Protein AF-0000000070551505 (afdb_homodimer)

Radius of gyration: 34.91 Å; Cα contacts (8 Å, |Δi|>4): 1667; chains: 2; bounding box: 74×103×74 Å

pLDDT: mean 91.21, std 10.27, range [39.22, 98.88]

Sequence (1146 aa):
MSKVLYSIYRYTVLGLFLVINIWLFLLSIFSTSKMTTDASEYTYYTGDYVWVHLIVLACIAVLTYILVKKKLFIILNRYLTDNDKAFRKVRNICLIIIGITGAVWVILTQSHAGADQYYVLDAAAGLRSHDYTMFMRDGYIAKYTNQIGLLFIEYIIGFVVGDYNYIFWQLLNVIMIVFTYKMLADLFSIWKLPRLASVLFLVLGILFFPWTLYSVFIYGNIAGLFFAVMAFKYTMLFVGASNTDNSIHISYIAVTGAAMMMSVMVKSNYLIFMIALILYTIAETLRHKNIQIILVTCAIAAGFAIQAVFPKLIIEKISGYNLDNGASSWTWIDMGLHSTTATVYADGWYNSRIASLYERNDYDSKKEAQAAKADIKGYINNYKSDPNAFTSFLSKKIASQWNNPGFQCFWITNVRNSSITQSGFITDILSLKGGIPFMNYLNILQSIILFGSMLYAVYALFFNSAPVSTVLPLTFIGGFIFHIFWEGKCQYTLPYFVLLLPLSIIGFFYMAKVFIDFSKKNIYHCAAGLIVLILVTIIFNHFIIINHDNKSYKEYKDYTIKVESGEITETDNMSKVLYSIYRYTVLGLFLVINIWLFLLSIFSTSKMTTDASEYTYYTGDYVWVHLIVLACIAVLTYILVKKKLFIILNRYLTDNDKAFRKVRNICLIIIGITGAVWVILTQSHAGADQYYVLDAAAGLRSHDYTMFMRDGYIAKYTNQIGLLFIEYIIGFVVGDYNYIFWQLLNVIMIVFTYKMLADLFSIWKLPRLASVLFLVLGILFFPWTLYSVFIYGNIAGLFFAVMAFKYTMLFVGASNTDNSIHISYIAVTGAAMMMSVMVKSNYLIFMIALILYTIAETLRHKNIQIILVTCAIAAGFAIQAVFPKLIIEKISGYNLDNGASSWTWIDMGLHSTTATVYADGWYNSRIASLYERNDYDSKKEAQAAKADIKGYINNYKSDPNAFTSFLSKKIASQWNNPGFQCFWITNVRNSSITQSGFITDILSLKGGIPFMNYLNILQSIILFGSMLYAVYALFFNSAPVSTVLPLTFIGGFIFHIFWEGKCQYTLPYFVLLLPLSIIGFFYMAKVFIDFSKKNIYHCAAGLIVLILVTIIFNHFIIINHDNKSYKEYKDYTIKVESGEITETDN

Organism: Lachnospira eligens (strain ATCC 27750 / DSM 3376 / VPI C15-48 / C15-B4) (NCBI:txid515620)

Foldseek 3Di:
DLQVVLVVVQQVLLVLLLVVLLLLLLLLLFWFWDFDLEPLRAIAIATHHNVVLVVVVVVVLVVLLVCLVVCVVVVVLCVCVVDVPVLVVLLVVLLVLLLCVLLVLCVQQQFFADDPLQLLLVCLLCLVVLNLQQQDLLHVCLQVVQQLLQSLVSNVCCVPQNGRPLSVLLSVLSVLLSLLLVLLLVVCVLLVHGSVLSSVLSVLVSLLCLSSLCSSHNALLSLLLSLLSQLVSLLSVQLVVCLPPVDHDVVSLLSNLQSLLSNCSRGVVCVLLLVLVQVLLVSSCSVRVPCSSCSSVVSNVVSVVCSVPPSQVVSCVSNVHHSPPHADQLQQLLLQLDCDDNRGHWQRADDCVSSVLCVVQVNDRVSSNVVSVVSVVVSVVVCVVPVVVVLVRLLRLLSQASRQLSLCSLSSSSHGDRPDDRDPVNVLCSAPNNVVVVSVSSSSSSSLLSVLLSLLSCCCNPVVPFRRRSSLSSSLSSQSVVSSRGHDGNNSSVSSSSSSSSSSSRSVVVSSVCSSVPDPVSVVVVVVVVVVSVVVSVVCCVSRNRRVCNPVVVVVSVVRVCCVVVVDPPPPD/DLQVVLVVVLLVLLVLLLVVLLQLLLLLLFWFWDFDLAPLRAIAIATHHNVVLVVVVVVVLVVLLVCLVVCVVVVVLVVCVVDVPVLVVLLVVLLVLLLVVLLVLCVQQQFFADDPLQLLLVCLLCLVVLNLQQQDLLHVCLQVVQQLLQSLVSNVCCVPQNGRPLSVLLSVLSVLLSLLLVLLLVVCVLQVHTSVLSSVLSVLVSLLCLSSLCSSHNALLSLLLSLLSQLVSLLSVQLVVCLPPVDHDVVSLLSNLQSLLSNCSRGVVCVLLLVLVQVLLVSSCSNRVPCSSCSSVVSNVVSVVCSVPPSQVVSCVSNVHHSPPHAEQLQQLLLQLDCDDNRGHWQRADDCVSSVLCVVQVNDRVSSNVVSVVSVVVSVVVCVVPVVVVLVRLLRLLSQASRQLSLCSLSSSSHGDRPDDRDPVNVQCSAPNSVVVVSVSSSSSSSLLSVLLSLLSVCVNPVVPRSDSSSLSSSLSSQSVCSSRGHDGNNSSVSSSSSSSSSSSSSVVVSSVCSNVVDPVSVVVVVVVVVVSVVVSVVCCVSRNRRVCVPVVVVVSVVRVCCVVVVDPPPPD

Nearest PDB structures (foldseek):
  6p25-assembly1_B  TM=6.841E-01  e=4.191E-03  Saccharomyces cerevisiae W303
  6p2r-assembly1_A  TM=6.944E-01  e=3.257E-02  Saccharomyces cerevisiae W303
  5ezm-assembly1_A  TM=3.663E-01  e=2.146E-03  Cupriavidus metallidurans CH34
  3odn-assembly1_A  TM=1.175E-01  e=5.601E+00  Drosophila melanogaster
  6p25-assembly1_B  TM=7.160E-01  e=6.351E-03  Saccharomyces cerevisiae W303

Structure (mmCIF, N/CA/C/O backbone):
data_AF-0000000070551505-model_v1
#
loop_
_entity.id
_entity.type
_entity.pdbx_description
1 polymer 'Glycosyltransferase RgtA/B/C/D-like domain-containing protein'
#
loop_
_atom_site.group_PDB
_atom_site.id
_atom_site.type_symbol
_atom_site.label_atom_id
_atom_site.label_alt_id
_atom_site.label_comp_id
_atom_site.label_asym_id
_atom_site.label_entity_id
_atom_site.label_seq_id
_atom_site.pdbx_PDB_ins_code
_atom_site.Cartn_x
_atom_site.Cartn_y
_atom_site.Cartn_z
_atom_site.occupancy
_atom_site.B_iso_or_equiv
_atom_site.auth_seq_id
_atom_site.auth_comp_id
_atom_site.auth_asym_id
_atom_site.auth_atom_id
_atom_site.pdbx_PDB_model_num
ATOM 1 N N . MET A 1 1 ? -22.734 32.906 37.281 1 72.38 1 MET A N 1
ATOM 2 C CA . MET A 1 1 ? -21.312 33.188 37.094 1 72.38 1 MET A CA 1
ATOM 3 C C . MET A 1 1 ? -20.719 32.219 36.062 1 72.38 1 MET A C 1
ATOM 5 O O . MET A 1 1 ? -20.062 32.656 35.094 1 72.38 1 MET A O 1
ATOM 9 N N . SER A 1 2 ? -21.188 30.969 36.156 1 80.75 2 SER A N 1
ATOM 10 C CA . SER A 1 2 ? -20.625 29.984 35.25 1 80.75 2 SER A CA 1
ATOM 11 C C . SER A 1 2 ? -21.109 30.219 33.812 1 80.75 2 SER A C 1
ATOM 13 O O . SER A 1 2 ? -20.344 30.109 32.875 1 80.75 2 SER A O 1
ATOM 15 N N . LYS A 1 3 ? -22.234 30.719 33.625 1 81.94 3 LYS A N 1
ATOM 16 C CA . LYS A 1 3 ? -22.797 30.969 32.281 1 81.94 3 LYS A CA 1
ATOM 17 C C . LYS A 1 3 ? -22.203 32.219 31.656 1 81.94 3 LYS A C 1
ATOM 19 O O . LYS A 1 3 ? -22 32.281 30.453 1 81.94 3 LYS A O 1
ATOM 24 N N . VAL A 1 4 ? -21.938 33.094 32.5 1 86.81 4 VAL A N 1
ATOM 25 C CA . VAL A 1 4 ? -21.344 34.344 32.031 1 86.81 4 VAL A CA 1
ATOM 26 C C . VAL A 1 4 ? -19.906 34.094 31.609 1 86.81 4 VAL A C 1
ATOM 28 O O . VAL A 1 4 ? -19.484 34.594 30.562 1 86.81 4 VAL A O 1
ATOM 31 N N . LEU A 1 5 ? -19.219 33.406 32.375 1 89.25 5 LEU A N 1
ATOM 32 C CA . LEU A 1 5 ? -17.844 33.094 32.062 1 89.25 5 LEU A CA 1
ATOM 33 C C . LEU A 1 5 ? -17.75 32.281 30.75 1 89.25 5 LEU A C 1
ATOM 35 O O . LEU A 1 5 ? -16.844 32.5 29.938 1 89.25 5 LEU A O 1
ATOM 39 N N . TYR A 1 6 ? -18.672 31.438 30.594 1 89.5 6 TYR A N 1
ATOM 40 C CA . TYR A 1 6 ? -18.703 30.656 29.344 1 89.5 6 TYR A CA 1
ATOM 41 C C . TYR A 1 6 ? -19.016 31.562 28.156 1 89.5 6 TYR A C 1
ATOM 43 O O . TYR A 1 6 ? -18.422 31.406 27.094 1 89.5 6 TYR A O 1
ATOM 51 N N . SER A 1 7 ? -19.922 32.438 28.359 1 88.44 7 SER A N 1
ATOM 52 C CA . SER A 1 7 ? -20.25 33.375 27.281 1 88.44 7 SER A CA 1
ATOM 53 C C . SER A 1 7 ? -19.062 34.25 26.906 1 88.44 7 SER A C 1
ATOM 55 O O . SER A 1 7 ? -18.844 34.531 25.719 1 88.44 7 SER A O 1
ATOM 57 N N . ILE A 1 8 ? -18.344 34.625 27.844 1 91.88 8 ILE A N 1
ATOM 58 C CA . ILE A 1 8 ? -17.156 35.438 27.594 1 91.88 8 ILE A CA 1
ATOM 59 C C . ILE A 1 8 ? -16.125 34.594 26.812 1 91.88 8 ILE A C 1
ATOM 61 O O . ILE A 1 8 ? -15.539 35.094 25.859 1 91.88 8 ILE A O 1
ATOM 65 N N . TYR A 1 9 ? -15.992 33.406 27.234 1 92.62 9 TYR A N 1
ATOM 66 C CA . TYR A 1 9 ? -15.102 32.469 26.562 1 92.62 9 TYR A CA 1
ATOM 67 C C . TYR A 1 9 ? -15.516 32.281 25.109 1 92.62 9 TYR A C 1
ATOM 69 O O . TYR A 1 9 ? -14.695 32.438 24.188 1 92.62 9 TYR A O 1
ATOM 77 N N . ARG A 1 10 ? -16.719 32 24.922 1 91.25 10 ARG A N 1
ATOM 78 C CA . ARG A 1 10 ? -17.234 31.703 23.594 1 91.25 10 ARG A CA 1
ATOM 79 C C . ARG A 1 10 ? -17.094 32.906 22.672 1 91.25 10 ARG A C 1
ATOM 81 O O . ARG A 1 10 ? -16.625 32.781 21.547 1 91.25 10 ARG A O 1
ATOM 88 N N . TYR A 1 11 ? -17.391 34.094 23.141 1 91.88 11 TYR A N 1
ATOM 89 C CA . TYR A 1 11 ? -17.328 35.312 22.328 1 91.88 11 TYR A CA 1
ATOM 90 C C . TYR A 1 11 ? -15.891 35.688 22.031 1 91.88 11 TYR A C 1
ATOM 92 O O . TYR A 1 11 ? -15.586 36.188 20.938 1 91.88 11 TYR A O 1
ATOM 100 N N . THR A 1 12 ? -15.047 35.438 22.969 1 94.62 12 THR A N 1
ATOM 101 C CA . THR A 1 12 ? -13.641 35.781 22.781 1 94.62 12 THR A CA 1
ATOM 102 C C . THR A 1 12 ? -13.016 34.875 21.719 1 94.62 12 THR A C 1
ATOM 104 O O . THR A 1 12 ? -12.32 35.344 20.812 1 94.62 12 THR A O 1
ATOM 107 N N . VAL A 1 13 ? -13.328 33.594 21.844 1 95.12 13 VAL A N 1
ATOM 108 C CA . VAL A 1 13 ? -12.75 32.625 20.922 1 95.12 13 VAL A CA 1
ATOM 109 C C . VAL A 1 13 ? -13.273 32.875 19.516 1 95.12 13 VAL A C 1
ATOM 111 O O . VAL A 1 13 ? -12.492 33 18.562 1 95.12 13 VAL A O 1
ATOM 114 N N . LEU A 1 14 ? -14.547 33.031 19.375 1 94.38 14 LEU A N 1
ATOM 115 C CA . LEU A 1 14 ? -15.148 33.188 18.062 1 94.38 14 LEU A CA 1
ATOM 116 C C . LEU A 1 14 ? -14.812 34.562 17.469 1 94.38 14 LEU A C 1
ATOM 118 O O . LEU A 1 14 ? -14.625 34.719 16.266 1 94.38 14 LEU A O 1
ATOM 122 N N . GLY A 1 15 ? -14.719 35.562 18.328 1 93.56 15 GLY A N 1
ATOM 123 C CA . GLY A 1 15 ? -14.336 36.875 17.875 1 93.56 15 GLY A CA 1
ATOM 124 C C . GLY A 1 15 ? -12.914 36.938 17.344 1 93.56 15 GLY A C 1
ATOM 125 O O . GLY A 1 15 ? -12.68 37.469 16.25 1 93.56 15 GLY A O 1
ATOM 126 N N . LEU A 1 16 ? -12 36.406 18.141 1 96 16 LEU A N 1
ATOM 127 C CA . LEU A 1 16 ? -10.609 36.344 17.703 1 96 16 LEU A CA 1
ATOM 128 C C . LEU A 1 16 ? -10.461 35.531 16.438 1 96 16 LEU A C 1
ATOM 130 O O . LEU A 1 16 ? -9.68 35.875 15.547 1 96 16 LEU A O 1
ATOM 134 N N . PHE A 1 17 ? -11.188 34.406 16.438 1 96.5 17 PHE A N 1
ATOM 135 C CA . PHE A 1 17 ? -11.164 33.531 15.266 1 96.5 17 PHE A CA 1
ATOM 136 C C . PHE A 1 17 ? -11.633 34.281 14.023 1 96.5 17 PHE A C 1
ATOM 138 O O . PHE A 1 17 ? -11.023 34.188 12.961 1 96.5 17 PHE A O 1
ATOM 145 N N . LEU A 1 18 ? -12.633 35.031 14.117 1 94 18 LEU A N 1
ATOM 146 C CA . LEU A 1 18 ? -13.172 35.812 13 1 94 18 LEU A CA 1
ATOM 147 C C . LEU A 1 18 ? -12.164 36.844 12.508 1 94 18 LEU A C 1
ATOM 149 O O . LEU A 1 18 ? -11.938 36.969 11.305 1 94 18 LEU A O 1
ATOM 153 N N . VAL A 1 19 ? -11.531 37.531 13.398 1 91.88 19 VAL A N 1
ATOM 154 C CA . VAL A 1 19 ? -10.57 38.562 13.047 1 91.88 19 VAL A CA 1
ATOM 155 C C . VAL A 1 19 ? -9.398 37.969 12.281 1 91.88 19 VAL A C 1
ATOM 157 O O . VAL A 1 19 ? -8.984 38.469 11.242 1 91.88 19 VAL A O 1
ATOM 160 N N . ILE A 1 20 ? -8.906 36.844 12.781 1 94.5 20 ILE A N 1
ATOM 161 C CA . ILE A 1 20 ? -7.777 36.188 12.141 1 94.5 20 ILE A CA 1
ATOM 162 C C . ILE A 1 20 ? -8.188 35.688 10.758 1 94.5 20 ILE A C 1
ATOM 164 O O . ILE A 1 20 ? -7.43 35.844 9.789 1 94.5 20 ILE A O 1
ATOM 168 N N . ASN A 1 21 ? -9.383 35.156 10.664 1 94.69 21 ASN A N 1
ATOM 169 C CA . ASN A 1 21 ? -9.844 34.625 9.391 1 94.69 21 ASN A CA 1
ATOM 170 C C . ASN A 1 21 ? -10.07 35.719 8.359 1 94.69 21 ASN A C 1
ATOM 172 O O . ASN A 1 21 ? -9.82 35.531 7.168 1 94.69 21 ASN A O 1
ATOM 176 N N . ILE A 1 22 ? -10.539 36.812 8.812 1 91.25 22 ILE A N 1
ATOM 177 C CA . ILE A 1 22 ? -10.711 37.969 7.914 1 91.25 22 ILE A CA 1
ATOM 178 C C . ILE A 1 22 ? -9.352 38.375 7.363 1 91.25 22 ILE A C 1
ATOM 180 O O . ILE A 1 22 ? -9.211 38.625 6.16 1 91.25 22 ILE A O 1
ATOM 184 N N . TRP A 1 23 ? -8.43 38.438 8.234 1 89.38 23 TRP A N 1
ATOM 185 C CA . TRP A 1 23 ? -7.086 38.844 7.828 1 89.38 23 TRP A CA 1
ATOM 186 C C . TRP A 1 23 ? -6.523 37.844 6.801 1 89.38 23 TRP A C 1
ATOM 188 O O . TRP A 1 23 ? -6.012 38.25 5.758 1 89.38 23 TRP A O 1
ATOM 198 N N . LEU A 1 24 ? -6.602 36.594 7.07 1 94.12 24 LEU A N 1
ATOM 199 C CA . LEU A 1 24 ? -6.047 35.594 6.18 1 94.12 24 LEU A CA 1
ATOM 200 C C . LEU A 1 24 ? -6.82 35.531 4.863 1 94.12 24 LEU A C 1
ATOM 202 O O . LEU A 1 24 ? -6.242 35.281 3.807 1 94.12 24 LEU A O 1
ATOM 206 N N . PHE A 1 25 ? -8.133 35.719 4.926 1 93.88 25 PHE A N 1
ATOM 207 C CA . PHE A 1 25 ? -8.953 35.75 3.723 1 93.88 25 PHE A CA 1
ATOM 208 C C . PHE A 1 25 ? -8.539 36.906 2.814 1 93.88 25 PHE A C 1
ATOM 210 O O . PHE A 1 25 ? -8.352 36.719 1.611 1 93.88 25 PHE A O 1
ATOM 217 N N . LEU A 1 26 ? -8.359 38.062 3.402 1 89.94 26 LEU A N 1
ATOM 218 C CA . LEU A 1 26 ? -7.941 39.219 2.621 1 89.94 26 LEU A CA 1
ATOM 219 C C . LEU A 1 26 ? -6.547 39 2.041 1 89.94 26 LEU A C 1
ATOM 221 O O . LEU A 1 26 ? -6.293 39.344 0.887 1 89.94 26 LEU A O 1
ATOM 225 N N . LEU A 1 27 ? -5.715 38.5 2.846 1 91.5 27 LEU A N 1
ATOM 226 C CA . LEU A 1 27 ? -4.379 38.188 2.355 1 91.5 27 LEU A CA 1
ATOM 227 C C . LEU A 1 27 ? -4.449 37.219 1.159 1 91.5 27 LEU A C 1
ATOM 229 O O . LEU A 1 27 ? -3.721 37.406 0.18 1 91.5 27 LEU A O 1
ATOM 233 N N . SER A 1 28 ? -5.34 36.25 1.186 1 93.56 28 SER A N 1
ATOM 234 C CA . SER A 1 28 ? -5.43 35.219 0.16 1 93.56 28 SER A CA 1
ATOM 235 C C . SER A 1 28 ? -5.996 35.781 -1.142 1 93.56 28 SER A C 1
ATOM 237 O O . SER A 1 28 ? -5.664 35.312 -2.227 1 93.56 28 SER A O 1
ATOM 239 N N . ILE A 1 29 ? -6.801 36.781 -1.118 1 91.62 29 ILE A N 1
ATOM 240 C CA . ILE A 1 29 ? -7.43 37.25 -2.348 1 91.62 29 ILE A CA 1
ATOM 241 C C . ILE A 1 29 ? -6.594 38.375 -2.961 1 91.62 29 ILE A C 1
ATOM 243 O O . ILE A 1 29 ? -6.684 38.625 -4.16 1 91.62 29 ILE A O 1
ATOM 247 N N . PHE A 1 30 ? -5.711 39 -2.164 1 90.5 30 PHE A N 1
ATOM 248 C CA . PHE A 1 30 ? -4.945 40.125 -2.691 1 90.5 30 PHE A CA 1
ATOM 249 C C . PHE A 1 30 ? -3.527 39.688 -3.047 1 90.5 30 PHE A C 1
ATOM 251 O O . PHE A 1 30 ? -2.85 40.375 -3.826 1 90.5 30 PHE A O 1
ATOM 258 N N . SER A 1 31 ? -3.076 38.656 -2.402 1 92.5 31 SER A N 1
ATOM 259 C CA . SER A 1 31 ? -1.687 38.281 -2.619 1 92.5 31 SER A CA 1
ATOM 260 C C . SER A 1 31 ? -1.519 36.781 -2.551 1 92.5 31 SER A C 1
ATOM 262 O O . SER A 1 31 ? -2.404 36.062 -2.064 1 92.5 31 SER A O 1
ATOM 264 N N . THR A 1 32 ? -0.449 36.281 -3.094 1 95.12 32 THR A N 1
ATOM 265 C CA . THR A 1 32 ? -0.059 34.875 -3.027 1 95.12 32 THR A CA 1
ATOM 266 C C . THR A 1 32 ? 1.445 34.719 -2.809 1 95.12 32 THR A C 1
ATOM 268 O O . THR A 1 32 ? 2.236 35.406 -3.469 1 95.12 32 THR A O 1
ATOM 271 N N . SER A 1 33 ? 1.806 34 -1.829 1 95.31 33 SER A N 1
ATOM 272 C CA . SER A 1 33 ? 3.211 33.656 -1.61 1 95.31 33 SER A CA 1
ATOM 273 C C . SER A 1 33 ? 3.641 32.469 -2.443 1 95.31 33 SER A C 1
ATOM 275 O O . SER A 1 33 ? 3.139 31.359 -2.244 1 95.31 33 SER A O 1
ATOM 277 N N . LYS A 1 34 ? 4.602 32.656 -3.354 1 95.12 34 LYS A N 1
ATOM 278 C CA . LYS A 1 34 ? 5.062 31.609 -4.262 1 95.12 34 LYS A CA 1
ATOM 279 C C . LYS A 1 34 ? 6.508 31.219 -3.963 1 95.12 34 LYS A C 1
ATOM 281 O O . LYS A 1 34 ? 7.395 32.094 -3.936 1 95.12 34 LYS A O 1
ATOM 286 N N . MET A 1 35 ? 6.742 29.984 -3.752 1 93.44 35 MET A N 1
ATOM 287 C CA . MET A 1 35 ? 8.078 29.484 -3.426 1 93.44 35 MET A CA 1
ATOM 288 C C . MET A 1 35 ? 8.742 28.859 -4.648 1 93.44 35 MET A C 1
ATOM 290 O O . MET A 1 35 ? 8.055 28.328 -5.52 1 93.44 35 MET A O 1
ATOM 294 N N . THR A 1 36 ? 10.047 28.938 -4.641 1 92.12 36 THR A N 1
ATOM 295 C CA . THR A 1 36 ? 10.805 28.25 -5.684 1 92.12 36 THR A CA 1
ATOM 296 C C . THR A 1 36 ? 10.609 26.734 -5.594 1 92.12 36 THR A C 1
ATOM 298 O O . THR A 1 36 ? 10.289 26.219 -4.527 1 92.12 36 THR A O 1
ATOM 301 N N . THR A 1 37 ? 10.797 26.094 -6.652 1 90.38 37 THR A N 1
ATOM 302 C CA . THR A 1 37 ? 10.555 24.656 -6.703 1 90.38 37 THR A CA 1
ATOM 303 C C . THR A 1 37 ? 11.805 23.891 -6.285 1 90.38 37 THR A C 1
ATOM 305 O O . THR A 1 37 ? 11.734 22.688 -6.031 1 90.38 37 THR A O 1
ATOM 308 N N . ASP A 1 38 ? 12.906 24.547 -6.141 1 88.31 38 ASP A N 1
ATOM 309 C CA . ASP A 1 38 ? 14.172 23.875 -5.852 1 88.31 38 ASP A CA 1
ATOM 310 C C . ASP A 1 38 ? 14.523 23.969 -4.367 1 88.31 38 ASP A C 1
ATOM 312 O O . ASP A 1 38 ? 13.68 24.359 -3.551 1 88.31 38 ASP A O 1
ATOM 316 N N . ALA A 1 39 ? 15.773 23.656 -4.051 1 87.31 39 ALA A N 1
ATOM 317 C CA . ALA A 1 39 ? 16.203 23.531 -2.66 1 87.31 39 ALA A CA 1
ATOM 318 C C . ALA A 1 39 ? 16.484 24.891 -2.047 1 87.31 39 ALA A C 1
ATOM 320 O O . ALA A 1 39 ? 16.641 25.016 -0.831 1 87.31 39 ALA A O 1
ATOM 321 N N . SER A 1 40 ? 16.406 25.984 -2.85 1 86.06 40 SER A N 1
ATOM 322 C CA . SER A 1 40 ? 16.688 27.312 -2.309 1 86.06 40 SER A CA 1
ATOM 323 C C . SER A 1 40 ? 15.562 27.766 -1.379 1 86.06 40 SER A C 1
ATOM 325 O O . SER A 1 40 ? 15.797 28.531 -0.444 1 86.06 40 SER A O 1
ATOM 327 N N . GLU A 1 41 ? 14.367 27.391 -1.578 1 88.75 41 GLU A N 1
ATOM 328 C CA . GLU A 1 41 ? 13.195 27.656 -0.756 1 88.75 41 GLU A CA 1
ATOM 329 C C . GLU A 1 41 ? 12.938 29.156 -0.656 1 88.75 41 GLU A C 1
ATOM 331 O O . GLU A 1 41 ? 12.547 29.656 0.403 1 88.75 41 GLU A O 1
ATOM 336 N N . TYR A 1 42 ? 13.266 29.859 -1.72 1 91.69 42 TYR A N 1
ATOM 337 C CA . TYR A 1 42 ? 12.984 31.297 -1.738 1 91.69 42 TYR A CA 1
ATOM 338 C C . TYR A 1 42 ? 11.5 31.547 -1.969 1 91.69 42 TYR A C 1
ATOM 340 O O . TYR A 1 42 ? 10.859 30.875 -2.775 1 91.69 42 TYR A O 1
ATOM 348 N N . THR A 1 43 ? 10.969 32.562 -1.251 1 93.62 43 THR A N 1
ATOM 349 C CA . THR A 1 43 ? 9.547 32.875 -1.36 1 93.62 43 THR A CA 1
ATOM 350 C C . THR A 1 43 ? 9.359 34.219 -2.045 1 93.62 43 THR A C 1
ATOM 352 O O . THR A 1 43 ? 9.938 35.25 -1.624 1 93.62 43 THR A O 1
ATOM 355 N N . TYR A 1 44 ? 8.562 34.25 -3.098 1 94.31 44 TYR A N 1
ATOM 356 C CA . TYR A 1 44 ? 8.141 35.469 -3.771 1 94.31 44 TYR A CA 1
ATOM 357 C C . TYR A 1 44 ? 6.758 35.906 -3.309 1 94.31 44 TYR A C 1
ATOM 359 O O . TYR A 1 44 ? 5.82 35.125 -3.305 1 94.31 44 TYR A O 1
ATOM 367 N N . TYR A 1 45 ? 6.695 37.125 -2.959 1 93.5 45 TYR A N 1
ATOM 368 C CA . TYR A 1 45 ? 5.41 37.719 -2.584 1 93.5 45 TYR A CA 1
ATOM 369 C C . TYR A 1 45 ? 4.789 38.469 -3.76 1 93.5 45 TYR A C 1
ATOM 371 O O . TYR A 1 45 ? 5.238 39.562 -4.121 1 93.5 45 TYR A O 1
ATOM 379 N N . THR A 1 46 ? 3.74 37.906 -4.277 1 94.62 46 THR A N 1
ATOM 380 C CA . THR A 1 46 ? 3.16 38.438 -5.5 1 94.62 46 THR A CA 1
ATOM 381 C C . THR A 1 46 ? 1.712 38.875 -5.27 1 94.62 46 THR A C 1
ATOM 383 O O . THR A 1 46 ? 1.052 38.375 -4.355 1 94.62 46 THR A O 1
ATOM 386 N N . GLY A 1 47 ? 1.349 39.781 -6.047 1 91.31 47 GLY A N 1
ATOM 387 C CA . GLY A 1 47 ? -0.054 40.156 -6.039 1 91.31 47 GLY A CA 1
ATOM 388 C C . GLY A 1 47 ? -0.949 39.156 -6.738 1 91.31 47 GLY A C 1
ATOM 389 O O . GLY A 1 47 ? -0.47 38.312 -7.508 1 91.31 47 GLY A O 1
ATOM 390 N N . ASP A 1 48 ? -2.303 39.188 -6.371 1 90.88 48 ASP A N 1
ATOM 391 C CA . ASP A 1 48 ? -3.293 38.281 -6.973 1 90.88 48 ASP A CA 1
ATOM 392 C C . ASP A 1 48 ? -4.434 39.062 -7.605 1 90.88 48 ASP A C 1
ATOM 394 O O . ASP A 1 48 ? -4.52 40.281 -7.434 1 90.88 48 ASP A O 1
ATOM 398 N N . TYR A 1 49 ? -5.199 38.406 -8.398 1 88.94 49 TYR A N 1
ATOM 399 C CA . TYR A 1 49 ? -6.359 39 -9.023 1 88.94 49 TYR A CA 1
ATOM 400 C C . TYR A 1 49 ? -7.594 38.875 -8.141 1 88.94 49 TYR A C 1
ATOM 402 O O . TYR A 1 49 ? -8.344 37.906 -8.258 1 88.94 49 TYR A O 1
ATOM 410 N N . VAL A 1 50 ? -7.84 39.938 -7.453 1 87.88 50 VAL A N 1
ATOM 411 C CA . VAL A 1 50 ? -8.906 39.938 -6.457 1 87.88 50 VAL A CA 1
ATOM 412 C C . VAL A 1 50 ? -10.242 39.656 -7.133 1 87.88 50 VAL A C 1
ATOM 414 O O . VAL A 1 50 ? -11.078 38.906 -6.578 1 87.88 50 VAL A O 1
ATOM 417 N N . TRP A 1 51 ? -10.43 40.094 -8.297 1 89.5 51 TRP A N 1
ATOM 418 C CA . TRP A 1 51 ? -11.703 39.969 -8.992 1 89.5 51 TRP A CA 1
ATOM 419 C C . TRP A 1 51 ? -12.008 38.5 -9.312 1 89.5 51 TRP A C 1
ATOM 421 O O . TRP A 1 51 ? -13.172 38.094 -9.305 1 89.5 51 TRP A O 1
ATOM 431 N N . VAL A 1 52 ? -11.031 37.781 -9.555 1 93.25 52 VAL A N 1
ATOM 432 C CA . VAL A 1 52 ? -11.234 36.375 -9.859 1 93.25 52 VAL A CA 1
ATOM 433 C C . VAL A 1 52 ? -11.781 35.656 -8.633 1 93.25 52 VAL A C 1
ATOM 435 O O . VAL A 1 52 ? -12.727 34.875 -8.734 1 93.25 52 VAL A O 1
ATOM 438 N N . HIS A 1 53 ? -11.234 35.906 -7.48 1 93.88 53 HIS A N 1
ATOM 439 C CA . HIS A 1 53 ? -11.703 35.281 -6.238 1 93.88 53 HIS A CA 1
ATOM 440 C C . HIS A 1 53 ? -13.133 35.719 -5.93 1 93.88 53 HIS A C 1
ATOM 442 O O . HIS A 1 53 ? -13.961 34.875 -5.551 1 93.88 53 HIS A O 1
ATOM 448 N N . LEU A 1 54 ? -13.422 36.969 -6.16 1 89.75 54 LEU A N 1
ATOM 449 C CA . LEU A 1 54 ? -14.75 37.5 -5.855 1 89.75 54 LEU A CA 1
ATOM 450 C C . LEU A 1 54 ? -15.797 36.906 -6.805 1 89.75 54 LEU A C 1
ATOM 452 O O . LEU A 1 54 ? -16.906 36.594 -6.391 1 89.75 54 LEU A O 1
ATOM 456 N N . ILE A 1 55 ? -15.422 36.812 -8.023 1 92.06 55 ILE A N 1
ATOM 457 C CA . ILE A 1 55 ? -16.344 36.219 -9 1 92.06 55 ILE A CA 1
ATOM 458 C C . ILE A 1 55 ? -16.625 34.781 -8.648 1 92.06 55 ILE A C 1
ATOM 460 O O . ILE A 1 55 ? -17.766 34.312 -8.711 1 92.06 55 ILE A O 1
ATOM 464 N N . VAL A 1 56 ? -15.586 34.062 -8.266 1 93.75 56 VAL A N 1
ATOM 465 C CA . VAL A 1 56 ? -15.758 32.656 -7.914 1 93.75 56 VAL A CA 1
ATOM 466 C C . VAL A 1 56 ? -16.656 32.531 -6.688 1 93.75 56 VAL A C 1
ATOM 468 O O . VAL A 1 56 ? -17.562 31.703 -6.648 1 93.75 56 VAL A O 1
ATOM 471 N N . LEU A 1 57 ? -16.469 33.344 -5.715 1 92.44 57 LEU A N 1
ATOM 472 C CA . LEU A 1 57 ? -17.297 33.312 -4.508 1 92.44 57 LEU A CA 1
ATOM 473 C C . LEU A 1 57 ? -18.734 33.688 -4.828 1 92.44 57 LEU A C 1
ATOM 475 O O . LEU A 1 57 ? -19.672 33.094 -4.277 1 92.44 57 LEU A O 1
ATOM 479 N N . ALA A 1 58 ? -18.891 34.656 -5.727 1 89.38 58 ALA A N 1
ATOM 480 C CA . ALA A 1 58 ? -20.234 35.031 -6.164 1 89.38 58 ALA A CA 1
ATOM 481 C C . ALA A 1 58 ? -20.922 33.875 -6.883 1 89.38 58 ALA A C 1
ATOM 483 O O . ALA A 1 58 ? -22.109 33.656 -6.684 1 89.38 58 ALA A O 1
ATOM 484 N N . CYS A 1 59 ? -20.188 33.281 -7.676 1 92.12 59 CYS A N 1
ATOM 485 C CA . CYS A 1 59 ? -20.734 32.125 -8.383 1 92.12 59 CYS A CA 1
ATOM 486 C C . CYS A 1 59 ? -21.156 31.047 -7.41 1 92.12 59 CYS A C 1
ATOM 488 O O . CYS A 1 59 ? -22.203 30.422 -7.586 1 92.12 59 CYS A O 1
ATOM 490 N N . ILE A 1 60 ? -20.375 30.828 -6.402 1 92.38 60 ILE A N 1
ATOM 491 C CA . ILE A 1 60 ? -20.703 29.828 -5.395 1 92.38 60 ILE A CA 1
ATOM 492 C C . ILE A 1 60 ? -21.984 30.25 -4.656 1 92.38 60 ILE A C 1
ATOM 494 O O . ILE A 1 60 ? -22.859 29.422 -4.398 1 92.38 60 ILE A O 1
ATOM 498 N N . ALA A 1 61 ? -22.109 31.438 -4.375 1 87.62 61 ALA A N 1
ATOM 499 C CA . ALA A 1 61 ? -23.297 31.953 -3.699 1 87.62 61 ALA A CA 1
ATOM 500 C C . ALA A 1 61 ? -24.547 31.781 -4.57 1 87.62 61 ALA A C 1
ATOM 502 O O . ALA A 1 61 ? -25.594 31.359 -4.086 1 87.62 61 ALA A O 1
ATOM 503 N N . VAL A 1 62 ? -24.375 32.125 -5.84 1 88.69 62 VAL A N 1
ATOM 504 C CA . VAL A 1 62 ? -25.5 32 -6.773 1 88.69 62 VAL A CA 1
ATOM 505 C C . VAL A 1 62 ? -25.875 30.547 -6.949 1 88.69 62 VAL A C 1
ATOM 507 O O . VAL A 1 62 ? -27.047 30.188 -6.945 1 88.69 62 VAL A O 1
ATOM 510 N N . LEU A 1 63 ? -24.875 29.781 -7.086 1 89.81 63 LEU A N 1
ATOM 511 C CA . LEU A 1 63 ? -25.125 28.359 -7.234 1 89.81 63 LEU A CA 1
ATOM 512 C C . LEU A 1 63 ? -25.812 27.797 -5.996 1 89.81 63 LEU A C 1
ATOM 514 O O . LEU A 1 63 ? -26.734 26.984 -6.113 1 89.81 63 LEU A O 1
ATOM 518 N N . THR A 1 64 ? -25.359 28.172 -4.855 1 89.12 64 THR A N 1
ATOM 519 C CA . THR A 1 64 ? -25.969 27.734 -3.611 1 89.12 64 THR A CA 1
ATOM 520 C C . THR A 1 64 ? -27.422 28.188 -3.541 1 89.12 64 THR A C 1
ATOM 522 O O . THR A 1 64 ? -28.312 27.422 -3.145 1 89.12 64 THR A O 1
ATOM 525 N N . TYR A 1 65 ? -27.656 29.328 -3.959 1 86.12 65 TYR A N 1
ATOM 526 C CA . TYR A 1 65 ? -29.016 29.859 -3.973 1 86.12 65 TYR A CA 1
ATOM 527 C C . TYR A 1 65 ? -29.922 29.047 -4.898 1 86.12 65 TYR A C 1
ATOM 529 O O . TYR A 1 65 ? -31.031 28.688 -4.531 1 86.12 65 TYR A O 1
ATOM 537 N N . ILE A 1 66 ? -29.391 28.781 -6.066 1 88.94 66 ILE A N 1
ATOM 538 C CA . ILE A 1 66 ? -30.156 28.016 -7.055 1 88.94 66 ILE A CA 1
ATOM 539 C C . ILE A 1 66 ? -30.453 26.625 -6.516 1 88.94 66 ILE A C 1
ATOM 541 O O . ILE A 1 66 ? -31.562 26.125 -6.641 1 88.94 66 ILE A O 1
ATOM 545 N N . LEU A 1 67 ? -29.453 26.047 -5.898 1 88.38 67 LEU A N 1
ATOM 546 C CA . LEU A 1 67 ? -29.609 24.688 -5.387 1 88.38 67 LEU A CA 1
ATOM 547 C C . LEU A 1 67 ? -30.594 24.656 -4.227 1 88.38 67 LEU A C 1
ATOM 549 O O . LEU A 1 67 ? -31.328 23.688 -4.066 1 88.38 67 LEU A O 1
ATOM 553 N N . VAL A 1 68 ? -30.641 25.672 -3.453 1 87.31 68 VAL A N 1
ATOM 554 C CA . VAL A 1 68 ? -31.578 25.797 -2.342 1 87.31 68 VAL A CA 1
ATOM 555 C C . VAL A 1 68 ? -33 26 -2.879 1 87.31 68 VAL A C 1
ATOM 557 O O . VAL A 1 68 ? -33.938 25.359 -2.408 1 87.31 68 VAL A O 1
ATOM 560 N N . LYS A 1 69 ? -33.156 26.781 -3.838 1 85.81 69 LYS A N 1
ATOM 561 C CA . LYS A 1 69 ? -34.469 27.062 -4.43 1 85.81 69 LYS A CA 1
ATOM 562 C C . LYS A 1 69 ? -35.031 25.828 -5.105 1 85.81 69 LYS A C 1
ATOM 564 O O . LYS A 1 69 ? -36.25 25.594 -5.062 1 85.81 69 LYS A O 1
ATOM 569 N N . LYS A 1 70 ? -34.188 25.125 -5.68 1 90.19 70 LYS A N 1
ATOM 570 C CA . LYS A 1 70 ? -34.625 23.906 -6.352 1 90.19 70 LYS A CA 1
ATOM 571 C C . LYS A 1 70 ? -34.781 22.75 -5.363 1 90.19 70 LYS A C 1
ATOM 573 O O . LYS A 1 70 ? -35.031 21.609 -5.762 1 90.19 70 LYS A O 1
ATOM 578 N N . LYS A 1 71 ? -34.5 22.891 -4.117 1 87.19 71 LYS A N 1
ATOM 579 C CA . LYS A 1 71 ? -34.656 21.953 -3.012 1 87.19 71 LYS A CA 1
ATOM 580 C C . LYS A 1 71 ? -33.75 20.75 -3.172 1 87.19 71 LYS A C 1
ATOM 582 O O . LYS A 1 71 ? -34.062 19.656 -2.709 1 87.19 71 LYS A O 1
ATOM 587 N N . LEU A 1 72 ? -32.688 21 -3.881 1 87.38 72 LEU A N 1
ATOM 588 C CA . LEU A 1 72 ? -31.781 19.906 -4.145 1 87.38 72 LEU A CA 1
ATOM 589 C C . LEU A 1 72 ? -31.062 19.484 -2.867 1 87.38 72 LEU A C 1
ATOM 591 O O . LEU A 1 72 ? -30.828 18.281 -2.646 1 87.38 72 LEU A O 1
ATOM 595 N N . PHE A 1 73 ? -30.688 20.375 -2.066 1 86.38 73 PHE A N 1
ATOM 596 C CA . PHE A 1 73 ? -30.016 20.062 -0.809 1 86.38 73 PHE A CA 1
ATOM 597 C C . PHE A 1 73 ? -30.922 19.234 0.101 1 86.38 73 PHE A C 1
ATOM 599 O O . PHE A 1 73 ? -30.453 18.312 0.766 1 86.38 73 PHE A O 1
ATOM 606 N N . ILE A 1 74 ? -32.156 19.547 0.053 1 86.94 74 ILE A N 1
ATOM 607 C CA . ILE A 1 74 ? -33.125 18.859 0.896 1 86.94 74 ILE A CA 1
ATOM 608 C C . ILE A 1 74 ? -33.344 17.438 0.376 1 86.94 74 ILE A C 1
ATOM 610 O O . ILE A 1 74 ? -33.344 16.484 1.155 1 86.94 74 ILE A O 1
ATOM 614 N N . ILE A 1 75 ? -33.375 17.359 -0.895 1 89.19 75 ILE A N 1
ATOM 615 C CA . ILE A 1 75 ? -33.625 16.062 -1.529 1 89.19 75 ILE A CA 1
ATOM 616 C C . ILE A 1 75 ? -32.406 15.156 -1.294 1 89.19 75 ILE A C 1
ATOM 618 O O . ILE A 1 75 ? -32.562 14 -0.886 1 89.19 75 ILE A O 1
ATOM 622 N N . LEU A 1 76 ? -31.25 15.648 -1.485 1 89.62 76 LEU A N 1
ATOM 623 C CA . LEU A 1 76 ? -30.047 14.852 -1.331 1 89.62 76 LEU A CA 1
ATOM 624 C C . LEU A 1 76 ? -29.828 14.461 0.128 1 89.62 76 LEU A C 1
ATOM 626 O O . LEU A 1 76 ? -29.438 13.336 0.421 1 89.62 76 LEU A O 1
ATOM 630 N N . ASN A 1 77 ? -30.031 15.367 0.937 1 88.94 77 ASN A N 1
ATOM 631 C CA . ASN A 1 77 ? -29.875 15.07 2.357 1 88.94 77 ASN A CA 1
ATOM 632 C C . ASN A 1 77 ? -30.891 14.039 2.828 1 88.94 77 ASN A C 1
ATOM 634 O O . ASN A 1 77 ? -30.578 13.188 3.656 1 88.94 77 ASN A O 1
ATOM 638 N N . ARG A 1 78 ? -32.156 14.109 2.385 1 90.5 78 ARG A N 1
ATOM 639 C CA . ARG A 1 78 ? -33.188 13.133 2.709 1 90.5 78 ARG A CA 1
ATOM 640 C C . ARG A 1 78 ? -32.812 11.742 2.203 1 90.5 78 ARG A C 1
ATOM 642 O O . ARG A 1 78 ? -32.969 10.75 2.91 1 90.5 78 ARG A O 1
ATOM 649 N N . TYR A 1 79 ? -32.219 11.789 1.065 1 91.06 79 TYR A N 1
ATOM 650 C CA . TYR A 1 79 ? -31.781 10.523 0.495 1 91.06 79 TYR A CA 1
ATOM 651 C C . TYR A 1 79 ? -30.688 9.891 1.346 1 91.06 79 TYR A C 1
ATOM 653 O O . TYR A 1 79 ? -30.734 8.688 1.641 1 91.06 79 TYR A O 1
ATOM 661 N N . LEU A 1 80 ? -29.719 10.617 1.812 1 92.75 80 LEU A N 1
ATOM 662 C CA . LEU A 1 80 ? -28.609 10.125 2.6 1 92.75 80 LEU A CA 1
ATOM 663 C C . LEU A 1 80 ? -29.047 9.766 4.012 1 92.75 80 LEU A C 1
ATOM 665 O O . LEU A 1 80 ? -28.484 8.852 4.629 1 92.75 80 LEU A O 1
ATOM 669 N N . THR A 1 81 ? -30.031 10.453 4.441 1 90.19 81 THR A N 1
ATOM 670 C CA . THR A 1 81 ? -30.531 10.211 5.789 1 90.19 81 THR A CA 1
ATOM 671 C C . THR A 1 81 ? -31.422 8.969 5.824 1 90.19 81 THR A C 1
ATOM 673 O O . THR A 1 81 ? -31.359 8.18 6.77 1 90.19 81 THR A O 1
ATOM 676 N N . ASP A 1 82 ? -32.219 8.766 4.832 1 92 82 ASP A N 1
ATOM 677 C CA . ASP A 1 82 ? -33.156 7.652 4.773 1 92 82 ASP A CA 1
ATOM 678 C C . ASP A 1 82 ? -32.469 6.355 4.375 1 92 82 ASP A C 1
ATOM 680 O O . ASP A 1 82 ? -32.969 5.262 4.672 1 92 82 ASP A O 1
ATOM 684 N N . ASN A 1 83 ? -31.438 6.543 3.717 1 94.31 83 ASN A N 1
ATOM 685 C CA . ASN A 1 83 ? -30.719 5.375 3.236 1 94.31 83 ASN A CA 1
ATOM 686 C C . ASN A 1 83 ? -29.328 5.281 3.867 1 94.31 83 ASN A C 1
ATOM 688 O O . ASN A 1 83 ? -28.344 5.684 3.256 1 94.31 83 ASN A O 1
ATOM 692 N N . ASP A 1 84 ? -29.219 4.617 4.898 1 92.62 84 ASP A N 1
ATOM 693 C CA . ASP A 1 84 ? -27.984 4.504 5.668 1 92.62 84 ASP A CA 1
ATOM 694 C C . ASP A 1 84 ? -26.891 3.82 4.852 1 92.62 84 ASP A C 1
ATOM 696 O O . ASP A 1 84 ? -25.719 4.195 4.934 1 92.62 84 ASP A O 1
ATOM 700 N N . LYS A 1 85 ? -27.281 2.748 4.055 1 89.69 85 LYS A N 1
ATOM 701 C CA . LYS A 1 85 ? -26.328 2.023 3.229 1 89.69 85 LYS A CA 1
ATOM 702 C C . LYS A 1 85 ? -25.703 2.938 2.176 1 89.69 85 LYS A C 1
ATOM 704 O O . LYS A 1 85 ? -24.5 2.869 1.918 1 89.69 85 LYS A O 1
ATOM 709 N N . ALA A 1 86 ? -26.484 3.723 1.637 1 93 86 ALA A N 1
ATOM 710 C CA . ALA A 1 86 ? -26 4.66 0.625 1 93 86 ALA A CA 1
ATOM 711 C C . ALA A 1 86 ? -25.047 5.684 1.232 1 93 86 ALA A C 1
ATOM 713 O O . ALA A 1 86 ? -24.016 6.008 0.638 1 93 86 ALA A O 1
ATOM 714 N N . PHE A 1 87 ? -25.438 6.297 2.396 1 95.81 87 PHE A N 1
ATOM 715 C CA . PHE A 1 87 ? -24.594 7.262 3.088 1 95.81 87 PHE A CA 1
ATOM 716 C C . PHE A 1 87 ? -23.219 6.664 3.377 1 95.81 87 PHE A C 1
ATOM 718 O O . PHE A 1 87 ? -22.188 7.281 3.08 1 95.81 87 PHE A O 1
ATOM 725 N N . ARG A 1 88 ? -23.234 5.43 3.857 1 94 88 ARG A N 1
ATOM 726 C CA . ARG A 1 88 ? -21.984 4.766 4.199 1 94 88 ARG A CA 1
ATOM 727 C C . ARG A 1 88 ? -21.141 4.496 2.955 1 94 88 ARG A C 1
ATOM 729 O O . ARG A 1 88 ? -19.922 4.637 2.98 1 94 88 ARG A O 1
ATOM 736 N N . LYS A 1 89 ? -21.812 4.102 1.936 1 95.56 89 LYS A N 1
ATOM 737 C CA . LYS A 1 89 ? -21.125 3.822 0.676 1 95.56 89 LYS A CA 1
ATOM 738 C C . LYS A 1 89 ? -20.453 5.074 0.128 1 95.56 89 LYS A C 1
ATOM 740 O O . LYS A 1 89 ? -19.281 5.035 -0.257 1 95.56 89 LYS A O 1
ATOM 745 N N . VAL A 1 90 ? -21.188 6.184 0.154 1 96.81 90 VAL A N 1
ATOM 746 C CA . VAL A 1 90 ? -20.656 7.426 -0.385 1 96.81 90 VAL A CA 1
ATOM 747 C C . VAL A 1 90 ? -19.484 7.898 0.473 1 96.81 90 VAL A C 1
ATOM 749 O O . VAL A 1 90 ? -18.453 8.32 -0.053 1 96.81 90 VAL A O 1
ATOM 752 N N . ARG A 1 91 ? -19.672 7.906 1.73 1 97.44 91 ARG A N 1
ATOM 753 C CA . ARG A 1 91 ? -18.609 8.297 2.65 1 97.44 91 ARG A CA 1
ATOM 754 C C . ARG A 1 91 ? -17.359 7.441 2.438 1 97.44 91 ARG A C 1
ATOM 756 O O . ARG A 1 91 ? -16.25 7.965 2.369 1 97.44 91 ARG A O 1
ATOM 763 N N . ASN A 1 92 ? -17.594 6.152 2.305 1 96.94 92 ASN A N 1
ATOM 764 C CA . ASN A 1 92 ? -16.469 5.234 2.121 1 96.94 92 ASN A CA 1
ATOM 765 C C . ASN A 1 92 ? -15.781 5.453 0.777 1 96.94 92 ASN A C 1
ATOM 767 O O . ASN A 1 92 ? -14.562 5.348 0.679 1 96.94 92 ASN A O 1
ATOM 771 N N . ILE A 1 93 ? -16.516 5.68 -0.225 1 97.88 93 ILE A N 1
ATOM 772 C CA . ILE A 1 93 ? -15.945 5.953 -1.539 1 97.88 93 ILE A CA 1
ATOM 773 C C . ILE A 1 93 ? -15.047 7.188 -1.466 1 97.88 93 ILE A C 1
ATOM 775 O O . ILE A 1 93 ? -13.938 7.188 -2.002 1 97.88 93 ILE A O 1
ATOM 779 N N . CYS A 1 94 ? -15.531 8.234 -0.78 1 98.56 94 CYS A N 1
ATOM 780 C CA . CYS A 1 94 ? -14.727 9.438 -0.623 1 98.56 94 CYS A CA 1
ATOM 781 C C . CYS A 1 94 ? -13.438 9.141 0.125 1 98.56 94 CYS A C 1
ATOM 783 O O . CYS A 1 94 ? -12.359 9.594 -0.271 1 98.56 94 CYS A O 1
ATOM 785 N N . LEU A 1 95 ? -13.555 8.414 1.164 1 98.75 95 LEU A N 1
ATOM 786 C CA . LEU A 1 95 ? -12.383 8.062 1.96 1 98.75 95 LEU A CA 1
ATOM 787 C C . LEU A 1 95 ? -11.406 7.219 1.149 1 98.75 95 LEU A C 1
ATOM 789 O O . LEU A 1 95 ? -10.195 7.402 1.248 1 98.75 95 LEU A O 1
ATOM 793 N N . ILE A 1 96 ? -11.945 6.301 0.344 1 97.88 96 ILE A N 1
ATOM 794 C CA . ILE A 1 96 ? -11.125 5.453 -0.51 1 97.88 96 ILE A CA 1
ATOM 795 C C . ILE A 1 96 ? -10.391 6.312 -1.535 1 97.88 96 ILE A C 1
ATOM 797 O O . ILE A 1 96 ? -9.211 6.082 -1.818 1 97.88 96 ILE A O 1
ATOM 801 N N . ILE A 1 97 ? -11.055 7.273 -2.062 1 98.56 97 ILE A N 1
ATOM 802 C CA . ILE A 1 97 ? -10.43 8.164 -3.035 1 98.56 97 ILE A CA 1
ATOM 803 C C . ILE A 1 97 ? -9.266 8.906 -2.379 1 98.56 97 ILE A C 1
ATOM 805 O O . ILE A 1 97 ? -8.188 9.023 -2.965 1 98.56 97 ILE A O 1
ATOM 809 N N . ILE A 1 98 ? -9.469 9.367 -1.166 1 98.75 98 ILE A N 1
ATOM 810 C CA . ILE A 1 98 ? -8.406 10.047 -0.434 1 98.75 98 ILE A CA 1
ATOM 811 C C . ILE A 1 98 ? -7.246 9.086 -0.204 1 98.75 98 ILE A C 1
ATOM 813 O O . ILE A 1 98 ? -6.086 9.43 -0.445 1 98.75 98 ILE A O 1
ATOM 817 N N . GLY A 1 99 ? -7.598 7.918 0.229 1 98.62 99 GLY A N 1
ATOM 818 C CA . GLY A 1 99 ? -6.57 6.914 0.466 1 98.62 99 GLY A CA 1
ATOM 819 C C . GLY A 1 99 ? -5.816 6.523 -0.792 1 98.62 99 GLY A C 1
ATOM 820 O O . GLY A 1 99 ? -4.586 6.441 -0.783 1 98.62 99 GLY A O 1
ATOM 821 N N . ILE A 1 100 ? -6.504 6.316 -1.88 1 98 100 ILE A N 1
ATOM 822 C CA . ILE A 1 100 ? -5.898 5.914 -3.145 1 98 100 ILE A CA 1
ATOM 823 C C . ILE A 1 100 ? -5.008 7.039 -3.672 1 98 100 ILE A C 1
ATOM 825 O O . ILE A 1 100 ? -3.918 6.785 -4.191 1 98 100 ILE A O 1
ATOM 829 N N . THR A 1 101 ? -5.492 8.234 -3.539 1 98.25 101 THR A N 1
ATOM 830 C CA . THR A 1 101 ? -4.691 9.367 -3.98 1 98.25 101 THR A CA 1
ATOM 831 C C . THR A 1 101 ? -3.367 9.422 -3.221 1 98.25 101 THR A C 1
ATOM 833 O O . THR A 1 101 ? -2.309 9.617 -3.82 1 98.25 101 THR A O 1
ATOM 836 N N . GLY A 1 102 ? -3.469 9.266 -1.938 1 98.56 102 GLY A N 1
ATOM 837 C CA . GLY A 1 102 ? -2.254 9.258 -1.14 1 98.56 102 GLY A CA 1
ATOM 838 C C . GLY A 1 102 ? -1.331 8.102 -1.469 1 98.56 102 GLY A C 1
ATOM 839 O O . GLY A 1 102 ? -0.124 8.289 -1.637 1 98.56 102 GLY A O 1
ATOM 840 N N . ALA A 1 103 ? -1.844 6.93 -1.607 1 98.31 103 ALA A N 1
ATOM 841 C CA . ALA A 1 103 ? -1.054 5.734 -1.893 1 98.31 103 ALA A CA 1
ATOM 842 C C . ALA A 1 103 ? -0.395 5.828 -3.266 1 98.31 103 ALA A C 1
ATOM 844 O O . ALA A 1 103 ? 0.777 5.477 -3.424 1 98.31 103 ALA A O 1
ATOM 845 N N . VAL A 1 104 ? -1.154 6.266 -4.211 1 97.75 104 VAL A N 1
ATOM 846 C CA . VAL A 1 104 ? -0.635 6.414 -5.566 1 97.75 104 VAL A CA 1
ATOM 847 C C . VAL A 1 104 ? 0.504 7.43 -5.578 1 97.75 104 VAL A C 1
ATOM 849 O O . VAL A 1 104 ? 1.524 7.223 -6.238 1 97.75 104 VAL A O 1
ATOM 852 N N . TRP A 1 105 ? 0.305 8.5 -4.816 1 98 105 TRP A N 1
ATOM 853 C CA . TRP A 1 105 ? 1.362 9.5 -4.734 1 98 105 TRP A CA 1
ATOM 854 C C . TRP A 1 105 ? 2.637 8.898 -4.148 1 98 105 TRP A C 1
ATOM 856 O O . TRP A 1 105 ? 3.732 9.133 -4.668 1 98 105 TRP A O 1
ATOM 866 N N . VAL A 1 106 ? 2.506 8.109 -3.107 1 98.38 106 VAL A N 1
ATOM 867 C CA . VAL A 1 106 ? 3.641 7.477 -2.441 1 98.38 106 VAL A CA 1
ATOM 868 C C . VAL A 1 106 ? 4.332 6.512 -3.402 1 98.38 106 VAL A C 1
ATOM 870 O O . VAL A 1 106 ? 5.555 6.531 -3.539 1 98.38 106 VAL A O 1
ATOM 873 N N . ILE A 1 107 ? 3.555 5.723 -4.121 1 97.56 107 ILE A N 1
ATOM 874 C CA . ILE A 1 107 ? 4.078 4.645 -4.949 1 97.56 107 ILE A CA 1
ATOM 875 C C . ILE A 1 107 ? 4.715 5.227 -6.211 1 97.56 107 ILE A C 1
ATOM 877 O O . ILE A 1 107 ? 5.73 4.723 -6.695 1 97.56 107 ILE A O 1
ATOM 881 N N . LEU A 1 108 ? 4.234 6.344 -6.707 1 97.38 108 LEU A N 1
ATOM 882 C CA . LEU A 1 108 ? 4.723 6.898 -7.961 1 97.38 108 LEU A CA 1
ATOM 883 C C . LEU A 1 108 ? 5.91 7.824 -7.723 1 97.38 108 LEU A C 1
ATOM 885 O O . LEU A 1 108 ? 6.66 8.133 -8.648 1 97.38 108 LEU A O 1
ATOM 889 N N . THR A 1 109 ? 6.062 8.297 -6.488 1 97.44 109 THR A N 1
ATOM 890 C CA . THR A 1 109 ? 7.168 9.219 -6.238 1 97.44 109 THR A CA 1
ATOM 891 C C . THR A 1 109 ? 8.32 8.508 -5.531 1 97.44 109 THR A C 1
ATOM 893 O O . THR A 1 109 ? 9.484 8.75 -5.84 1 97.44 109 THR A O 1
ATOM 896 N N . GLN A 1 110 ? 7.961 7.668 -4.496 1 96.62 110 GLN A N 1
ATOM 897 C CA . GLN A 1 110 ? 8.922 6.938 -3.678 1 96.62 110 GLN A CA 1
ATOM 898 C C . GLN A 1 110 ? 10.039 7.855 -3.188 1 96.62 110 GLN A C 1
ATOM 900 O O . GLN A 1 110 ? 11.219 7.551 -3.357 1 96.62 110 GLN A O 1
ATOM 905 N N . SER A 1 111 ? 9.57 8.93 -2.598 1 96.25 111 SER A N 1
ATOM 906 C CA . SER A 1 111 ? 10.469 9.969 -2.109 1 96.25 111 SER A CA 1
ATOM 907 C C . SER A 1 111 ? 11.227 9.516 -0.864 1 96.25 111 SER A C 1
ATOM 909 O O . SER A 1 111 ? 10.648 8.867 0.014 1 96.25 111 SER A O 1
ATOM 911 N N . HIS A 1 112 ? 12.508 9.922 -0.778 1 96.69 112 HIS A N 1
ATOM 912 C CA . HIS A 1 112 ? 13.328 9.625 0.395 1 96.69 112 HIS A CA 1
ATOM 913 C C . HIS A 1 112 ? 13.109 10.656 1.493 1 96.69 112 HIS A C 1
ATOM 915 O O . HIS A 1 112 ? 12.695 11.789 1.215 1 96.69 112 HIS A O 1
ATOM 921 N N . ALA A 1 113 ? 13.344 10.211 2.678 1 96.31 113 ALA A N 1
ATOM 922 C CA . ALA A 1 113 ? 13.352 11.164 3.781 1 96.31 113 ALA A CA 1
ATOM 923 C C . ALA A 1 113 ? 14.57 12.078 3.699 1 96.31 113 ALA A C 1
ATOM 925 O O . ALA A 1 113 ? 15.656 11.648 3.316 1 96.31 113 ALA A O 1
ATOM 926 N N . GLY A 1 114 ? 14.328 13.359 4.016 1 95.25 114 GLY A N 1
ATOM 927 C CA . GLY A 1 114 ? 15.422 14.32 4.039 1 95.25 114 GLY A CA 1
ATOM 928 C C . GLY A 1 114 ? 15.422 15.195 5.273 1 95.25 114 GLY A C 1
ATOM 929 O O . GLY A 1 114 ? 14.398 15.312 5.957 1 95.25 114 GLY A O 1
ATOM 930 N N . ALA A 1 115 ? 16.578 15.695 5.566 1 93.19 115 ALA A N 1
ATOM 931 C CA . ALA A 1 115 ? 16.734 16.656 6.668 1 93.19 115 ALA A CA 1
ATOM 932 C C . ALA A 1 115 ? 16.297 16.031 7.992 1 93.19 115 ALA A C 1
ATOM 934 O O . ALA A 1 115 ? 16.734 14.93 8.344 1 93.19 115 ALA A O 1
ATOM 935 N N . ASP A 1 116 ? 15.367 16.672 8.711 1 94.12 116 ASP A N 1
ATOM 936 C CA . ASP A 1 116 ? 15 16.219 10.047 1 94.12 116 ASP A CA 1
ATOM 937 C C . ASP A 1 116 ? 14.367 14.828 10.008 1 94.12 116 ASP A C 1
ATOM 939 O O . ASP A 1 116 ? 14.617 14.008 10.883 1 94.12 116 ASP A O 1
ATOM 943 N N . GLN A 1 117 ? 13.562 14.57 9.047 1 95.69 117 GLN A N 1
ATOM 944 C CA . GLN A 1 117 ? 12.961 13.242 8.938 1 95.69 117 GLN A CA 1
ATOM 945 C C . GLN A 1 117 ? 14.023 12.156 8.859 1 95.69 117 GLN A C 1
ATOM 947 O O . GLN A 1 117 ? 13.906 11.117 9.508 1 95.69 117 GLN A O 1
ATOM 952 N N . TYR A 1 118 ? 15.062 12.43 8.031 1 96.94 118 TYR A N 1
ATOM 953 C CA . TYR A 1 118 ? 16.141 11.461 7.848 1 96.94 118 TYR A CA 1
ATOM 954 C C . TYR A 1 118 ? 16.938 11.281 9.125 1 96.94 118 TYR A C 1
ATOM 956 O O . TYR A 1 118 ? 17.25 10.156 9.523 1 96.94 118 TYR A O 1
ATOM 964 N N . TYR A 1 119 ? 17.234 12.359 9.789 1 97.5 119 TYR A N 1
ATOM 965 C CA . TYR A 1 119 ? 18.109 12.297 10.961 1 97.5 119 TYR A CA 1
ATOM 966 C C . TYR A 1 119 ? 17.453 11.531 12.094 1 97.5 119 TYR A C 1
ATOM 968 O O . TYR A 1 119 ? 18.125 10.805 12.836 1 97.5 119 TYR A O 1
ATOM 976 N N . VAL A 1 120 ? 16.172 11.727 12.188 1 98.12 120 VAL A N 1
ATOM 977 C CA . VAL A 1 120 ? 15.461 11.008 13.242 1 98.12 120 VAL A CA 1
ATOM 978 C C . VAL A 1 12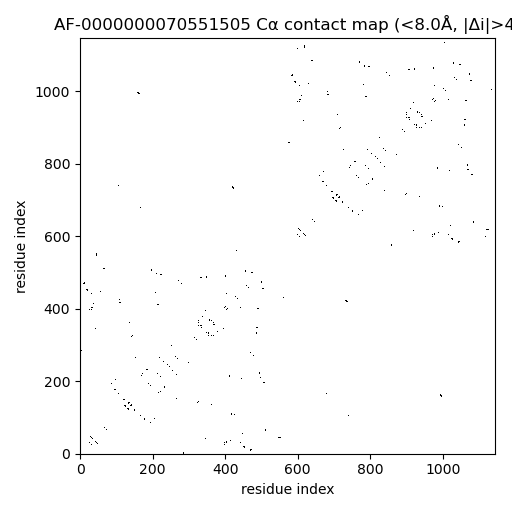0 ? 15.453 9.516 12.938 1 98.12 120 VAL A C 1
ATOM 980 O O . VAL A 1 120 ? 15.719 8.695 13.812 1 98.12 120 VAL A O 1
ATOM 983 N N . LEU A 1 121 ? 15.195 9.164 11.711 1 97.69 121 LEU A N 1
ATOM 984 C CA . LEU A 1 121 ? 15.219 7.766 11.297 1 97.69 121 LEU A CA 1
ATOM 985 C C . LEU A 1 121 ? 16.609 7.176 11.453 1 97.69 121 LEU A C 1
ATOM 987 O O . LEU A 1 121 ? 16.75 6.02 11.867 1 97.69 121 LEU A O 1
ATOM 991 N N . ASP A 1 122 ? 17.562 7.969 11.109 1 97.94 122 ASP A N 1
ATOM 992 C CA . ASP A 1 122 ? 18.953 7.539 11.195 1 97.94 122 ASP A CA 1
ATOM 993 C C . ASP A 1 122 ? 19.359 7.297 12.648 1 97.94 122 ASP A C 1
ATOM 995 O O . ASP A 1 122 ? 20.078 6.34 12.945 1 97.94 122 ASP A O 1
ATOM 999 N N . ALA A 1 123 ? 18.922 8.148 13.484 1 98.31 123 ALA A N 1
ATOM 1000 C CA . ALA A 1 123 ? 19.188 7.98 14.914 1 98.31 123 ALA A CA 1
ATOM 1001 C C . ALA A 1 123 ? 18.531 6.711 15.445 1 98.31 123 ALA A C 1
ATOM 1003 O O . ALA A 1 123 ? 19.109 6 16.266 1 98.31 123 ALA A O 1
ATOM 1004 N N . ALA A 1 124 ? 17.312 6.461 15.039 1 98.06 124 ALA A N 1
ATOM 1005 C CA . ALA A 1 124 ? 16.609 5.246 15.445 1 98.06 124 ALA A CA 1
ATOM 1006 C C . ALA A 1 124 ? 17.359 4 14.977 1 98.06 124 ALA A C 1
ATOM 1008 O O . ALA A 1 124 ? 17.516 3.037 15.727 1 98.06 124 ALA A O 1
ATOM 1009 N N . ALA A 1 125 ? 17.781 4.043 13.734 1 97.56 125 ALA A N 1
ATOM 1010 C CA . ALA A 1 125 ? 18.562 2.943 13.188 1 97.56 125 ALA A CA 1
ATOM 1011 C C . ALA A 1 125 ? 19.875 2.768 13.969 1 97.56 125 ALA A C 1
ATOM 1013 O O . ALA A 1 125 ? 20.312 1.641 14.211 1 97.56 125 ALA A O 1
ATOM 1014 N N . GLY A 1 126 ? 20.5 3.902 14.32 1 97.75 126 GLY A N 1
ATOM 1015 C CA . GLY A 1 126 ? 21.734 3.875 15.094 1 97.75 126 GLY A CA 1
ATOM 1016 C C . GLY A 1 126 ? 21.562 3.215 16.453 1 97.75 126 GLY A C 1
ATOM 1017 O O . GLY A 1 126 ? 22.422 2.453 16.891 1 97.75 126 GL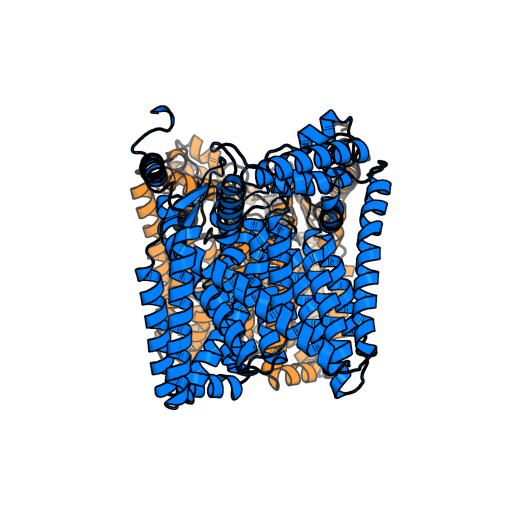Y A O 1
ATOM 1018 N N . LEU A 1 127 ? 20.484 3.488 17.125 1 97.19 127 LEU A N 1
ATOM 1019 C CA . LEU A 1 127 ? 20.219 2.859 18.406 1 97.19 127 LEU A CA 1
ATOM 1020 C C . LEU A 1 127 ? 20.188 1.34 18.281 1 97.19 127 LEU A C 1
ATOM 1022 O O . LEU A 1 127 ? 20.688 0.627 19.156 1 97.19 127 LEU A O 1
ATOM 1026 N N . ARG A 1 128 ? 19.625 0.794 17.234 1 94.5 128 ARG A N 1
ATOM 1027 C CA . ARG A 1 128 ? 19.484 -0.645 17.031 1 94.5 128 ARG A CA 1
ATOM 1028 C C . ARG A 1 128 ? 20.812 -1.262 16.594 1 94.5 128 ARG A C 1
ATOM 1030 O O . ARG A 1 128 ? 21.062 -2.439 16.844 1 94.5 128 ARG A O 1
ATOM 1037 N N . SER A 1 129 ? 21.688 -0.405 15.977 1 94.81 129 SER A N 1
ATOM 1038 C CA . SER A 1 129 ? 22.984 -0.901 15.5 1 94.81 129 SER A CA 1
ATOM 1039 C C . SER A 1 129 ? 24.109 -0.482 16.438 1 94.81 129 SER A C 1
ATOM 1041 O O . SER A 1 129 ? 25.281 -0.569 16.062 1 94.81 129 SER A O 1
ATOM 1043 N N . HIS A 1 130 ? 23.812 0.171 17.562 1 95.25 130 HIS A N 1
ATOM 1044 C CA . HIS A 1 130 ? 24.766 0.571 18.594 1 95.25 130 HIS A CA 1
ATOM 1045 C C . HIS A 1 130 ? 25.688 1.688 18.094 1 95.25 130 HIS A C 1
ATOM 1047 O O . HIS A 1 130 ? 26.875 1.699 18.406 1 95.25 130 HIS A O 1
ATOM 1053 N N . ASP A 1 131 ? 25.188 2.436 17.188 1 96.94 131 ASP A N 1
ATOM 1054 C CA . ASP A 1 131 ? 25.812 3.693 16.797 1 96.94 131 ASP A CA 1
ATOM 1055 C C . ASP A 1 131 ? 25.172 4.875 17.516 1 96.94 131 ASP A C 1
ATOM 1057 O O . ASP A 1 131 ? 24.078 5.309 17.172 1 96.94 131 ASP A O 1
ATOM 1061 N N . TYR A 1 132 ? 25.906 5.52 18.406 1 96.81 132 TYR A N 1
ATOM 1062 C CA . TYR A 1 132 ? 25.312 6.52 19.297 1 96.81 132 TYR A CA 1
ATOM 1063 C C . TYR A 1 132 ? 25.844 7.914 18.969 1 96.81 132 TYR A C 1
ATOM 1065 O O . TYR A 1 132 ? 25.734 8.828 19.797 1 96.81 132 TYR A O 1
ATOM 1073 N N . THR A 1 133 ? 26.375 8.094 17.781 1 96.25 133 THR A N 1
ATOM 1074 C CA . THR A 1 133 ? 26.984 9.352 17.375 1 96.25 133 THR A CA 1
ATOM 1075 C C . THR A 1 133 ? 25.984 10.5 17.469 1 96.25 133 THR A C 1
ATOM 1077 O O . THR A 1 133 ? 26.344 11.617 17.844 1 96.25 133 THR A O 1
ATOM 1080 N N . MET A 1 134 ? 24.766 10.273 17.25 1 96.25 134 MET A N 1
ATOM 1081 C CA . MET A 1 134 ? 23.734 11.305 17.234 1 96.25 134 MET A CA 1
ATOM 1082 C C . MET A 1 134 ? 23.359 11.734 18.641 1 96.25 134 MET A C 1
ATOM 1084 O O . MET A 1 134 ? 22.719 12.773 18.828 1 96.25 134 MET A O 1
ATOM 1088 N N . PHE A 1 135 ? 23.797 11.016 19.641 1 96.19 135 PHE A N 1
ATOM 1089 C CA . PHE A 1 135 ? 23.406 11.258 21.031 1 96.19 135 PHE A CA 1
ATOM 1090 C C . PHE A 1 135 ? 24.547 11.891 21.812 1 96.19 135 PHE A C 1
ATOM 1092 O O . PHE A 1 135 ? 24.359 12.312 22.953 1 96.19 135 PHE A O 1
ATOM 1099 N N . MET A 1 136 ? 25.656 12 21.125 1 93.62 136 MET A N 1
ATOM 1100 C CA . MET A 1 136 ? 26.797 12.672 21.75 1 93.62 136 MET A CA 1
ATOM 1101 C C . MET A 1 136 ? 26.547 14.172 21.844 1 93.62 136 MET A C 1
ATOM 1103 O O . MET A 1 136 ? 25.578 14.688 21.297 1 93.62 136 MET A O 1
ATOM 1107 N N . ARG A 1 137 ? 27.375 14.836 22.5 1 88.12 137 ARG A N 1
ATOM 1108 C CA . ARG A 1 137 ? 27.219 16.234 22.859 1 88.12 137 ARG A CA 1
ATOM 1109 C C . ARG A 1 137 ? 26.984 17.094 21.609 1 88.12 137 ARG A C 1
ATOM 1111 O O . ARG A 1 137 ? 26.172 18.031 21.641 1 88.12 137 ARG A O 1
ATOM 1118 N N . ASP A 1 138 ? 27.609 16.797 20.578 1 88.94 138 ASP A N 1
ATOM 1119 C CA . ASP A 1 138 ? 27.484 17.578 19.359 1 88.94 138 ASP A CA 1
ATOM 1120 C C . ASP A 1 138 ? 26.578 16.875 18.344 1 88.94 138 ASP A C 1
ATOM 1122 O O . ASP A 1 138 ? 26.516 17.281 17.172 1 88.94 138 ASP A O 1
ATOM 1126 N N . GLY A 1 139 ? 25.906 15.875 18.812 1 93.69 139 GLY A N 1
ATOM 1127 C CA . GLY A 1 139 ? 25.047 15.109 17.922 1 93.69 139 GLY A CA 1
ATOM 1128 C C . GLY A 1 139 ? 23.703 15.758 17.688 1 93.69 139 GLY A C 1
ATOM 1129 O O . GLY A 1 139 ? 23.297 16.656 18.422 1 93.69 139 GLY A O 1
ATOM 1130 N N . TYR A 1 140 ? 23 15.297 16.688 1 95.5 140 TYR A N 1
ATOM 1131 C CA . TYR A 1 140 ? 21.734 15.867 16.266 1 95.5 140 TYR A CA 1
ATOM 1132 C C . TYR A 1 140 ? 20.688 15.742 17.359 1 95.5 140 TYR A C 1
ATOM 1134 O O . TYR A 1 140 ? 19.984 16.703 17.672 1 95.5 140 TYR A O 1
ATOM 1142 N N . ILE A 1 141 ? 20.578 14.633 17.953 1 96.69 141 ILE A N 1
ATOM 1143 C CA . ILE A 1 141 ? 19.516 14.391 18.922 1 96.69 141 ILE A CA 1
ATOM 1144 C C . ILE A 1 141 ? 19.812 15.141 20.203 1 96.69 141 ILE A C 1
ATOM 1146 O O . ILE A 1 141 ? 18.891 15.633 20.875 1 96.69 141 ILE A O 1
ATOM 1150 N N . ALA A 1 142 ? 21.062 15.258 20.516 1 94.06 142 ALA A N 1
ATOM 1151 C CA . ALA A 1 142 ? 21.453 16 21.703 1 94.06 142 ALA A CA 1
ATOM 1152 C C . ALA A 1 142 ? 21.078 17.469 21.578 1 94.06 142 ALA A C 1
ATOM 1154 O O . ALA A 1 142 ? 20.734 18.125 22.578 1 94.06 142 ALA A O 1
ATOM 1155 N N . LYS A 1 143 ? 21.094 17.953 20.391 1 93.81 143 LYS A N 1
ATOM 1156 C CA . LYS A 1 143 ? 20.734 19.344 20.125 1 93.81 143 LYS A CA 1
ATOM 1157 C C . LYS A 1 143 ? 19.219 19.5 20.016 1 93.81 143 LYS A C 1
ATOM 1159 O O . LYS A 1 143 ? 18.656 20.469 20.547 1 93.81 143 LYS A O 1
ATOM 1164 N N . TYR A 1 144 ? 18.578 18.594 19.328 1 94.44 144 TYR A N 1
ATOM 1165 C CA . TYR A 1 144 ? 17.141 18.656 19.047 1 94.44 144 TYR A CA 1
ATOM 1166 C C . TYR A 1 144 ? 16.391 17.594 19.859 1 94.44 144 TYR A C 1
ATOM 1168 O O . TYR A 1 144 ? 15.781 16.688 19.297 1 94.44 144 TYR A O 1
ATOM 1176 N N . THR A 1 145 ? 16.297 17.844 21.109 1 93.75 145 THR A N 1
ATOM 1177 C CA . THR A 1 145 ? 15.727 16.875 22.031 1 93.75 145 THR A CA 1
ATOM 1178 C C . THR A 1 145 ? 14.211 16.797 21.859 1 93.75 145 THR A C 1
ATOM 1180 O O . THR A 1 145 ? 13.578 15.844 22.312 1 93.75 145 THR A O 1
ATOM 1183 N N . ASN A 1 146 ? 13.617 17.766 21.156 1 92.81 146 ASN A N 1
ATOM 1184 C CA . ASN A 1 146 ? 12.195 17.719 20.859 1 92.81 146 ASN A CA 1
ATOM 1185 C C . ASN A 1 146 ? 11.844 16.562 19.938 1 92.81 146 ASN A C 1
ATOM 1187 O O . ASN A 1 146 ? 10.68 16.203 19.797 1 92.81 146 ASN A O 1
ATOM 1191 N N . GLN A 1 147 ? 12.891 15.93 19.328 1 96.44 147 GLN A N 1
ATOM 1192 C CA . GLN A 1 147 ? 12.68 14.836 18.391 1 96.44 147 GLN A CA 1
ATOM 1193 C C . GLN A 1 147 ? 12.641 13.484 19.109 1 96.44 147 GLN A C 1
ATOM 1195 O O . GLN A 1 147 ? 12.312 12.469 18.5 1 96.44 147 GLN A O 1
ATOM 1200 N N . ILE A 1 148 ? 12.883 13.422 20.375 1 97 148 ILE A N 1
ATOM 1201 C CA . ILE A 1 148 ? 13.102 12.18 21.109 1 97 148 ILE A CA 1
ATOM 1202 C C . ILE A 1 148 ? 11.836 11.328 21.078 1 97 148 ILE A C 1
ATOM 1204 O O . ILE A 1 148 ? 11.906 10.102 20.953 1 97 148 ILE A O 1
ATOM 1208 N N . GLY A 1 149 ? 10.68 11.961 21.203 1 97.44 149 GLY A N 1
ATOM 1209 C CA . GLY A 1 149 ? 9.438 11.211 21.156 1 97.44 149 GLY A CA 1
ATOM 1210 C C . GLY A 1 149 ? 9.25 10.453 19.859 1 97.44 149 GLY A C 1
ATOM 1211 O O . GLY A 1 149 ? 8.961 9.25 19.859 1 97.44 149 GLY A O 1
ATOM 1212 N N . LEU A 1 150 ? 9.406 11.117 18.75 1 98 150 LEU A N 1
ATOM 1213 C CA . LEU A 1 150 ? 9.289 10.492 17.438 1 98 150 LEU A CA 1
ATOM 1214 C C . LEU A 1 150 ? 10.359 9.422 17.25 1 98 150 LEU A C 1
ATOM 1216 O O . LEU A 1 150 ? 10.078 8.344 16.719 1 98 150 LEU A O 1
ATOM 1220 N N . LEU A 1 151 ? 11.562 9.734 17.672 1 98.25 151 LEU A N 1
ATOM 1221 C CA . LEU A 1 151 ? 12.672 8.797 17.594 1 98.25 151 LEU A CA 1
ATOM 1222 C C . LEU A 1 151 ? 12.336 7.5 18.328 1 98.25 151 LEU A C 1
ATOM 1224 O O . LEU A 1 151 ? 12.602 6.41 17.812 1 98.25 151 LEU A O 1
ATOM 1228 N N . PHE A 1 152 ? 11.758 7.648 19.469 1 98.06 152 PHE A N 1
ATOM 1229 C CA . PHE A 1 152 ? 11.414 6.488 20.281 1 98.06 152 PHE A CA 1
ATOM 1230 C C . PHE A 1 152 ? 10.414 5.598 19.547 1 98.06 152 PHE A C 1
ATOM 1232 O O . PHE A 1 152 ? 10.578 4.375 19.516 1 98.06 152 PHE A O 1
ATOM 1239 N N . ILE A 1 153 ? 9.438 6.148 18.969 1 97.88 153 ILE A N 1
ATOM 1240 C CA . ILE A 1 153 ? 8.422 5.398 18.25 1 97.88 153 ILE A CA 1
ATOM 1241 C C . ILE A 1 153 ? 9.055 4.688 17.047 1 97.88 153 ILE A C 1
ATOM 1243 O O . ILE A 1 153 ? 8.789 3.51 16.812 1 97.88 153 ILE A O 1
ATOM 1247 N N . GLU A 1 154 ? 9.891 5.379 16.312 1 97.94 154 GLU A N 1
ATOM 1248 C CA . GLU A 1 154 ? 10.555 4.789 15.156 1 97.94 154 GLU A CA 1
ATOM 1249 C C . GLU A 1 154 ? 11.523 3.688 15.57 1 97.94 154 GLU A C 1
ATOM 1251 O O . GLU A 1 154 ? 11.703 2.711 14.844 1 97.94 154 GLU A O 1
ATOM 1256 N N . TYR A 1 155 ? 12.125 3.918 16.766 1 97.81 155 TYR A N 1
ATOM 1257 C CA . TYR A 1 155 ? 13.008 2.891 17.312 1 97.81 155 TYR A CA 1
ATOM 1258 C C . TYR A 1 155 ? 12.25 1.594 17.562 1 97.81 155 TYR A C 1
ATOM 1260 O O . TYR A 1 155 ? 12.68 0.521 17.125 1 97.81 155 TYR A O 1
ATOM 1268 N N . ILE A 1 156 ? 11.086 1.696 18.125 1 97.12 156 ILE A N 1
ATOM 1269 C CA . ILE A 1 156 ? 10.297 0.523 18.5 1 97.12 156 ILE A CA 1
ATOM 1270 C C . ILE A 1 156 ? 9.734 -0.142 17.25 1 97.12 156 ILE A C 1
ATOM 1272 O O . ILE A 1 156 ? 9.867 -1.354 17.062 1 97.12 156 ILE A O 1
ATOM 1276 N N . ILE A 1 157 ? 9.203 0.607 16.375 1 96.94 157 ILE A N 1
ATOM 1277 C CA . ILE A 1 157 ? 8.562 0.061 15.18 1 96.94 157 ILE A CA 1
ATOM 1278 C C . ILE A 1 157 ? 9.617 -0.517 14.242 1 96.94 157 ILE A C 1
ATOM 1280 O O . ILE A 1 157 ? 9.359 -1.488 13.523 1 96.94 157 ILE A O 1
ATOM 1284 N N . GLY A 1 158 ? 10.82 0.018 14.32 1 96.44 158 GLY A N 1
ATOM 1285 C CA . GLY A 1 158 ? 11.914 -0.425 13.477 1 96.44 158 GLY A CA 1
ATOM 1286 C C . GLY A 1 158 ? 12.281 -1.884 13.68 1 96.44 158 GLY A C 1
ATOM 1287 O O . GLY A 1 158 ? 12.836 -2.523 12.789 1 96.44 158 GLY A O 1
ATOM 1288 N N . PHE A 1 159 ? 11.891 -2.447 14.828 1 95.81 159 PHE A N 1
ATOM 1289 C CA . PHE A 1 159 ? 12.18 -3.854 15.086 1 95.81 159 PHE A CA 1
ATOM 1290 C C . PHE A 1 159 ? 11.352 -4.754 14.172 1 95.81 159 PHE A C 1
ATOM 1292 O O . PHE A 1 159 ? 11.742 -5.891 13.891 1 95.81 159 PHE A O 1
ATOM 1299 N N . VAL A 1 160 ? 10.336 -4.156 13.68 1 94.56 160 VAL A N 1
ATOM 1300 C CA . VAL A 1 160 ? 9.43 -4.953 12.859 1 94.56 160 VAL A CA 1
ATOM 1301 C C . VAL A 1 160 ? 9.594 -4.566 11.391 1 94.56 160 VAL A C 1
ATOM 1303 O O . VAL A 1 160 ? 9.68 -5.438 10.516 1 94.56 160 VAL A O 1
ATOM 1306 N N . VAL A 1 161 ? 9.75 -3.299 11.094 1 96.94 161 VAL A N 1
ATOM 1307 C CA . VAL A 1 161 ? 9.633 -2.846 9.711 1 96.94 161 VAL A CA 1
ATOM 1308 C C . VAL A 1 161 ? 11.023 -2.641 9.117 1 96.94 161 VAL A C 1
ATOM 1310 O O . VAL A 1 161 ? 11.172 -2.5 7.902 1 96.94 161 VAL A O 1
ATOM 1313 N N . GLY A 1 162 ? 12.062 -2.656 9.938 1 96.69 162 GLY A N 1
ATOM 1314 C CA . GLY A 1 162 ? 13.414 -2.414 9.461 1 96.69 162 GLY A CA 1
ATOM 1315 C C . GLY A 1 162 ? 13.781 -0.943 9.414 1 96.69 162 GLY A C 1
ATOM 1316 O O . GLY A 1 162 ? 13.016 -0.095 9.875 1 96.69 162 GLY A O 1
ATOM 1317 N N . ASP A 1 163 ? 14.961 -0.657 8.922 1 96.94 163 ASP A N 1
ATOM 1318 C CA . ASP A 1 163 ? 15.477 0.71 8.914 1 96.94 163 ASP A CA 1
ATOM 1319 C C . ASP A 1 163 ? 15.367 1.333 7.527 1 96.94 163 ASP A C 1
ATOM 1321 O O . ASP A 1 163 ? 15.508 0.638 6.516 1 96.94 163 ASP A O 1
ATOM 1325 N N . TYR A 1 164 ? 15.078 2.615 7.488 1 96.44 164 TYR A N 1
ATOM 1326 C CA . TYR A 1 164 ? 14.992 3.424 6.277 1 96.44 164 TYR A CA 1
ATOM 1327 C C . TYR A 1 164 ? 13.891 2.916 5.363 1 96.44 164 TYR A C 1
ATOM 1329 O O . TYR A 1 164 ? 14.031 2.932 4.137 1 96.44 164 TYR A O 1
ATOM 1337 N N . ASN A 1 165 ? 12.852 2.277 5.984 1 97.75 165 ASN A N 1
ATOM 1338 C CA . ASN A 1 165 ? 11.672 1.833 5.242 1 97.75 165 ASN A CA 1
ATOM 1339 C C . ASN A 1 165 ? 10.711 2.988 4.977 1 97.75 165 ASN A C 1
ATOM 1341 O O . ASN A 1 165 ? 9.633 3.049 5.566 1 97.75 165 ASN A O 1
ATOM 1345 N N . TYR A 1 166 ? 11.062 3.816 4.047 1 98 166 TYR A N 1
ATOM 1346 C CA . TYR A 1 166 ? 10.305 5.027 3.756 1 98 166 TYR A CA 1
ATOM 1347 C C . TYR A 1 166 ? 8.875 4.684 3.33 1 98 166 TYR A C 1
ATOM 1349 O O . TYR A 1 166 ? 7.926 5.355 3.732 1 98 166 TYR A O 1
ATOM 1357 N N . ILE A 1 167 ? 8.719 3.609 2.568 1 98 167 ILE A N 1
ATOM 1358 C CA . ILE A 1 167 ? 7.422 3.236 2.008 1 98 167 ILE A CA 1
ATOM 1359 C C . ILE A 1 167 ? 6.457 2.875 3.135 1 98 167 ILE A C 1
ATOM 1361 O O . ILE A 1 167 ? 5.285 3.262 3.104 1 98 167 ILE A O 1
ATOM 1365 N N . PHE A 1 168 ? 6.879 2.176 4.113 1 98 168 PHE A N 1
ATOM 1366 C CA . PHE A 1 168 ? 6.027 1.819 5.242 1 98 168 PHE A CA 1
ATOM 1367 C C . PHE A 1 168 ? 5.5 3.068 5.938 1 98 168 PHE A C 1
ATOM 1369 O O . PHE A 1 168 ? 4.293 3.203 6.152 1 98 168 PHE A O 1
ATOM 1376 N N . TRP A 1 169 ? 6.406 3.912 6.281 1 98.5 169 TRP A N 1
ATOM 1377 C CA . TRP A 1 169 ? 6.023 5.109 7.027 1 98.5 169 TRP A CA 1
ATOM 1378 C C . TRP A 1 169 ? 5.078 5.98 6.207 1 98.5 169 TRP A C 1
ATOM 1380 O O . TRP A 1 169 ? 4.141 6.566 6.75 1 98.5 169 TRP A O 1
ATOM 1390 N N . GLN A 1 170 ? 5.367 6.109 4.945 1 98.56 170 GLN A N 1
ATOM 1391 C CA . GLN A 1 170 ? 4.547 6.949 4.078 1 98.56 170 GLN A CA 1
ATOM 1392 C C . GLN A 1 170 ? 3.156 6.348 3.885 1 98.56 170 GLN A C 1
ATOM 1394 O O . GLN A 1 170 ? 2.156 7.066 3.885 1 98.56 170 GLN A O 1
ATOM 1399 N N . LEU A 1 171 ? 3.076 5.055 3.754 1 98.44 171 LEU A N 1
ATOM 1400 C CA . LEU A 1 171 ? 1.769 4.414 3.65 1 98.44 171 LEU A CA 1
ATOM 1401 C C . LEU A 1 171 ? 1.027 4.477 4.98 1 98.44 171 LEU A C 1
ATOM 1403 O O . LEU A 1 171 ? -0.201 4.586 5.008 1 98.44 171 LEU A O 1
ATOM 1407 N N . LEU A 1 172 ? 1.742 4.359 6.074 1 98.38 172 LEU A N 1
ATOM 1408 C CA . LEU A 1 172 ? 1.121 4.57 7.379 1 98.38 172 LEU A CA 1
ATOM 1409 C C . LEU A 1 172 ? 0.518 5.969 7.473 1 98.38 172 LEU A C 1
ATOM 1411 O O . LEU A 1 172 ? -0.576 6.145 8.016 1 98.38 172 LEU A O 1
ATOM 1415 N N . ASN A 1 173 ? 1.232 6.965 6.926 1 98.75 173 ASN A N 1
ATOM 1416 C CA . ASN A 1 173 ? 0.694 8.32 6.844 1 98.75 173 ASN A CA 1
ATOM 1417 C C . ASN A 1 173 ? -0.629 8.352 6.086 1 98.75 173 ASN A C 1
ATOM 1419 O O . ASN A 1 173 ? -1.568 9.031 6.496 1 98.75 173 ASN A O 1
ATOM 1423 N N . VAL A 1 174 ? -0.647 7.633 5 1 98.81 174 VAL A N 1
ATOM 1424 C CA . VAL A 1 174 ? -1.86 7.602 4.191 1 98.81 174 VAL A CA 1
ATOM 1425 C C . VAL A 1 174 ? -3.025 7.078 5.023 1 98.81 174 VAL A C 1
ATOM 1427 O O . VAL A 1 174 ? -4.117 7.648 5.008 1 98.81 174 VAL A O 1
ATOM 1430 N N . ILE A 1 175 ? -2.793 6.02 5.738 1 98.5 175 ILE A N 1
ATOM 1431 C CA . ILE A 1 175 ? -3.826 5.43 6.582 1 98.5 175 ILE A CA 1
ATOM 1432 C C . ILE A 1 175 ? -4.277 6.445 7.629 1 98.5 175 ILE A C 1
ATOM 1434 O O . ILE A 1 175 ? -5.48 6.633 7.844 1 98.5 175 ILE A O 1
ATOM 1438 N N . MET A 1 176 ? -3.342 7.117 8.195 1 98.81 176 MET A N 1
ATOM 1439 C CA . MET A 1 176 ? -3.668 8.086 9.234 1 98.81 176 MET A CA 1
ATOM 1440 C C . MET A 1 176 ? -4.402 9.289 8.648 1 98.81 176 MET A C 1
ATOM 1442 O O . MET A 1 176 ? -5.285 9.859 9.297 1 98.81 176 MET A O 1
ATOM 1446 N N . ILE A 1 177 ? -4.07 9.672 7.473 1 98.88 177 ILE A N 1
ATOM 1447 C CA . ILE A 1 177 ? -4.77 10.766 6.809 1 98.88 177 ILE A CA 1
ATOM 1448 C C . ILE A 1 177 ? -6.227 10.383 6.57 1 98.88 177 ILE A C 1
ATOM 1450 O O . ILE A 1 177 ? -7.137 11.156 6.879 1 98.88 177 ILE A O 1
ATOM 1454 N N . VAL A 1 178 ? -6.438 9.172 6.09 1 98.88 178 VAL A N 1
ATOM 1455 C CA . VAL A 1 178 ? -7.789 8.695 5.812 1 98.88 178 VAL A CA 1
ATOM 1456 C C . VAL A 1 178 ? -8.609 8.703 7.098 1 98.88 178 VAL A C 1
ATOM 1458 O O . VAL A 1 178 ? -9.742 9.203 7.117 1 98.88 178 VAL A O 1
ATOM 1461 N N . PHE A 1 179 ? -8.008 8.258 8.141 1 98.69 179 PHE A N 1
ATOM 1462 C CA . PHE A 1 179 ? -8.75 8.164 9.383 1 98.69 179 PHE A CA 1
ATOM 1463 C C . PHE A 1 179 ? -8.914 9.539 10.023 1 98.69 179 PHE A C 1
ATOM 1465 O O . PHE A 1 179 ? -9.891 9.781 10.742 1 98.69 179 PHE A O 1
ATOM 1472 N N . THR A 1 180 ? -7.996 10.414 9.758 1 98.81 180 THR A N 1
ATOM 1473 C CA . THR A 1 180 ? -8.195 11.797 10.195 1 98.81 180 THR A CA 1
ATOM 1474 C C . THR A 1 180 ? -9.438 12.398 9.547 1 98.81 180 THR A C 1
ATOM 1476 O O . THR A 1 180 ? -10.289 12.961 10.242 1 98.81 180 THR A O 1
ATOM 1479 N N . TYR A 1 181 ? -9.547 12.195 8.281 1 98.81 181 TYR A N 1
ATOM 1480 C CA . TYR A 1 181 ? -10.719 12.711 7.578 1 98.81 181 TYR A CA 1
ATOM 1481 C C . TYR A 1 181 ? -11.984 12 8.047 1 98.81 181 TYR A C 1
ATOM 1483 O O . TYR A 1 181 ? -13.039 12.625 8.164 1 98.81 181 TYR A O 1
ATOM 1491 N N . LYS A 1 182 ? -11.875 10.742 8.305 1 98.75 182 LYS A N 1
ATOM 1492 C CA . LYS A 1 182 ? -13.031 10.008 8.805 1 98.75 182 LYS A CA 1
ATOM 1493 C C . LYS A 1 182 ? -13.492 10.562 10.148 1 98.75 182 LYS A C 1
ATOM 1495 O O . LYS A 1 182 ? -14.688 10.781 10.359 1 98.75 182 LYS A O 1
ATOM 1500 N N . MET A 1 183 ? -12.578 10.805 11.008 1 98.56 183 MET A N 1
ATOM 1501 C CA . MET A 1 183 ? -12.93 11.273 12.344 1 98.56 183 MET A CA 1
ATOM 1502 C C . MET A 1 183 ? -13.461 12.703 12.305 1 98.56 183 MET A C 1
ATOM 1504 O O . MET A 1 183 ? -14.375 13.055 13.047 1 98.56 183 MET A O 1
ATOM 1508 N N . LEU A 1 184 ? -12.922 13.469 11.453 1 98.44 184 LEU A N 1
ATOM 1509 C CA . LEU A 1 184 ? -13.469 14.812 11.289 1 98.44 184 LEU A CA 1
ATOM 1510 C C . LEU A 1 184 ? -14.883 14.766 10.719 1 98.44 184 LEU A C 1
ATOM 1512 O O . LEU A 1 184 ? -15.734 15.562 11.109 1 98.44 184 LEU A O 1
ATOM 1516 N N . ALA A 1 185 ? -15.078 13.828 9.812 1 98.06 185 ALA A N 1
ATOM 1517 C CA . ALA A 1 185 ? -16.422 13.648 9.273 1 98.06 185 ALA A CA 1
ATOM 1518 C C . ALA A 1 185 ? -17.391 13.188 10.359 1 98.06 185 ALA A C 1
ATOM 1520 O O . ALA A 1 185 ? -18.562 13.562 10.352 1 98.06 185 ALA A O 1
ATOM 1521 N N . ASP A 1 186 ? -16.922 12.414 11.258 1 97.19 186 ASP A N 1
ATOM 1522 C CA . ASP A 1 186 ? -17.75 11.93 12.359 1 97.19 186 ASP A CA 1
ATOM 1523 C C . ASP A 1 186 ? -18.188 13.078 13.258 1 97.19 186 ASP A C 1
ATOM 1525 O O . ASP A 1 186 ? -19.25 13 13.898 1 97.19 186 ASP A O 1
ATOM 1529 N N . LEU A 1 187 ? -17.469 14.109 13.336 1 96.62 187 LEU A N 1
ATOM 1530 C CA . LEU A 1 187 ? -17.812 15.242 14.18 1 96.62 187 LEU A CA 1
ATOM 1531 C C . LEU A 1 187 ? -19.125 15.875 13.727 1 96.62 187 LEU A C 1
ATOM 1533 O O . LEU A 1 187 ? -19.891 16.391 14.547 1 96.62 187 LEU A O 1
ATOM 1537 N N . PHE A 1 188 ? -19.406 15.805 12.453 1 95.81 188 PHE A N 1
ATOM 1538 C CA . PHE A 1 188 ? -20.656 16.359 11.953 1 95.81 188 PHE A 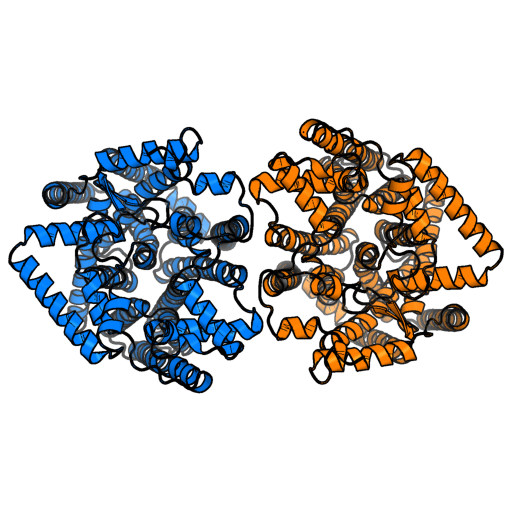CA 1
ATOM 1539 C C . PHE A 1 188 ? -21.859 15.68 12.594 1 95.81 188 PHE A C 1
ATOM 1541 O O . PHE A 1 188 ? -22.859 16.328 12.922 1 95.81 188 PHE A O 1
ATOM 1548 N N . SER A 1 189 ? -21.688 14.398 12.758 1 94.12 189 SER A N 1
ATOM 1549 C CA . SER A 1 189 ? -22.75 13.656 13.43 1 94.12 189 SER A CA 1
ATOM 1550 C C . SER A 1 189 ? -22.828 14.023 14.906 1 94.12 189 SER A C 1
ATOM 1552 O O . SER A 1 189 ? -23.922 14.102 15.477 1 94.12 189 SER A O 1
ATOM 1554 N N . ILE A 1 190 ? -21.703 14.211 15.477 1 93.94 190 ILE A N 1
ATOM 1555 C CA . ILE A 1 190 ? -21.656 14.586 16.891 1 93.94 190 ILE A CA 1
ATOM 1556 C C . ILE A 1 190 ? -22.312 15.961 17.078 1 93.94 190 ILE A C 1
ATOM 1558 O O . ILE A 1 190 ? -23.016 16.188 18.062 1 93.94 190 ILE A O 1
ATOM 1562 N N . TRP A 1 191 ? -22.156 16.844 16.125 1 93.31 191 TRP A N 1
ATOM 1563 C CA . TRP A 1 191 ? -22.703 18.188 16.172 1 93.31 191 TRP A CA 1
ATOM 1564 C C . TRP A 1 191 ? -24.141 18.203 15.641 1 93.31 191 TRP A C 1
ATOM 1566 O O . TRP A 1 191 ? -24.734 19.281 15.484 1 93.31 191 TRP A O 1
ATOM 1576 N N . LYS A 1 192 ? -24.656 17.047 15.258 1 91.12 192 LYS A N 1
ATOM 1577 C CA . LYS A 1 192 ? -26.031 16.875 14.797 1 91.12 192 LYS A CA 1
ATOM 1578 C C . LYS A 1 192 ? -26.297 17.672 13.523 1 91.12 192 LYS A C 1
ATOM 1580 O O . LYS A 1 192 ? -27.344 18.312 13.391 1 91.12 192 LYS A O 1
ATOM 1585 N N . LEU A 1 193 ? -25.312 17.688 12.703 1 93 193 LEU A N 1
ATOM 1586 C CA . LEU A 1 193 ? -25.438 18.328 11.398 1 93 193 LEU A CA 1
ATOM 1587 C C . LEU A 1 193 ? -25.906 17.328 10.344 1 93 193 LEU A C 1
ATOM 1589 O O . LEU A 1 193 ? -25.797 16.109 10.555 1 93 193 LEU A O 1
ATOM 1593 N N . PRO A 1 194 ? -26.438 17.844 9.273 1 92.31 194 PRO A N 1
ATOM 1594 C CA . PRO A 1 194 ? -26.938 16.922 8.25 1 92.31 194 PRO A CA 1
ATOM 1595 C C . PRO A 1 194 ? -25.828 16.047 7.645 1 92.31 194 PRO A C 1
ATOM 1597 O O . PRO A 1 194 ? -24.688 16.5 7.508 1 92.31 194 PRO A O 1
ATOM 1600 N N . ARG A 1 195 ? -26.188 14.914 7.203 1 95.31 195 ARG A N 1
ATOM 1601 C CA . ARG A 1 195 ? -25.281 13.945 6.605 1 95.31 195 ARG A CA 1
ATOM 1602 C C . ARG A 1 195 ? -24.641 14.508 5.34 1 95.31 195 ARG A C 1
ATOM 1604 O O . ARG A 1 195 ? -23.484 14.203 5.039 1 95.31 195 ARG A O 1
ATOM 1611 N N . LEU A 1 196 ? -25.375 15.289 4.652 1 94.94 196 LEU A N 1
ATOM 1612 C CA . LEU A 1 196 ? -24.875 15.906 3.434 1 94.94 196 LEU A CA 1
ATOM 1613 C C . LEU A 1 196 ? -23.656 16.766 3.734 1 94.94 196 LEU A C 1
ATOM 1615 O O . LEU A 1 196 ? -22.688 16.797 2.953 1 94.94 196 LEU A O 1
ATOM 1619 N N . ALA A 1 197 ? -23.703 17.531 4.82 1 94.81 197 ALA A N 1
ATOM 1620 C CA . ALA A 1 197 ? -22.562 18.375 5.207 1 94.81 197 ALA A CA 1
ATOM 1621 C C . ALA A 1 197 ? -21.312 17.531 5.438 1 94.81 197 ALA A C 1
ATOM 1623 O O . ALA A 1 197 ? -20.203 17.953 5.074 1 94.81 197 ALA A O 1
ATOM 1624 N N . SER A 1 198 ? -21.484 16.391 6.027 1 96.62 198 SER A N 1
ATOM 1625 C CA . SER A 1 198 ? -20.359 15.477 6.266 1 96.62 198 SER A CA 1
ATOM 1626 C C . SER A 1 198 ? -19.766 15 4.953 1 96.62 198 SER A C 1
ATOM 1628 O O . SER A 1 198 ? -18.531 14.938 4.812 1 96.62 198 SER A O 1
ATOM 1630 N N . VAL A 1 199 ? -20.562 14.648 3.998 1 97.19 199 VAL A N 1
ATOM 1631 C CA . VAL A 1 199 ? -20.109 14.18 2.689 1 97.19 199 VAL A CA 1
ATOM 1632 C C . VAL A 1 199 ? -19.406 15.312 1.952 1 97.19 199 VAL A C 1
ATOM 1634 O O . VAL A 1 199 ? -18.359 15.102 1.337 1 97.19 199 VAL A O 1
ATOM 1637 N N . LEU A 1 200 ? -19.984 16.5 2.041 1 96.81 200 LEU A N 1
ATOM 1638 C CA . LEU A 1 200 ? -19.375 17.641 1.373 1 96.81 200 LEU A CA 1
ATOM 1639 C C . LEU A 1 200 ? -18 17.969 1.964 1 96.81 200 LEU A C 1
ATOM 1641 O O . LEU A 1 200 ? -17.109 18.406 1.248 1 96.81 200 LEU A O 1
ATOM 1645 N N . PHE A 1 201 ? -17.891 17.75 3.232 1 98 201 PHE A N 1
ATOM 1646 C CA . PHE A 1 201 ? -16.578 17.906 3.867 1 98 201 PHE A CA 1
ATOM 1647 C C . PHE A 1 201 ? -15.57 16.953 3.262 1 98 201 PHE A C 1
ATOM 1649 O O . PHE A 1 201 ? -14.445 17.344 2.945 1 98 201 PHE A O 1
ATOM 1656 N N . LEU A 1 202 ? -15.922 15.703 3.115 1 98.75 202 LEU A N 1
ATOM 1657 C CA . LEU A 1 202 ? -15.016 14.719 2.539 1 98.75 202 LEU A CA 1
ATOM 1658 C C . LEU A 1 202 ? -14.672 15.07 1.094 1 98.75 202 LEU A C 1
ATOM 1660 O O . LEU A 1 202 ? -13.539 14.875 0.652 1 98.75 202 LEU A O 1
ATOM 1664 N N . VAL A 1 203 ? -15.641 15.531 0.36 1 98.31 203 VAL A N 1
ATOM 1665 C CA . VAL A 1 203 ? -15.391 15.984 -1.004 1 98.31 203 VAL A CA 1
ATOM 1666 C C . VAL A 1 203 ? -14.383 17.125 -0.991 1 98.31 203 VAL A C 1
ATOM 1668 O O . VAL A 1 203 ? -13.469 17.156 -1.821 1 98.31 203 VAL A O 1
ATOM 1671 N N . LEU A 1 204 ? -14.578 18.078 -0.056 1 98.56 204 LEU A N 1
ATOM 1672 C CA . LEU A 1 204 ? -13.602 19.156 0.087 1 98.56 204 LEU A CA 1
ATOM 1673 C C . LEU A 1 204 ? -12.219 18.609 0.413 1 98.56 204 LEU A C 1
ATOM 1675 O O . LEU A 1 204 ? -11.211 19.141 -0.039 1 98.56 204 LEU A O 1
ATOM 1679 N N . GLY A 1 205 ? -12.242 17.531 1.24 1 98.5 205 GLY A N 1
ATOM 1680 C CA . GLY A 1 205 ? -10.984 16.875 1.548 1 98.5 205 GLY A CA 1
ATOM 1681 C C . GLY A 1 205 ? -10.297 16.297 0.323 1 98.5 205 GLY A C 1
ATOM 1682 O O . GLY A 1 205 ? -9.062 16.297 0.238 1 98.5 205 GLY A O 1
ATOM 1683 N N . ILE A 1 206 ? -11.062 15.758 -0.625 1 98.56 206 ILE A N 1
ATOM 1684 C CA . ILE A 1 206 ? -10.523 15.258 -1.885 1 98.56 206 ILE A CA 1
ATOM 1685 C C . ILE A 1 206 ? -9.977 16.422 -2.711 1 98.56 206 ILE A C 1
ATOM 1687 O O . ILE A 1 206 ? -8.891 16.328 -3.291 1 98.56 206 ILE A O 1
ATOM 1691 N N . LEU A 1 207 ? -10.695 17.547 -2.699 1 98.5 207 LEU A N 1
ATOM 1692 C CA . LEU A 1 207 ? -10.32 18.703 -3.508 1 98.5 207 LEU A CA 1
ATOM 1693 C C . LEU A 1 207 ? -9.086 19.375 -2.93 1 98.5 207 LEU A C 1
ATOM 1695 O O . LEU A 1 207 ? -8.242 19.891 -3.678 1 98.5 207 LEU A O 1
ATOM 1699 N N . PHE A 1 208 ? -9.008 19.438 -1.631 1 98.56 208 PHE A N 1
ATOM 1700 C CA . PHE A 1 208 ? -7.832 19.969 -0.957 1 98.56 208 PHE A CA 1
ATOM 1701 C C . PHE A 1 208 ? -6.785 18.891 -0.733 1 98.56 208 PHE A C 1
ATOM 1703 O O . PHE A 1 208 ? -6.645 18.375 0.378 1 98.56 208 PHE A O 1
ATOM 1710 N N . PHE A 1 209 ? -5.945 18.656 -1.725 1 98.25 209 PHE A N 1
ATOM 1711 C CA . PHE A 1 209 ? -5.109 17.469 -1.725 1 98.25 209 PHE A CA 1
ATOM 1712 C C . PHE A 1 209 ? -3.75 17.75 -1.098 1 98.25 209 PHE A C 1
ATOM 1714 O O . PHE A 1 209 ? -2.936 16.844 -0.923 1 98.25 209 PHE A O 1
ATOM 1721 N N . PRO A 1 210 ? -3.412 19 -0.652 1 98.25 210 PRO A N 1
ATOM 1722 C CA . PRO A 1 210 ? -2.104 19.219 -0.035 1 98.25 210 PRO A CA 1
ATOM 1723 C C . PRO A 1 210 ? -1.853 18.312 1.169 1 98.25 210 PRO A C 1
ATOM 1725 O O . PRO A 1 210 ? -0.76 17.766 1.313 1 98.25 210 PRO A O 1
ATOM 1728 N N . TRP A 1 211 ? -2.83 18.141 1.983 1 98.38 211 TRP A N 1
ATOM 1729 C CA . TRP A 1 211 ? -2.666 17.297 3.16 1 98.38 211 TRP A CA 1
ATOM 1730 C C . TRP A 1 211 ? -2.387 15.859 2.758 1 98.38 211 TRP A C 1
ATOM 1732 O O . TRP A 1 211 ? -1.545 15.188 3.363 1 98.38 211 TRP A O 1
ATOM 1742 N N . THR A 1 212 ? -2.998 15.391 1.717 1 98.62 212 THR A N 1
ATOM 1743 C CA . THR A 1 212 ? -2.832 14.031 1.229 1 98.62 212 THR A CA 1
ATOM 1744 C C . THR A 1 212 ? -1.452 13.844 0.605 1 98.62 212 THR A C 1
ATOM 1746 O O . THR A 1 212 ? -0.812 12.805 0.802 1 98.62 212 THR A O 1
ATOM 1749 N N . LEU A 1 213 ? -0.978 14.867 -0.083 1 98.12 213 LEU A N 1
ATOM 1750 C CA . LEU A 1 213 ? 0.315 14.766 -0.749 1 98.12 213 LEU A CA 1
ATOM 1751 C C . LEU A 1 213 ? 1.452 14.766 0.268 1 98.12 213 LEU A C 1
ATOM 1753 O O . LEU A 1 213 ? 2.553 14.297 -0.023 1 98.12 213 LEU A O 1
ATOM 1757 N N . TYR A 1 214 ? 1.131 15.242 1.472 1 98.12 214 TYR A N 1
ATOM 1758 C CA . TYR A 1 214 ? 2.133 15.234 2.531 1 98.12 214 TYR A CA 1
ATOM 1759 C C . TYR A 1 214 ? 2.332 13.828 3.084 1 98.12 214 TYR A C 1
ATOM 1761 O O . TYR A 1 214 ? 3.129 13.625 4.004 1 98.12 214 TYR A O 1
ATOM 1769 N N . SER A 1 215 ? 1.701 12.844 2.508 1 98.19 215 SER A N 1
ATOM 1770 C CA . SER A 1 215 ? 1.877 11.461 2.936 1 98.19 215 SER A CA 1
ATOM 1771 C C . SER A 1 215 ? 3.334 11.023 2.814 1 98.19 215 SER A C 1
ATOM 1773 O O . SER A 1 215 ? 3.785 10.141 3.545 1 98.19 215 SER A O 1
ATOM 1775 N N . VAL A 1 216 ? 4.117 11.688 1.98 1 97.88 216 VAL A N 1
ATOM 1776 C CA . VAL A 1 216 ? 5.504 11.297 1.736 1 97.88 216 VAL A CA 1
ATOM 1777 C C . VAL A 1 216 ? 6.402 11.898 2.814 1 97.88 216 VAL A C 1
ATOM 1779 O O . VAL A 1 216 ? 7.578 11.539 2.916 1 97.88 216 VAL A O 1
ATOM 1782 N N . PHE A 1 217 ? 5.859 12.789 3.615 1 97.31 217 PHE A N 1
ATOM 1783 C CA . PHE A 1 217 ? 6.629 13.484 4.645 1 97.31 217 PHE A CA 1
ATOM 1784 C C . PHE A 1 217 ? 6.641 12.68 5.941 1 97.31 217 PHE A C 1
ATOM 1786 O O . PHE A 1 217 ? 5.684 12.727 6.715 1 97.31 217 PHE A O 1
ATOM 1793 N N . ILE A 1 218 ? 7.746 12 6.148 1 97.06 218 ILE A N 1
ATOM 1794 C CA . ILE A 1 218 ? 7.879 11.133 7.316 1 97.06 218 ILE A CA 1
ATOM 1795 C C . ILE A 1 218 ? 8.32 11.961 8.523 1 97.06 218 ILE A C 1
ATOM 1797 O O . ILE A 1 218 ? 9.492 11.953 8.891 1 97.06 218 ILE A O 1
ATOM 1801 N N . TYR A 1 219 ? 7.391 12.578 9.055 1 95.56 219 TYR A N 1
ATOM 1802 C CA . TYR A 1 219 ? 7.582 13.406 10.234 1 95.56 219 TYR A CA 1
ATOM 1803 C C . TYR A 1 219 ? 6.352 13.367 11.133 1 95.56 219 TYR A C 1
ATOM 1805 O O . TYR A 1 219 ? 5.449 12.555 10.93 1 95.56 219 TYR A O 1
ATOM 1813 N N . GLY A 1 220 ? 6.32 14.016 12.195 1 96.19 220 GLY A N 1
ATOM 1814 C CA . GLY A 1 220 ? 5.273 13.875 13.203 1 96.19 220 GLY A CA 1
ATOM 1815 C C . GLY A 1 220 ? 4.027 14.68 12.875 1 96.19 220 GLY A C 1
ATOM 1816 O O . GLY A 1 220 ? 3.025 14.594 13.586 1 96.19 220 GLY A O 1
ATOM 1817 N N . ASN A 1 221 ? 3.994 15.359 11.695 1 96.94 221 ASN A N 1
ATOM 1818 C CA . ASN A 1 221 ? 2.883 16.25 11.383 1 96.94 221 ASN A CA 1
ATOM 1819 C C . ASN A 1 221 ? 1.588 15.477 11.164 1 96.94 221 ASN A C 1
ATOM 1821 O O . ASN A 1 221 ? 0.546 15.82 11.719 1 96.94 221 ASN A O 1
ATOM 1825 N N . ILE A 1 222 ? 1.684 14.461 10.383 1 98.25 222 ILE A N 1
ATOM 1826 C CA . ILE A 1 222 ? 0.487 13.711 10.031 1 98.25 222 ILE A CA 1
ATOM 1827 C C . ILE A 1 222 ? 0.017 12.891 11.234 1 98.25 222 ILE A C 1
ATOM 1829 O O . ILE A 1 222 ? -1.156 12.945 11.609 1 98.25 222 ILE A O 1
ATOM 1833 N N . ALA A 1 223 ? 0.926 12.195 11.852 1 98.5 223 ALA A N 1
ATOM 1834 C CA . ALA A 1 223 ? 0.57 11.398 13.023 1 98.5 223 ALA A CA 1
ATOM 1835 C C . ALA A 1 223 ? 0.045 12.273 14.148 1 98.5 223 ALA A C 1
ATOM 1837 O O . ALA A 1 223 ? -0.901 11.898 14.852 1 98.5 223 ALA A O 1
ATOM 1838 N N . GLY A 1 224 ? 0.666 13.383 14.312 1 98.62 224 GLY A N 1
ATOM 1839 C CA . GLY A 1 224 ? 0.221 14.305 15.344 1 98.62 224 GLY A CA 1
ATOM 1840 C C . GLY A 1 224 ? -1.225 14.734 15.18 1 98.62 224 GLY A C 1
ATOM 1841 O O . GLY A 1 224 ? -2.006 14.688 16.125 1 98.62 224 GLY A O 1
ATOM 1842 N N . LEU A 1 225 ? -1.553 15.102 13.992 1 98.81 225 LEU A N 1
ATOM 1843 C CA . LEU A 1 225 ? -2.924 15.547 13.766 1 98.81 225 LEU A CA 1
ATOM 1844 C C . LEU A 1 225 ? -3.902 14.383 13.906 1 98.81 225 LEU A C 1
ATOM 1846 O O . LEU A 1 225 ? -5.012 14.555 14.414 1 98.81 225 LEU A O 1
ATOM 1850 N N . PHE A 1 226 ? -3.512 13.234 13.406 1 98.75 226 PHE A N 1
ATOM 1851 C CA . PHE A 1 226 ? -4.336 12.039 13.516 1 98.75 226 PHE A CA 1
ATOM 1852 C C . PHE A 1 226 ? -4.723 11.773 14.969 1 98.75 226 PHE A C 1
ATOM 1854 O O . PHE A 1 226 ? -5.906 11.641 15.289 1 98.75 226 PHE A O 1
ATOM 1861 N N . PHE A 1 227 ? -3.783 11.781 15.82 1 98.88 227 PHE A N 1
ATOM 1862 C CA . PHE A 1 227 ? -4.039 11.484 17.234 1 98.88 227 PHE A CA 1
ATOM 1863 C C . PHE A 1 227 ? -4.754 12.641 17.906 1 98.88 227 PHE A C 1
ATOM 1865 O O . PHE A 1 227 ? -5.574 12.438 18.812 1 98.88 227 PHE A O 1
ATOM 1872 N N . ALA A 1 228 ? -4.438 13.852 17.516 1 98.81 228 ALA A N 1
ATOM 1873 C CA . ALA A 1 228 ? -5.113 15.008 18.078 1 98.81 228 ALA A CA 1
ATOM 1874 C C . ALA A 1 228 ? -6.605 14.984 17.766 1 98.81 228 ALA A C 1
ATOM 1876 O O . ALA A 1 228 ? -7.438 15.211 18.656 1 98.81 228 ALA A O 1
ATOM 1877 N N . VAL A 1 229 ? -6.922 14.711 16.531 1 98.69 229 VAL A N 1
ATOM 1878 C CA . VAL A 1 229 ? -8.32 14.664 16.125 1 98.69 229 VAL A CA 1
ATOM 1879 C C . VAL A 1 229 ? -9.031 13.508 16.812 1 98.69 229 VAL A C 1
ATOM 1881 O O . VAL A 1 229 ? -10.203 13.617 17.172 1 98.69 229 VAL A O 1
ATOM 1884 N N . MET A 1 230 ? -8.32 12.445 16.969 1 98.62 230 MET A N 1
ATOM 1885 C CA . MET A 1 230 ? -8.867 11.336 17.75 1 98.62 230 MET A CA 1
ATOM 1886 C C . MET A 1 230 ? -9.219 11.789 19.172 1 98.62 230 MET A C 1
ATOM 1888 O O . MET A 1 230 ? -10.297 11.492 19.672 1 98.62 230 MET A O 1
ATOM 1892 N N . ALA A 1 231 ? -8.328 12.492 19.766 1 98.62 231 ALA A N 1
ATOM 1893 C CA . ALA A 1 231 ? -8.578 13.008 21.109 1 98.62 231 ALA A CA 1
ATOM 1894 C C . ALA A 1 231 ? -9.766 13.961 21.125 1 98.62 231 ALA A C 1
ATOM 1896 O O . ALA A 1 231 ? -10.594 13.922 22.031 1 98.62 231 ALA A O 1
ATOM 1897 N N . PHE A 1 232 ? -9.883 14.828 20.172 1 98.12 232 PHE A N 1
ATOM 1898 C CA . PHE A 1 232 ? -11.016 15.75 20.062 1 98.12 232 PHE A CA 1
ATOM 1899 C C . PHE A 1 232 ? -12.328 14.977 20 1 98.12 232 PHE A C 1
ATOM 1901 O O . PHE A 1 232 ? -13.266 15.266 20.75 1 98.12 232 PHE A O 1
ATOM 1908 N N . LYS A 1 233 ? -12.336 14.008 19.094 1 97.88 233 LYS A N 1
ATOM 1909 C CA . LYS A 1 233 ? -13.562 13.242 18.875 1 97.88 233 LYS A CA 1
ATOM 1910 C C . LYS A 1 233 ? -14.016 12.547 20.156 1 97.88 233 LYS A C 1
ATOM 1912 O O . LYS A 1 233 ? -15.172 12.688 20.562 1 97.88 233 LYS A O 1
ATOM 1917 N N . TYR A 1 234 ? -13.109 11.93 20.828 1 97.81 234 TYR A N 1
ATOM 1918 C CA . TYR A 1 234 ? -13.5 11.125 21.984 1 97.81 234 TYR A CA 1
ATOM 1919 C C . TYR A 1 234 ? -13.758 12.008 23.203 1 97.81 234 TYR A C 1
ATOM 1921 O O . TYR A 1 234 ? -14.539 11.641 24.078 1 97.81 234 TYR A O 1
ATOM 1929 N N . THR A 1 235 ? -13.148 13.164 23.281 1 96.81 235 THR A N 1
ATOM 1930 C CA . THR A 1 235 ? -13.523 14.133 24.297 1 96.81 235 THR A CA 1
ATOM 1931 C C . THR A 1 235 ? -14.961 14.594 24.109 1 96.81 235 THR A C 1
ATOM 1933 O O . THR A 1 235 ? -15.742 14.641 25.062 1 96.81 235 THR A O 1
ATOM 1936 N N . MET A 1 236 ? -15.312 14.891 22.953 1 95.44 236 MET A N 1
ATOM 1937 C CA . MET A 1 236 ? -16.672 15.367 22.672 1 95.44 236 MET A CA 1
ATOM 1938 C C . MET A 1 236 ? -17.688 14.266 22.938 1 95.44 236 MET A C 1
ATOM 1940 O O . MET A 1 236 ? -18.797 14.539 23.422 1 95.44 236 MET A O 1
ATOM 1944 N N . LEU A 1 237 ? -17.297 13.078 22.547 1 95.38 237 LEU A N 1
ATOM 1945 C CA . LEU A 1 237 ? -18.188 11.961 22.859 1 95.38 237 LEU A CA 1
ATOM 1946 C C . LEU A 1 237 ? -18.375 11.805 24.359 1 95.38 237 LEU A C 1
ATOM 1948 O O . LEU A 1 237 ? -19.484 11.562 24.828 1 95.38 237 LEU A O 1
ATOM 1952 N N . PHE A 1 238 ? -17.328 11.969 25.062 1 95.69 238 PHE A N 1
ATOM 1953 C CA . PHE A 1 238 ? -17.406 11.859 26.516 1 95.69 238 PHE A CA 1
ATOM 1954 C C . PHE A 1 238 ? -18.281 12.953 27.094 1 95.69 238 PHE A C 1
ATOM 1956 O O . PHE A 1 238 ? -19.125 12.695 27.953 1 95.69 238 PHE A O 1
ATOM 1963 N N . VAL A 1 239 ? -18.078 14.203 26.703 1 92.81 239 VAL A N 1
ATOM 1964 C CA . VAL A 1 239 ? -18.859 15.336 27.188 1 92.81 239 VAL A CA 1
ATOM 1965 C C . VAL A 1 239 ? -20.344 15.109 26.891 1 92.81 239 VAL A C 1
ATOM 1967 O O . VAL A 1 239 ? -21.188 15.344 27.75 1 92.81 239 VAL A O 1
ATOM 1970 N N . GLY A 1 240 ? -20.625 14.609 25.719 1 90.5 240 GLY A N 1
ATOM 1971 C CA . GLY A 1 240 ? -22 14.305 25.375 1 90.5 240 GLY A CA 1
ATOM 1972 C C . GLY A 1 240 ? -22.609 13.219 26.234 1 90.5 240 GLY A C 1
ATOM 1973 O O . GLY A 1 240 ? -23.734 13.367 26.734 1 90.5 240 GLY A O 1
ATOM 1974 N N . ALA A 1 241 ? -21.875 12.219 26.406 1 90.38 241 ALA A N 1
ATOM 1975 C CA . ALA A 1 241 ? -22.359 11.086 27.188 1 90.38 241 ALA A CA 1
ATOM 1976 C C . ALA A 1 241 ? -22.531 11.469 28.656 1 90.38 241 ALA A C 1
ATOM 1978 O O . ALA A 1 241 ? -23.5 11.07 29.297 1 90.38 241 ALA A O 1
ATOM 1979 N N . SER A 1 242 ? -21.578 12.148 29.156 1 88.62 242 SER A N 1
ATOM 1980 C CA . SER A 1 242 ? -21.609 12.555 30.562 1 88.62 242 SER A CA 1
ATOM 1981 C C . SER A 1 242 ? -22.797 13.469 30.859 1 88.62 242 SER A C 1
ATOM 1983 O O . SER A 1 242 ? -23.391 13.391 31.922 1 88.62 242 SER A O 1
ATOM 1985 N N . ASN A 1 243 ? -23.125 14.289 29.984 1 86.19 243 ASN A N 1
ATOM 1986 C CA . ASN A 1 243 ? -24.203 15.242 30.172 1 86.19 243 ASN A CA 1
ATOM 1987 C C . ASN A 1 243 ? -25.562 14.578 29.984 1 86.19 243 ASN A C 1
ATOM 1989 O O . ASN A 1 243 ? -26.562 15 30.578 1 86.19 243 ASN A O 1
ATOM 1993 N N . THR A 1 244 ? -25.609 13.609 29.219 1 83.81 244 THR A N 1
ATOM 1994 C CA . THR A 1 244 ? -26.891 12.969 28.938 1 83.81 244 THR A CA 1
ATOM 1995 C C . THR A 1 244 ? -27.219 11.914 29.984 1 83.81 244 THR A C 1
ATOM 1997 O O . THR A 1 244 ? -28.344 11.859 30.484 1 83.81 244 THR A O 1
ATOM 2000 N N . ASP A 1 245 ? -26.312 11.016 30.266 1 82.88 245 ASP A N 1
ATOM 2001 C CA . ASP A 1 245 ? -26.641 9.875 31.109 1 82.88 245 ASP A CA 1
ATOM 2002 C C . ASP A 1 245 ? -25.844 9.906 32.406 1 82.88 245 ASP A C 1
ATOM 2004 O O . ASP A 1 245 ? -25.938 8.984 33.219 1 82.88 245 ASP A O 1
ATOM 2008 N N . ASN A 1 246 ? -25.125 10.852 32.656 1 82.12 246 ASN A N 1
ATOM 2009 C CA . ASN A 1 246 ? -24.25 10.945 33.844 1 82.12 246 ASN A CA 1
ATOM 2010 C C . ASN A 1 246 ? -23.359 9.711 33.969 1 82.12 246 ASN A C 1
ATOM 2012 O O . ASN A 1 246 ? -23.125 9.234 35.062 1 82.12 246 ASN A O 1
ATOM 2016 N N . SER A 1 247 ? -23.016 9.188 32.812 1 85.5 247 SER A N 1
ATOM 2017 C CA . SER A 1 247 ? -22.203 7.98 32.781 1 85.5 247 SER A CA 1
ATOM 2018 C C . SER A 1 247 ? -20.734 8.32 32.531 1 85.5 247 SER A C 1
ATOM 2020 O O . SER A 1 247 ? -20.406 9.273 31.828 1 85.5 247 SER A O 1
ATOM 2022 N N . ILE A 1 248 ? -19.859 7.609 33.25 1 88.25 248 ILE A N 1
ATOM 2023 C CA . ILE A 1 248 ? -18.422 7.754 33.062 1 88.25 248 ILE A CA 1
ATOM 2024 C C . ILE A 1 248 ? -17.891 6.648 32.156 1 88.25 248 ILE A C 1
ATOM 2026 O O . ILE A 1 248 ? -17.688 5.516 32.594 1 88.25 248 ILE A O 1
ATOM 2030 N N . HIS A 1 249 ? -17.797 7 30.922 1 91.62 249 HIS A N 1
ATOM 2031 C CA . HIS A 1 249 ? -17.234 6.066 29.953 1 91.62 249 HIS A CA 1
ATOM 2032 C C . HIS A 1 249 ? -15.711 6.074 30 1 91.62 249 HIS A C 1
ATOM 2034 O O . HIS A 1 249 ? -15.062 6.82 29.25 1 91.62 249 HIS A O 1
ATOM 2040 N N . ILE A 1 250 ? -15.094 5.211 30.656 1 93.44 250 ILE A N 1
ATOM 2041 C CA . ILE A 1 250 ? -13.664 5.145 30.938 1 93.44 250 ILE A CA 1
ATOM 2042 C C . ILE A 1 250 ? -12.906 4.965 29.625 1 93.44 250 ILE A C 1
ATOM 2044 O O . ILE A 1 250 ? -11.797 5.484 29.469 1 93.44 250 ILE A O 1
ATOM 2048 N N . SER A 1 251 ? -13.539 4.305 28.703 1 95.69 251 SER A N 1
ATOM 2049 C CA . SER A 1 251 ? -12.891 4.074 27.422 1 95.69 251 SER A CA 1
ATOM 2050 C C . SER A 1 251 ? -12.641 5.383 26.688 1 95.69 251 SER A C 1
ATOM 2052 O O . SER A 1 251 ? -11.586 5.57 26.078 1 95.69 251 SER A O 1
ATOM 2054 N N . TYR A 1 252 ? -13.578 6.289 26.719 1 96.94 252 TYR A N 1
ATOM 2055 C CA . TYR A 1 252 ? -13.406 7.574 26.047 1 96.94 252 TYR A CA 1
ATOM 2056 C C . TYR A 1 252 ? -12.289 8.383 26.703 1 96.94 252 TYR A C 1
ATOM 2058 O O . TYR A 1 252 ? -11.5 9.031 26 1 96.94 252 TYR A O 1
ATOM 2066 N N . ILE A 1 253 ? -12.234 8.32 28 1 96.88 253 ILE A N 1
ATOM 2067 C CA . ILE A 1 253 ? -11.211 9.031 28.75 1 96.88 253 ILE A CA 1
ATOM 2068 C C . ILE A 1 253 ? -9.836 8.453 28.438 1 96.88 253 ILE A C 1
ATOM 2070 O O . ILE A 1 253 ? -8.891 9.195 28.156 1 96.88 253 ILE A O 1
ATOM 2074 N N . ALA A 1 254 ? -9.758 7.137 28.453 1 96.94 254 ALA A N 1
ATOM 2075 C CA . ALA A 1 254 ? -8.5 6.449 28.203 1 96.94 254 ALA A CA 1
ATOM 2076 C C . ALA A 1 254 ? -7.996 6.723 26.781 1 96.94 254 ALA A C 1
ATOM 2078 O O . ALA A 1 254 ? -6.805 6.973 26.578 1 96.94 254 ALA A O 1
ATOM 2079 N N . VAL A 1 255 ? -8.891 6.734 25.828 1 97.88 255 VAL A N 1
ATOM 2080 C CA . VAL A 1 255 ? -8.508 6.969 24.438 1 97.88 255 VAL A CA 1
ATOM 2081 C C . VAL A 1 255 ? -8.047 8.414 24.266 1 97.88 255 VAL A C 1
ATOM 2083 O O . VAL A 1 255 ? -7.066 8.68 23.562 1 97.88 255 VAL A O 1
ATOM 2086 N N . THR A 1 256 ? -8.75 9.305 24.875 1 98.19 256 THR A N 1
ATOM 2087 C CA . THR A 1 256 ? -8.367 10.711 24.781 1 98.19 256 THR A CA 1
ATOM 2088 C C . THR A 1 256 ? -6.965 10.922 25.359 1 98.19 256 THR A C 1
ATOM 2090 O O . THR A 1 256 ? -6.129 11.578 24.734 1 98.19 256 THR A O 1
ATOM 2093 N N . GLY A 1 257 ? -6.746 10.359 26.531 1 97.94 257 GLY A N 1
ATOM 2094 C CA . GLY A 1 257 ? -5.438 10.492 27.156 1 97.94 257 GLY A CA 1
ATOM 2095 C C . GLY A 1 257 ? -4.32 9.883 26.328 1 97.94 257 GLY A C 1
ATOM 2096 O O . GLY A 1 257 ? -3.281 10.508 26.125 1 97.94 257 GLY A O 1
ATOM 2097 N N . ALA A 1 258 ? -4.547 8.711 25.828 1 98.38 258 ALA A N 1
ATOM 2098 C CA . ALA A 1 258 ? -3.539 8 25.031 1 98.38 258 ALA A CA 1
ATOM 2099 C C . ALA A 1 258 ? -3.283 8.719 23.719 1 98.38 258 ALA A C 1
ATOM 2101 O O . ALA A 1 258 ? -2.135 8.836 23.281 1 98.38 258 ALA A O 1
ATOM 2102 N N . ALA A 1 259 ? -4.348 9.18 23.125 1 98.69 259 ALA A N 1
ATOM 2103 C CA . ALA A 1 259 ? -4.23 9.852 21.828 1 98.69 259 ALA A CA 1
ATOM 2104 C C . ALA A 1 259 ? -3.475 11.172 21.969 1 98.69 259 ALA A C 1
ATOM 2106 O O . ALA A 1 259 ? -2.592 11.477 21.172 1 98.69 259 ALA A O 1
ATOM 2107 N N . MET A 1 260 ? -3.82 11.898 22.953 1 98.5 260 MET A N 1
ATOM 2108 C CA . MET A 1 260 ? -3.139 13.172 23.141 1 98.5 260 MET A CA 1
ATOM 2109 C C . MET A 1 260 ? -1.677 12.953 23.531 1 98.5 260 MET A C 1
ATOM 2111 O O . MET A 1 260 ? -0.806 13.727 23.125 1 98.5 260 MET A O 1
ATOM 2115 N N . MET A 1 261 ? -1.459 11.922 24.312 1 98.44 261 MET A N 1
ATOM 2116 C CA . MET A 1 261 ? -0.088 11.547 24.656 1 98.44 261 MET A CA 1
ATOM 2117 C C . MET A 1 261 ? 0.721 11.266 23.391 1 98.44 261 MET A C 1
ATOM 2119 O O . MET A 1 261 ? 1.811 11.812 23.219 1 98.44 261 MET A O 1
ATOM 2123 N N . MET A 1 262 ? 0.169 10.523 22.484 1 98.62 262 MET A N 1
ATOM 2124 C CA . MET A 1 262 ? 0.853 10.156 21.234 1 98.62 262 MET A CA 1
ATOM 2125 C C . MET A 1 262 ? 1.021 11.367 20.328 1 98.62 262 MET A C 1
ATOM 2127 O O . MET A 1 262 ? 2.047 11.508 19.656 1 98.62 262 MET A O 1
ATOM 2131 N N . SER A 1 263 ? 0.044 12.195 20.328 1 98.69 263 SER A N 1
ATOM 2132 C CA . SER A 1 263 ? 0.088 13.391 19.5 1 98.69 263 SER A CA 1
ATOM 2133 C C . SER A 1 263 ? 1.27 14.281 19.859 1 98.69 263 SER A C 1
ATOM 2135 O O . SER A 1 263 ? 2.047 14.68 18.984 1 98.69 263 SER A O 1
ATOM 2137 N N . VAL A 1 264 ? 1.432 14.492 21.109 1 98.25 264 VAL A N 1
ATOM 2138 C CA . VAL A 1 264 ? 2.498 15.367 21.578 1 98.25 264 VAL A CA 1
ATOM 2139 C C . VAL A 1 264 ? 3.84 14.641 21.5 1 98.25 264 VAL A C 1
ATOM 2141 O O . VAL A 1 264 ? 4.871 15.258 21.219 1 98.25 264 VAL A O 1
ATOM 2144 N N . MET A 1 265 ? 3.805 13.375 21.672 1 97.94 265 MET A N 1
ATOM 2145 C CA . MET A 1 265 ? 5.027 12.578 21.641 1 97.94 265 MET A CA 1
ATOM 2146 C C . MET A 1 265 ? 5.652 12.594 20.25 1 97.94 265 MET A C 1
ATOM 2148 O O . MET A 1 265 ? 6.867 12.742 20.109 1 97.94 265 MET A O 1
ATOM 2152 N N . VAL A 1 266 ? 4.844 12.5 19.234 1 97.81 266 VAL A N 1
ATOM 2153 C CA . VAL A 1 266 ? 5.367 12.414 17.875 1 97.81 266 VAL A CA 1
ATOM 2154 C C . VAL A 1 266 ? 5.863 13.789 17.422 1 97.81 266 VAL A C 1
ATOM 2156 O O . VAL A 1 266 ? 6.754 13.891 16.578 1 97.81 266 VAL A O 1
ATOM 2159 N N . LYS A 1 267 ? 5.145 14.797 17.922 1 97.12 267 LYS A N 1
ATOM 2160 C CA . LYS A 1 267 ? 5.547 16.172 17.609 1 97.12 267 LYS A CA 1
ATOM 2161 C C . LYS A 1 267 ? 5.141 17.125 18.734 1 97.12 267 LYS A C 1
ATOM 2163 O O . LYS A 1 267 ? 3.951 17.312 19 1 97.12 267 LYS A O 1
ATOM 2168 N N . SER A 1 268 ? 6.02 17.812 19.234 1 94.75 268 SER A N 1
ATOM 2169 C CA . SER A 1 268 ? 5.809 18.641 20.422 1 94.75 268 SER A CA 1
ATOM 2170 C C . SER A 1 268 ? 4.914 19.844 20.109 1 94.75 268 SER A C 1
ATOM 2172 O O . SER A 1 268 ? 4.207 20.344 20.984 1 94.75 268 SER A O 1
ATOM 2174 N N . ASN A 1 269 ? 4.824 20.219 18.891 1 95.5 269 ASN A N 1
ATOM 2175 C CA . ASN A 1 269 ? 3.98 21.359 18.516 1 95.5 269 ASN A CA 1
ATOM 2176 C C . ASN A 1 269 ? 2.504 21.062 18.766 1 95.5 269 ASN A C 1
ATOM 2178 O O . ASN A 1 269 ? 1.69 21.984 18.859 1 95.5 269 ASN A O 1
ATOM 2182 N N . TYR A 1 270 ? 2.209 19.859 18.953 1 98.19 270 TYR A N 1
ATOM 2183 C CA . TYR A 1 270 ? 0.813 19.516 19.188 1 98.19 270 TYR A CA 1
ATOM 2184 C C . TYR A 1 270 ? 0.422 19.75 20.641 1 98.19 270 TYR A C 1
ATOM 2186 O O . TYR A 1 270 ? -0.724 19.5 21.031 1 98.19 270 TYR A O 1
ATOM 2194 N N . LEU A 1 271 ? 1.36 20.328 21.375 1 97.5 271 LEU A N 1
ATOM 2195 C CA . LEU A 1 271 ? 1.009 20.875 22.688 1 97.5 271 LEU A CA 1
ATOM 2196 C C . LEU A 1 271 ? -0.063 21.953 22.547 1 97.5 271 LEU A C 1
ATOM 2198 O O . LEU A 1 271 ? -0.904 22.109 23.438 1 97.5 271 LEU A O 1
ATOM 2202 N N . ILE A 1 272 ? -0.042 22.625 21.453 1 97.94 272 ILE A N 1
ATOM 2203 C CA . ILE A 1 272 ? -1.044 23.641 21.172 1 97.94 272 ILE A CA 1
ATOM 2204 C C . ILE A 1 272 ? -2.432 23 21.109 1 97.94 272 ILE A C 1
ATOM 2206 O O . ILE A 1 272 ? -3.387 23.531 21.688 1 97.94 272 ILE A O 1
ATOM 2210 N N . PHE A 1 273 ? -2.533 21.859 20.469 1 98.5 273 PHE A N 1
ATOM 2211 C CA . PHE A 1 273 ? -3.783 21.109 20.391 1 98.5 273 PHE A CA 1
ATOM 2212 C C . PHE A 1 273 ? -4.215 20.641 21.766 1 98.5 273 PHE A C 1
ATOM 2214 O O . PHE A 1 273 ? -5.402 20.688 22.094 1 98.5 273 PHE A O 1
ATOM 2221 N N . MET A 1 274 ? -3.25 20.266 22.516 1 98.25 274 MET A N 1
ATOM 2222 C CA . MET A 1 274 ? -3.535 19.797 23.875 1 98.25 274 MET A CA 1
ATOM 2223 C C . MET A 1 274 ? -4.074 20.922 24.734 1 98.25 274 MET A C 1
ATOM 2225 O O . MET A 1 274 ? -5.07 20.75 25.438 1 98.25 274 MET A O 1
ATOM 2229 N N . ILE A 1 275 ? -3.457 22.078 24.719 1 97.56 275 ILE A N 1
ATOM 2230 C CA . ILE A 1 275 ? -3.885 23.219 25.5 1 97.56 275 ILE A CA 1
ATOM 2231 C C . ILE A 1 275 ? -5.289 23.641 25.078 1 97.56 275 ILE A C 1
ATOM 2233 O O . ILE A 1 275 ? -6.133 23.938 25.938 1 97.56 275 ILE A O 1
ATOM 2237 N N . ALA A 1 276 ? -5.496 23.641 23.812 1 97.44 276 ALA A N 1
ATOM 2238 C CA . ALA A 1 276 ? -6.836 23.969 23.328 1 97.44 276 ALA A CA 1
ATOM 2239 C C . ALA A 1 276 ? -7.871 23 23.875 1 97.44 276 ALA A C 1
ATOM 2241 O O . ALA A 1 276 ? -8.961 23.406 24.281 1 97.44 276 ALA A O 1
ATOM 2242 N N . LEU A 1 277 ? -7.512 21.75 23.875 1 97.12 277 LEU A N 1
ATOM 2243 C CA . LEU A 1 277 ? -8.43 20.734 24.359 1 97.12 277 LEU A CA 1
ATOM 2244 C C . LEU A 1 277 ? -8.695 20.906 25.844 1 97.12 277 LEU A C 1
ATOM 2246 O O . LEU A 1 277 ? -9.828 20.734 26.297 1 97.12 277 LEU A O 1
ATOM 2250 N N . ILE A 1 278 ? -7.699 21.266 26.594 1 96.38 278 ILE A N 1
ATOM 2251 C CA . ILE A 1 278 ? -7.84 21.484 28.031 1 96.38 278 ILE A CA 1
ATOM 2252 C C . ILE A 1 278 ? -8.758 22.688 28.266 1 96.38 278 ILE A C 1
ATOM 2254 O O . ILE A 1 278 ? -9.672 22.625 29.094 1 96.38 278 ILE A O 1
ATOM 2258 N N . LEU A 1 279 ? -8.531 23.766 27.562 1 95.25 279 LEU A N 1
ATOM 2259 C CA . LEU A 1 279 ? -9.375 24.938 27.688 1 95.25 279 LEU A CA 1
ATOM 2260 C C . LEU A 1 279 ? -10.812 24.625 27.312 1 95.25 279 LEU A C 1
ATOM 2262 O O . LEU A 1 279 ? -11.75 25.094 27.953 1 95.25 279 LEU A O 1
ATOM 2266 N N . TYR A 1 280 ? -10.969 23.844 26.328 1 94.5 280 TYR A N 1
ATOM 2267 C CA . TYR A 1 280 ? -12.297 23.406 25.891 1 94.5 280 TYR A CA 1
ATOM 2268 C C . TYR A 1 280 ? -12.992 22.609 27 1 94.5 280 TYR A C 1
ATOM 2270 O O . TYR A 1 280 ? -14.164 22.844 27.281 1 94.5 280 TYR A O 1
ATOM 2278 N N . THR A 1 281 ? -12.281 21.703 27.594 1 94.38 281 THR A N 1
ATOM 2279 C CA . THR A 1 281 ? -12.891 20.875 28.625 1 94.38 281 THR A CA 1
ATOM 2280 C C . THR A 1 281 ? -13.25 21.719 29.844 1 94.38 281 THR A C 1
ATOM 2282 O O . THR A 1 281 ? -14.273 21.484 30.5 1 94.38 281 THR A O 1
ATOM 2285 N N . ILE A 1 282 ? -12.445 22.688 30.172 1 92.94 282 ILE A N 1
ATOM 2286 C CA . ILE A 1 282 ? -12.75 23.594 31.281 1 92.94 282 ILE A CA 1
ATOM 2287 C C . ILE A 1 282 ? -14 24.406 30.953 1 92.94 282 ILE A C 1
ATOM 2289 O O . ILE A 1 282 ? -14.891 24.562 31.797 1 92.94 282 ILE A O 1
ATOM 2293 N N . ALA A 1 283 ? -14.07 24.891 29.766 1 92.75 283 ALA A N 1
ATOM 2294 C CA . ALA A 1 283 ? -15.234 25.656 29.344 1 92.75 283 ALA A CA 1
ATOM 2295 C C . ALA A 1 283 ? -16.5 24.812 29.391 1 92.75 283 ALA A C 1
ATOM 2297 O O . ALA A 1 283 ? -17.562 25.297 29.828 1 92.75 283 ALA A O 1
ATOM 2298 N N . GLU A 1 284 ? -16.406 23.594 28.969 1 92.19 284 GLU A N 1
ATOM 2299 C CA . GLU A 1 284 ? -17.578 22.719 28.953 1 92.19 284 GLU A CA 1
ATOM 2300 C C . GLU A 1 284 ? -17.984 22.344 30.375 1 92.19 284 GLU A C 1
ATOM 2302 O O . GLU A 1 284 ? -19.188 22.172 30.656 1 92.19 284 GLU A O 1
ATOM 2307 N N . THR A 1 285 ? -16.969 22.203 31.234 1 91.75 285 THR A N 1
ATOM 2308 C CA . THR A 1 285 ? -17.281 21.969 32.656 1 91.75 285 THR A CA 1
ATOM 2309 C C . THR A 1 285 ? -18.094 23.125 33.219 1 91.75 285 THR A C 1
ATOM 2311 O O . THR A 1 285 ? -19.062 22.906 33.938 1 91.75 285 THR A O 1
ATOM 2314 N N . LEU A 1 286 ? -17.734 24.328 32.875 1 90.25 286 LEU A N 1
ATOM 2315 C CA . LEU A 1 286 ? -18.438 25.531 33.312 1 90.25 286 LEU A CA 1
ATOM 2316 C C . LEU A 1 286 ? -19.828 25.609 32.688 1 90.25 286 LEU A C 1
ATOM 2318 O O . LEU A 1 286 ? -20.797 25.938 33.375 1 90.25 286 LEU A O 1
ATOM 2322 N N . ARG A 1 287 ? -19.875 25.297 31.469 1 89.69 287 ARG A N 1
ATOM 2323 C CA . ARG A 1 287 ? -21.125 25.406 30.734 1 89.69 287 ARG A CA 1
ATOM 2324 C C . ARG A 1 287 ? -22.188 24.453 31.297 1 89.69 287 ARG A C 1
ATOM 2326 O O . ARG A 1 287 ? -23.344 24.859 31.5 1 89.69 287 ARG A O 1
ATOM 2333 N N . HIS A 1 288 ? -21.766 23.266 31.625 1 89.88 288 HIS A N 1
ATOM 2334 C CA . HIS A 1 288 ? -22.719 22.25 32 1 89.88 288 HIS A CA 1
ATOM 2335 C C . HIS A 1 288 ? -22.734 22.031 33.531 1 89.88 288 HIS A C 1
ATOM 2337 O O . HIS A 1 288 ? -23.547 21.266 34.031 1 89.88 288 HIS A O 1
ATOM 2343 N N . LYS A 1 289 ? -21.75 22.688 34.219 1 90.88 289 LYS A N 1
ATOM 2344 C CA . LYS A 1 289 ? -21.594 22.5 35.688 1 90.88 289 LYS A CA 1
ATOM 2345 C C . LYS A 1 289 ? -21.391 21.031 36.031 1 90.88 289 LYS A C 1
ATOM 2347 O O . LYS A 1 289 ? -22.031 20.516 36.938 1 90.88 289 LYS A O 1
ATOM 2352 N N . ASN A 1 290 ? -20.703 20.406 35.156 1 91.5 290 ASN A N 1
ATOM 2353 C CA . ASN A 1 290 ? -20.422 18.984 35.312 1 91.5 290 ASN A CA 1
ATOM 2354 C C . ASN A 1 290 ? -18.938 18.719 35.594 1 91.5 290 ASN A C 1
ATOM 2356 O O . ASN A 1 290 ? -18.141 18.719 34.656 1 91.5 290 ASN A O 1
ATOM 2360 N N . ILE A 1 291 ? -18.547 18.359 36.75 1 90 291 ILE A N 1
ATOM 2361 C CA . ILE A 1 291 ? -17.156 18.25 37.219 1 90 291 ILE A CA 1
ATOM 2362 C C . ILE A 1 291 ? -16.547 16.969 36.656 1 90 291 ILE A C 1
ATOM 2364 O O . ILE A 1 291 ? -15.32 16.828 36.625 1 90 291 ILE A O 1
ATOM 2368 N N . GLN A 1 292 ? -17.312 15.992 36.156 1 91.38 292 GLN A N 1
ATOM 2369 C CA . GLN A 1 292 ? -16.797 14.742 35.594 1 91.38 292 GLN A CA 1
ATOM 2370 C C . GLN A 1 292 ? -15.945 15 34.375 1 91.38 292 GLN A C 1
ATOM 2372 O O . GLN A 1 292 ? -15.031 14.227 34.062 1 91.38 292 GLN A O 1
ATOM 2377 N N . ILE A 1 293 ? -16.219 16.094 33.719 1 92.88 293 ILE A N 1
ATOM 2378 C CA . ILE A 1 293 ? -15.523 16.406 32.469 1 92.88 293 ILE A CA 1
ATOM 2379 C C . ILE A 1 293 ? -14.047 16.672 32.781 1 92.88 293 ILE A C 1
ATOM 2381 O O . ILE A 1 293 ? -13.188 16.438 31.922 1 92.88 293 ILE A O 1
ATOM 2385 N N . ILE A 1 294 ? -13.734 17 33.969 1 90.88 294 ILE A N 1
ATOM 2386 C CA . ILE A 1 294 ? -12.375 17.312 34.375 1 90.88 294 ILE A CA 1
ATOM 2387 C C . ILE A 1 294 ? -11.516 16.047 34.344 1 90.88 294 ILE A C 1
ATOM 2389 O O . ILE A 1 294 ? -10.289 16.125 34.281 1 90.88 294 ILE A O 1
ATOM 2393 N N . LEU A 1 295 ? -12.109 14.867 34.375 1 93.62 295 LEU A N 1
ATOM 2394 C CA . LEU A 1 295 ? -11.391 13.602 34.281 1 93.62 295 LEU A CA 1
ATOM 2395 C C . LEU A 1 295 ? -10.609 13.492 33 1 93.62 295 LEU A C 1
ATOM 2397 O O . LEU A 1 295 ? -9.523 12.914 32.969 1 93.62 295 LEU A O 1
ATOM 2401 N N . VAL A 1 296 ? -11.195 14.055 31.969 1 94.94 296 VAL A N 1
ATOM 2402 C CA . VAL A 1 296 ? -10.516 14.062 30.688 1 94.94 296 VAL A CA 1
ATOM 2403 C C . VAL A 1 296 ? -9.25 14.906 30.766 1 94.94 296 VAL A C 1
ATOM 2405 O O . VAL A 1 296 ? -8.195 14.516 30.25 1 94.94 296 VAL A O 1
ATOM 2408 N N . THR A 1 297 ? -9.344 15.992 31.438 1 94.44 297 THR A N 1
ATOM 2409 C CA . THR A 1 297 ? -8.188 16.875 31.625 1 94.44 297 THR A CA 1
ATOM 2410 C C . THR A 1 297 ? -7.094 16.156 32.406 1 94.44 297 THR A C 1
ATOM 2412 O O . THR A 1 297 ? -5.91 16.297 32.125 1 94.44 297 THR A O 1
ATOM 2415 N N . CYS A 1 298 ? -7.473 15.43 33.375 1 95.06 298 CYS A N 1
ATOM 2416 C CA . CYS A 1 298 ? -6.516 14.672 34.156 1 95.06 298 CYS A CA 1
ATOM 2417 C C . CYS A 1 298 ? -5.824 13.609 33.312 1 95.06 298 CYS A C 1
ATOM 2419 O O . CYS A 1 298 ? -4.617 13.398 33.438 1 95.06 298 CYS A O 1
ATOM 2421 N N . ALA A 1 299 ? -6.598 12.969 32.5 1 96.75 299 ALA A N 1
ATOM 2422 C CA . ALA A 1 299 ? -6.031 11.953 31.609 1 96.75 299 ALA A CA 1
ATOM 2423 C C . ALA A 1 299 ? -5.027 12.562 30.641 1 96.75 299 ALA A C 1
ATOM 2425 O O . ALA A 1 299 ? -3.98 11.969 30.359 1 96.75 299 ALA A O 1
ATOM 2426 N N . ILE A 1 300 ? -5.383 13.703 30.109 1 97.44 300 ILE A N 1
ATOM 2427 C CA . ILE A 1 300 ? -4.5 14.414 29.188 1 97.44 300 ILE A CA 1
ATOM 2428 C C . ILE A 1 300 ? -3.207 14.789 29.906 1 97.44 300 ILE A C 1
ATOM 2430 O O . ILE A 1 300 ? -2.113 14.586 29.375 1 97.44 300 ILE A O 1
ATOM 2434 N N . ALA A 1 301 ? -3.305 15.305 31.109 1 95.5 301 ALA A N 1
ATOM 2435 C CA . ALA A 1 301 ? -2.148 15.703 31.906 1 95.5 301 ALA A CA 1
ATOM 2436 C C . ALA A 1 301 ? -1.269 14.5 32.25 1 95.5 301 ALA A C 1
ATOM 2438 O O . ALA A 1 301 ? -0.039 14.586 32.188 1 95.5 301 ALA A O 1
ATOM 2439 N N . ALA A 1 302 ? -1.901 13.438 32.594 1 96.06 302 ALA A N 1
ATOM 2440 C CA . ALA A 1 302 ? -1.159 12.211 32.875 1 96.06 302 ALA A CA 1
ATOM 2441 C C . ALA A 1 302 ? -0.404 11.734 31.625 1 96.06 302 ALA A C 1
ATOM 2443 O O . ALA A 1 302 ? 0.759 11.336 31.719 1 96.06 302 ALA A O 1
ATOM 2444 N N . GLY A 1 303 ? -1.118 11.75 30.484 1 96.12 303 GLY A N 1
ATOM 2445 C CA . GLY A 1 303 ? -0.459 11.375 29.25 1 96.12 303 GLY A CA 1
ATOM 2446 C C . GLY A 1 303 ? 0.731 12.258 28.906 1 96.12 303 GLY A C 1
ATOM 2447 O O . GLY A 1 303 ? 1.769 11.766 28.469 1 96.12 303 GLY A O 1
ATOM 2448 N N . PHE A 1 304 ? 0.547 13.5 29.141 1 95.88 304 PHE A N 1
ATOM 2449 C CA . PHE A 1 304 ? 1.621 14.453 28.891 1 95.88 304 PHE A CA 1
ATOM 2450 C C . PHE A 1 304 ? 2.826 14.156 29.781 1 95.88 304 PHE A C 1
ATOM 2452 O O . PHE A 1 304 ? 3.967 14.172 29.312 1 95.88 304 PHE A O 1
ATOM 2459 N N . ALA A 1 305 ? 2.619 13.898 31.062 1 95.12 305 ALA A N 1
ATOM 2460 C CA . ALA A 1 305 ? 3.695 13.602 32 1 95.12 305 ALA A CA 1
ATOM 2461 C C . ALA A 1 305 ? 4.453 12.344 31.594 1 95.12 305 ALA A C 1
ATOM 2463 O O . ALA A 1 305 ? 5.684 12.305 31.656 1 95.12 305 ALA A O 1
ATOM 2464 N N . ILE A 1 306 ? 3.764 11.383 31.156 1 95.31 306 ILE A N 1
ATOM 2465 C CA . ILE A 1 306 ? 4.367 10.109 30.766 1 95.31 306 ILE A CA 1
ATOM 2466 C C . ILE A 1 306 ? 5.27 10.32 29.547 1 95.31 306 ILE A C 1
ATOM 2468 O O . ILE A 1 306 ? 6.434 9.914 29.562 1 95.31 306 ILE A O 1
ATOM 2472 N N . GLN A 1 307 ? 4.781 10.984 28.484 1 94.88 307 GLN A N 1
ATOM 2473 C CA . GLN A 1 307 ? 5.551 11.102 27.25 1 94.88 307 GLN A CA 1
ATOM 2474 C C . GLN A 1 307 ? 6.715 12.07 27.422 1 94.88 307 GLN A C 1
ATOM 2476 O O . GLN A 1 307 ? 7.707 11.992 26.703 1 94.88 307 GLN A O 1
ATOM 2481 N N . ALA A 1 308 ? 6.609 12.961 28.438 1 92.31 308 ALA A N 1
ATOM 2482 C CA . ALA A 1 308 ? 7.668 13.938 28.688 1 92.31 308 ALA A CA 1
ATOM 2483 C C . ALA A 1 308 ? 8.898 13.266 29.297 1 92.31 308 ALA A C 1
ATOM 2485 O O . ALA A 1 308 ? 10.016 13.773 29.156 1 92.31 308 ALA A O 1
ATOM 2486 N N . VAL A 1 309 ? 8.734 12.055 29.922 1 93.56 309 VAL A N 1
ATOM 2487 C CA . VAL A 1 309 ? 9.828 11.484 30.703 1 93.56 309 VAL A CA 1
ATOM 2488 C C . VAL A 1 309 ? 10.234 10.133 30.109 1 93.56 309 VAL A C 1
ATOM 2490 O O . VAL A 1 309 ? 11.422 9.867 29.922 1 93.56 309 VAL A O 1
ATOM 2493 N N . PHE A 1 310 ? 9.328 9.398 29.688 1 95.31 310 PHE A N 1
ATOM 2494 C CA . PHE A 1 310 ? 9.531 7.977 29.438 1 95.31 310 PHE A CA 1
ATOM 2495 C C . PHE A 1 310 ? 10.422 7.762 28.219 1 95.31 310 PHE A C 1
ATOM 2497 O O . PHE A 1 310 ? 11.414 7.027 28.297 1 95.31 310 PHE A O 1
ATOM 2504 N N . PRO A 1 311 ? 10.141 8.352 27.031 1 96.56 311 PRO A N 1
ATOM 2505 C CA . PRO A 1 311 ? 11.016 8.141 25.875 1 96.56 311 PRO A CA 1
ATOM 2506 C C . PRO A 1 311 ? 12.461 8.555 26.156 1 96.56 311 PRO A C 1
ATOM 2508 O O . PRO A 1 311 ? 13.398 7.836 25.781 1 96.56 311 PRO A O 1
ATOM 2511 N N . LYS A 1 312 ? 12.641 9.648 26.812 1 95.69 312 LYS A N 1
ATOM 2512 C CA . LYS A 1 312 ? 13.969 10.156 27.125 1 95.69 312 LYS A CA 1
ATOM 2513 C C . LYS A 1 312 ? 14.727 9.203 28.031 1 95.69 312 LYS A C 1
ATOM 2515 O O . LYS A 1 312 ? 15.906 8.914 27.812 1 95.69 312 LYS A O 1
ATOM 2520 N N . LEU A 1 313 ? 14.055 8.75 29.031 1 95.75 313 LEU A N 1
ATOM 2521 C CA . LEU A 1 313 ? 14.664 7.824 29.984 1 95.75 313 LEU A CA 1
ATOM 2522 C C . LEU A 1 313 ? 15.156 6.566 29.281 1 95.75 313 LEU A C 1
ATOM 2524 O O . LEU A 1 313 ? 16.266 6.105 29.547 1 95.75 313 LEU A O 1
ATOM 2528 N N . ILE A 1 314 ? 14.352 6.055 28.453 1 96.44 314 ILE A N 1
ATOM 2529 C CA . ILE A 1 314 ? 14.68 4.809 27.766 1 96.44 314 ILE A CA 1
ATOM 2530 C C . ILE A 1 314 ? 15.852 5.039 26.812 1 96.44 314 ILE A C 1
ATOM 2532 O O . ILE A 1 314 ? 16.781 4.234 26.75 1 96.44 314 ILE A O 1
ATOM 2536 N N . ILE A 1 315 ? 15.82 6.105 26.078 1 96.88 315 ILE A N 1
ATOM 2537 C CA . ILE A 1 315 ? 16.859 6.391 25.094 1 96.88 315 ILE A CA 1
ATOM 2538 C C . ILE A 1 315 ? 18.188 6.645 25.812 1 96.88 315 ILE A C 1
ATOM 2540 O O . ILE A 1 315 ? 19.234 6.215 25.344 1 96.88 315 ILE A O 1
ATOM 2544 N N . GLU A 1 316 ? 18.125 7.336 26.938 1 96.5 316 GLU A N 1
ATOM 2545 C CA . GLU A 1 316 ? 19.328 7.566 27.719 1 96.5 316 GLU A CA 1
ATOM 2546 C C . GLU A 1 316 ? 19.906 6.254 28.25 1 96.5 316 GLU A C 1
ATOM 2548 O O . GLU A 1 316 ? 21.125 6.078 28.281 1 96.5 316 GLU A O 1
ATOM 2553 N N . LYS A 1 317 ? 19.062 5.398 28.625 1 96.25 317 LYS A N 1
ATOM 2554 C CA . LYS A 1 317 ? 19.5 4.102 29.125 1 96.25 317 LYS A CA 1
ATOM 2555 C C . LYS A 1 317 ? 20.156 3.277 28.016 1 96.25 317 LYS A C 1
ATOM 2557 O O . LYS A 1 317 ? 21.172 2.621 28.234 1 96.25 317 LYS A O 1
ATOM 2562 N N . ILE A 1 318 ? 19.594 3.332 26.844 1 96.31 318 ILE A N 1
ATOM 2563 C CA . ILE A 1 318 ? 20.078 2.543 25.719 1 96.31 318 ILE A CA 1
ATOM 2564 C C . ILE A 1 318 ? 21.391 3.146 25.188 1 96.31 318 ILE A C 1
ATOM 2566 O O . ILE A 1 318 ? 22.359 2.428 24.953 1 96.31 318 ILE A O 1
ATOM 2570 N N . SER A 1 319 ? 21.391 4.453 25.016 1 95.75 319 SER A N 1
ATOM 2571 C CA . SER A 1 319 ? 22.531 5.125 24.406 1 95.75 319 SER A CA 1
ATOM 2572 C C . SER A 1 319 ? 23.656 5.328 25.406 1 95.75 319 SER A C 1
ATOM 2574 O O . SER A 1 319 ? 24.812 5.477 25.016 1 95.75 319 SER A O 1
ATOM 2576 N N . GLY A 1 320 ? 23.297 5.441 26.688 1 94.62 320 GLY A N 1
ATOM 2577 C CA . GLY A 1 320 ? 24.281 5.715 27.719 1 94.62 320 GLY A CA 1
ATOM 2578 C C . GLY A 1 320 ? 24.625 7.188 27.859 1 94.62 320 GLY A C 1
ATOM 2579 O O . GLY A 1 320 ? 25.453 7.57 28.688 1 94.62 320 GLY A O 1
ATOM 2580 N N . TYR A 1 321 ? 23.969 8 27.078 1 94.19 321 TYR A N 1
ATOM 2581 C CA . TYR A 1 321 ? 24.25 9.438 27.109 1 94.19 321 TYR A CA 1
ATOM 2582 C C . TYR A 1 321 ? 23.109 10.195 27.797 1 94.19 321 TYR A C 1
ATOM 2584 O O . TYR A 1 321 ? 21.938 9.836 27.641 1 94.19 321 TYR A O 1
ATOM 2592 N N . ASN A 1 322 ? 23.5 11.172 28.484 1 90.69 322 ASN A N 1
ATOM 2593 C CA . ASN A 1 322 ? 22.531 12.07 29.094 1 90.69 322 ASN A CA 1
ATOM 2594 C C . ASN A 1 322 ? 22.094 13.164 28.109 1 90.69 322 ASN A C 1
ATOM 2596 O O . ASN A 1 322 ? 22.922 13.945 27.656 1 90.69 322 ASN A O 1
ATOM 2600 N N . LEU A 1 323 ? 20.828 13.148 27.859 1 88.94 323 LEU A N 1
ATOM 2601 C CA . LEU A 1 323 ? 20.281 14.117 26.906 1 88.94 323 LEU A CA 1
ATOM 2602 C C . LEU A 1 323 ? 19.703 15.328 27.641 1 88.94 323 LEU A C 1
ATOM 2604 O O . LEU A 1 323 ? 18.578 15.289 28.125 1 88.94 323 LEU A O 1
ATOM 2608 N N . ASP A 1 324 ? 20.516 16.172 28.156 1 83.19 324 ASP A N 1
ATOM 2609 C CA . ASP A 1 324 ? 20.062 17.391 28.828 1 83.19 324 ASP A CA 1
ATOM 2610 C C . ASP A 1 324 ? 18.906 18.031 28.078 1 83.19 324 ASP A C 1
ATOM 2612 O O . ASP A 1 324 ? 18.141 17.344 27.391 1 83.19 324 ASP A O 1
ATOM 2616 N N . ASN A 1 325 ? 18.672 19.328 28.172 1 84.19 325 ASN A N 1
ATOM 2617 C CA . ASN A 1 325 ? 17.516 20 27.578 1 84.19 325 ASN A CA 1
ATOM 2618 C C . ASN A 1 325 ? 17.75 20.359 26.125 1 84.19 325 ASN A C 1
ATOM 2620 O O . ASN A 1 325 ? 16.828 20.797 25.422 1 84.19 325 ASN A O 1
ATOM 2624 N N . GLY A 1 326 ? 18.953 20.016 25.625 1 89.94 326 GLY A N 1
ATOM 2625 C CA . GLY A 1 326 ? 19.234 20.406 24.25 1 89.94 326 GLY A CA 1
ATOM 2626 C C . GLY A 1 326 ? 19.172 21.906 24.031 1 89.94 326 GLY A C 1
ATOM 2627 O O . GLY A 1 326 ? 19.375 22.688 24.984 1 89.94 326 GLY A O 1
ATOM 2628 N N . ALA A 1 327 ? 18.953 22.281 22.797 1 91.75 327 ALA A N 1
ATOM 2629 C CA . ALA A 1 327 ? 18.844 23.703 22.484 1 91.75 327 ALA A CA 1
ATOM 2630 C C . ALA A 1 327 ? 17.594 24.297 23.109 1 91.75 327 ALA A C 1
ATOM 2632 O O . ALA A 1 327 ? 16.547 23.656 23.141 1 91.75 327 ALA A O 1
ATOM 2633 N N . SER A 1 328 ? 17.688 25.516 23.516 1 93.56 328 SER A N 1
ATOM 2634 C CA . SER A 1 328 ? 16.609 26.188 24.219 1 93.56 328 SER A CA 1
ATOM 2635 C C . SER A 1 328 ? 15.508 26.625 23.266 1 93.56 328 SER A C 1
ATOM 2637 O O . SER A 1 328 ? 15.789 27.047 22.141 1 93.56 328 SER A O 1
ATOM 2639 N N . SER A 1 329 ? 14.305 26.594 23.766 1 92.56 329 SER A N 1
ATOM 2640 C CA . SER A 1 329 ? 13.156 27.078 23.016 1 92.56 329 SER A CA 1
ATOM 2641 C C . SER A 1 329 ? 13.32 28.547 22.641 1 92.56 329 SER A C 1
ATOM 2643 O O . SER A 1 329 ? 12.773 29 21.641 1 92.56 329 SER A O 1
ATOM 2645 N N . TRP A 1 330 ? 14.109 29.219 23.359 1 94.69 330 TRP A N 1
ATOM 2646 C CA . TRP A 1 330 ? 14.352 30.641 23.078 1 94.69 330 TRP A CA 1
ATOM 2647 C C . TRP A 1 330 ? 15.031 30.828 21.734 1 94.69 330 TRP A C 1
ATOM 2649 O O . TRP A 1 330 ? 14.844 31.859 21.078 1 94.69 330 TRP A O 1
ATOM 2659 N N . THR A 1 331 ? 15.789 29.844 21.344 1 94.31 331 THR A N 1
ATOM 2660 C CA . THR A 1 331 ? 16.469 29.938 20.047 1 94.31 331 THR A CA 1
ATOM 2661 C C . THR A 1 331 ? 15.477 29.844 18.906 1 94.31 331 THR A C 1
ATOM 2663 O O . THR A 1 331 ? 15.656 30.484 17.859 1 94.31 331 THR A O 1
ATOM 2666 N N . TRP A 1 332 ? 14.43 29.109 19.078 1 94.44 332 TRP A N 1
ATOM 2667 C CA . TRP A 1 332 ? 13.375 29.047 18.078 1 94.44 332 TRP A CA 1
ATOM 2668 C C . TRP A 1 332 ? 12.633 30.375 18 1 94.44 332 TRP A C 1
ATOM 2670 O O . TRP A 1 332 ? 12.234 30.812 16.906 1 94.44 332 TRP A O 1
ATOM 2680 N N . ILE A 1 333 ? 12.398 31 19.094 1 94.94 333 ILE A N 1
ATOM 2681 C CA . ILE A 1 333 ? 11.766 32.312 19.109 1 94.94 333 ILE A CA 1
ATOM 2682 C C . ILE A 1 333 ? 12.688 33.344 18.484 1 94.94 333 ILE A C 1
ATOM 2684 O O . ILE A 1 333 ? 12.234 34.219 17.734 1 94.94 333 ILE A O 1
ATOM 2688 N N . ASP A 1 334 ? 13.938 33.219 18.797 1 94.5 334 ASP A N 1
ATOM 2689 C CA . ASP A 1 334 ? 14.938 34.094 18.188 1 94.5 334 ASP A CA 1
ATOM 2690 C C . ASP A 1 334 ? 14.883 34 16.672 1 94.5 334 ASP A C 1
ATOM 2692 O O . ASP A 1 334 ? 14.781 35.031 15.992 1 94.5 334 ASP A O 1
ATOM 2696 N N . MET A 1 335 ? 14.875 32.812 16.141 1 92.94 335 MET A N 1
ATOM 2697 C CA . MET A 1 335 ? 14.773 32.625 14.703 1 92.94 335 MET A CA 1
ATOM 2698 C C . MET A 1 335 ? 13.445 33.156 14.18 1 92.94 335 MET A C 1
ATOM 2700 O O . MET A 1 335 ? 13.391 33.75 13.094 1 92.94 335 MET A O 1
ATOM 2704 N N .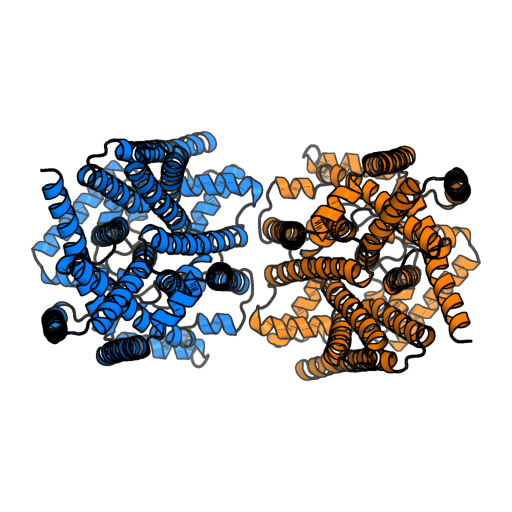 GLY A 1 336 ? 12.375 32.969 14.977 1 94.5 336 GLY A N 1
ATOM 2705 C CA . GLY A 1 336 ? 11.039 33.344 14.57 1 94.5 336 GLY A CA 1
ATOM 2706 C C . GLY A 1 336 ? 10.867 34.844 14.461 1 94.5 336 GLY A C 1
ATOM 2707 O O . GLY A 1 336 ? 10.008 35.344 13.719 1 94.5 336 GLY A O 1
ATOM 2708 N N . LEU A 1 337 ? 11.758 35.625 15.07 1 93.62 337 LEU A N 1
ATOM 2709 C CA . LEU A 1 337 ? 11.625 37.062 15.086 1 93.62 337 LEU A CA 1
ATOM 2710 C C . LEU A 1 337 ? 12.719 37.719 14.242 1 93.62 337 LEU A C 1
ATOM 2712 O O . LEU A 1 337 ? 12.75 38.938 14.109 1 93.62 337 LEU A O 1
ATOM 2716 N N . HIS A 1 338 ? 13.516 36.812 13.664 1 90.75 338 HIS A N 1
ATOM 2717 C CA . HIS A 1 338 ? 14.633 37.344 12.867 1 90.75 338 HIS A CA 1
ATOM 2718 C C . HIS A 1 338 ? 14.195 37.656 11.445 1 90.75 338 HIS A C 1
ATOM 2720 O O . HIS A 1 338 ? 13.586 36.812 10.781 1 90.75 338 HIS A O 1
ATOM 2726 N N . SER A 1 339 ? 14.508 38.812 11 1 86.75 339 SER A N 1
ATOM 2727 C CA . SER A 1 339 ? 14.281 39.188 9.609 1 86.75 339 SER A CA 1
ATOM 2728 C C . SER A 1 339 ? 15.469 38.812 8.727 1 86.75 339 SER A C 1
ATOM 2730 O O . SER A 1 339 ? 16.625 39.062 9.102 1 86.75 339 SER A O 1
ATOM 2732 N N . THR A 1 340 ? 15.234 38.031 7.781 1 76.25 340 THR A N 1
ATOM 2733 C CA . THR A 1 340 ? 16.312 37.594 6.906 1 76.25 340 THR A CA 1
ATOM 2734 C C . THR A 1 340 ? 16.531 38.594 5.77 1 76.25 340 THR A C 1
ATOM 2736 O O . THR A 1 340 ? 15.594 39.312 5.387 1 76.25 340 THR A O 1
ATOM 2739 N N . THR A 1 341 ? 17.766 38.719 5.527 1 61.03 341 THR A N 1
ATOM 2740 C CA . THR A 1 341 ? 18.047 39.469 4.301 1 61.03 341 THR A CA 1
ATOM 2741 C C . THR A 1 341 ? 17.703 38.625 3.074 1 61.03 341 THR A C 1
ATOM 2743 O O . THR A 1 341 ? 17.688 37.406 3.141 1 61.03 341 THR A O 1
ATOM 2746 N N . ALA A 1 342 ? 17.031 39.125 2.02 1 55.56 342 ALA A N 1
ATOM 2747 C CA . ALA A 1 342 ? 16.266 38.719 0.847 1 55.56 342 ALA A CA 1
ATOM 2748 C C . ALA A 1 342 ? 16.812 37.406 0.267 1 55.56 342 ALA A C 1
ATOM 2750 O O . ALA A 1 342 ? 16.172 36.781 -0.586 1 55.56 342 ALA A O 1
ATOM 2751 N N . THR A 1 343 ? 17.938 36.812 0.652 1 54.94 343 THR A N 1
ATOM 2752 C CA . THR A 1 343 ? 18.5 35.938 -0.365 1 54.94 343 THR A CA 1
ATOM 2753 C C . THR A 1 343 ? 18.266 34.469 -0.003 1 54.94 343 THR A C 1
ATOM 2755 O O . THR A 1 343 ? 18.5 33.594 -0.818 1 54.94 343 THR A O 1
ATOM 2758 N N . VAL A 1 344 ? 17.625 34.094 1.128 1 70.81 344 VAL A N 1
ATOM 2759 C CA . VAL A 1 344 ? 17.625 32.625 1.161 1 70.81 344 VAL A CA 1
ATOM 2760 C C . VAL A 1 344 ? 16.281 32.125 1.701 1 70.81 344 VAL A C 1
ATOM 2762 O O . VAL A 1 344 ? 15.555 31.438 1.004 1 70.81 344 VAL A O 1
ATOM 2765 N N . TYR A 1 345 ? 15.953 32.375 2.998 1 86.44 345 TYR A N 1
ATOM 2766 C CA . TYR A 1 345 ? 14.727 31.891 3.623 1 86.44 345 TYR A CA 1
ATOM 2767 C C . TYR A 1 345 ? 13.797 33.031 3.953 1 86.44 345 TYR A C 1
ATOM 2769 O O . TYR A 1 345 ? 14.234 34.188 4.031 1 86.44 345 TYR A O 1
ATOM 2777 N N . ALA A 1 346 ? 12.516 32.812 3.998 1 90.56 346 ALA A N 1
ATOM 2778 C CA . ALA A 1 346 ? 11.547 33.844 4.352 1 90.56 346 ALA A CA 1
ATOM 2779 C C . ALA A 1 346 ? 11.734 34.281 5.797 1 90.56 346 ALA A C 1
ATOM 2781 O O . ALA A 1 346 ? 12.398 33.625 6.586 1 90.56 346 ALA A O 1
ATOM 2782 N N . ASP A 1 347 ? 11.18 35.406 6.098 1 91.38 347 ASP A N 1
ATOM 2783 C CA . ASP A 1 347 ? 11.25 36 7.434 1 91.38 347 ASP A CA 1
ATOM 2784 C C . ASP A 1 347 ? 10.672 35.031 8.477 1 91.38 347 ASP A C 1
ATOM 2786 O O . ASP A 1 347 ? 9.555 34.531 8.312 1 91.38 347 ASP A O 1
ATOM 2790 N N . GLY A 1 348 ? 11.5 34.812 9.562 1 93.12 348 GLY A N 1
ATOM 2791 C CA . GLY A 1 348 ? 11.039 34 10.672 1 93.12 348 GLY A CA 1
ATOM 2792 C C . GLY A 1 348 ? 11.18 32.5 10.422 1 93.12 348 GLY A C 1
ATOM 2793 O O . GLY A 1 348 ? 10.727 31.688 11.227 1 93.12 348 GLY A O 1
ATOM 2794 N N . TRP A 1 349 ? 11.773 32.125 9.242 1 93.19 349 TRP A N 1
ATOM 2795 C CA . TRP A 1 349 ? 12.023 30.719 8.922 1 93.19 349 TRP A CA 1
ATOM 2796 C C . TRP A 1 349 ? 13.359 30.25 9.508 1 93.19 349 TRP A C 1
ATOM 2798 O O . TRP A 1 349 ? 14.078 31.047 10.125 1 93.19 349 TRP A O 1
ATOM 2808 N N . TYR A 1 350 ? 13.617 28.969 9.312 1 88.81 350 TYR A N 1
ATOM 2809 C CA . TYR A 1 350 ? 14.898 28.391 9.711 1 88.81 350 TYR A CA 1
ATOM 2810 C C . TYR A 1 350 ? 16.062 29.125 9.047 1 88.81 350 TYR A C 1
ATOM 2812 O O . TYR A 1 350 ? 15.977 29.5 7.871 1 88.81 350 TYR A O 1
ATOM 2820 N N . ASN A 1 351 ? 17.141 29.406 9.789 1 85.19 351 ASN A N 1
ATOM 2821 C CA . ASN A 1 351 ? 18.312 30.078 9.219 1 85.19 351 ASN A CA 1
ATOM 2822 C C . ASN A 1 351 ? 19.609 29.5 9.773 1 85.19 351 ASN A C 1
ATOM 2824 O O . ASN A 1 351 ? 20.609 30.203 9.891 1 85.19 351 ASN A O 1
ATOM 2828 N N . SER A 1 352 ? 19.578 28.266 10.289 1 79.69 352 SER A N 1
ATOM 2829 C CA . SER A 1 352 ? 20.734 27.5 10.75 1 79.69 352 SER A CA 1
ATOM 2830 C C . SER A 1 352 ? 21.312 28.078 12.031 1 79.69 352 SER A C 1
ATOM 2832 O O . SER A 1 352 ? 22.328 27.609 12.539 1 79.69 352 SER A O 1
ATOM 2834 N N . ARG A 1 353 ? 20.703 29.062 12.562 1 80.31 353 ARG A N 1
ATOM 2835 C CA . ARG A 1 353 ? 21.234 29.75 13.734 1 80.31 353 ARG A CA 1
ATOM 2836 C C . ARG A 1 353 ? 21.219 28.844 14.961 1 80.31 353 ARG A C 1
ATOM 2838 O O . ARG A 1 353 ? 22.047 29 15.859 1 80.31 353 ARG A O 1
ATOM 2845 N N . ILE A 1 354 ? 20.328 27.953 14.984 1 80.12 354 ILE A N 1
ATOM 2846 C CA . ILE A 1 354 ? 20.219 27.078 16.156 1 80.12 354 ILE A CA 1
ATOM 2847 C C . ILE A 1 354 ? 21.531 26.328 16.344 1 80.12 354 ILE A C 1
ATOM 2849 O O . ILE A 1 354 ? 22.109 26.344 17.438 1 80.12 354 ILE A O 1
ATOM 2853 N N . ALA A 1 355 ? 21.953 25.719 15.281 1 80.06 355 ALA A N 1
ATOM 2854 C CA . ALA A 1 355 ? 23.172 24.938 15.367 1 80.06 355 ALA A CA 1
ATOM 2855 C C . ALA A 1 355 ? 24.375 25.812 15.695 1 80.06 355 ALA A C 1
ATOM 2857 O O . ALA A 1 355 ? 25.203 25.469 16.547 1 80.06 355 ALA A O 1
ATOM 2858 N N . SER A 1 356 ? 24.406 26.938 15.164 1 86.19 356 SER A N 1
ATOM 2859 C CA . SER A 1 356 ? 25.547 27.812 15.344 1 86.19 356 SER A CA 1
ATOM 2860 C C . SER A 1 356 ? 25.578 28.422 16.75 1 86.19 356 SER A C 1
ATOM 2862 O O . SER A 1 356 ? 26.625 28.469 17.391 1 86.19 356 SER A O 1
ATOM 2864 N N . LEU A 1 357 ? 24.422 28.828 17.203 1 90.06 357 LEU A N 1
ATOM 2865 C CA . LEU A 1 357 ? 24.344 29.438 18.516 1 90.06 357 LEU A CA 1
ATOM 2866 C C . LEU A 1 357 ? 24.609 28.422 19.625 1 90.06 357 LEU A C 1
ATOM 2868 O O . LEU A 1 357 ? 25.25 28.75 20.625 1 90.06 357 LEU A O 1
ATOM 2872 N N . TYR A 1 358 ? 24.125 27.281 19.453 1 90.12 358 TYR A N 1
ATOM 2873 C CA . TYR A 1 358 ? 24.344 26.219 20.422 1 90.12 358 TYR A CA 1
ATOM 2874 C C . TYR A 1 358 ? 25.812 25.828 20.5 1 90.12 358 TYR A C 1
ATOM 2876 O O . TYR A 1 358 ? 26.359 25.656 21.578 1 90.12 358 TYR A O 1
ATOM 2884 N N . GLU A 1 359 ? 26.422 25.75 19.375 1 89.69 359 GLU A N 1
ATOM 2885 C CA . GLU A 1 359 ? 27.844 25.406 19.312 1 89.69 359 GLU A CA 1
ATOM 2886 C C . GLU A 1 359 ? 28.703 26.516 19.906 1 89.69 359 GLU A C 1
ATOM 2888 O O . GLU A 1 359 ? 29.641 26.25 20.656 1 89.69 359 GLU A O 1
ATOM 2893 N N . ARG A 1 360 ? 28.406 27.656 19.625 1 91.81 360 ARG A N 1
ATOM 2894 C CA . ARG A 1 360 ? 29.188 28.797 20.078 1 91.81 360 ARG A CA 1
ATOM 2895 C C . ARG A 1 360 ? 29.109 28.953 21.594 1 91.81 360 ARG A C 1
ATOM 2897 O O . ARG A 1 360 ? 29.953 29.594 22.203 1 91.81 360 ARG A O 1
ATOM 2904 N N . ASN A 1 361 ? 28.125 28.453 22.109 1 94.38 361 ASN A N 1
ATOM 2905 C CA . ASN A 1 361 ? 27.969 28.547 23.547 1 94.38 361 ASN A CA 1
ATOM 2906 C C . ASN A 1 361 ? 28.281 27.203 24.234 1 94.38 361 ASN A C 1
ATOM 2908 O O . ASN A 1 361 ? 27.641 26.828 25.203 1 94.38 361 ASN A O 1
ATOM 2912 N N . ASP A 1 362 ? 29.141 26.391 23.656 1 91.19 362 ASP A N 1
ATOM 2913 C CA . ASP A 1 362 ? 29.75 25.188 24.203 1 91.19 362 ASP A CA 1
ATOM 2914 C C . ASP A 1 362 ? 28.688 24.125 24.516 1 91.19 362 ASP A C 1
ATOM 2916 O O . ASP A 1 362 ? 28.781 23.422 25.531 1 91.19 362 ASP A O 1
ATOM 2920 N N . TYR A 1 363 ? 27.594 24.203 23.766 1 91 363 TYR A N 1
ATOM 2921 C CA . TYR A 1 363 ? 26.547 23.203 23.875 1 91 363 TYR A CA 1
ATOM 2922 C C . TYR A 1 363 ? 25.891 23.25 25.25 1 91 363 TYR A C 1
ATOM 2924 O O . TYR A 1 363 ? 25.516 22.219 25.812 1 91 363 TYR A O 1
ATOM 2932 N N . ASP A 1 364 ? 25.891 24.484 25.812 1 91.44 364 ASP A N 1
ATOM 2933 C CA . ASP A 1 364 ? 25.219 24.766 27.078 1 91.44 364 ASP A CA 1
ATOM 2934 C C . ASP A 1 364 ? 23.891 25.469 26.859 1 91.44 364 ASP A C 1
ATOM 2936 O O . ASP A 1 364 ? 23.844 26.625 26.453 1 91.44 364 ASP A O 1
ATOM 2940 N N . SER A 1 365 ? 22.844 24.812 27.219 1 92.56 365 SER A N 1
ATOM 2941 C CA . SER A 1 365 ? 21.484 25.281 26.953 1 92.56 365 SER A CA 1
ATOM 2942 C C . SER A 1 365 ? 21.203 26.609 27.641 1 92.56 365 SER A C 1
ATOM 2944 O O . SER A 1 365 ? 20.516 27.469 27.094 1 92.56 365 SER A O 1
ATOM 2946 N N . LYS A 1 366 ? 21.688 26.812 28.828 1 94.12 366 LYS A N 1
ATOM 2947 C CA . LYS A 1 366 ? 21.422 28.031 29.594 1 94.12 366 LYS A CA 1
ATOM 2948 C C . LYS A 1 366 ? 22.141 29.219 28.984 1 94.12 366 LYS A C 1
ATOM 2950 O O . LYS A 1 366 ? 21.562 30.312 28.859 1 94.12 366 LYS A O 1
ATOM 2955 N N . LYS A 1 367 ? 23.375 29 28.656 1 94.88 367 LYS A N 1
ATOM 2956 C CA . LYS A 1 367 ? 24.141 30.062 28.016 1 94.88 367 LYS A CA 1
ATOM 2957 C C . LYS A 1 367 ? 23.562 30.422 26.656 1 94.88 367 LYS A C 1
ATOM 2959 O O . LYS A 1 367 ? 23.484 31.594 26.281 1 94.88 367 LYS A O 1
ATOM 2964 N N . GLU A 1 368 ? 23.281 29.406 26 1 94.5 368 GLU A N 1
ATOM 2965 C CA . GLU A 1 368 ? 22.656 29.594 24.688 1 94.5 368 GLU A CA 1
ATOM 2966 C C . GLU A 1 368 ? 21.344 30.375 24.812 1 94.5 368 GLU A C 1
ATOM 2968 O O . GLU A 1 368 ? 21.062 31.266 24.016 1 94.5 368 GLU A O 1
ATOM 2973 N N . ALA A 1 369 ? 20.531 30.094 25.797 1 95.5 369 ALA A N 1
ATOM 2974 C CA . ALA A 1 369 ? 19.266 30.766 26.031 1 95.5 369 ALA A CA 1
ATOM 2975 C C . ALA A 1 369 ? 19.484 32.25 26.312 1 95.5 369 ALA A C 1
ATOM 2977 O O . ALA A 1 369 ? 18.703 33.094 25.859 1 95.5 369 ALA A O 1
ATOM 2978 N N . GLN A 1 370 ? 20.469 32.531 27.062 1 96.06 370 GLN A N 1
ATOM 2979 C CA . GLN A 1 370 ? 20.781 33.906 27.375 1 96.06 370 GLN A CA 1
ATOM 2980 C C . GLN A 1 370 ? 21.172 34.688 26.125 1 96.06 370 GLN A C 1
ATOM 2982 O O . GLN A 1 370 ? 20.75 35.844 25.953 1 96.06 370 GLN A O 1
ATOM 2987 N N . ALA A 1 371 ? 21.938 34.031 25.344 1 95.31 371 ALA A N 1
ATOM 2988 C CA . ALA A 1 371 ? 22.328 34.656 24.094 1 95.31 371 ALA A CA 1
ATOM 2989 C C . ALA A 1 371 ? 21.109 34.906 23.188 1 95.31 371 ALA A C 1
ATOM 2991 O O . ALA A 1 371 ? 20.984 35.969 22.578 1 95.31 371 ALA A O 1
ATOM 2992 N N . ALA A 1 372 ? 20.25 33.969 23.078 1 95.69 372 ALA A N 1
ATOM 2993 C CA . ALA A 1 372 ? 19.047 34.094 22.281 1 95.69 372 ALA A CA 1
ATOM 2994 C C . ALA A 1 372 ? 18.156 35.219 22.797 1 95.69 372 ALA A C 1
ATOM 2996 O O . ALA A 1 372 ? 17.594 35.969 22.016 1 95.69 372 ALA A O 1
ATOM 2997 N N . LYS A 1 373 ? 18 35.312 24.109 1 96.69 373 LYS A N 1
ATOM 2998 C CA . LYS A 1 373 ? 17.203 36.375 24.719 1 96.69 373 LYS A CA 1
ATOM 2999 C C . LYS A 1 373 ? 17.781 37.75 24.406 1 96.69 373 LYS A C 1
ATOM 3001 O O . LYS A 1 373 ? 17.031 38.719 24.203 1 96.69 373 LYS A O 1
ATOM 3006 N N . ALA A 1 374 ? 19.031 37.781 24.406 1 95.81 374 ALA A N 1
ATOM 3007 C CA . ALA A 1 374 ? 19.688 39.062 24.062 1 95.81 374 ALA A CA 1
ATOM 3008 C C . ALA A 1 374 ? 19.391 39.469 22.625 1 95.81 374 ALA A C 1
ATOM 3010 O O . ALA A 1 374 ? 19.125 40.625 22.344 1 95.81 374 ALA A O 1
ATOM 3011 N N . ASP A 1 375 ? 19.484 38.5 21.75 1 94.38 375 ASP A N 1
ATOM 3012 C CA . ASP A 1 375 ? 19.141 38.75 20.359 1 94.38 375 ASP A CA 1
ATOM 3013 C C . ASP A 1 375 ? 17.688 39.219 20.219 1 94.38 375 ASP A C 1
ATOM 3015 O O . ASP A 1 375 ? 17.391 40.156 19.5 1 94.38 375 ASP A O 1
ATOM 3019 N N . ILE A 1 376 ? 16.812 38.562 20.891 1 95.5 376 ILE A N 1
ATOM 3020 C CA . ILE A 1 376 ? 15.383 38.875 20.859 1 95.5 376 ILE A CA 1
ATOM 3021 C C . ILE A 1 376 ? 15.164 40.312 21.328 1 95.5 376 ILE A C 1
ATOM 3023 O O . ILE A 1 376 ? 14.391 41.062 20.719 1 95.5 376 ILE A O 1
ATOM 3027 N N . LYS A 1 377 ? 15.812 40.625 22.391 1 96.12 377 LYS A N 1
ATOM 3028 C CA . LYS A 1 377 ? 15.734 42 22.891 1 96.12 377 LYS A CA 1
ATOM 3029 C C . LYS A 1 377 ? 16.203 43 21.844 1 96.12 377 LYS A C 1
ATOM 3031 O O . LYS A 1 377 ? 15.625 44.094 21.703 1 96.12 377 LYS A O 1
ATOM 3036 N N . GLY A 1 378 ? 17.25 42.625 21.188 1 94.44 378 GLY A N 1
ATOM 3037 C CA . GLY A 1 378 ? 17.734 43.438 20.109 1 94.44 378 GLY A CA 1
ATOM 3038 C C . GLY A 1 378 ? 16.703 43.656 19 1 94.44 378 GLY A C 1
ATOM 3039 O O . GLY A 1 378 ? 16.516 44.75 18.516 1 94.44 378 GLY A O 1
ATOM 3040 N N . TYR A 1 379 ? 16.078 42.562 18.578 1 93.62 379 TYR A N 1
ATOM 3041 C CA . TYR A 1 379 ? 15.031 42.656 17.562 1 93.62 379 TYR A CA 1
ATOM 3042 C C . TYR A 1 379 ? 13.883 43.562 18.031 1 93.62 379 TYR A C 1
ATOM 3044 O O . TYR A 1 379 ? 13.406 44.406 17.281 1 93.62 379 TYR A O 1
ATOM 3052 N N . ILE A 1 380 ? 13.477 43.344 19.266 1 93.69 380 ILE A N 1
ATOM 3053 C CA . ILE A 1 380 ? 12.352 44.062 19.828 1 93.69 380 ILE A CA 1
ATOM 3054 C C . ILE A 1 380 ? 12.68 45.562 19.859 1 93.69 380 ILE A C 1
ATOM 3056 O O . ILE A 1 380 ? 11.844 46.406 19.5 1 93.69 380 ILE A O 1
ATOM 3060 N N . ASN A 1 381 ? 13.82 45.844 20.234 1 94.81 381 ASN A N 1
ATOM 3061 C CA . ASN A 1 381 ? 14.25 47.25 20.266 1 94.81 381 ASN A CA 1
ATOM 3062 C C . ASN A 1 381 ? 14.281 47.844 18.875 1 94.81 381 ASN A C 1
ATOM 3064 O O . ASN A 1 381 ? 13.891 49 18.688 1 94.81 381 ASN A O 1
ATOM 3068 N N . ASN A 1 382 ? 14.781 47.094 18.016 1 93.31 382 ASN A N 1
ATOM 3069 C CA . ASN A 1 382 ? 14.797 47.562 16.625 1 93.31 382 ASN A CA 1
ATOM 3070 C C . ASN A 1 382 ? 13.383 47.781 16.094 1 93.31 382 ASN A C 1
ATOM 3072 O O . ASN A 1 382 ? 13.117 48.781 15.414 1 93.31 382 ASN A O 1
ATOM 3076 N N . TYR A 1 383 ? 12.5 46.906 16.406 1 92.94 383 TYR A N 1
ATOM 3077 C CA . TYR A 1 383 ? 11.125 47.031 15.93 1 92.94 383 TYR A CA 1
ATOM 3078 C C . TYR A 1 383 ? 10.391 48.156 16.625 1 92.94 383 TYR A C 1
ATOM 3080 O O . TYR A 1 383 ? 9.531 48.812 16.016 1 92.94 383 TYR A O 1
ATOM 3088 N N . LYS A 1 384 ? 10.75 48.375 17.828 1 93.94 384 LYS A N 1
ATOM 3089 C CA . LYS A 1 384 ? 10.172 49.531 18.547 1 93.94 384 LYS A CA 1
ATOM 3090 C C . LYS A 1 384 ? 10.617 50.844 17.938 1 93.94 384 LYS A C 1
ATOM 3092 O O . LYS A 1 384 ? 9.836 51.812 17.859 1 93.94 384 LYS A O 1
ATOM 3097 N N . SER A 1 385 ? 11.82 50.875 17.562 1 94.88 385 SER A N 1
ATOM 3098 C CA . SER A 1 385 ? 12.398 52.062 16.984 1 94.88 385 SER A CA 1
ATOM 3099 C C . SER A 1 385 ? 11.93 52.281 15.555 1 94.88 385 SER A C 1
ATOM 3101 O O . SER A 1 385 ? 11.906 53.406 15.055 1 94.88 385 SER A O 1
ATOM 3103 N N . ASP A 1 386 ? 11.594 51.188 14.898 1 93.44 386 ASP A N 1
ATOM 3104 C CA . ASP A 1 386 ? 11.125 51.25 13.516 1 93.44 386 ASP A CA 1
ATOM 3105 C C . ASP A 1 386 ? 9.867 50.375 13.328 1 93.44 386 ASP A C 1
ATOM 3107 O O . ASP A 1 386 ? 9.938 49.281 12.805 1 93.44 386 ASP A O 1
ATOM 3111 N N . PRO A 1 387 ? 8.789 50.906 13.609 1 89.44 387 PRO A N 1
ATOM 3112 C CA . PRO A 1 387 ? 7.531 50.156 13.531 1 89.44 387 PRO A CA 1
ATOM 3113 C C . PRO A 1 387 ? 7.211 49.688 12.109 1 89.44 387 PRO A C 1
ATOM 3115 O O . PRO A 1 387 ? 6.562 48.656 11.93 1 89.44 387 PRO A O 1
ATOM 3118 N N . ASN A 1 388 ? 7.633 50.406 11.148 1 86.38 388 ASN A N 1
ATOM 3119 C CA . ASN A 1 388 ? 7.41 49.969 9.766 1 86.38 388 ASN A CA 1
ATOM 3120 C C . ASN A 1 388 ? 8.172 48.688 9.445 1 86.38 388 ASN A C 1
ATOM 3122 O O . ASN A 1 388 ? 7.68 47.844 8.695 1 86.38 388 ASN A O 1
ATOM 3126 N N . ALA A 1 389 ? 9.328 48.625 9.992 1 87.12 389 ALA A N 1
ATOM 3127 C CA . ALA A 1 389 ? 10.109 47.406 9.812 1 87.12 389 ALA A CA 1
ATOM 3128 C C . ALA A 1 389 ? 9.406 46.219 10.445 1 87.12 389 ALA A C 1
ATOM 3130 O O . ALA A 1 389 ? 9.453 45.094 9.906 1 87.12 389 ALA A O 1
ATOM 3131 N N . PHE A 1 390 ? 8.82 46.469 11.547 1 89.25 390 PHE A N 1
ATOM 3132 C CA . PHE A 1 390 ? 8.094 45.406 12.227 1 89.25 390 PHE A CA 1
ATOM 3133 C C . PHE A 1 390 ? 6.879 44.969 11.414 1 89.25 390 PHE A C 1
ATOM 3135 O O . PHE A 1 390 ? 6.629 43.781 11.242 1 89.25 390 PHE A O 1
ATOM 3142 N N . THR A 1 391 ? 6.141 45.906 10.938 1 86.19 391 THR A N 1
ATOM 3143 C CA . THR A 1 391 ? 4.953 45.594 10.141 1 86.19 391 THR A CA 1
ATOM 3144 C C . THR A 1 391 ? 5.328 44.844 8.875 1 86.19 391 THR A C 1
ATOM 3146 O O . THR A 1 391 ? 4.625 43.906 8.469 1 86.19 391 THR A O 1
ATOM 3149 N N . SER A 1 392 ? 6.359 45.25 8.273 1 86.94 392 SER A N 1
ATOM 3150 C CA . SER A 1 392 ? 6.844 44.562 7.082 1 86.94 392 SER A CA 1
ATOM 3151 C C . SER A 1 392 ? 7.258 43.125 7.414 1 86.94 392 SER A C 1
ATOM 3153 O O . SER A 1 392 ? 6.902 42.188 6.695 1 86.94 392 SER A O 1
ATOM 3155 N N . PHE A 1 393 ? 7.953 43 8.508 1 89.69 393 PHE A N 1
ATOM 3156 C CA . PHE A 1 393 ? 8.391 41.688 8.961 1 89.69 393 PHE A CA 1
ATOM 3157 C C . PHE A 1 393 ? 7.195 40.781 9.234 1 89.69 393 PHE A C 1
ATOM 3159 O O . PHE A 1 393 ? 7.133 39.656 8.727 1 89.69 393 PHE A O 1
ATOM 3166 N N . LEU A 1 394 ? 6.305 41.281 10 1 90.69 394 LEU A N 1
ATOM 3167 C CA . LEU A 1 394 ? 5.148 40.5 10.422 1 90.69 394 LEU A CA 1
ATOM 3168 C C . LEU A 1 394 ? 4.289 40.125 9.219 1 90.69 394 LEU A C 1
ATOM 3170 O O . LEU A 1 394 ? 3.814 39 9.125 1 90.69 394 LEU A O 1
ATOM 3174 N N . SER A 1 395 ? 4.102 41 8.297 1 88.31 395 SER A N 1
ATOM 3175 C CA . SER A 1 395 ? 3.285 40.75 7.113 1 88.31 395 SER A CA 1
ATOM 3176 C C . SER A 1 395 ? 3.912 39.656 6.23 1 88.31 395 SER A C 1
ATOM 3178 O O . SER A 1 395 ? 3.217 38.781 5.746 1 88.31 395 SER A O 1
ATOM 3180 N N . LYS A 1 396 ? 5.16 39.75 6.031 1 90.44 396 LYS A N 1
ATOM 3181 C CA . LYS A 1 396 ? 5.867 38.781 5.195 1 90.44 396 LYS A CA 1
ATOM 3182 C C . LYS A 1 396 ? 5.883 37.406 5.852 1 90.44 396 LYS A C 1
ATOM 3184 O O . LYS A 1 396 ? 5.703 36.406 5.176 1 90.44 396 LYS A O 1
ATOM 3189 N N . LYS A 1 397 ? 6.121 37.406 7.129 1 93.06 397 LYS A N 1
ATOM 3190 C CA . LYS A 1 397 ? 6.16 36.125 7.84 1 93.06 397 LYS A CA 1
ATOM 3191 C C . LYS A 1 397 ? 4.805 35.438 7.789 1 93.06 397 LYS A C 1
ATOM 3193 O O . LYS A 1 397 ? 4.723 34.25 7.484 1 93.06 397 LYS A O 1
ATOM 3198 N N . ILE A 1 398 ? 3.752 36.188 8.062 1 93.38 398 ILE A N 1
ATOM 3199 C CA . ILE A 1 398 ? 2.412 35.625 8.055 1 93.38 398 ILE A CA 1
ATOM 3200 C C . ILE A 1 398 ? 2.062 35.125 6.648 1 93.38 398 ILE A C 1
ATOM 3202 O O . ILE A 1 398 ? 1.524 34.031 6.473 1 93.38 398 ILE A O 1
ATOM 3206 N N . ALA A 1 399 ? 2.41 35.906 5.684 1 93.44 399 ALA A N 1
ATOM 3207 C CA . ALA A 1 399 ? 2.117 35.562 4.297 1 93.44 399 ALA A CA 1
ATOM 3208 C C . ALA A 1 399 ? 2.855 34.281 3.893 1 93.44 399 ALA A C 1
ATOM 3210 O O . ALA A 1 399 ? 2.281 33.406 3.25 1 93.44 399 ALA A O 1
ATOM 3211 N N . SER A 1 400 ? 4.09 34.219 4.277 1 94.19 400 SER A N 1
ATOM 3212 C CA . SER A 1 400 ? 4.895 33.062 3.893 1 94.19 400 SER A CA 1
ATOM 3213 C C . SER A 1 400 ? 4.395 31.781 4.574 1 94.19 400 SER A C 1
ATOM 3215 O O . SER A 1 400 ? 4.516 30.688 4.023 1 94.19 400 SER A O 1
ATOM 3217 N N . GLN A 1 401 ? 3.762 31.906 5.711 1 96.56 401 GLN A N 1
ATOM 3218 C CA . GLN A 1 401 ? 3.338 30.75 6.492 1 96.56 401 GLN A CA 1
ATOM 3219 C C . GLN A 1 401 ? 1.925 30.312 6.109 1 96.56 401 GLN A C 1
ATOM 3221 O O . GLN A 1 401 ? 1.622 29.125 6.082 1 96.56 401 GLN A O 1
ATOM 3226 N N . TRP A 1 402 ? 1.064 31.281 5.789 1 97 402 TRP A N 1
ATOM 3227 C CA . TRP A 1 402 ? -0.358 30.969 5.719 1 97 402 TRP A CA 1
ATOM 3228 C C . TRP A 1 402 ? -0.902 31.219 4.316 1 97 402 TRP A C 1
ATOM 3230 O O . TRP A 1 402 ? -2.033 30.844 4.004 1 97 402 TRP A O 1
ATOM 3240 N N . ASN A 1 403 ? -0.041 31.844 3.461 1 95.94 403 ASN A N 1
ATOM 3241 C CA . ASN A 1 403 ? -0.585 32.281 2.176 1 95.94 403 ASN A CA 1
ATOM 3242 C C . ASN A 1 403 ? 0.161 31.641 1.01 1 95.94 403 ASN A C 1
ATOM 3244 O O . ASN A 1 403 ? 0.333 32.25 -0.04 1 95.94 403 ASN A O 1
ATOM 3248 N N . ASN A 1 404 ? 0.802 30.578 1.213 1 96.44 404 ASN A N 1
ATOM 3249 C CA . ASN A 1 404 ? 1.199 29.625 0.174 1 96.44 404 ASN A CA 1
ATOM 3250 C C . ASN A 1 404 ? 0.112 28.594 -0.084 1 96.44 404 ASN A C 1
ATOM 3252 O O . ASN A 1 404 ? -0.13 27.719 0.751 1 96.44 404 ASN A O 1
ATOM 3256 N N . PRO A 1 405 ? -0.467 28.609 -1.21 1 96.56 405 PRO A N 1
ATOM 3257 C CA . PRO A 1 405 ? -1.672 27.797 -1.42 1 96.56 405 PRO A CA 1
ATOM 3258 C C . PRO A 1 405 ? -1.403 26.297 -1.321 1 96.56 405 PRO A C 1
ATOM 3260 O O . PRO A 1 405 ? -2.27 25.547 -0.879 1 96.56 405 PRO A O 1
ATOM 3263 N N . GLY A 1 406 ? -0.298 25.875 -1.679 1 96.75 406 GLY A N 1
ATOM 3264 C CA . GLY A 1 406 ? 0.014 24.453 -1.647 1 96.75 406 GLY A CA 1
ATOM 3265 C C . GLY A 1 406 ? 0.655 24.016 -0.346 1 96.75 406 GLY A C 1
ATOM 3266 O O . GLY A 1 406 ? 0.804 22.812 -0.095 1 96.75 406 GLY A O 1
ATOM 3267 N N . PHE A 1 407 ? 1.025 24.938 0.456 1 97.75 407 PHE A N 1
ATOM 3268 C CA . PHE A 1 407 ? 1.696 24.656 1.721 1 97.75 407 PHE A CA 1
ATOM 3269 C C . PHE A 1 407 ? 2.914 23.766 1.503 1 97.75 407 PHE A C 1
ATOM 3271 O O . PHE A 1 407 ? 3.18 22.875 2.301 1 97.75 407 PHE A O 1
ATOM 3278 N N . GLN A 1 408 ? 3.58 23.891 0.375 1 96 408 GLN A N 1
ATOM 3279 C CA . GLN A 1 408 ? 4.82 23.203 0.031 1 96 408 GLN A CA 1
ATOM 3280 C C . GLN A 1 408 ? 4.578 21.719 -0.227 1 96 408 GLN A C 1
ATOM 3282 O O . GLN A 1 408 ? 5.469 20.891 -0.021 1 96 408 GLN A O 1
ATOM 3287 N N . CYS A 1 409 ? 3.379 21.344 -0.627 1 96.06 409 CYS A N 1
ATOM 3288 C CA . CYS A 1 409 ? 3.062 19.922 -0.777 1 96.06 409 CYS A CA 1
ATOM 3289 C C . CYS A 1 409 ? 3.814 19.328 -1.956 1 96.06 409 CYS A C 1
ATOM 3291 O O . CYS A 1 409 ? 4.23 18.156 -1.905 1 96.06 409 CYS A O 1
ATOM 3293 N N . PHE A 1 410 ? 4.094 20.109 -2.994 1 96.19 410 PHE A N 1
ATOM 3294 C CA . PHE A 1 410 ? 4.867 19.609 -4.129 1 96.19 410 PHE A CA 1
ATOM 3295 C C . PHE A 1 410 ? 6.363 19.703 -3.84 1 96.19 410 PHE A C 1
ATOM 3297 O O . PHE A 1 410 ? 7.121 18.797 -4.199 1 96.19 410 PHE A O 1
ATOM 3304 N N . TRP A 1 411 ? 6.715 20.766 -3.162 1 95.25 411 TRP A N 1
ATOM 3305 C CA . TRP A 1 411 ? 8.117 21.031 -2.883 1 95.25 411 TRP A CA 1
ATOM 3306 C C . TRP A 1 411 ? 8.734 19.922 -2.039 1 95.25 411 TRP A C 1
ATOM 3308 O O . TRP A 1 411 ? 9.875 19.5 -2.285 1 95.25 411 TRP A O 1
ATOM 3318 N N . ILE A 1 412 ? 8.016 19.438 -1.062 1 95.12 412 ILE A N 1
ATOM 3319 C CA . ILE A 1 412 ? 8.539 18.453 -0.126 1 95.12 412 ILE A CA 1
ATOM 3320 C C . ILE A 1 412 ? 8.922 17.172 -0.879 1 95.12 412 ILE A C 1
ATOM 3322 O O . ILE A 1 412 ? 9.836 16.453 -0.473 1 95.12 412 ILE A O 1
ATOM 3326 N N . THR A 1 413 ? 8.266 16.891 -1.963 1 94.94 413 THR A N 1
ATOM 3327 C CA . THR A 1 413 ? 8.57 15.742 -2.805 1 94.94 413 THR A CA 1
ATOM 3328 C C . THR A 1 413 ? 9.688 16.078 -3.795 1 94.94 413 THR A C 1
ATOM 3330 O O . THR A 1 413 ? 10.602 15.273 -3.996 1 94.94 413 THR A O 1
ATOM 3333 N N . ASN A 1 414 ? 9.656 17.25 -4.312 1 93.5 414 ASN A N 1
ATOM 3334 C CA . ASN A 1 414 ? 10.516 17.641 -5.422 1 93.5 414 ASN A CA 1
ATOM 3335 C C . ASN A 1 414 ? 11.977 17.75 -4.992 1 93.5 414 ASN A C 1
ATOM 3337 O O . ASN A 1 414 ? 12.883 17.5 -5.793 1 93.5 414 ASN A O 1
ATOM 3341 N N . VAL A 1 415 ? 12.219 18.047 -3.801 1 93.81 415 VAL A N 1
ATOM 3342 C CA . VAL A 1 415 ? 13.586 18.328 -3.373 1 93.81 415 VAL A CA 1
ATOM 3343 C C . VAL A 1 415 ? 14.219 17.062 -2.789 1 93.81 415 VAL A C 1
ATOM 3345 O O . VAL A 1 415 ? 15.32 17.125 -2.24 1 93.81 415 VAL A O 1
ATOM 3348 N N . ARG A 1 416 ? 13.586 15.961 -2.891 1 94.38 416 ARG A N 1
ATOM 3349 C CA . ARG A 1 416 ? 14.086 14.711 -2.33 1 94.38 416 ARG A CA 1
ATOM 3350 C C . ARG A 1 416 ? 14.5 13.742 -3.434 1 94.38 416 ARG A C 1
ATOM 3352 O O . ARG A 1 416 ? 13.945 13.773 -4.535 1 94.38 416 ARG A O 1
ATOM 3359 N N . ASN A 1 417 ? 15.414 12.938 -3.023 1 94 417 ASN A N 1
ATOM 3360 C CA . ASN A 1 417 ? 15.742 11.828 -3.918 1 94 417 ASN A CA 1
ATOM 3361 C C . ASN A 1 417 ? 14.625 10.797 -3.963 1 94 417 ASN A C 1
ATOM 3363 O O . ASN A 1 417 ? 13.734 10.797 -3.107 1 94 417 ASN A O 1
ATOM 3367 N N . SER A 1 418 ? 14.648 10 -5.008 1 94.81 418 SER A N 1
ATOM 3368 C CA . SER A 1 418 ? 13.648 8.961 -5.207 1 94.81 418 SER A CA 1
ATOM 3369 C C . SER A 1 418 ? 14.305 7.598 -5.414 1 94.81 418 SER A C 1
ATOM 3371 O O . SER A 1 418 ? 15.43 7.516 -5.902 1 94.81 418 SER A O 1
ATOM 3373 N N . SER A 1 419 ? 13.602 6.562 -5.027 1 93.62 419 SER A N 1
ATOM 3374 C CA . SER A 1 419 ? 14.102 5.203 -5.211 1 93.62 419 SER A CA 1
ATOM 3375 C C . SER A 1 419 ? 13.891 4.727 -6.645 1 93.62 419 SER A C 1
ATOM 3377 O O . SER A 1 419 ? 14.422 3.686 -7.043 1 93.62 419 SER A O 1
ATOM 3379 N N . ILE A 1 420 ? 13.203 5.5 -7.441 1 94.94 420 ILE A N 1
ATOM 3380 C CA . ILE A 1 420 ? 12.867 5.082 -8.797 1 94.94 420 ILE A CA 1
ATOM 3381 C C . ILE A 1 420 ? 13.148 6.227 -9.773 1 94.94 420 ILE A C 1
ATOM 3383 O O . ILE A 1 420 ? 13.391 7.359 -9.352 1 94.94 420 ILE A O 1
ATOM 3387 N N . THR A 1 421 ? 13.227 5.918 -11.039 1 94.88 421 THR A N 1
ATOM 3388 C CA . THR A 1 421 ? 13.141 6.953 -12.07 1 94.88 421 THR A CA 1
ATOM 3389 C C . THR A 1 421 ? 11.688 7.355 -12.312 1 94.88 421 THR A C 1
ATOM 3391 O O . THR A 1 421 ? 10.93 6.613 -12.938 1 94.88 421 THR A O 1
ATOM 3394 N N . GLN A 1 422 ? 11.352 8.469 -11.867 1 94.69 422 GLN A N 1
ATOM 3395 C CA . GLN A 1 422 ? 9.953 8.898 -11.922 1 94.69 422 GLN A CA 1
ATOM 3396 C C . GLN A 1 422 ? 9.492 9.086 -13.359 1 94.69 422 GLN A C 1
ATOM 3398 O O . GLN A 1 422 ? 10.297 9.414 -14.242 1 94.69 422 GLN A O 1
ATOM 3403 N N . SER A 1 423 ? 8.258 8.945 -13.594 1 94.75 423 SER A N 1
ATOM 3404 C CA . SER A 1 423 ? 7.676 9.102 -14.922 1 94.75 423 SER A CA 1
ATOM 3405 C C . SER A 1 423 ? 7.656 10.562 -15.352 1 94.75 423 SER A C 1
ATOM 3407 O O . SER A 1 423 ? 7.754 11.461 -14.516 1 94.75 423 SER A O 1
ATOM 3409 N N . GLY A 1 424 ? 7.539 10.742 -16.656 1 92.44 424 GLY A N 1
ATOM 3410 C CA . GLY A 1 424 ? 7.398 12.094 -17.172 1 92.44 424 GLY A CA 1
ATOM 3411 C C . GLY A 1 424 ? 6.195 12.828 -16.609 1 92.44 424 GLY A C 1
ATOM 3412 O O . GLY A 1 424 ? 6.25 14.039 -16.391 1 92.44 424 GLY A O 1
ATOM 3413 N N . PHE A 1 425 ? 5.262 12.078 -16.359 1 92 425 PHE A N 1
ATOM 3414 C CA . PHE A 1 425 ? 4.035 12.633 -15.805 1 92 425 PHE A CA 1
ATOM 3415 C C . PHE A 1 425 ? 4.289 13.227 -14.422 1 92 425 PHE A C 1
ATOM 3417 O O . PHE A 1 425 ? 3.887 14.359 -14.148 1 92 425 PHE A O 1
ATOM 3424 N N . ILE A 1 426 ? 4.969 12.531 -13.57 1 94.69 426 ILE A N 1
ATOM 3425 C CA . ILE A 1 426 ? 5.258 12.984 -12.219 1 94.69 426 ILE A CA 1
ATOM 3426 C C . ILE A 1 426 ? 6.254 14.141 -12.258 1 94.69 426 ILE A C 1
ATOM 3428 O O . ILE A 1 426 ? 6.09 15.133 -11.547 1 94.69 426 ILE A O 1
ATOM 3432 N N . THR A 1 427 ? 7.207 14.062 -13.102 1 94.12 427 THR A N 1
ATOM 3433 C CA . THR A 1 427 ? 8.203 15.125 -13.211 1 94.12 427 THR A CA 1
ATOM 3434 C C . THR A 1 427 ? 7.562 16.406 -13.727 1 94.12 427 THR A C 1
ATOM 3436 O O . THR A 1 427 ? 7.965 17.5 -13.344 1 94.12 427 THR A O 1
ATOM 3439 N N . ASP A 1 428 ? 6.578 16.234 -14.547 1 93.75 428 ASP A N 1
ATOM 3440 C CA . ASP A 1 428 ? 5.859 17.391 -15.062 1 93.75 428 ASP A CA 1
ATOM 3441 C C . ASP A 1 428 ? 5.059 18.078 -13.953 1 93.75 428 ASP A C 1
ATOM 3443 O O . ASP A 1 428 ? 5.105 19.297 -13.812 1 93.75 428 ASP A O 1
ATOM 3447 N N . ILE A 1 429 ? 4.43 17.359 -13.188 1 93.94 429 ILE A N 1
ATOM 3448 C CA . ILE A 1 429 ? 3.625 17.891 -12.102 1 93.94 429 ILE A CA 1
ATOM 3449 C C . ILE A 1 429 ? 4.527 18.609 -11.094 1 93.94 429 ILE A C 1
ATOM 3451 O O . ILE A 1 429 ? 4.141 19.625 -10.523 1 93.94 429 ILE A O 1
ATOM 3455 N N . LEU A 1 430 ? 5.723 18.078 -10.922 1 94.5 430 LEU A N 1
ATOM 3456 C CA . LEU A 1 430 ? 6.641 18.609 -9.93 1 94.5 430 LEU A CA 1
ATOM 3457 C C . LEU A 1 430 ? 7.434 19.781 -10.492 1 94.5 430 LEU A C 1
ATOM 3459 O O . LEU A 1 430 ? 8.047 20.547 -9.742 1 94.5 430 LEU A O 1
ATOM 3463 N N . SER A 1 431 ? 7.367 19.984 -11.812 1 94.31 431 SER A N 1
ATOM 3464 C CA . SER A 1 431 ? 8.023 21.125 -12.438 1 94.31 431 SER A CA 1
ATOM 3465 C C . SER A 1 431 ? 7.246 22.406 -12.188 1 94.31 431 SER A C 1
ATOM 3467 O O . SER A 1 431 ? 6.098 22.375 -11.742 1 94.31 431 SER A O 1
ATOM 3469 N N . LEU A 1 432 ? 7.922 23.516 -12.398 1 95.31 432 LEU A N 1
ATOM 3470 C CA . LEU A 1 432 ? 7.258 24.797 -12.219 1 95.31 432 LEU A CA 1
ATOM 3471 C C . LEU A 1 432 ? 6.09 24.938 -13.195 1 95.31 432 LEU A C 1
ATOM 3473 O O . LEU A 1 432 ? 4.973 25.266 -12.781 1 95.31 432 LEU A O 1
ATOM 3477 N N . LYS A 1 433 ? 6.367 24.688 -14.453 1 94.44 433 LYS A N 1
ATOM 3478 C CA . LYS A 1 433 ? 5.355 24.844 -15.492 1 94.44 433 LYS A CA 1
ATOM 3479 C C . LYS A 1 433 ? 4.152 23.938 -15.227 1 94.44 433 LYS A C 1
ATOM 3481 O O . LYS A 1 433 ? 3.008 24.391 -15.258 1 94.44 433 LYS A O 1
ATOM 3486 N N . GLY A 1 434 ? 4.406 22.719 -14.961 1 94.31 434 GLY A N 1
ATOM 3487 C CA . GLY A 1 434 ? 3.334 21.75 -14.734 1 94.31 434 GLY A CA 1
ATOM 3488 C C . GLY A 1 434 ? 2.6 21.984 -13.43 1 94.31 434 GLY A C 1
ATOM 3489 O O . GLY A 1 434 ? 1.428 21.609 -13.297 1 94.31 434 GLY A O 1
ATOM 3490 N N . GLY A 1 435 ? 3.248 22.562 -12.453 1 94.94 435 GLY A N 1
ATOM 3491 C CA . GLY A 1 435 ? 2.668 22.797 -11.141 1 94.94 435 GLY A CA 1
ATOM 3492 C C . GLY A 1 435 ? 1.782 24.031 -11.078 1 94.94 435 GLY A C 1
ATOM 3493 O O . GLY A 1 435 ? 0.917 24.141 -10.211 1 94.94 435 GLY A O 1
ATOM 3494 N N . ILE A 1 436 ? 1.896 24.922 -11.977 1 95.62 436 ILE A N 1
ATOM 3495 C CA . ILE A 1 436 ? 1.251 26.234 -11.945 1 95.62 436 ILE A CA 1
ATOM 3496 C C . ILE A 1 436 ? -0.266 26.062 -11.961 1 95.62 436 ILE A C 1
ATOM 3498 O O . ILE A 1 436 ? -0.976 26.656 -11.156 1 95.62 436 ILE A O 1
ATOM 3502 N N . PRO A 1 437 ? -0.786 25.188 -12.836 1 96.88 437 PRO A N 1
ATOM 3503 C CA . PRO A 1 437 ? -2.242 25.031 -12.805 1 96.88 437 PRO A CA 1
ATOM 3504 C C . PRO A 1 437 ? -2.758 24.516 -11.461 1 96.88 437 PRO A C 1
ATOM 3506 O O . PRO A 1 437 ? -3.818 24.953 -11 1 96.88 437 PRO A O 1
ATOM 3509 N N . PHE A 1 438 ? -2.055 23.672 -10.859 1 97.31 438 PHE A N 1
ATOM 3510 C CA . PHE A 1 438 ? -2.463 23.141 -9.562 1 97.31 438 PHE A CA 1
ATOM 3511 C C . PHE A 1 438 ? -2.389 24.219 -8.492 1 97.31 438 PHE A C 1
ATOM 3513 O O . PHE A 1 438 ? -3.275 24.312 -7.637 1 97.31 438 PHE A O 1
ATOM 3520 N N . MET A 1 439 ? -1.392 25.031 -8.555 1 97.12 439 MET A N 1
ATOM 3521 C CA . MET A 1 439 ? -1.228 26.109 -7.582 1 97.12 439 MET A CA 1
ATOM 3522 C C . MET A 1 439 ? -2.326 27.156 -7.734 1 97.12 439 MET A C 1
ATOM 3524 O O . MET A 1 439 ? -2.82 27.688 -6.742 1 97.12 439 MET A O 1
ATOM 3528 N N . ASN A 1 440 ? -2.648 27.422 -8.961 1 97 440 ASN A N 1
ATOM 3529 C CA . ASN A 1 440 ? -3.736 28.359 -9.203 1 97 440 ASN A CA 1
ATOM 3530 C C . ASN A 1 440 ? -5.066 27.828 -8.672 1 97 440 ASN A C 1
ATOM 3532 O O . ASN A 1 440 ? -5.844 28.578 -8.078 1 97 440 ASN A O 1
ATOM 3536 N N . TYR A 1 441 ? -5.262 26.625 -8.93 1 98 441 TYR A N 1
ATOM 3537 C CA . TYR A 1 441 ? -6.461 25.969 -8.414 1 98 441 TYR A CA 1
ATOM 3538 C C . TYR A 1 441 ? -6.508 26.031 -6.891 1 98 441 TYR A C 1
ATOM 3540 O O . TYR A 1 441 ? -7.535 26.406 -6.312 1 98 441 TYR A O 1
ATOM 3548 N N . LEU A 1 442 ? -5.418 25.75 -6.227 1 98.44 442 LEU A N 1
ATOM 3549 C CA . LEU A 1 442 ? -5.359 25.734 -4.77 1 98.44 442 LEU A CA 1
ATOM 3550 C C . LEU A 1 442 ? -5.48 27.156 -4.211 1 98.44 442 LEU A C 1
ATOM 3552 O O . LEU A 1 442 ? -6.02 27.359 -3.123 1 98.44 442 LEU A O 1
ATOM 3556 N N . ASN A 1 443 ? -4.98 28.094 -4.957 1 98 443 ASN A N 1
ATOM 3557 C CA . ASN A 1 443 ? -5.109 29.484 -4.566 1 98 443 ASN A CA 1
ATOM 3558 C C . ASN A 1 443 ? -6.574 29.906 -4.438 1 98 443 ASN A C 1
ATOM 3560 O O . ASN A 1 443 ? -6.965 30.516 -3.449 1 98 443 ASN A O 1
ATOM 3564 N N . ILE A 1 444 ? -7.316 29.531 -5.398 1 97.75 444 ILE A N 1
ATOM 3565 C CA . ILE A 1 444 ? -8.742 29.828 -5.375 1 97.75 444 ILE A CA 1
ATOM 3566 C C . ILE A 1 444 ? -9.414 29.031 -4.258 1 97.75 444 ILE A C 1
ATOM 3568 O O . ILE A 1 444 ? -10.227 29.578 -3.502 1 97.75 444 ILE A O 1
ATOM 3572 N N . LEU A 1 445 ? -9.055 27.828 -4.125 1 98.5 445 LEU A N 1
ATOM 3573 C CA . LEU A 1 445 ? -9.664 26.953 -3.117 1 98.5 445 LEU A CA 1
ATOM 3574 C C . LEU A 1 445 ? -9.359 27.469 -1.712 1 98.5 445 LEU A C 1
ATOM 3576 O O . LEU A 1 445 ? -10.203 27.375 -0.819 1 98.5 445 LEU A O 1
ATOM 3580 N N . GLN A 1 446 ? -8.172 27.938 -1.535 1 98.25 446 GLN A N 1
ATOM 3581 C CA . GLN A 1 446 ? -7.785 28.484 -0.236 1 98.25 446 GLN A CA 1
ATOM 3582 C C . GLN A 1 446 ? -8.703 29.641 0.169 1 98.25 446 GLN A C 1
ATOM 3584 O O . GLN A 1 446 ? -9.148 29.719 1.316 1 98.25 446 GLN A O 1
ATOM 3589 N N . SER A 1 447 ? -9.016 30.531 -0.761 1 96.62 447 SER A N 1
ATOM 3590 C CA . SER A 1 447 ? -9.898 31.656 -0.474 1 96.62 447 SER A CA 1
ATOM 3591 C C . SER A 1 447 ? -11.32 31.172 -0.177 1 96.62 447 SER A C 1
ATOM 3593 O O . SER A 1 447 ? -12 31.734 0.676 1 96.62 447 SER A O 1
ATOM 3595 N N . ILE A 1 448 ? -11.719 30.125 -0.863 1 97.44 448 ILE A N 1
ATOM 3596 C CA . ILE A 1 448 ? -13.047 29.578 -0.633 1 97.44 448 ILE A CA 1
ATOM 3597 C C . ILE A 1 448 ? -13.133 29 0.783 1 97.44 448 ILE A C 1
ATOM 3599 O O . ILE A 1 448 ? -14.109 29.234 1.495 1 97.44 448 ILE A O 1
ATOM 3603 N N . ILE A 1 449 ? -12.094 28.281 1.201 1 98.5 449 ILE A N 1
ATOM 3604 C CA . ILE A 1 449 ? -12.07 27.656 2.52 1 98.5 449 ILE A CA 1
ATOM 3605 C C . ILE A 1 449 ? -12.055 28.734 3.6 1 98.5 449 ILE A C 1
ATOM 3607 O O . ILE A 1 449 ? -12.805 28.656 4.578 1 98.5 449 ILE A O 1
ATOM 3611 N N . LEU A 1 450 ? -11.281 29.734 3.389 1 97.5 450 LEU A N 1
ATOM 3612 C CA . LEU A 1 450 ? -11.195 30.828 4.355 1 97.5 450 LEU A CA 1
ATOM 3613 C C . LEU A 1 450 ? -12.508 31.609 4.426 1 97.5 450 LEU A C 1
ATOM 3615 O O . LEU A 1 450 ? -12.945 32 5.508 1 97.5 450 LEU A O 1
ATOM 3619 N N . PHE A 1 451 ? -13.109 31.797 3.324 1 95.25 451 PHE A N 1
ATOM 3620 C CA . PHE A 1 451 ? -14.398 32.469 3.299 1 95.25 451 PHE A CA 1
ATOM 3621 C C . PHE A 1 451 ? -15.453 31.672 4.055 1 95.25 451 PHE A C 1
ATOM 3623 O O . PHE A 1 451 ? -16.203 32.219 4.867 1 95.25 451 PHE A O 1
ATOM 3630 N N . GLY A 1 452 ? -15.484 30.406 3.762 1 95.69 452 GLY A N 1
ATOM 3631 C CA . GLY A 1 452 ? -16.422 29.547 4.477 1 95.69 452 GLY A CA 1
ATOM 3632 C C . GLY A 1 452 ? -16.203 29.547 5.977 1 95.69 452 GLY A C 1
ATOM 3633 O O . GLY A 1 452 ? -17.156 29.562 6.75 1 95.69 452 GLY A O 1
ATOM 3634 N N . SER A 1 453 ? -14.977 29.484 6.371 1 96.31 453 SER A N 1
ATOM 3635 C CA . SER A 1 453 ? -14.656 29.516 7.793 1 96.31 453 SER A CA 1
ATOM 3636 C C . SER A 1 453 ? -15.047 30.844 8.43 1 96.31 453 SER A C 1
ATOM 3638 O O . SER A 1 453 ? -15.461 30.891 9.594 1 96.31 453 SER A O 1
ATOM 3640 N N . MET A 1 454 ? -14.922 31.891 7.684 1 92.94 454 MET A N 1
ATOM 3641 C CA . MET A 1 454 ? -15.375 33.219 8.141 1 92.94 454 MET A CA 1
ATOM 3642 C C . MET A 1 454 ? -16.891 33.219 8.344 1 92.94 454 MET A C 1
ATOM 3644 O O . MET A 1 454 ? -17.375 33.719 9.352 1 92.94 454 MET A O 1
ATOM 3648 N N . LEU A 1 455 ? -17.594 32.656 7.414 1 91.44 455 LEU A N 1
ATOM 3649 C CA . LEU A 1 455 ? -19.047 32.562 7.531 1 91.44 455 LEU A CA 1
ATOM 3650 C C . LEU A 1 455 ? -19.438 31.812 8.789 1 91.44 455 LEU A C 1
ATOM 3652 O O . LEU A 1 455 ? -20.391 32.188 9.484 1 91.44 455 LEU A O 1
ATOM 3656 N N . TYR A 1 456 ? -18.719 30.781 9.023 1 93.81 456 TYR A N 1
ATOM 3657 C CA . TYR A 1 456 ? -18.969 30.016 10.234 1 93.81 456 TYR A CA 1
ATOM 3658 C C . TYR A 1 456 ? -18.875 30.906 11.469 1 93.81 456 TYR A C 1
ATOM 3660 O O . TYR A 1 456 ? -19.766 30.891 12.328 1 93.81 456 TYR A O 1
ATOM 3668 N N . ALA A 1 457 ? -17.844 31.688 11.555 1 92.5 457 ALA A N 1
ATOM 3669 C CA . ALA A 1 457 ? -17.641 32.562 12.711 1 92.5 457 ALA A CA 1
ATOM 3670 C C . ALA A 1 457 ? -18.734 33.625 12.805 1 92.5 457 ALA A C 1
ATOM 3672 O O . ALA A 1 457 ? -19.219 33.906 13.898 1 92.5 457 ALA A O 1
ATOM 3673 N N . VAL A 1 458 ? -19.156 34.125 11.719 1 88 458 VAL A N 1
ATOM 3674 C CA . VAL A 1 458 ? -20.188 35.156 11.695 1 88 458 VAL A CA 1
ATOM 3675 C C . VAL A 1 458 ? -21.5 34.562 12.188 1 88 458 VAL A C 1
ATOM 3677 O O . VAL A 1 458 ? -22.172 35.156 13.055 1 88 458 VAL A O 1
ATOM 3680 N N . TYR A 1 459 ? -21.812 33.438 11.68 1 88.12 459 TYR A N 1
ATOM 3681 C CA . TYR A 1 459 ? -23.078 32.812 12.055 1 88.12 459 TYR A CA 1
ATOM 3682 C C . TYR A 1 459 ? -23.062 32.344 13.5 1 88.12 459 TYR A C 1
ATOM 3684 O O . TYR A 1 459 ? -24.078 32.375 14.195 1 88.12 459 TYR A O 1
ATOM 3692 N N . ALA A 1 460 ? -21.938 31.906 13.891 1 88.44 460 ALA A N 1
ATOM 3693 C CA . ALA A 1 460 ? -21.812 31.438 15.266 1 88.44 460 ALA A CA 1
ATOM 3694 C C . ALA A 1 460 ? -21.891 32.594 16.25 1 88.44 460 ALA A C 1
ATOM 3696 O O . ALA A 1 460 ? -22.453 32.469 17.344 1 88.44 460 ALA A O 1
ATOM 3697 N N . LEU A 1 461 ? -21.344 33.719 15.914 1 86.44 461 LEU A N 1
ATOM 3698 C CA . LEU A 1 461 ? -21.266 34.875 16.797 1 86.44 461 LEU A CA 1
ATOM 3699 C C . LEU A 1 461 ? -22.578 35.656 16.812 1 86.44 461 LEU A C 1
ATOM 3701 O O . LEU A 1 461 ? -23.047 36.062 17.875 1 86.44 461 LEU A O 1
ATOM 3705 N N . PHE A 1 462 ? -23.203 35.719 15.742 1 80.69 462 PHE A N 1
ATOM 3706 C CA . PHE A 1 462 ? -24.266 36.719 15.641 1 80.69 462 PHE A CA 1
ATOM 3707 C C . PHE A 1 462 ? -25.625 36.031 15.492 1 80.69 462 PHE A C 1
ATOM 3709 O O . PHE A 1 462 ? -26.656 36.656 15.727 1 80.69 462 PHE A O 1
ATOM 3716 N N . PHE A 1 463 ? -25.594 34.75 15.117 1 75.56 463 PHE A N 1
ATOM 3717 C CA . PHE A 1 463 ? -26.891 34.156 14.883 1 75.56 463 PHE A CA 1
ATOM 3718 C C . PHE A 1 463 ? -27.094 32.938 15.781 1 75.56 463 PHE A C 1
ATOM 3720 O O . PHE A 1 463 ? -28.172 32.344 15.789 1 75.56 463 PHE A O 1
ATOM 3727 N N . ASN A 1 464 ? -26.156 32.656 16.547 1 68.12 464 ASN A N 1
ATOM 3728 C CA . ASN A 1 464 ? -26.188 31.547 17.484 1 68.12 464 ASN A CA 1
ATOM 3729 C C . ASN A 1 464 ? -26.688 30.266 16.828 1 68.12 464 ASN A C 1
ATOM 3731 O O . ASN A 1 464 ? -27.422 29.484 17.453 1 68.12 464 ASN A O 1
ATOM 3735 N N . SER A 1 465 ? -26.359 30.031 15.633 1 64.38 465 SER A N 1
ATOM 3736 C CA . SER A 1 465 ? -26.938 28.922 14.883 1 64.38 465 SER A CA 1
ATOM 3737 C C . SER A 1 465 ? -25.906 27.812 14.672 1 64.38 465 SER A C 1
ATOM 3739 O O . SER A 1 465 ? -26.281 26.656 14.461 1 64.38 465 SER A O 1
ATOM 3741 N N . ALA A 1 466 ? -24.719 28.047 14.766 1 65.19 466 ALA A N 1
ATOM 3742 C CA . ALA A 1 466 ? -23.719 27.031 14.406 1 65.19 466 ALA A CA 1
ATOM 3743 C C . ALA A 1 466 ? -23.266 26.266 15.641 1 65.19 466 ALA A C 1
ATOM 3745 O O . ALA A 1 466 ? -23.234 26.797 16.75 1 65.19 466 ALA A O 1
ATOM 3746 N N . PRO A 1 467 ? -23.109 24.875 15.305 1 65.5 467 PRO A N 1
ATOM 3747 C CA . PRO A 1 467 ? -22.688 24.047 16.438 1 65.5 467 PRO A CA 1
ATOM 3748 C C . PRO A 1 467 ? -21.453 24.609 17.141 1 65.5 467 PRO A C 1
ATOM 3750 O O . PRO A 1 467 ? -20.562 25.172 16.5 1 65.5 467 PRO A O 1
ATOM 3753 N N . VAL A 1 468 ? -21.5 24.5 18.469 1 62.25 468 VAL A N 1
ATOM 3754 C CA . VAL A 1 468 ? -20.719 25.344 19.375 1 62.25 468 VAL A CA 1
ATOM 3755 C C . VAL A 1 468 ? -19.422 24.625 19.734 1 62.25 468 VAL A C 1
ATOM 3757 O O . VAL A 1 468 ? -18.656 25.109 20.578 1 62.25 468 VAL A O 1
ATOM 3760 N N . SER A 1 469 ? -19 23.688 19.016 1 75.19 469 SER A N 1
ATOM 3761 C CA . SER A 1 469 ? -17.734 23.25 19.594 1 75.19 469 SER A CA 1
ATOM 3762 C C . SER A 1 469 ? -16.594 24.188 19.172 1 75.19 469 SER A C 1
ATOM 3764 O O . SER A 1 469 ? -16.328 24.375 17.984 1 75.19 469 SER A O 1
ATOM 3766 N N . THR A 1 470 ? -15.977 24.781 20.203 1 90.06 470 THR A N 1
ATOM 3767 C CA . THR A 1 470 ? -14.977 25.828 19.969 1 90.06 470 THR A CA 1
ATOM 3768 C C . THR A 1 470 ? -13.578 25.219 19.906 1 90.06 470 THR A C 1
ATOM 3770 O O . THR A 1 470 ? -12.594 25.953 19.734 1 90.06 470 THR A O 1
ATOM 3773 N N . VAL A 1 471 ? -13.484 23.922 19.953 1 94.12 471 VAL A N 1
ATOM 3774 C CA . VAL A 1 471 ? -12.156 23.328 20.062 1 94.12 471 VAL A CA 1
ATOM 3775 C C . VAL A 1 471 ? -11.375 23.578 18.781 1 94.12 471 VAL A C 1
ATOM 3777 O O . VAL A 1 471 ? -10.18 23.875 18.828 1 94.12 471 VAL A O 1
ATOM 3780 N N . LEU A 1 472 ? -12.023 23.484 17.578 1 97 472 LEU A N 1
ATOM 3781 C CA . LEU A 1 472 ? -11.32 23.656 16.312 1 97 472 LEU A CA 1
ATOM 3782 C C . LEU A 1 472 ? -10.891 25.109 16.125 1 97 472 LEU A C 1
ATOM 3784 O O . LEU A 1 472 ? -9.711 25.391 15.906 1 97 472 LEU A O 1
ATOM 3788 N N . PRO A 1 473 ? -11.773 26.094 16.328 1 96.94 473 PRO A N 1
ATOM 3789 C CA . PRO A 1 473 ? -11.344 27.484 16.219 1 96.94 473 PRO A CA 1
ATOM 3790 C C . PRO A 1 473 ? -10.289 27.844 17.266 1 96.94 473 PRO A C 1
ATOM 3792 O O . PRO A 1 473 ? -9.359 28.609 16.969 1 96.94 473 PRO A O 1
ATOM 3795 N N . LEU A 1 474 ? -10.453 27.328 18.422 1 97.31 474 LEU A N 1
ATOM 3796 C CA . LEU A 1 474 ? -9.5 27.625 19.5 1 97.31 474 LEU A CA 1
ATOM 3797 C C . LEU A 1 474 ? -8.109 27.109 19.141 1 97.31 474 LEU A C 1
ATOM 3799 O O . LEU A 1 474 ? -7.109 27.797 19.375 1 97.31 474 LEU A O 1
ATOM 3803 N N . THR A 1 475 ? -8.062 25.891 18.641 1 98.44 475 THR A N 1
ATOM 3804 C CA . THR A 1 475 ? -6.793 25.312 18.219 1 98.44 475 THR A CA 1
ATOM 3805 C C . THR A 1 475 ? -6.16 26.125 17.094 1 98.44 475 THR A C 1
ATOM 3807 O O . THR A 1 475 ? -4.949 26.359 17.094 1 98.44 475 THR A O 1
ATOM 3810 N N . PHE A 1 476 ? -6.961 26.531 16.188 1 98.31 476 PHE A N 1
ATOM 3811 C CA . PHE A 1 476 ? -6.484 27.359 15.078 1 98.31 476 PHE A CA 1
ATOM 3812 C C . PHE A 1 476 ? -5.902 28.672 15.586 1 98.31 476 PHE A C 1
ATOM 3814 O O . PHE A 1 476 ? -4.832 29.094 15.148 1 98.31 476 PHE A O 1
ATOM 3821 N N . ILE A 1 477 ? -6.57 29.328 16.547 1 98 477 ILE A N 1
ATOM 3822 C CA . ILE A 1 477 ? -6.098 30.578 17.141 1 98 477 ILE A CA 1
ATOM 3823 C C . ILE A 1 477 ? -4.746 30.344 17.812 1 98 477 ILE A C 1
ATOM 3825 O O . ILE A 1 477 ? -3.812 31.125 17.641 1 98 477 ILE A O 1
ATOM 3829 N N . GLY A 1 478 ? -4.672 29.25 18.578 1 98.19 478 GLY A N 1
ATOM 3830 C CA . GLY A 1 478 ? -3.416 28.906 19.234 1 98.19 478 GLY A CA 1
ATOM 3831 C C . GLY A 1 478 ? -2.266 28.734 18.266 1 98.19 478 GLY A C 1
ATOM 3832 O O . GLY A 1 478 ? -1.162 29.234 18.5 1 98.19 478 GLY A O 1
ATOM 3833 N N . GLY A 1 479 ? -2.539 28.031 17.172 1 98.06 479 GLY A N 1
ATOM 3834 C CA . GLY A 1 479 ? -1.519 27.844 16.156 1 98.06 479 GLY A CA 1
ATOM 3835 C C . GLY A 1 479 ? -1.087 29.141 15.508 1 98.06 479 GLY A C 1
ATOM 3836 O O . GLY A 1 479 ? 0.106 29.375 15.297 1 98.06 479 GLY A O 1
ATOM 3837 N N . PHE A 1 480 ? -2.061 30 15.195 1 97.88 480 PHE A N 1
ATOM 3838 C CA . PHE A 1 480 ? -1.771 31.266 14.555 1 97.88 480 PHE A CA 1
ATOM 3839 C C . PHE A 1 480 ? -0.903 32.156 15.453 1 97.88 480 PHE A C 1
ATOM 3841 O O . PHE A 1 480 ? 0.124 32.656 15.016 1 97.88 480 PHE A O 1
ATOM 3848 N N . ILE A 1 481 ? -1.232 32.281 16.703 1 96.81 481 ILE A N 1
ATOM 3849 C CA . ILE A 1 481 ? -0.507 33.125 17.656 1 96.81 481 ILE A CA 1
ATOM 3850 C C . ILE A 1 481 ? 0.881 32.531 17.906 1 96.81 481 ILE A C 1
ATOM 3852 O O . ILE A 1 481 ? 1.872 33.281 17.938 1 96.81 481 ILE A O 1
ATOM 3856 N N . PHE A 1 482 ? 0.943 31.266 18.031 1 97.12 482 PHE A N 1
ATOM 3857 C CA . PHE A 1 482 ? 2.211 30.594 18.281 1 97.12 482 PHE A CA 1
ATOM 3858 C C . PHE A 1 482 ? 3.203 30.859 17.156 1 97.12 482 PHE A C 1
ATOM 3860 O O . PHE A 1 482 ? 4.363 31.188 17.422 1 97.12 482 PHE A O 1
ATOM 3867 N N . HIS A 1 483 ? 2.799 30.828 15.93 1 96.44 483 HIS A N 1
ATOM 3868 C CA . HIS A 1 483 ? 3.705 30.906 14.797 1 96.44 483 HIS A CA 1
ATOM 3869 C C . HIS A 1 483 ? 4.078 32.344 14.477 1 96.44 483 HIS A C 1
ATOM 3871 O O . HIS A 1 483 ? 4.965 32.594 13.656 1 96.44 483 HIS A O 1
ATOM 3877 N N . ILE A 1 484 ? 3.416 33.281 15.156 1 93.69 484 ILE A N 1
ATOM 3878 C CA . ILE A 1 484 ? 3.875 34.656 15.062 1 93.69 484 ILE A CA 1
ATOM 3879 C C . ILE A 1 484 ? 5.266 34.781 15.68 1 93.69 484 ILE A C 1
ATOM 3881 O O . ILE A 1 484 ? 6.125 35.469 15.148 1 93.69 484 ILE A O 1
ATOM 3885 N N . PHE A 1 485 ? 5.477 34 16.719 1 94.19 485 PHE A N 1
ATOM 3886 C CA . PHE A 1 485 ? 6.715 34.156 17.469 1 94.19 485 PHE A CA 1
ATOM 3887 C C . PHE A 1 485 ? 7.676 33.031 17.203 1 94.19 485 PHE A C 1
ATOM 3889 O O . PHE A 1 485 ? 8.898 33.188 17.25 1 94.19 485 PHE A O 1
ATOM 3896 N N . TRP A 1 486 ? 7.18 31.906 16.875 1 95.06 486 TRP A N 1
ATOM 3897 C CA . TRP A 1 486 ? 7.977 30.688 16.719 1 95.06 486 TRP A CA 1
ATOM 3898 C C . TRP A 1 486 ? 8.477 30.562 15.273 1 95.06 486 TRP A C 1
ATOM 3900 O O . TRP A 1 486 ? 7.777 30.922 14.328 1 95.06 486 TRP A O 1
ATOM 3910 N N . GLU A 1 487 ? 9.594 30 15.07 1 94 487 GLU A N 1
ATOM 3911 C CA . GLU A 1 487 ? 10.094 29.672 13.734 1 94 487 GLU A CA 1
ATOM 3912 C C . GLU A 1 487 ? 9.148 28.703 13.023 1 94 487 GLU A C 1
ATOM 3914 O O . GLU A 1 487 ? 8.664 27.734 13.625 1 94 487 GLU A O 1
ATOM 3919 N N . GLY A 1 488 ? 8.867 29.031 11.758 1 92.12 488 GLY A N 1
ATOM 3920 C CA . GLY A 1 488 ? 8.008 28.094 11.055 1 92.12 488 GLY A CA 1
ATOM 3921 C C . GLY A 1 488 ? 7.836 28.422 9.586 1 92.12 488 GLY A C 1
ATOM 3922 O O . GLY A 1 488 ? 7.789 29.594 9.211 1 92.12 488 GLY A O 1
ATOM 3923 N N . LYS A 1 489 ? 7.691 27.391 8.82 1 92.62 489 LYS A N 1
ATOM 3924 C CA . LYS A 1 489 ? 7.336 27.531 7.41 1 92.62 489 LYS A CA 1
ATOM 3925 C C . LYS A 1 489 ? 5.906 27.062 7.152 1 92.62 489 LYS A C 1
ATOM 3927 O O . LYS A 1 489 ? 5.168 26.75 8.086 1 92.62 489 LYS A O 1
ATOM 3932 N N . CYS A 1 490 ? 5.48 27.109 5.992 1 93.19 490 CYS A N 1
ATOM 3933 C CA . CYS A 1 490 ? 4.082 26.875 5.652 1 93.19 490 CYS A CA 1
ATOM 3934 C C . CYS A 1 490 ? 3.678 25.438 5.98 1 93.19 490 CYS A C 1
ATOM 3936 O O . CYS A 1 490 ? 2.523 25.188 6.328 1 93.19 490 CYS A O 1
ATOM 3938 N N . GLN A 1 491 ? 4.609 24.516 5.961 1 94 491 GLN A N 1
ATOM 3939 C CA . GLN A 1 491 ? 4.316 23.125 6.266 1 94 491 GLN A CA 1
ATOM 3940 C C . GLN A 1 491 ? 3.799 22.969 7.691 1 94 491 GLN A C 1
ATOM 3942 O O . GLN A 1 491 ? 2.992 22.078 7.969 1 94 491 GLN A O 1
ATOM 3947 N N . TYR A 1 492 ? 4.117 23.797 8.586 1 94.25 492 TYR A N 1
ATOM 3948 C CA . TYR A 1 492 ? 3.783 23.672 10 1 94.25 492 TYR A CA 1
ATOM 3949 C C . TYR A 1 492 ? 2.424 24.297 10.297 1 94.25 492 TYR A C 1
ATOM 3951 O O . TYR A 1 492 ? 1.835 24.047 11.352 1 94.25 492 TYR A O 1
ATOM 3959 N N . THR A 1 493 ? 1.93 25.078 9.414 1 97.25 493 THR A N 1
ATOM 3960 C CA . THR A 1 493 ? 0.622 25.688 9.625 1 97.25 493 THR A CA 1
ATOM 3961 C C . THR A 1 493 ? -0.474 24.859 8.953 1 97.25 493 THR A C 1
ATOM 3963 O O . THR A 1 493 ? -1.659 25.047 9.242 1 97.25 493 THR A O 1
ATOM 3966 N N . LEU A 1 494 ? -0.058 23.891 8.188 1 97.94 494 LEU A N 1
ATOM 3967 C CA . LEU A 1 494 ? -1.003 23.109 7.398 1 97.94 494 LEU A CA 1
ATOM 3968 C C . LEU A 1 494 ? -1.944 22.328 8.305 1 97.94 494 LEU A C 1
ATOM 3970 O O . LEU A 1 494 ? -3.146 22.25 8.047 1 97.94 494 LEU A O 1
ATOM 3974 N N . PRO A 1 495 ? -1.473 21.703 9.398 1 98.12 495 PRO A N 1
ATOM 3975 C CA . PRO A 1 495 ? -2.402 20.969 10.266 1 98.12 495 PRO A CA 1
ATOM 3976 C C . PRO A 1 495 ? -3.531 21.844 10.797 1 98.12 495 PRO A C 1
ATOM 3978 O O . PRO A 1 495 ? -4.668 21.391 10.93 1 98.12 495 PRO A O 1
ATOM 3981 N N . TYR A 1 496 ? -3.244 23.062 11.086 1 98.44 496 TYR A N 1
ATOM 3982 C CA . TYR A 1 496 ? -4.254 23.984 11.578 1 98.44 496 TYR A CA 1
ATOM 3983 C C . TYR A 1 496 ? -5.219 24.391 10.469 1 98.44 496 TYR A C 1
ATOM 3985 O O . TYR A 1 496 ? -6.418 24.547 10.711 1 98.44 496 TYR A O 1
ATOM 3993 N N . PHE A 1 497 ? -4.652 24.516 9.289 1 98.5 497 PHE A N 1
ATOM 3994 C CA . PHE A 1 497 ? -5.504 24.859 8.156 1 98.5 497 PHE A CA 1
ATOM 3995 C C . PHE A 1 497 ? -6.496 23.75 7.859 1 98.5 497 PHE A C 1
ATOM 3997 O O . PHE A 1 497 ? -7.633 24 7.465 1 98.5 497 PHE A O 1
ATOM 4004 N N . VAL A 1 498 ? -6.078 22.516 8.031 1 98.56 498 VAL A N 1
ATOM 4005 C CA . VAL A 1 498 ? -6.949 21.359 7.816 1 98.56 498 VAL A CA 1
ATOM 4006 C C . VAL A 1 498 ? -8.164 21.453 8.734 1 98.56 498 VAL A C 1
ATOM 4008 O O . VAL A 1 498 ? -9.266 21.047 8.359 1 98.56 498 VAL A O 1
ATOM 4011 N N . LEU A 1 499 ? -8.039 22.016 9.883 1 98.19 499 LEU A N 1
ATOM 4012 C CA . LEU A 1 499 ? -9.133 22.156 10.836 1 98.19 499 LEU A CA 1
ATOM 4013 C C . LEU A 1 499 ? -10.164 23.156 10.344 1 98.19 499 LEU A C 1
ATOM 4015 O O . LEU A 1 499 ? -11.281 23.219 10.852 1 98.19 499 LEU A O 1
ATOM 4019 N N . LEU A 1 500 ? -9.789 23.969 9.344 1 98.25 500 LEU A N 1
ATOM 4020 C CA . LEU A 1 500 ? -10.719 24.953 8.805 1 98.25 500 LEU A CA 1
ATOM 4021 C C . LEU A 1 500 ? -11.695 24.297 7.832 1 98.25 500 LEU A C 1
ATOM 4023 O O . LEU A 1 500 ? -12.758 24.859 7.539 1 98.25 500 LEU A O 1
ATOM 4027 N N . LEU A 1 501 ? -11.344 23.125 7.348 1 98.5 501 LEU A N 1
ATOM 4028 C CA . LEU A 1 501 ? -12.148 22.5 6.297 1 98.5 501 LEU A CA 1
ATOM 4029 C C . LEU A 1 501 ? -13.555 22.203 6.793 1 98.5 501 LEU A C 1
ATOM 4031 O O . LEU A 1 501 ? -14.539 22.609 6.176 1 98.5 501 LEU A O 1
ATOM 4035 N N . PRO A 1 502 ? -13.695 21.547 7.918 1 97.75 502 PRO A N 1
ATOM 4036 C CA . PRO A 1 502 ? -15.062 21.312 8.391 1 97.75 502 PRO A CA 1
ATOM 4037 C C . PRO A 1 502 ? -15.797 22.609 8.719 1 97.75 502 PRO A C 1
ATOM 4039 O O . PRO A 1 502 ? -17 22.734 8.445 1 97.75 502 PRO A O 1
ATOM 4042 N N . LEU A 1 503 ? -15.109 23.594 9.273 1 97.19 503 LEU A N 1
ATOM 4043 C CA . LEU A 1 503 ? -15.727 24.859 9.633 1 97.19 503 LEU A CA 1
ATOM 4044 C C . LEU A 1 503 ? -16.203 25.609 8.383 1 97.19 503 LEU A C 1
ATOM 4046 O O . LEU A 1 503 ? -17.234 26.266 8.406 1 97.19 503 LEU A O 1
ATOM 4050 N N . SER A 1 504 ? -15.398 25.438 7.371 1 97.31 504 SER A N 1
ATOM 4051 C CA . SER A 1 504 ? -15.773 26.047 6.098 1 97.31 504 SER A CA 1
ATOM 4052 C C . SER A 1 504 ? -17.094 25.469 5.582 1 97.31 504 SER A C 1
ATOM 4054 O O . SER A 1 504 ? -17.984 26.219 5.172 1 97.31 504 SER A O 1
ATOM 4056 N N . ILE A 1 505 ? -17.25 24.188 5.609 1 96.81 505 ILE A N 1
ATOM 4057 C CA . ILE A 1 505 ? -18.469 23.531 5.133 1 96.81 505 ILE A CA 1
ATOM 4058 C C . ILE A 1 505 ? -19.656 23.953 5.992 1 96.81 505 ILE A C 1
ATOM 4060 O O . ILE A 1 505 ? -20.75 24.203 5.477 1 96.81 505 ILE A O 1
ATOM 4064 N N . ILE A 1 506 ? -19.469 24.078 7.289 1 95.38 506 ILE A N 1
ATOM 4065 C CA . ILE A 1 506 ? -20.531 24.516 8.188 1 95.38 506 ILE A CA 1
ATOM 4066 C C . ILE A 1 506 ? -20.953 25.938 7.844 1 95.38 506 ILE A C 1
ATOM 4068 O O . ILE A 1 506 ? -22.141 26.266 7.84 1 95.38 506 ILE A O 1
ATOM 4072 N N . GLY A 1 507 ? -19.953 26.766 7.57 1 93.88 507 GLY A N 1
ATOM 4073 C CA . GLY A 1 507 ? -20.25 28.141 7.156 1 93.88 507 GLY A CA 1
ATOM 4074 C C . GLY A 1 507 ? -21.125 28.203 5.926 1 93.88 507 GLY A C 1
ATOM 4075 O O . GLY A 1 507 ? -22.141 28.922 5.918 1 93.88 507 GLY A O 1
ATOM 4076 N N . PHE A 1 508 ? -20.828 27.438 4.961 1 92.62 508 PHE A N 1
ATOM 4077 C CA . PHE A 1 508 ? -21.594 27.438 3.729 1 92.62 508 PHE A CA 1
ATOM 4078 C C . PHE A 1 508 ? -22.969 26.812 3.951 1 92.62 508 PHE A C 1
ATOM 4080 O O . PHE A 1 508 ? -23.953 27.219 3.332 1 92.62 508 PHE A O 1
ATOM 4087 N N . PHE A 1 509 ? -23.016 25.859 4.773 1 89.75 509 PHE A N 1
ATOM 4088 C CA . PHE A 1 509 ? -24.281 25.234 5.105 1 89.75 509 PHE A CA 1
ATOM 4089 C C . PHE A 1 509 ? -25.25 26.25 5.703 1 89.75 509 PHE A C 1
ATOM 4091 O O . PHE A 1 509 ? -26.422 26.297 5.332 1 89.75 509 PHE A O 1
ATOM 4098 N N . TYR A 1 510 ? -24.828 27.062 6.555 1 88.19 510 TYR A N 1
ATOM 4099 C CA . TYR A 1 510 ? -25.688 28.047 7.195 1 88.19 510 TYR A CA 1
ATOM 4100 C C . TYR A 1 510 ? -26.031 29.188 6.238 1 88.19 510 TYR A C 1
ATOM 4102 O O . TYR A 1 510 ? -27.109 29.781 6.32 1 88.19 510 TYR A O 1
ATOM 4110 N N . MET A 1 511 ? -25.094 29.469 5.367 1 86.81 511 MET A N 1
ATOM 4111 C CA . MET A 1 511 ? -25.438 30.406 4.301 1 86.81 511 MET A CA 1
ATOM 4112 C C . MET A 1 511 ? -26.625 29.891 3.488 1 86.81 511 MET A C 1
ATOM 4114 O O . MET A 1 511 ? -27.547 30.656 3.172 1 86.81 511 MET A O 1
ATOM 4118 N N . ALA A 1 512 ? -26.578 28.656 3.186 1 87.69 512 ALA A N 1
ATOM 4119 C CA . ALA A 1 512 ? -27.688 28.031 2.455 1 87.69 512 ALA A CA 1
ATOM 4120 C C . ALA A 1 512 ? -28.984 28.109 3.246 1 87.69 512 ALA A C 1
ATOM 4122 O O . ALA A 1 512 ? -30.047 28.344 2.674 1 87.69 512 ALA A O 1
ATOM 4123 N N . LYS A 1 513 ? -28.859 27.922 4.5 1 84.12 513 LYS A N 1
ATOM 4124 C CA . LYS A 1 513 ? -30.031 28 5.363 1 84.12 513 LYS A CA 1
ATOM 4125 C C . LYS A 1 513 ? -30.641 29.391 5.352 1 84.12 513 LYS A C 1
ATOM 4127 O O . LYS A 1 513 ? -31.859 29.562 5.387 1 84.12 513 LYS A O 1
ATOM 4132 N N . VAL A 1 514 ? -29.812 30.312 5.336 1 81.62 514 VAL A N 1
ATOM 4133 C CA . VAL A 1 514 ? -30.266 31.703 5.301 1 81.62 514 VAL A CA 1
ATOM 4134 C C . VAL A 1 514 ? -30.984 31.984 3.984 1 81.62 514 VAL A C 1
ATOM 4136 O O . VAL A 1 514 ? -31.969 32.719 3.951 1 81.62 514 VAL A O 1
ATOM 4139 N N . PHE A 1 515 ? -30.453 31.391 2.91 1 81.19 515 PHE A N 1
ATOM 4140 C CA . PHE A 1 515 ? -31.094 31.562 1.605 1 81.19 515 PHE A CA 1
ATOM 4141 C C . PHE A 1 51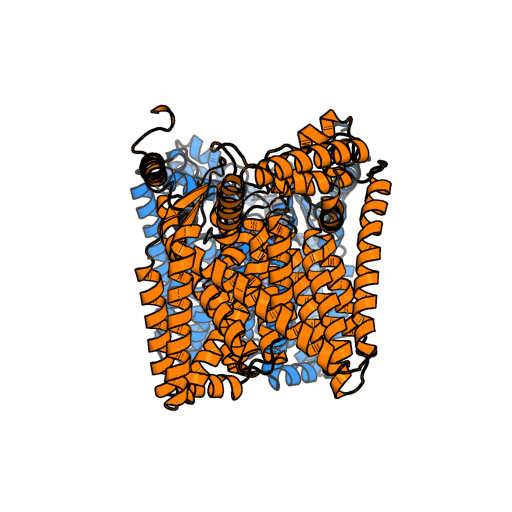5 ? -32.469 30.938 1.594 1 81.19 515 PHE A C 1
ATOM 4143 O O . PHE A 1 515 ? -33.375 31.406 0.872 1 81.19 515 PHE A O 1
ATOM 4150 N N . ILE A 1 516 ? -32.688 29.969 2.328 1 76.12 516 ILE A N 1
ATOM 4151 C CA . ILE A 1 516 ? -33.969 29.312 2.418 1 76.12 516 ILE A CA 1
ATOM 4152 C C . ILE A 1 516 ? -34.969 30.234 3.141 1 76.12 516 ILE A C 1
ATOM 4154 O O . ILE A 1 516 ? -36.094 30.391 2.719 1 76.12 516 ILE A O 1
ATOM 4158 N N . ASP A 1 517 ? -34.438 30.828 4.191 1 72.88 517 ASP A N 1
ATOM 4159 C CA . ASP A 1 517 ? -35.281 31.672 5.004 1 72.88 517 ASP A CA 1
ATOM 4160 C C . ASP A 1 517 ? -35.25 33.125 4.535 1 72.88 517 ASP A C 1
ATOM 4162 O O . ASP A 1 517 ? -35.5 34.031 5.316 1 72.88 517 ASP A O 1
ATOM 4166 N N . PHE A 1 518 ? -34.875 33.219 3.328 1 64.31 518 PHE A N 1
ATOM 4167 C CA . PHE A 1 518 ? -34.562 34.562 2.809 1 64.31 518 PHE A CA 1
ATOM 4168 C C . PHE A 1 518 ? -35.75 35.5 2.973 1 64.31 518 PHE A C 1
ATOM 4170 O O . PHE A 1 518 ? -36.812 35.25 2.42 1 64.31 518 PHE A O 1
ATOM 4177 N N . SER A 1 519 ? -35.906 36.25 4.129 1 63.47 519 SER A N 1
ATOM 4178 C CA . SER A 1 519 ? -36.781 37.375 4.332 1 63.47 519 SER A CA 1
ATOM 4179 C C . SER A 1 519 ? -36.062 38.688 4.055 1 63.47 519 SER A C 1
ATOM 4181 O O . SER A 1 519 ? -34.844 38.75 4.016 1 63.47 519 SER A O 1
ATOM 4183 N N . LYS A 1 520 ? -36.75 39.688 3.656 1 56.06 520 LYS A N 1
ATOM 4184 C CA . LYS A 1 520 ? -36.25 41.031 3.412 1 56.06 520 LYS A CA 1
ATOM 4185 C C . LYS A 1 520 ? -35.219 41.438 4.469 1 56.06 520 LYS A C 1
ATOM 4187 O O . LYS A 1 520 ? -34.25 42.125 4.164 1 56.06 520 LYS A O 1
ATOM 4192 N N . LYS A 1 521 ? -35.281 41.094 5.633 1 57.09 521 LYS A N 1
ATOM 4193 C CA . LYS A 1 521 ? -34.406 41.406 6.762 1 57.09 521 LYS A CA 1
ATOM 4194 C C . LYS A 1 521 ? -33.031 40.75 6.586 1 57.09 521 LYS A C 1
ATOM 4196 O O . LYS A 1 521 ? -32.031 41.375 6.941 1 57.09 521 LYS A O 1
ATOM 4201 N N . ASN A 1 522 ? -32.969 39.562 5.914 1 60.66 522 ASN A N 1
ATOM 4202 C CA . ASN A 1 522 ? -31.703 38.844 5.734 1 60.66 522 ASN A CA 1
ATOM 4203 C C . ASN A 1 522 ? -30.844 39.5 4.656 1 60.66 522 ASN A C 1
ATOM 4205 O O . ASN A 1 522 ? -29.609 39.469 4.746 1 60.66 522 ASN A O 1
ATOM 4209 N N . ILE A 1 523 ? -31.516 40.156 3.787 1 59.06 523 ILE A N 1
ATOM 4210 C CA . ILE A 1 523 ? -30.812 40.844 2.725 1 59.06 523 ILE A CA 1
ATOM 4211 C C . ILE A 1 523 ? -30.016 42 3.314 1 59.06 523 ILE A C 1
ATOM 4213 O O . ILE A 1 523 ? -28.875 42.25 2.922 1 59.06 523 ILE A O 1
ATOM 4217 N N . TYR A 1 524 ? -30.625 42.688 4.211 1 56.53 524 TYR A N 1
ATOM 4218 C CA . TYR A 1 524 ? -29.969 43.812 4.832 1 56.53 524 TYR A CA 1
ATOM 4219 C C . TYR A 1 524 ? -28.734 43.375 5.621 1 56.53 524 TYR A C 1
ATOM 4221 O O . TYR A 1 524 ? -27.703 44.031 5.578 1 56.53 524 TYR A O 1
ATOM 4229 N N . HIS A 1 525 ? -28.875 42.25 6.223 1 59.72 525 HIS A N 1
ATOM 4230 C CA . HIS A 1 525 ? -27.734 41.719 6.98 1 59.72 525 HIS A CA 1
ATOM 4231 C C . HIS A 1 525 ? -26.609 41.281 6.055 1 59.72 525 HIS A C 1
ATOM 4233 O O . HIS A 1 525 ? -25.438 41.5 6.355 1 59.72 525 HIS A O 1
ATOM 4239 N N . CYS A 1 526 ? -26.953 40.781 4.996 1 61.66 526 CYS A N 1
ATOM 4240 C CA . CYS A 1 526 ? -25.969 40.375 4.008 1 61.66 526 CYS A CA 1
ATOM 4241 C C . CYS A 1 526 ? -25.266 41.562 3.404 1 61.66 526 CYS A C 1
ATOM 4243 O O . CYS A 1 526 ? -24.047 41.562 3.217 1 61.66 526 CYS A O 1
ATOM 4245 N N . ALA A 1 527 ? -26.047 42.562 3.154 1 57.62 527 ALA A N 1
ATOM 4246 C CA . ALA A 1 527 ? -25.5 43.781 2.594 1 57.62 527 ALA A CA 1
ATOM 4247 C C . ALA A 1 527 ? -24.562 44.469 3.586 1 57.62 527 ALA A C 1
ATOM 4249 O O . ALA A 1 527 ? -23.484 44.938 3.207 1 57.62 527 ALA A O 1
ATOM 4250 N N . ALA A 1 528 ? -24.953 44.469 4.773 1 56.44 528 ALA A N 1
ATOM 4251 C CA . ALA A 1 528 ? -24.109 45.031 5.809 1 56.44 528 ALA A CA 1
ATOM 4252 C C . ALA A 1 528 ? -22.797 44.281 5.945 1 56.44 528 ALA A C 1
ATOM 4254 O O . ALA A 1 528 ? -21.734 44.875 6.082 1 56.44 528 ALA A O 1
ATOM 4255 N N . GLY A 1 529 ? -22.875 43 5.902 1 63.34 529 GLY A N 1
ATOM 4256 C CA . GLY A 1 529 ? -21.688 42.188 5.949 1 63.34 529 GLY A CA 1
ATOM 4257 C C . GLY A 1 529 ? -20.75 42.438 4.781 1 63.34 529 GLY A C 1
ATOM 4258 O O . GLY A 1 529 ? -19.531 42.469 4.961 1 63.34 529 GLY A O 1
ATOM 4259 N N . LEU A 1 530 ? -21.344 42.625 3.701 1 62.69 530 LEU A N 1
ATOM 4260 C CA . LEU A 1 530 ? -20.547 42.906 2.508 1 62.69 530 LEU A CA 1
ATOM 4261 C C . LEU A 1 530 ? -19.859 44.281 2.639 1 62.69 530 LEU A C 1
ATOM 4263 O O . LEU A 1 530 ? -18.703 44.406 2.236 1 62.69 530 LEU A O 1
ATOM 4267 N N . ILE A 1 531 ? -20.547 45.188 3.166 1 56.38 531 ILE A N 1
ATOM 4268 C CA . ILE A 1 531 ? -19.984 46.531 3.354 1 56.38 531 ILE A CA 1
ATOM 4269 C C . ILE A 1 531 ? -18.812 46.438 4.34 1 56.38 531 ILE A C 1
ATOM 4271 O O . ILE A 1 531 ? -17.766 47.031 4.105 1 56.38 531 ILE A O 1
ATOM 4275 N N . VAL A 1 532 ? -19 45.688 5.375 1 59.28 532 VAL A N 1
ATOM 4276 C CA . VAL A 1 532 ? -17.938 45.531 6.355 1 59.28 532 VAL A CA 1
ATOM 4277 C C . VAL A 1 532 ? -16.734 44.875 5.707 1 59.28 532 VAL A C 1
ATOM 4279 O O . VAL A 1 532 ? -15.594 45.281 5.922 1 59.28 532 VAL A O 1
ATOM 4282 N N . LEU A 1 533 ? -17.047 43.969 4.871 1 65.12 533 LEU A N 1
ATOM 4283 C CA . LEU A 1 533 ? -15.961 43.281 4.191 1 65.12 533 LEU A CA 1
ATOM 4284 C C . LEU A 1 533 ? -15.227 44.219 3.24 1 65.12 533 LEU A C 1
ATOM 4286 O O . LEU A 1 533 ? -14 44.156 3.148 1 65.12 533 LEU A O 1
ATOM 4290 N N . ILE A 1 534 ? -15.93 44.969 2.551 1 58.91 534 ILE A N 1
ATOM 4291 C CA . ILE A 1 534 ? -15.336 45.938 1.645 1 58.91 534 ILE A CA 1
ATOM 4292 C C . ILE A 1 534 ? -14.492 46.938 2.439 1 58.91 534 ILE A C 1
ATOM 4294 O O . ILE A 1 534 ? -13.367 47.25 2.051 1 58.91 534 ILE A O 1
ATOM 4298 N N . LEU A 1 535 ? -15.008 47.375 3.518 1 54.75 535 LEU A N 1
ATOM 4299 C CA . LEU A 1 535 ? -14.273 48.344 4.328 1 54.75 535 LEU A CA 1
ATOM 4300 C C . LEU A 1 535 ? -13 47.719 4.891 1 54.75 535 LEU A C 1
ATOM 4302 O O . LEU A 1 535 ? -11.938 48.375 4.871 1 54.75 535 LEU A O 1
ATOM 4306 N N . VAL A 1 536 ? -13.102 46.562 5.297 1 62.47 536 VAL A N 1
ATOM 4307 C CA . VAL A 1 536 ? -11.93 45.875 5.824 1 62.47 536 VAL A CA 1
ATOM 4308 C C . VAL A 1 536 ? -10.906 45.656 4.715 1 62.47 536 VAL A C 1
ATOM 4310 O O . VAL A 1 536 ? -9.703 45.812 4.945 1 62.47 536 VAL A O 1
ATOM 4313 N N . THR A 1 537 ? -11.438 45.469 3.576 1 61.03 537 THR A N 1
ATOM 4314 C CA . THR A 1 537 ? -10.562 45.25 2.428 1 61.03 537 THR A CA 1
ATOM 4315 C C . THR A 1 537 ? -9.797 46.531 2.104 1 61.03 537 THR A C 1
ATOM 4317 O O . THR A 1 537 ? -8.602 46.5 1.803 1 61.03 537 THR A O 1
ATOM 4320 N N . ILE A 1 538 ? -10.477 47.594 2.117 1 54.5 538 ILE A N 1
ATOM 4321 C CA . ILE A 1 538 ? -9.859 48.906 1.837 1 54.5 538 ILE A CA 1
ATOM 4322 C C . ILE A 1 538 ? -8.781 49.188 2.877 1 54.5 538 ILE A C 1
ATOM 4324 O O . ILE A 1 538 ? -7.672 49.594 2.529 1 54.5 538 ILE A O 1
ATOM 4328 N N . ILE A 1 539 ? -9.055 48.969 4.066 1 53.34 539 ILE A N 1
ATOM 4329 C CA . ILE A 1 539 ? -8.102 49.188 5.141 1 53.34 539 ILE A CA 1
ATOM 4330 C C . ILE A 1 539 ? -6.934 48.219 5.016 1 53.34 539 ILE A C 1
ATOM 4332 O O . ILE A 1 539 ? -5.773 48.625 5.156 1 53.34 539 ILE A O 1
ATOM 4336 N N . PHE A 1 540 ? -7.273 47.062 4.711 1 58.97 540 PHE A N 1
ATOM 4337 C CA . PHE A 1 540 ? -6.266 46.031 4.59 1 58.97 540 PHE A CA 1
ATOM 4338 C C . PHE A 1 540 ? -5.34 46.281 3.408 1 58.97 540 PHE A C 1
ATOM 4340 O O . PHE A 1 540 ? -4.129 46.094 3.502 1 58.97 540 PHE A O 1
ATOM 4347 N N . ASN A 1 541 ? -5.941 46.625 2.273 1 55.5 541 ASN A N 1
ATOM 4348 C CA . ASN A 1 541 ? -5.117 46.938 1.107 1 55.5 541 ASN A CA 1
ATOM 4349 C C . ASN A 1 541 ? -4.062 48 1.43 1 55.5 541 ASN A C 1
ATOM 4351 O O . ASN A 1 541 ? -2.938 47.906 0.929 1 55.5 541 ASN A O 1
ATOM 4355 N N . HIS A 1 542 ? -4.383 48.875 2.219 1 52.03 542 HIS A N 1
ATOM 4356 C CA . HIS A 1 542 ? -3.43 49.906 2.604 1 52.03 542 HIS A CA 1
ATOM 4357 C C . HIS A 1 542 ? -2.324 49.344 3.486 1 52.03 542 HIS A C 1
ATOM 4359 O O . HIS A 1 542 ? -1.176 49.781 3.416 1 52.03 542 HIS A O 1
ATOM 4365 N N . PHE A 1 543 ? -2.686 48.375 4.25 1 53.88 543 PHE A N 1
ATOM 4366 C CA . PHE A 1 543 ? -1.722 47.906 5.227 1 53.88 543 PHE A CA 1
ATOM 4367 C C . PHE A 1 543 ? -1.063 46.625 4.734 1 53.88 543 PHE A C 1
ATOM 4369 O O . PHE A 1 543 ? 0.021 46.25 5.191 1 53.88 543 PHE A O 1
ATOM 4376 N N . ILE A 1 544 ? -1.73 46 3.742 1 60.19 544 ILE A N 1
ATOM 4377 C CA . ILE A 1 544 ? -1.227 44.625 3.576 1 60.19 544 ILE A CA 1
ATOM 4378 C C . ILE A 1 544 ? -0.893 44.375 2.107 1 60.19 544 ILE A C 1
ATOM 4380 O O . ILE A 1 544 ? -0.605 43.25 1.714 1 60.19 544 ILE A O 1
ATOM 4384 N N . ILE A 1 545 ? -0.723 45.344 1.341 1 63.62 545 ILE A N 1
ATOM 4385 C CA . ILE A 1 545 ? -0.451 44.938 -0.039 1 63.62 545 ILE A CA 1
ATOM 4386 C C . ILE A 1 545 ? 0.976 44.406 -0.153 1 63.62 545 ILE A C 1
ATOM 4388 O O . ILE A 1 545 ? 1.939 45.156 0.081 1 63.62 545 ILE A O 1
ATOM 4392 N N . ILE A 1 546 ? 1.062 43.062 -0.161 1 80.62 546 ILE A N 1
ATOM 4393 C CA . ILE A 1 546 ? 2.344 42.375 -0.324 1 80.62 546 ILE A CA 1
ATOM 4394 C C . ILE A 1 546 ? 2.496 41.906 -1.767 1 80.62 546 ILE A C 1
ATOM 4396 O O . ILE A 1 546 ? 2.059 40.812 -2.111 1 80.62 546 ILE A O 1
ATOM 4400 N N . ASN A 1 547 ? 2.971 42.75 -2.748 1 82.56 547 ASN A N 1
ATOM 4401 C CA . ASN A 1 547 ? 3.154 42.375 -4.148 1 82.56 547 ASN A CA 1
ATOM 4402 C C . ASN A 1 547 ? 4.492 42.875 -4.688 1 82.56 547 ASN A C 1
ATOM 4404 O O . ASN A 1 547 ? 4.629 43.156 -5.883 1 82.56 547 ASN A O 1
ATOM 4408 N N . HIS A 1 548 ? 5.438 43.031 -3.916 1 85.81 548 HIS A N 1
ATOM 4409 C CA . HIS A 1 548 ? 6.68 43.688 -4.281 1 85.81 548 HIS A CA 1
ATOM 4410 C C . HIS A 1 548 ? 7.547 42.812 -5.168 1 85.81 548 HIS A C 1
ATOM 4412 O O . HIS A 1 548 ? 8.477 43.281 -5.816 1 85.81 548 HIS A O 1
ATOM 4418 N N . ASP A 1 549 ? 7.203 41.5 -5.25 1 91.88 549 ASP A N 1
ATOM 4419 C CA . ASP A 1 549 ? 8.078 40.625 -6 1 91.88 549 ASP A CA 1
ATOM 4420 C C . ASP A 1 549 ? 7.453 40.25 -7.344 1 91.88 549 ASP A C 1
ATOM 4422 O O . ASP A 1 549 ? 7.844 39.25 -7.957 1 91.88 549 ASP A O 1
ATOM 4426 N N . ASN A 1 550 ? 6.484 40.969 -7.836 1 93.25 550 ASN A N 1
ATOM 4427 C CA . ASN A 1 550 ? 5.824 40.625 -9.094 1 93.25 550 ASN A CA 1
ATOM 4428 C C . ASN A 1 550 ? 6.824 40.5 -10.234 1 93.25 550 ASN A C 1
ATOM 4430 O O . ASN A 1 550 ? 6.812 39.5 -10.969 1 93.25 550 ASN A O 1
ATOM 4434 N N . LYS A 1 551 ? 7.676 41.469 -10.391 1 94.19 551 LYS A N 1
ATOM 4435 C CA . LYS A 1 551 ? 8.641 41.469 -11.484 1 94.19 551 LYS A CA 1
ATOM 4436 C C . LYS A 1 551 ? 9.68 40.375 -11.312 1 94.19 551 LYS A C 1
ATOM 4438 O O . LYS A 1 551 ? 9.984 39.625 -12.258 1 94.19 551 LYS A O 1
ATOM 4443 N N . SER A 1 552 ? 10.188 40.281 -10.117 1 93.5 552 SER A N 1
ATOM 4444 C CA . SER A 1 552 ? 11.227 39.281 -9.852 1 93.5 552 SER A CA 1
ATOM 4445 C C . SER A 1 552 ? 10.695 37.875 -10.039 1 93.5 552 SER A C 1
ATOM 4447 O O . SER A 1 552 ? 11.406 37 -10.531 1 93.5 552 SER A O 1
ATOM 4449 N N . TYR A 1 553 ? 9.539 37.656 -9.672 1 94.88 553 TYR A N 1
ATOM 4450 C CA . TYR A 1 553 ? 8.961 36.344 -9.852 1 94.88 553 TYR A CA 1
ATOM 4451 C C . TYR A 1 553 ? 8.766 36 -11.328 1 94.88 553 TYR A C 1
ATOM 4453 O O . TYR A 1 553 ? 8.969 34.875 -11.75 1 94.88 553 TYR A O 1
ATOM 4461 N N . LYS A 1 554 ? 8.289 36.969 -12.086 1 95.56 554 LYS A N 1
ATOM 4462 C CA . LYS A 1 554 ? 8.133 36.75 -13.523 1 95.56 554 LYS A CA 1
ATOM 4463 C C . LYS A 1 554 ? 9.461 36.344 -14.164 1 95.56 554 LYS A C 1
ATOM 4465 O O . LYS A 1 554 ? 9.5 35.469 -15.016 1 95.56 554 LYS A O 1
ATOM 4470 N N . GLU A 1 555 ? 10.492 37 -13.727 1 94.5 555 GLU A N 1
ATOM 4471 C CA . GLU A 1 555 ? 11.82 36.688 -14.234 1 94.5 555 GLU A CA 1
ATOM 4472 C C . GLU A 1 555 ? 12.227 35.25 -13.844 1 94.5 555 GLU A C 1
ATOM 4474 O O . GLU A 1 555 ? 12.742 34.5 -14.68 1 94.5 555 GLU A O 1
ATOM 4479 N N . TYR A 1 556 ? 12.008 34.938 -12.625 1 93.88 556 TYR A N 1
ATOM 4480 C CA . TYR A 1 556 ? 12.281 33.594 -12.148 1 93.88 556 TYR A CA 1
ATOM 4481 C C . TYR A 1 556 ? 11.477 32.562 -12.938 1 93.88 556 TYR A C 1
ATOM 4483 O O . TYR A 1 556 ? 12.023 31.547 -13.375 1 93.88 556 TYR A O 1
ATOM 4491 N N . LYS A 1 557 ? 10.234 32.75 -13.148 1 95.19 557 LYS A N 1
ATOM 4492 C CA . LYS A 1 557 ? 9.32 31.844 -13.844 1 95.19 557 LYS A CA 1
ATOM 4493 C C . LYS A 1 557 ? 9.773 31.609 -15.281 1 95.19 557 LYS A C 1
ATOM 4495 O O . LYS A 1 557 ? 9.875 30.469 -15.727 1 95.19 557 LYS A O 1
ATOM 4500 N N . ASP A 1 558 ? 10.023 32.688 -15.93 1 94.19 558 ASP A N 1
ATOM 4501 C CA . ASP A 1 558 ? 10.422 32.594 -17.328 1 94.19 558 ASP A CA 1
ATOM 4502 C C . ASP A 1 558 ? 11.742 31.844 -17.469 1 94.19 558 ASP A C 1
ATOM 4504 O O . ASP A 1 558 ? 11.891 30.984 -18.344 1 94.19 558 ASP A O 1
ATOM 4508 N N . TYR A 1 559 ? 12.609 32.125 -16.594 1 92.69 559 TYR A N 1
ATOM 4509 C CA . TYR A 1 559 ? 13.914 31.484 -16.609 1 92.69 559 TYR A CA 1
ATOM 4510 C C . TYR A 1 559 ? 13.789 30 -16.312 1 92.69 559 TYR A C 1
ATOM 4512 O O . TYR A 1 559 ? 14.328 29.172 -17.031 1 92.69 559 TYR A O 1
ATOM 4520 N N . THR A 1 560 ? 13.141 29.656 -15.281 1 93.31 560 THR A N 1
ATOM 4521 C CA . THR A 1 560 ? 13.031 28.281 -14.82 1 93.31 560 THR A CA 1
ATOM 4522 C C . THR A 1 560 ? 12.289 27.422 -15.844 1 93.31 560 THR A C 1
ATOM 4524 O O . THR A 1 560 ? 12.664 26.281 -16.094 1 93.31 560 THR A O 1
ATOM 4527 N N . ILE A 1 561 ? 11.266 27.922 -16.453 1 93.56 561 ILE A N 1
ATOM 4528 C CA . ILE A 1 561 ? 10.5 27.172 -17.453 1 93.56 561 ILE A CA 1
ATOM 4529 C C . ILE A 1 561 ? 11.375 26.891 -18.672 1 93.56 561 ILE A C 1
ATOM 4531 O O . ILE A 1 561 ? 11.328 25.797 -19.25 1 93.56 561 ILE A O 1
ATOM 4535 N N . LYS A 1 562 ? 12.242 27.844 -19.031 1 89.31 562 LYS A N 1
ATOM 4536 C CA . LYS A 1 562 ? 13.148 27.641 -20.156 1 89.31 562 LYS A CA 1
ATOM 4537 C C . LYS A 1 562 ? 14.188 26.578 -19.844 1 89.31 562 LYS A C 1
ATOM 4539 O O . LYS A 1 562 ? 14.547 25.781 -20.719 1 89.31 562 LYS A O 1
ATOM 4544 N N . VAL A 1 563 ? 14.586 26.531 -18.641 1 90.12 563 VAL A N 1
ATOM 4545 C CA . VAL A 1 563 ? 15.57 25.547 -18.203 1 90.12 563 VAL A CA 1
ATOM 4546 C C . VAL A 1 563 ? 14.938 24.156 -18.203 1 90.12 563 VAL A C 1
ATOM 4548 O O . VAL A 1 563 ? 15.523 23.188 -18.703 1 90.12 563 VAL A O 1
ATOM 4551 N N . GLU A 1 564 ? 13.758 24.062 -17.703 1 89.44 564 GLU A N 1
ATOM 4552 C CA . GLU A 1 564 ? 13.062 22.797 -17.578 1 89.44 564 GLU A CA 1
ATOM 4553 C C . GLU A 1 564 ? 12.688 22.234 -18.953 1 89.44 564 GLU A C 1
ATOM 4555 O O . GLU A 1 564 ? 12.625 21.031 -19.141 1 89.44 564 GLU A O 1
ATOM 4560 N N . SER A 1 565 ? 12.445 23.141 -19.891 1 88.25 565 SER A N 1
ATOM 4561 C CA . SER A 1 565 ? 12.086 22.719 -21.234 1 88.25 565 SER A CA 1
ATOM 4562 C C . SER A 1 565 ? 13.32 22.375 -22.062 1 88.25 565 SER A C 1
ATOM 4564 O O . SER A 1 565 ? 13.211 21.875 -23.172 1 88.25 565 SER A O 1
ATOM 4566 N N . GLY A 1 566 ? 14.484 22.641 -21.531 1 84.81 566 GLY A N 1
ATOM 4567 C CA . GLY A 1 566 ? 15.727 22.328 -22.219 1 84.81 566 GLY A CA 1
ATOM 4568 C C . GLY A 1 566 ? 16.141 23.406 -23.203 1 84.81 566 GLY A C 1
ATOM 4569 O O . GLY A 1 566 ? 17.078 23.219 -23.984 1 84.81 566 GLY A O 1
ATOM 4570 N N . GLU A 1 567 ? 15.508 24.562 -23.219 1 84.19 567 GLU A N 1
ATOM 4571 C CA . GLU A 1 567 ? 15.828 25.656 -24.125 1 84.19 567 GLU A CA 1
ATOM 4572 C C . GLU A 1 567 ? 17.156 26.328 -23.75 1 84.19 567 GLU A C 1
ATOM 4574 O O . GLU A 1 567 ? 17.891 26.781 -24.625 1 84.19 567 GLU A O 1
ATOM 4579 N N . ILE A 1 568 ? 17.438 26.422 -22.312 1 82.38 568 ILE A N 1
ATOM 4580 C CA . ILE A 1 568 ? 18.703 26.984 -21.828 1 82.38 568 ILE A CA 1
ATOM 4581 C C . ILE A 1 568 ? 19.297 26.047 -20.781 1 82.38 568 ILE A C 1
ATOM 4583 O O . ILE A 1 568 ? 18.594 25.203 -20.219 1 82.38 568 ILE A O 1
ATOM 4587 N N . THR A 1 569 ? 20.672 25.984 -20.734 1 74.88 569 THR A N 1
ATOM 4588 C CA . THR A 1 569 ? 21.359 25.203 -19.703 1 74.88 569 THR A CA 1
ATOM 4589 C C . THR A 1 569 ? 21.625 26.047 -18.469 1 74.88 569 THR A C 1
ATOM 4591 O O . THR A 1 569 ? 21.672 27.281 -18.547 1 74.88 569 THR A O 1
ATOM 4594 N N . GLU A 1 570 ? 21.547 25.5 -17.203 1 69.25 570 GLU A N 1
ATOM 4595 C CA . GLU A 1 570 ? 21.766 26.203 -15.945 1 69.25 570 GLU A CA 1
ATOM 4596 C C . GLU A 1 570 ? 23.031 27.047 -15.984 1 69.25 570 GLU A C 1
ATOM 4598 O O . GLU A 1 570 ? 23.125 28.062 -15.312 1 69.25 570 GLU A O 1
ATOM 4603 N N . THR A 1 571 ? 24.203 26.797 -16.688 1 57.09 571 THR A N 1
ATOM 4604 C CA . THR A 1 571 ? 25.453 27.547 -16.75 1 57.09 571 THR A CA 1
ATOM 4605 C C . THR A 1 571 ? 25.297 28.797 -17.609 1 57.09 571 THR A C 1
ATOM 4607 O O . THR A 1 571 ? 26.219 29.625 -17.672 1 57.09 571 THR A O 1
ATOM 4610 N N . ASP A 1 572 ? 24.375 28.812 -18.328 1 44.31 572 ASP A N 1
ATOM 4611 C CA . ASP A 1 572 ? 24.328 29.984 -19.203 1 44.31 572 ASP A CA 1
ATOM 4612 C C . ASP A 1 572 ? 24.078 31.25 -18.406 1 44.31 572 ASP A C 1
ATOM 4614 O O . ASP A 1 572 ? 23.953 32.344 -18.984 1 44.31 572 ASP A O 1
ATOM 4618 N N . ASN A 1 573 ? 23.703 31.328 -17.219 1 39.22 573 ASN A N 1
ATOM 4619 C CA . ASN A 1 573 ? 23.75 32.625 -16.578 1 39.22 573 ASN A CA 1
ATOM 4620 C C . ASN A 1 573 ? 25.047 32.812 -15.781 1 39.22 573 ASN A C 1
ATOM 4622 O O . ASN A 1 573 ? 25.422 31.938 -15 1 39.22 573 ASN A O 1
ATOM 4626 N N . MET B 1 1 ? -22.891 -40.656 -30.203 1 71 1 MET B N 1
ATOM 4627 C CA . MET B 1 1 ? -21.484 -40.469 -30.5 1 71 1 MET B CA 1
ATOM 4628 C C . MET B 1 1 ? -20.891 -39.312 -29.703 1 71 1 MET B C 1
ATOM 4630 O O . MET B 1 1 ? -19.859 -39.469 -29.047 1 71 1 MET B O 1
ATOM 4634 N N . SER B 1 2 ? -21.734 -38.25 -29.594 1 79.38 2 SER B N 1
ATOM 4635 C CA . SER B 1 2 ? -21.219 -37.094 -28.875 1 79.38 2 SER B CA 1
ATOM 4636 C C . SER B 1 2 ? -21.125 -37.375 -27.375 1 79.38 2 SER B C 1
ATOM 4638 O O . SER B 1 2 ? -20.141 -37 -26.719 1 79.38 2 SER B O 1
ATOM 4640 N N . LYS B 1 3 ? -21.953 -38.156 -26.828 1 81.44 3 LYS B N 1
ATOM 4641 C CA . LYS B 1 3 ? -21.953 -38.469 -25.406 1 81.44 3 LYS B CA 1
ATOM 4642 C C . LYS B 1 3 ? -20.859 -39.5 -25.062 1 81.44 3 LYS B C 1
ATOM 4644 O O . LYS B 1 3 ? -20.266 -39.438 -23.984 1 81.44 3 LYS B O 1
ATOM 4649 N N . VAL B 1 4 ? -20.609 -40.281 -25.953 1 85.25 4 VAL B N 1
ATOM 4650 C CA . VAL B 1 4 ? -19.562 -41.281 -25.766 1 85.25 4 VAL B CA 1
ATOM 4651 C C . VAL B 1 4 ? -18.188 -40.594 -25.812 1 85.25 4 VAL B C 1
ATOM 4653 O O . VAL B 1 4 ? -17.312 -40.875 -24.984 1 85.25 4 VAL B O 1
ATOM 4656 N N . LEU B 1 5 ? -18.016 -39.781 -26.719 1 88.31 5 LEU B N 1
ATOM 4657 C CA . LEU B 1 5 ? -16.766 -39.062 -26.859 1 88.31 5 LEU B CA 1
ATOM 4658 C C . LEU B 1 5 ? -16.484 -38.219 -25.625 1 88.31 5 LEU B C 1
ATOM 4660 O O . LEU B 1 5 ? -15.344 -38.125 -25.172 1 88.31 5 LEU B O 1
ATOM 4664 N N . TYR B 1 6 ? -17.5 -37.625 -25.125 1 88.31 6 TYR B N 1
ATOM 4665 C CA . TYR B 1 6 ? -17.344 -36.844 -23.906 1 88.31 6 TYR B CA 1
ATOM 4666 C C . TYR B 1 6 ? -16.969 -37.719 -22.734 1 88.31 6 TYR B C 1
ATOM 4668 O O . TYR B 1 6 ? -16.141 -37.344 -21.906 1 88.31 6 TYR B O 1
ATOM 4676 N N . SER B 1 7 ? -17.594 -38.844 -22.656 1 87.69 7 SER B N 1
ATOM 4677 C CA . SER B 1 7 ? -17.281 -39.75 -21.562 1 87.69 7 SER B CA 1
ATOM 4678 C C . SER B 1 7 ? -15.828 -40.25 -21.641 1 87.69 7 SER B C 1
ATOM 4680 O O . SER B 1 7 ? -15.156 -40.375 -20.625 1 87.69 7 SER B O 1
ATOM 4682 N N . ILE B 1 8 ? -15.383 -40.438 -22.781 1 91.25 8 ILE B N 1
ATOM 4683 C CA . ILE B 1 8 ? -13.992 -40.844 -22.969 1 91.25 8 ILE B CA 1
ATOM 4684 C C . ILE B 1 8 ? -13.062 -39.719 -22.531 1 91.25 8 ILE B C 1
ATOM 4686 O O . ILE B 1 8 ? -12.07 -39.969 -21.844 1 91.25 8 ILE B O 1
ATOM 4690 N N . TYR B 1 9 ? -13.422 -38.562 -22.922 1 92.19 9 TYR B N 1
ATOM 4691 C CA . TYR B 1 9 ? -12.672 -37.375 -22.531 1 92.19 9 TYR B CA 1
ATOM 4692 C C . TYR B 1 9 ? -12.633 -37.219 -21.016 1 92.19 9 TYR B C 1
ATOM 4694 O O . TYR B 1 9 ? -11.562 -37.062 -20.422 1 92.19 9 TYR B O 1
ATOM 4702 N N . ARG B 1 10 ? -13.719 -37.312 -20.438 1 90.56 10 ARG B N 1
ATOM 4703 C CA . ARG B 1 10 ? -13.844 -37.094 -19 1 90.56 10 ARG B CA 1
ATOM 4704 C C . ARG B 1 10 ? -13.07 -38.156 -18.219 1 90.56 10 ARG B C 1
ATOM 4706 O O . ARG B 1 10 ? -12.312 -37.844 -17.297 1 90.56 10 ARG B O 1
ATOM 4713 N N . TYR B 1 11 ? -13.141 -39.406 -18.625 1 91.38 11 TYR B N 1
ATOM 4714 C CA . TYR B 1 11 ? -12.477 -40.5 -17.938 1 91.38 11 TYR B CA 1
ATOM 4715 C C . TYR B 1 11 ? -10.969 -40.438 -18.141 1 91.38 11 TYR B C 1
ATOM 4717 O O . TYR B 1 11 ? -10.195 -40.75 -17.234 1 91.38 11 TYR B O 1
ATOM 4725 N N . THR B 1 12 ? -10.594 -40 -19.297 1 94.31 12 THR B N 1
ATOM 4726 C CA . THR B 1 12 ? -9.164 -39.875 -19.578 1 94.31 12 THR B CA 1
ATOM 4727 C C . THR B 1 12 ? -8.531 -38.781 -18.734 1 94.31 12 THR B C 1
ATOM 4729 O O . THR B 1 12 ? -7.473 -38.969 -18.141 1 94.31 12 THR B O 1
ATOM 4732 N N . VAL B 1 13 ? -9.219 -37.656 -18.703 1 94.88 13 VAL B N 1
ATOM 4733 C CA . VAL B 1 13 ? -8.688 -36.5 -17.969 1 94.88 13 VAL B CA 1
ATOM 4734 C C . VAL B 1 13 ? -8.625 -36.844 -16.484 1 94.88 13 VAL B C 1
ATOM 4736 O O . VAL B 1 13 ? -7.586 -36.656 -15.836 1 94.88 13 VAL B O 1
ATOM 4739 N N . LEU B 1 14 ? -9.68 -37.375 -15.945 1 93.88 14 LEU B N 1
ATOM 4740 C CA . LEU B 1 14 ? -9.75 -37.625 -14.516 1 93.88 14 LEU B CA 1
ATOM 4741 C C . LEU B 1 14 ? -8.852 -38.812 -14.141 1 93.88 14 LEU B C 1
ATOM 4743 O O . LEU B 1 14 ? -8.258 -38.812 -13.055 1 93.88 14 LEU B O 1
ATOM 4747 N N . GLY B 1 15 ? -8.766 -39.75 -15.023 1 93.31 15 GLY B N 1
ATOM 4748 C CA . GLY B 1 15 ? -7.879 -40.875 -14.781 1 93.31 15 GLY B CA 1
ATOM 4749 C C . GLY B 1 15 ? -6.414 -40.5 -14.734 1 93.31 15 GLY B C 1
ATOM 4750 O O . GLY B 1 15 ? -5.695 -40.875 -13.812 1 93.31 15 GLY B O 1
ATOM 4751 N N . LEU B 1 16 ? -6.012 -39.75 -15.75 1 96.12 16 LEU B N 1
ATOM 4752 C CA . LEU B 1 16 ? -4.629 -39.281 -15.789 1 96.12 16 LEU B CA 1
ATOM 4753 C C . LEU B 1 16 ? -4.332 -38.375 -14.602 1 96.12 16 LEU B C 1
ATOM 4755 O O . LEU B 1 16 ? -3.242 -38.438 -14.023 1 96.12 16 LEU B O 1
ATOM 4759 N N . PHE B 1 17 ? -5.305 -37.562 -14.312 1 96.5 17 PHE B N 1
ATOM 4760 C CA . PHE B 1 17 ? -5.168 -36.656 -13.172 1 96.5 17 PHE B CA 1
ATOM 4761 C C . PHE B 1 17 ? -4.969 -37.438 -11.883 1 96.5 17 PHE B C 1
ATOM 4763 O O . PHE B 1 17 ? -4.109 -37.094 -11.07 1 96.5 17 PHE B O 1
ATOM 4770 N N . LEU B 1 18 ? -5.684 -38.438 -11.688 1 94.12 18 LEU B N 1
ATOM 4771 C CA . LEU B 1 18 ? -5.586 -39.281 -10.492 1 94.12 18 LEU B CA 1
ATOM 4772 C C . LEU B 1 18 ? -4.215 -39.938 -10.398 1 94.12 18 LEU B C 1
ATOM 4774 O O . LEU B 1 18 ? -3.588 -39.938 -9.336 1 94.12 18 LEU B O 1
ATOM 4778 N N . VAL B 1 19 ? -3.719 -40.469 -11.484 1 92.31 19 VAL B N 1
ATOM 4779 C CA . VAL B 1 19 ? -2.436 -41.156 -11.508 1 92.31 19 VAL B CA 1
ATOM 4780 C C . VAL B 1 19 ? -1.317 -40.188 -11.125 1 92.31 19 VAL B C 1
ATOM 4782 O O . VAL B 1 19 ? -0.459 -40.5 -10.305 1 92.31 19 VAL B O 1
ATOM 4785 N N . ILE B 1 20 ? -1.358 -39.031 -11.711 1 94.75 20 ILE B N 1
ATOM 4786 C CA . ILE B 1 20 ? -0.334 -38.031 -11.438 1 94.75 20 ILE B CA 1
ATOM 4787 C C . ILE B 1 20 ? -0.398 -37.594 -9.977 1 94.75 20 ILE B C 1
ATOM 4789 O O . ILE B 1 20 ? 0.635 -37.469 -9.312 1 94.75 20 ILE B O 1
ATOM 4793 N N . ASN B 1 21 ? -1.607 -37.438 -9.477 1 95 21 ASN B N 1
ATOM 4794 C CA . ASN B 1 21 ? -1.775 -36.969 -8.094 1 95 21 ASN B CA 1
ATOM 4795 C C . ASN B 1 21 ? -1.323 -38.062 -7.102 1 95 21 ASN B C 1
ATOM 4797 O O . ASN B 1 21 ? -0.771 -37.719 -6.047 1 95 21 ASN B O 1
ATOM 4801 N N . ILE B 1 22 ? -1.562 -39.25 -7.441 1 91.44 22 ILE B N 1
ATOM 4802 C CA . ILE B 1 22 ? -1.093 -40.344 -6.59 1 91.44 22 ILE B CA 1
ATOM 4803 C C . ILE B 1 22 ? 0.433 -40.312 -6.523 1 91.44 22 ILE B C 1
ATOM 4805 O O . ILE B 1 22 ? 1.018 -40.438 -5.445 1 91.44 22 ILE B O 1
ATOM 4809 N N . TRP B 1 23 ? 0.997 -40.156 -7.648 1 89.75 23 TRP B N 1
ATOM 4810 C CA . TRP B 1 23 ? 2.455 -40.125 -7.707 1 89.75 23 TRP B CA 1
ATOM 4811 C C . TRP B 1 23 ? 3.004 -38.969 -6.871 1 89.75 23 TRP B C 1
ATOM 4813 O O . TRP B 1 23 ? 3.924 -39.156 -6.07 1 89.75 23 TRP B O 1
ATOM 4823 N N . LEU B 1 24 ? 2.477 -37.812 -7.035 1 94.38 24 LEU B N 1
ATOM 4824 C CA . LEU B 1 24 ? 2.963 -36.625 -6.324 1 94.38 24 LEU B CA 1
ATOM 4825 C C . LEU B 1 24 ? 2.674 -36.75 -4.832 1 94.38 24 LEU B C 1
ATOM 4827 O O . LEU B 1 24 ? 3.461 -36.281 -4.008 1 94.38 24 LEU B O 1
ATOM 4831 N N . PHE B 1 25 ? 1.531 -37.312 -4.477 1 94.06 25 PHE B N 1
ATOM 4832 C CA . PHE B 1 25 ? 1.186 -37.5 -3.074 1 94.06 25 PHE B CA 1
ATOM 4833 C C . PHE B 1 25 ? 2.182 -38.438 -2.4 1 94.06 25 PHE B C 1
ATOM 4835 O O . PHE B 1 25 ? 2.688 -38.125 -1.317 1 94.06 25 PHE B O 1
ATOM 4842 N N . LEU B 1 26 ? 2.494 -39.531 -3.074 1 90.31 26 LEU B N 1
ATOM 4843 C CA . LEU B 1 26 ? 3.457 -40.469 -2.52 1 90.31 26 LEU B CA 1
ATOM 4844 C C . LEU B 1 26 ? 4.84 -39.844 -2.412 1 90.31 26 LEU B C 1
ATOM 4846 O O . LEU B 1 26 ? 5.543 -40.031 -1.419 1 90.31 26 LEU B O 1
ATOM 4850 N N . LEU B 1 27 ? 5.184 -39.156 -3.42 1 91.69 27 LEU B N 1
ATOM 4851 C CA . LEU B 1 27 ? 6.453 -38.438 -3.371 1 91.69 27 LEU B CA 1
ATOM 4852 C C . LEU B 1 27 ? 6.504 -37.5 -2.176 1 91.69 27 LEU B C 1
ATOM 4854 O O . LEU B 1 27 ? 7.527 -37.406 -1.494 1 91.69 27 LEU B O 1
ATOM 4858 N N . SER B 1 28 ? 5.406 -36.812 -1.871 1 93.81 28 SER B N 1
ATOM 4859 C CA . SER B 1 28 ? 5.352 -35.812 -0.826 1 93.81 28 SER B CA 1
ATOM 4860 C C . SER B 1 28 ? 5.422 -36.438 0.562 1 93.81 28 SER B C 1
ATOM 4862 O O . SER B 1 28 ? 5.938 -35.812 1.501 1 93.81 28 SER B O 1
ATOM 4864 N N . ILE B 1 29 ? 4.965 -37.594 0.751 1 91.94 29 ILE B N 1
ATOM 4865 C CA . ILE B 1 29 ? 4.93 -38.156 2.096 1 91.94 29 ILE B CA 1
ATOM 4866 C C . ILE B 1 29 ? 6.211 -38.969 2.359 1 91.94 29 ILE B C 1
ATOM 4868 O O . ILE B 1 29 ? 6.594 -39.156 3.514 1 91.94 29 ILE B O 1
ATOM 4872 N N . PHE B 1 30 ? 6.941 -39.344 1.295 1 90.94 30 PHE B N 1
ATOM 4873 C CA . PHE B 1 30 ? 8.125 -40.188 1.497 1 90.94 30 PHE B CA 1
ATOM 4874 C C . PHE B 1 30 ? 9.391 -39.344 1.402 1 90.94 30 PHE B C 1
ATOM 4876 O O . PHE B 1 30 ? 10.445 -39.719 1.897 1 90.94 30 PHE B O 1
ATOM 4883 N N . SER B 1 31 ? 9.289 -38.25 0.688 1 92.75 31 SER B N 1
ATOM 4884 C CA . SER B 1 31 ? 10.5 -37.469 0.467 1 92.75 31 SER B CA 1
ATOM 4885 C C . SER B 1 31 ? 10.188 -36 0.412 1 92.75 31 SER B C 1
ATOM 4887 O O . SER B 1 31 ? 9.031 -35.594 0.267 1 92.75 31 SER B O 1
ATOM 4889 N N . THR B 1 32 ? 11.188 -35.156 0.605 1 95.25 32 THR B N 1
ATOM 4890 C CA . THR B 1 32 ? 11.102 -33.719 0.48 1 95.25 32 THR B CA 1
ATOM 4891 C C . THR B 1 32 ? 12.352 -33.156 -0.199 1 95.25 32 THR B C 1
ATOM 4893 O O . THR B 1 32 ? 13.469 -33.531 0.149 1 95.25 32 THR B O 1
ATOM 4896 N N . SER B 1 33 ? 12.148 -32.406 -1.209 1 95.44 33 SER B N 1
ATOM 4897 C CA . SER B 1 33 ? 13.25 -31.688 -1.852 1 95.44 33 SER B CA 1
ATOM 4898 C C . SER B 1 33 ? 13.555 -30.375 -1.146 1 95.44 33 SER B C 1
ATOM 4900 O O . SER B 1 33 ? 12.711 -29.469 -1.117 1 95.44 33 SER B O 1
ATOM 4902 N N . LYS B 1 34 ? 14.773 -30.234 -0.602 1 95.19 34 LYS B N 1
ATOM 4903 C CA . LYS B 1 34 ? 15.172 -29.047 0.156 1 95.19 34 LYS B CA 1
ATOM 4904 C C . LYS B 1 34 ? 16.266 -28.266 -0.576 1 95.19 34 LYS B C 1
ATOM 4906 O O . LYS B 1 34 ? 17.297 -28.828 -0.93 1 95.19 34 LYS B O 1
ATOM 4911 N N . MET B 1 35 ? 16.047 -27.031 -0.8 1 93.5 35 MET B N 1
ATOM 4912 C CA . MET B 1 35 ? 16.984 -26.172 -1.517 1 93.5 35 MET B CA 1
ATOM 4913 C C . MET B 1 35 ? 17.797 -25.328 -0.544 1 93.5 35 MET B C 1
ATOM 4915 O O . MET B 1 35 ? 17.312 -24.953 0.527 1 93.5 35 MET B O 1
ATOM 4919 N N . THR B 1 36 ? 18.969 -25 -0.979 1 92.19 36 THR B N 1
ATOM 4920 C CA . THR B 1 36 ? 19.797 -24.062 -0.208 1 92.19 36 THR B CA 1
ATOM 4921 C C . THR B 1 36 ? 19.141 -22.688 -0.155 1 92.19 36 THR B C 1
ATOM 4923 O O . THR B 1 36 ? 18.359 -22.328 -1.036 1 92.19 36 THR B O 1
ATOM 4926 N N . THR B 1 37 ? 19.469 -21.969 0.797 1 90.5 37 THR B N 1
ATOM 4927 C CA . THR B 1 37 ? 18.844 -20.656 0.994 1 90.5 37 THR B CA 1
ATOM 4928 C C . THR B 1 37 ? 19.609 -19.578 0.231 1 90.5 37 THR B C 1
ATOM 4930 O O . THR B 1 37 ? 19.109 -18.453 0.07 1 90.5 37 THR B O 1
ATOM 4933 N N . ASP B 1 38 ? 20.75 -19.875 -0.292 1 88.25 38 ASP B N 1
ATOM 4934 C CA . ASP B 1 38 ? 21.594 -18.875 -0.939 1 88.25 38 ASP B CA 1
ATOM 4935 C C . ASP B 1 38 ? 21.469 -18.953 -2.459 1 88.25 38 ASP B C 1
ATOM 4937 O O . ASP B 1 38 ? 20.562 -19.609 -2.98 1 88.25 38 ASP B O 1
ATOM 4941 N N . ALA B 1 39 ? 22.406 -18.312 -3.15 1 87.19 39 ALA B N 1
ATOM 4942 C CA . ALA B 1 39 ? 22.297 -18.141 -4.598 1 87.19 39 ALA B CA 1
ATOM 4943 C C . ALA B 1 39 ? 22.75 -19.391 -5.332 1 87.19 39 ALA B C 1
ATOM 4945 O O . ALA B 1 39 ? 22.547 -19.531 -6.543 1 87.19 39 ALA B O 1
ATOM 4946 N N . SER B 1 40 ? 23.266 -20.406 -4.59 1 85.94 40 SER B N 1
ATOM 4947 C CA . SER B 1 40 ? 23.719 -21.625 -5.25 1 85.94 40 SER B CA 1
ATOM 4948 C C . SER B 1 40 ? 22.547 -22.438 -5.793 1 85.94 40 SER B C 1
ATOM 4950 O O . SER B 1 40 ? 22.688 -23.156 -6.789 1 85.94 40 SER B O 1
ATOM 4952 N N . GLU B 1 41 ? 21.438 -22.422 -5.203 1 88.69 41 GLU B N 1
ATOM 4953 C CA . GLU B 1 41 ? 20.203 -23.078 -5.613 1 88.69 41 GLU B CA 1
ATOM 4954 C C . GLU B 1 41 ? 20.375 -24.594 -5.688 1 88.69 41 GLU B C 1
ATOM 4956 O O . GLU B 1 41 ? 19.812 -25.234 -6.578 1 88.69 41 GLU B O 1
ATOM 4961 N N . TYR B 1 42 ? 21.219 -25.094 -4.824 1 91.62 42 TYR B N 1
ATOM 4962 C CA . TYR B 1 42 ? 21.391 -26.547 -4.781 1 91.62 42 TYR B CA 1
ATOM 4963 C C . TYR B 1 42 ? 20.203 -27.219 -4.098 1 91.62 42 TYR B C 1
ATOM 4965 O O . TYR B 1 42 ? 19.688 -26.703 -3.1 1 91.62 42 TYR B O 1
ATOM 4973 N N . THR B 1 43 ? 19.797 -28.375 -4.637 1 93.56 43 THR B N 1
ATOM 4974 C CA . THR B 1 43 ? 18.656 -29.094 -4.094 1 93.56 43 THR B CA 1
ATOM 4975 C C . THR B 1 43 ? 19.094 -30.406 -3.451 1 93.56 43 THR B C 1
ATOM 4977 O O . THR B 1 43 ? 19.766 -31.219 -4.086 1 93.56 43 THR B O 1
ATOM 4980 N N . TYR B 1 44 ? 18.719 -30.609 -2.199 1 94.31 44 TYR B N 1
ATOM 4981 C CA . TYR B 1 44 ? 18.922 -31.875 -1.488 1 94.31 44 TYR B CA 1
ATOM 4982 C C . TYR B 1 44 ? 17.641 -32.719 -1.499 1 94.31 44 TYR B C 1
ATOM 4984 O O . TYR B 1 44 ? 16.562 -32.219 -1.168 1 94.31 44 TYR B O 1
ATOM 4992 N N . TYR B 1 45 ? 17.828 -33.938 -1.853 1 93.56 45 TYR B N 1
ATOM 4993 C CA . TYR B 1 45 ? 16.719 -34.875 -1.818 1 93.56 45 TYR B CA 1
ATOM 4994 C C . TYR B 1 45 ? 16.75 -35.688 -0.542 1 93.56 45 TYR B C 1
ATOM 4996 O O . TYR B 1 45 ? 17.609 -36.594 -0.389 1 93.56 45 TYR B O 1
ATOM 5004 N N . THR B 1 46 ? 15.812 -35.438 0.305 1 94.69 46 THR B N 1
ATOM 5005 C CA . THR B 1 46 ? 15.836 -36.062 1.624 1 94.69 46 THR B CA 1
ATOM 5006 C C . THR B 1 46 ? 14.586 -36.906 1.854 1 94.69 46 THR B C 1
ATOM 5008 O O . THR B 1 46 ? 13.555 -36.656 1.223 1 94.69 46 THR B O 1
ATOM 5011 N N . GLY B 1 47 ? 14.758 -37.844 2.664 1 91.44 47 GLY B N 1
ATOM 5012 C CA . GLY B 1 47 ? 13.609 -38.594 3.096 1 91.44 47 GLY B CA 1
ATOM 5013 C C . GLY B 1 47 ? 12.727 -37.875 4.086 1 91.44 47 GLY B C 1
ATOM 5014 O O . GLY B 1 47 ? 13.164 -36.875 4.695 1 91.44 47 GLY B O 1
ATOM 5015 N N . ASP B 1 48 ? 11.398 -38.281 4.188 1 91.25 48 ASP B N 1
ATOM 5016 C CA . ASP B 1 48 ? 10.438 -37.688 5.109 1 91.25 48 ASP B CA 1
ATOM 5017 C C . ASP B 1 48 ? 9.844 -38.75 6.047 1 91.25 48 ASP B C 1
ATOM 5019 O O . ASP B 1 48 ? 10.07 -39.938 5.863 1 91.25 48 ASP B O 1
ATOM 5023 N N . TYR B 1 49 ? 9.211 -38.281 7.062 1 89.62 49 TYR B N 1
ATOM 5024 C CA . TYR B 1 49 ? 8.547 -39.156 8.008 1 89.62 49 TYR B CA 1
ATOM 5025 C C . TYR B 1 49 ? 7.113 -39.438 7.574 1 89.62 49 TYR B C 1
ATOM 5027 O O . TYR B 1 49 ? 6.188 -38.719 7.949 1 89.62 49 TYR B O 1
ATOM 5035 N N . VAL B 1 50 ? 6.984 -40.594 6.957 1 88.19 50 VAL B N 1
ATOM 5036 C CA . VAL B 1 50 ? 5.707 -40.969 6.359 1 88.19 50 VAL B CA 1
ATOM 5037 C C . VAL B 1 50 ? 4.629 -41.031 7.438 1 88.19 50 VAL B C 1
ATOM 5039 O O . VAL B 1 50 ? 3.49 -40.594 7.211 1 88.19 50 VAL B O 1
ATOM 5042 N N . TRP B 1 51 ? 4.965 -41.438 8.578 1 89.88 51 TRP B N 1
ATOM 5043 C CA . TRP B 1 51 ? 3.998 -41.656 9.648 1 89.88 51 TRP B CA 1
ATOM 5044 C C . TRP B 1 51 ? 3.4 -40.312 10.117 1 89.88 51 TRP B C 1
ATOM 5046 O O . TRP B 1 51 ? 2.229 -40.281 10.492 1 89.88 51 TRP B O 1
ATOM 5056 N N . VAL B 1 52 ? 4.16 -39.344 10.055 1 93.31 52 VAL B N 1
ATOM 5057 C CA . VAL B 1 52 ? 3.654 -38.031 10.469 1 93.31 52 VAL B CA 1
ATOM 5058 C C . VAL B 1 52 ? 2.557 -37.594 9.508 1 93.31 52 VAL B C 1
ATOM 5060 O O . VAL B 1 52 ? 1.506 -37.094 9.945 1 93.31 52 VAL B O 1
ATOM 5063 N N . HIS B 1 53 ? 2.756 -37.719 8.234 1 93.94 53 HIS B N 1
ATOM 5064 C CA . HIS B 1 53 ? 1.763 -37.344 7.234 1 93.94 53 HIS B CA 1
ATOM 5065 C C . HIS B 1 53 ? 0.494 -38.188 7.383 1 93.94 53 HIS B C 1
ATOM 5067 O O . HIS B 1 53 ? -0.616 -37.656 7.328 1 93.94 53 HIS B O 1
ATOM 5073 N N . LEU B 1 54 ? 0.673 -39.469 7.648 1 90 54 LEU B N 1
ATOM 5074 C CA . LEU B 1 54 ? -0.471 -40.375 7.762 1 90 54 LEU B CA 1
ATOM 5075 C C . LEU B 1 54 ? -1.277 -40.062 9.016 1 90 54 LEU B C 1
ATOM 5077 O O . LEU B 1 54 ? -2.51 -40.125 9 1 90 54 LEU B O 1
ATOM 5081 N N . ILE B 1 55 ? -0.594 -39.781 10.055 1 92.38 55 ILE B N 1
ATOM 5082 C CA . ILE B 1 55 ? -1.271 -39.438 11.305 1 92.38 55 ILE B CA 1
ATOM 5083 C C . ILE B 1 55 ? -2.068 -38.156 11.125 1 92.38 55 ILE B C 1
ATOM 5085 O O . ILE B 1 55 ? -3.215 -38.062 11.57 1 92.38 55 ILE B O 1
ATOM 5089 N N . VAL B 1 56 ? -1.458 -37.219 10.461 1 93.94 56 VAL B N 1
ATOM 5090 C CA . VAL B 1 56 ? -2.141 -35.938 10.242 1 93.94 56 VAL B CA 1
ATOM 5091 C C . VAL B 1 56 ? -3.379 -36.156 9.375 1 93.94 56 VAL B C 1
ATOM 5093 O O . VAL B 1 56 ? -4.449 -35.625 9.664 1 93.94 56 VAL B O 1
ATOM 5096 N N . LEU B 1 57 ? -3.287 -36.906 8.367 1 92.5 57 LEU B N 1
ATOM 5097 C CA . LEU B 1 57 ? -4.418 -37.188 7.488 1 92.5 57 LEU B CA 1
ATOM 5098 C C . LEU B 1 57 ? -5.504 -37.938 8.234 1 92.5 57 LEU B C 1
ATOM 5100 O O . LEU B 1 57 ? -6.695 -37.688 8.039 1 92.5 57 LEU B O 1
ATOM 5104 N N . ALA B 1 58 ? -5.078 -38.875 9.086 1 89.75 58 ALA B N 1
ATOM 5105 C CA . ALA B 1 58 ? -6.035 -39.625 9.914 1 89.75 58 ALA B CA 1
ATOM 5106 C C . ALA B 1 58 ? -6.77 -38.688 10.867 1 89.75 58 ALA B C 1
ATOM 5108 O O . ALA B 1 58 ? -7.977 -38.812 11.07 1 89.75 58 ALA B O 1
ATOM 5109 N N . CYS B 1 59 ? -6.031 -37.844 11.398 1 92.44 59 CYS B N 1
ATOM 5110 C CA . CYS B 1 59 ? -6.633 -36.875 12.305 1 92.44 59 CYS B CA 1
ATOM 5111 C C . CYS B 1 59 ? -7.648 -36 11.562 1 92.44 59 CYS B C 1
ATOM 5113 O O . CYS B 1 59 ? -8.719 -35.719 12.094 1 92.44 59 CYS B O 1
ATOM 5115 N N . ILE B 1 60 ? -7.328 -35.594 10.375 1 92.25 60 ILE B N 1
ATOM 5116 C CA . ILE B 1 60 ? -8.25 -34.812 9.578 1 92.25 60 ILE B CA 1
ATOM 5117 C C . ILE B 1 60 ? -9.508 -35.625 9.273 1 92.25 60 ILE B C 1
ATOM 5119 O O . ILE B 1 60 ? -10.625 -35.094 9.344 1 92.25 60 ILE B O 1
ATOM 5123 N N . ALA B 1 61 ? -9.367 -36.812 8.992 1 88 61 ALA B N 1
ATOM 5124 C CA . ALA B 1 61 ? -10.508 -37.688 8.711 1 88 61 ALA B CA 1
ATOM 5125 C C . ALA B 1 61 ? -11.398 -37.844 9.945 1 88 61 ALA B C 1
ATOM 5127 O O . ALA B 1 61 ? -12.625 -37.75 9.844 1 88 61 ALA B O 1
ATOM 5128 N N . VAL B 1 62 ? -10.742 -38.062 11.07 1 88.75 62 VAL B N 1
ATOM 5129 C CA . VAL B 1 62 ? -11.484 -38.219 12.312 1 88.75 62 VAL B CA 1
ATOM 5130 C C . VAL B 1 62 ? -12.195 -36.906 12.672 1 88.75 62 VAL B C 1
ATOM 5132 O O . VAL B 1 62 ? -13.367 -36.938 13.055 1 88.75 62 VAL B O 1
ATOM 5135 N N . LEU B 1 63 ? -11.469 -35.906 12.516 1 90 63 LEU B N 1
ATOM 5136 C CA . LEU B 1 63 ? -12.062 -34.594 12.797 1 90 63 LEU B CA 1
ATOM 5137 C C . LEU B 1 63 ? -13.25 -34.344 11.875 1 90 63 LEU B C 1
ATOM 5139 O O . LEU B 1 63 ? -14.281 -33.812 12.312 1 90 63 LEU B O 1
ATOM 5143 N N . THR B 1 64 ? -13.094 -34.625 10.625 1 89 64 THR B N 1
ATOM 5144 C CA . THR B 1 64 ? -14.18 -34.469 9.672 1 89 64 THR B CA 1
ATOM 5145 C C . THR B 1 64 ? -15.375 -35.312 10.047 1 89 64 THR B C 1
ATOM 5147 O O . THR B 1 64 ? -16.516 -34.875 9.992 1 89 64 THR B O 1
ATOM 5150 N N . TYR B 1 65 ? -15.117 -36.438 10.469 1 86.12 65 TYR B N 1
ATOM 5151 C CA . TYR B 1 65 ? -16.172 -37.344 10.891 1 86.12 65 TYR B CA 1
ATOM 5152 C C . TYR B 1 65 ? -16.938 -36.812 12.094 1 86.12 65 TYR B C 1
ATOM 5154 O O . TYR B 1 65 ? -18.172 -36.812 12.117 1 86.12 65 TYR B O 1
ATOM 5162 N N . ILE B 1 66 ? -16.156 -36.344 13.039 1 88.94 66 ILE B N 1
ATOM 5163 C CA . ILE B 1 66 ? -16.766 -35.781 14.25 1 88.94 66 ILE B CA 1
ATOM 5164 C C . ILE B 1 66 ? -17.609 -34.562 13.891 1 88.94 66 ILE B C 1
ATOM 5166 O O . ILE B 1 66 ? -18.719 -34.406 14.398 1 88.94 66 ILE B O 1
ATOM 5170 N N . LEU B 1 67 ? -17.078 -33.75 13.023 1 88.19 67 LEU B N 1
ATOM 5171 C CA . LEU B 1 67 ? -17.781 -32.531 12.641 1 88.19 67 LEU B CA 1
ATOM 5172 C C . LEU B 1 67 ? -19.062 -32.875 11.875 1 88.19 67 LEU B C 1
ATOM 5174 O O . LEU B 1 67 ? -20.062 -32.156 12.008 1 88.19 67 LEU B O 1
ATOM 5178 N N . VAL B 1 68 ? -19.047 -33.875 11.109 1 87.19 68 VAL B N 1
ATOM 5179 C CA . VAL B 1 68 ? -20.219 -34.344 10.359 1 87.19 68 VAL B CA 1
ATOM 5180 C C . VAL B 1 68 ? -21.25 -34.938 11.312 1 87.19 68 VAL B C 1
ATOM 5182 O O . VAL B 1 68 ? -22.438 -34.625 11.195 1 87.19 68 VAL B O 1
ATOM 5185 N N . LYS B 1 69 ? -20.859 -35.656 12.227 1 85.5 69 LYS B N 1
ATOM 5186 C CA . LYS B 1 69 ? -21.766 -36.281 13.188 1 85.5 69 LYS B CA 1
ATOM 5187 C C . LYS B 1 69 ? -22.438 -35.25 14.07 1 85.5 69 LYS B C 1
ATOM 5189 O O . LYS B 1 69 ? -23.609 -35.375 14.422 1 85.5 69 LYS B O 1
ATOM 5194 N N . LYS B 1 70 ? -21.672 -34.312 14.375 1 90.06 70 LYS B N 1
ATOM 5195 C CA . LYS B 1 70 ? -22.219 -33.25 15.211 1 90.06 70 LYS B CA 1
ATOM 5196 C C . LYS B 1 70 ? -23 -32.219 14.375 1 90.06 70 LYS B C 1
ATOM 5198 O O . LYS B 1 70 ? -23.469 -31.203 14.898 1 90.06 70 LYS B O 1
ATOM 5203 N N . LYS B 1 71 ? -23.125 -32.344 13.109 1 86.81 71 LYS B N 1
ATOM 5204 C CA . LYS B 1 71 ? -23.906 -31.562 12.164 1 86.81 71 LYS B CA 1
ATOM 5205 C C . LYS B 1 71 ? -23.391 -30.141 12.078 1 86.81 71 LYS B C 1
ATOM 5207 O O . LYS B 1 71 ? -24.141 -29.203 11.789 1 86.81 71 LYS B O 1
ATOM 5212 N N . LEU B 1 72 ? -22.141 -30.031 12.422 1 87.56 72 LEU B N 1
ATOM 5213 C CA . LEU B 1 72 ? -21.547 -28.703 12.422 1 87.56 72 LEU B CA 1
ATOM 5214 C C . LEU B 1 72 ? -21.422 -28.156 11 1 87.56 72 LEU B C 1
ATOM 5216 O O . LEU B 1 72 ? -21.641 -26.969 10.766 1 87.56 72 LEU B O 1
ATOM 5220 N N . PHE B 1 73 ? -21.078 -28.953 10.102 1 85.81 73 PHE B N 1
ATOM 5221 C CA . PHE B 1 73 ? -20.953 -28.547 8.703 1 85.81 73 PHE B CA 1
ATOM 5222 C C . PHE B 1 73 ? -22.297 -28.062 8.164 1 85.81 73 PHE B C 1
ATOM 5224 O O . PHE B 1 73 ? -22.359 -27.078 7.43 1 85.81 73 PHE B O 1
ATOM 5231 N N . ILE B 1 74 ? -23.297 -28.719 8.57 1 86.38 74 ILE B N 1
ATOM 5232 C CA . ILE B 1 74 ? -24.641 -28.391 8.102 1 86.38 74 ILE B CA 1
ATOM 5233 C C . ILE B 1 74 ? -25.094 -27.062 8.727 1 86.38 74 ILE B C 1
ATOM 5235 O O . ILE B 1 74 ? -25.641 -26.203 8.039 1 86.38 74 ILE B O 1
ATOM 5239 N N . ILE B 1 75 ? -24.734 -26.922 9.945 1 89.12 75 ILE B N 1
ATOM 5240 C CA . ILE B 1 75 ? -25.125 -25.734 10.68 1 89.12 75 ILE B CA 1
ATOM 5241 C C . ILE B 1 75 ? -24.391 -24.516 10.117 1 89.12 75 ILE B C 1
ATOM 5243 O O . ILE B 1 75 ? -25.016 -23.484 9.828 1 89.12 75 ILE B O 1
ATOM 5247 N N . LEU B 1 76 ? -23.141 -24.656 9.914 1 89.62 76 LEU B N 1
ATOM 5248 C CA . LEU B 1 76 ? -22.328 -23.547 9.414 1 89.62 76 LEU B CA 1
ATOM 5249 C C . LEU B 1 76 ? -22.703 -23.188 7.984 1 89.62 76 LEU B C 1
ATOM 5251 O O . LEU B 1 76 ? -22.781 -22.016 7.633 1 89.62 76 LEU B O 1
ATOM 5255 N N . ASN B 1 77 ? -22.875 -24.172 7.254 1 88.56 77 ASN B N 1
ATOM 5256 C CA . ASN B 1 77 ? -23.266 -23.922 5.871 1 88.56 77 ASN B CA 1
ATOM 5257 C C . ASN B 1 77 ? -24.641 -23.25 5.797 1 88.56 77 ASN B C 1
ATOM 5259 O O . ASN B 1 77 ? -24.875 -22.391 4.957 1 88.56 77 ASN B O 1
ATOM 5263 N N . ARG B 1 78 ? -25.594 -23.609 6.582 1 88.06 78 ARG B N 1
ATOM 5264 C CA . ARG B 1 78 ? -26.922 -23.016 6.641 1 88.06 78 ARG B CA 1
ATOM 5265 C C . ARG B 1 78 ? -26.828 -21.547 7.055 1 88.06 78 ARG B C 1
ATOM 5267 O O . ARG B 1 78 ? -27.5 -20.688 6.48 1 88.06 78 ARG B O 1
ATOM 5274 N N . TYR B 1 79 ? -25.953 -21.391 7.961 1 90.94 79 TYR B N 1
ATOM 5275 C CA . TYR B 1 79 ? -25.766 -20.016 8.422 1 90.94 79 TYR B CA 1
ATOM 5276 C C . TYR B 1 79 ? -25.219 -19.141 7.301 1 90.94 79 TYR B C 1
ATOM 5278 O O . TYR B 1 79 ? -25.719 -18.031 7.09 1 90.94 79 TYR B O 1
ATOM 5286 N N . LEU B 1 80 ? -24.281 -19.578 6.539 1 92.5 80 LEU B N 1
ATOM 5287 C CA . LEU B 1 80 ? -23.656 -18.812 5.461 1 92.5 80 LEU B CA 1
ATOM 5288 C C . LEU B 1 80 ? -24.609 -18.672 4.277 1 92.5 80 LEU B C 1
ATOM 5290 O O . LEU B 1 80 ? -24.562 -17.672 3.557 1 92.5 80 LEU B O 1
ATOM 5294 N N . THR B 1 81 ? -25.438 -19.641 4.16 1 89.69 81 THR B N 1
ATOM 5295 C CA . THR B 1 81 ? -26.375 -19.625 3.049 1 89.69 81 THR B CA 1
ATOM 5296 C C . THR B 1 81 ? -27.562 -18.703 3.354 1 89.69 81 THR B C 1
ATOM 5298 O O . THR B 1 81 ? -28.031 -17.984 2.473 1 89.69 81 THR B O 1
ATOM 5301 N N . ASP B 1 82 ? -28.031 -18.688 4.562 1 91.5 82 ASP B N 1
ATOM 5302 C CA . ASP B 1 82 ? -29.188 -17.891 4.969 1 91.5 82 ASP B CA 1
ATOM 5303 C C . ASP B 1 82 ? -28.812 -16.422 5.172 1 91.5 82 ASP B C 1
ATOM 5305 O O . ASP B 1 82 ? -29.672 -15.547 5.09 1 91.5 82 ASP B O 1
ATOM 5309 N N . ASN B 1 83 ? -27.625 -16.266 5.469 1 94.06 83 ASN B N 1
ATOM 5310 C CA . ASN B 1 83 ? -27.172 -14.914 5.738 1 94.06 83 ASN B CA 1
ATOM 5311 C C . ASN B 1 83 ? -26.141 -14.453 4.703 1 94.06 83 ASN B C 1
ATOM 5313 O O . ASN B 1 83 ? -24.938 -14.531 4.938 1 94.06 83 ASN B O 1
ATOM 5317 N N . ASP B 1 84 ? -26.578 -13.844 3.725 1 92.38 84 ASP B N 1
ATOM 5318 C CA . ASP B 1 84 ? -25.75 -13.414 2.605 1 92.38 84 ASP B CA 1
ATOM 5319 C C . ASP B 1 84 ? -24.703 -12.398 3.059 1 92.38 84 ASP B C 1
ATOM 5321 O O . ASP B 1 84 ? -23.562 -12.414 2.59 1 92.38 84 ASP B O 1
ATOM 5325 N N . LYS B 1 85 ? -25.125 -11.461 4 1 89.25 85 LYS B N 1
ATOM 5326 C CA . LYS B 1 85 ? -24.219 -10.438 4.508 1 89.25 85 LYS B CA 1
ATOM 5327 C C . LYS B 1 85 ? -23.047 -11.062 5.266 1 89.25 85 LYS B C 1
ATOM 5329 O O . LYS B 1 85 ? -21.906 -10.633 5.125 1 89.25 85 LYS B O 1
ATOM 5334 N N . ALA B 1 86 ? -23.344 -12 5.988 1 92.75 86 ALA B N 1
ATOM 5335 C CA . ALA B 1 86 ? -22.297 -12.695 6.754 1 92.75 86 ALA B CA 1
ATOM 5336 C C . ALA B 1 86 ? -21.328 -13.414 5.828 1 92.75 86 ALA B C 1
ATOM 5338 O O . ALA B 1 86 ? -20.125 -13.391 6.047 1 92.75 86 ALA B O 1
ATOM 5339 N N . PHE B 1 87 ? -21.859 -14.195 4.82 1 95.69 87 PHE B N 1
ATOM 5340 C CA . PHE B 1 87 ? -21.031 -14.898 3.854 1 95.69 87 PHE B CA 1
ATOM 5341 C C . PHE B 1 87 ? -20.062 -13.945 3.166 1 95.69 87 PHE B C 1
ATOM 5343 O O . PHE B 1 87 ? -18.859 -14.203 3.098 1 95.69 87 PHE B O 1
ATOM 5350 N N . ARG B 1 88 ? -20.609 -12.805 2.77 1 93.69 88 ARG B N 1
ATOM 5351 C CA . ARG B 1 88 ? -19.781 -11.82 2.072 1 93.69 88 ARG B CA 1
ATOM 5352 C C . ARG B 1 88 ? -18.719 -11.242 2.994 1 93.69 88 ARG B C 1
ATOM 5354 O O . ARG B 1 88 ? -17.578 -11.023 2.572 1 93.69 88 ARG B O 1
ATOM 5361 N N . LYS B 1 89 ? -19.109 -11.008 4.195 1 95.56 89 LYS B N 1
ATOM 5362 C CA . LYS B 1 89 ? -18.188 -10.461 5.18 1 95.56 89 LYS B CA 1
ATOM 5363 C C . LYS B 1 89 ? -17.031 -11.43 5.43 1 95.56 89 LYS B C 1
ATOM 5365 O O . LYS B 1 89 ? -15.859 -11.023 5.414 1 95.56 89 LYS B O 1
ATOM 5370 N N . VAL B 1 90 ? -17.359 -12.695 5.598 1 96.75 90 VAL B N 1
ATOM 5371 C CA . VAL B 1 90 ? -16.344 -13.695 5.879 1 96.75 90 VAL B CA 1
ATOM 5372 C C . VAL B 1 90 ? -15.422 -13.852 4.672 1 96.75 90 VAL B C 1
ATOM 5374 O O . VAL B 1 90 ? -14.195 -13.914 4.816 1 96.75 90 VAL B O 1
ATOM 5377 N N . ARG B 1 91 ? -15.992 -13.992 3.535 1 97.38 91 ARG B N 1
ATOM 5378 C CA . ARG B 1 91 ? -15.219 -14.102 2.305 1 97.38 91 ARG B CA 1
ATOM 5379 C C . ARG B 1 91 ? -14.281 -12.906 2.143 1 97.38 91 ARG B C 1
ATOM 5381 O O . ARG B 1 91 ? -13.102 -13.078 1.827 1 97.38 91 ARG B O 1
ATOM 5388 N N . ASN B 1 92 ? -14.82 -11.727 2.404 1 96.88 92 ASN B N 1
ATOM 5389 C CA . ASN B 1 92 ? -14.023 -10.516 2.256 1 96.88 92 ASN B CA 1
ATOM 5390 C C . ASN B 1 92 ? -12.906 -10.445 3.295 1 96.88 92 ASN B C 1
ATOM 5392 O O . ASN B 1 92 ? -11.805 -9.977 3 1 96.88 92 ASN B O 1
ATOM 5396 N N . ILE B 1 93 ? -13.188 -10.836 4.465 1 97.81 93 ILE B N 1
ATOM 5397 C CA . ILE B 1 93 ? -12.172 -10.852 5.512 1 97.81 93 ILE B CA 1
ATOM 5398 C C . ILE B 1 93 ? -11.023 -11.773 5.098 1 97.81 93 ILE B C 1
ATOM 5400 O O . ILE B 1 93 ? -9.852 -11.414 5.246 1 97.81 93 ILE B O 1
ATOM 5404 N N . CYS B 1 94 ? -11.367 -12.953 4.555 1 98.56 94 CYS B N 1
ATOM 5405 C CA . CYS B 1 94 ? -10.336 -13.875 4.094 1 98.56 94 CYS B CA 1
ATOM 5406 C C . CYS B 1 94 ? -9.5 -13.242 2.984 1 98.56 94 CYS B C 1
ATOM 5408 O O . CYS B 1 94 ? -8.273 -13.344 2.992 1 98.56 94 CYS B O 1
ATOM 5410 N N . LEU B 1 95 ? -10.148 -12.633 2.084 1 98.75 95 LEU B N 1
ATOM 5411 C CA . LEU B 1 95 ? -9.453 -12 0.969 1 98.75 95 LEU B CA 1
ATOM 5412 C C . LEU B 1 95 ? -8.562 -10.859 1.462 1 98.75 95 LEU B C 1
ATOM 5414 O O . LEU B 1 95 ? -7.445 -10.688 0.973 1 98.75 95 LEU B O 1
ATOM 5418 N N . ILE B 1 96 ? -9.07 -10.102 2.441 1 97.94 96 ILE B N 1
ATOM 5419 C CA . ILE B 1 96 ? -8.305 -9.008 3.021 1 97.94 96 ILE B CA 1
ATOM 5420 C C . ILE B 1 96 ? -7.062 -9.562 3.717 1 97.94 96 ILE B C 1
ATOM 5422 O O . ILE B 1 96 ? -5.977 -8.984 3.615 1 97.94 96 ILE B O 1
ATOM 5426 N N . ILE B 1 97 ? -7.211 -10.648 4.375 1 98.56 97 ILE B N 1
ATOM 5427 C CA . ILE B 1 97 ? -6.078 -11.258 5.055 1 98.56 97 ILE B CA 1
ATOM 5428 C C . ILE B 1 97 ? -5.02 -11.664 4.027 1 98.56 97 ILE B C 1
ATOM 5430 O O . ILE B 1 97 ? -3.826 -11.422 4.227 1 98.56 97 ILE B O 1
ATOM 5434 N N . ILE B 1 98 ? -5.449 -12.227 2.924 1 98.75 98 ILE B N 1
ATOM 5435 C CA . ILE B 1 98 ? -4.527 -12.602 1.856 1 98.75 98 ILE B CA 1
ATOM 5436 C C . ILE B 1 98 ? -3.836 -11.352 1.312 1 98.75 98 ILE B C 1
ATOM 5438 O O . ILE B 1 98 ? -2.613 -11.336 1.148 1 98.75 98 ILE B O 1
ATOM 5442 N N . GLY B 1 99 ? -4.637 -10.359 1.076 1 98.62 99 GLY B N 1
ATOM 5443 C CA . GLY B 1 99 ? -4.082 -9.109 0.57 1 98.62 99 GLY B CA 1
ATOM 5444 C C . GLY B 1 99 ? -3.111 -8.453 1.534 1 98.62 99 GLY B C 1
ATOM 5445 O O . GLY B 1 99 ? -2.031 -8.016 1.135 1 98.62 99 GLY B O 1
ATOM 5446 N N . ILE B 1 100 ? -3.451 -8.398 2.795 1 97.94 100 ILE B N 1
ATOM 5447 C CA . ILE B 1 100 ? -2.615 -7.773 3.814 1 97.94 100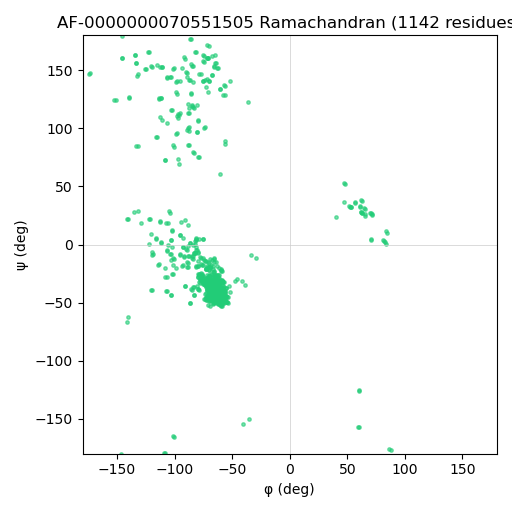 ILE B CA 1
ATOM 5448 C C . ILE B 1 100 ? -1.319 -8.562 3.977 1 97.94 100 ILE B C 1
ATOM 5450 O O . ILE B 1 100 ? -0.244 -7.98 4.129 1 97.94 100 ILE B O 1
ATOM 5454 N N . THR B 1 101 ? -1.448 -9.852 3.941 1 98.25 101 THR B N 1
ATOM 5455 C CA . THR B 1 101 ? -0.254 -10.688 4.047 1 98.25 101 THR B CA 1
ATOM 5456 C C . THR B 1 101 ? 0.712 -10.391 2.904 1 98.25 101 THR B C 1
ATOM 5458 O O . THR B 1 101 ? 1.916 -10.242 3.125 1 98.25 101 THR B O 1
ATOM 5461 N N . GLY B 1 102 ? 0.172 -10.328 1.735 1 98.56 102 GLY B N 1
ATOM 5462 C CA . GLY B 1 102 ? 1.011 -10.008 0.592 1 98.56 102 GLY B CA 1
ATOM 5463 C C . GLY B 1 102 ? 1.609 -8.609 0.665 1 98.56 102 GLY B C 1
ATOM 5464 O O . GLY B 1 102 ? 2.805 -8.43 0.428 1 98.56 102 GLY B O 1
ATOM 5465 N N . ALA B 1 103 ? 0.847 -7.641 1.021 1 98.31 103 ALA B N 1
ATOM 5466 C CA . ALA B 1 103 ? 1.301 -6.254 1.097 1 98.31 103 ALA B CA 1
ATOM 5467 C C . ALA B 1 103 ? 2.361 -6.082 2.18 1 98.31 103 ALA B C 1
ATOM 5469 O O . ALA B 1 103 ? 3.367 -5.398 1.97 1 98.31 103 ALA B O 1
ATOM 5470 N N . VAL B 1 104 ? 2.111 -6.68 3.289 1 97.75 104 VAL B N 1
ATOM 5471 C CA . VAL B 1 104 ? 3.057 -6.605 4.398 1 97.75 104 VAL B CA 1
ATOM 5472 C C . VAL B 1 104 ? 4.383 -7.242 3.99 1 97.75 104 VAL B C 1
ATOM 5474 O O . VAL B 1 104 ? 5.453 -6.711 4.297 1 97.75 104 VAL B O 1
ATOM 5477 N N . TRP B 1 105 ? 4.273 -8.352 3.281 1 98.06 105 TRP B N 1
ATOM 5478 C CA . TRP B 1 105 ? 5.496 -9.008 2.816 1 98.06 105 TRP B CA 1
ATOM 5479 C C . TRP B 1 105 ? 6.277 -8.094 1.883 1 98.06 105 TRP B C 1
ATOM 5481 O O . TRP B 1 105 ? 7.5 -7.965 2.01 1 98.06 105 TRP B O 1
ATOM 5491 N N . VAL B 1 106 ? 5.594 -7.418 0.982 1 98.38 106 VAL B N 1
ATOM 5492 C CA . VAL B 1 106 ? 6.219 -6.516 0.021 1 98.38 106 VAL B CA 1
ATOM 5493 C C . VAL B 1 106 ? 6.867 -5.344 0.755 1 98.38 106 VAL B C 1
ATOM 5495 O O . VAL B 1 106 ? 8.023 -5 0.493 1 98.38 106 VAL B O 1
ATOM 5498 N N . ILE B 1 107 ? 6.172 -4.789 1.726 1 97.62 107 ILE B N 1
ATOM 5499 C CA . ILE B 1 107 ? 6.594 -3.568 2.398 1 97.62 107 ILE B CA 1
ATOM 5500 C C . ILE B 1 107 ? 7.742 -3.877 3.357 1 97.62 107 ILE B C 1
ATOM 5502 O O . ILE B 1 107 ? 8.664 -3.072 3.512 1 97.62 107 ILE B O 1
ATOM 5506 N N . LEU B 1 108 ? 7.789 -5.055 3.918 1 97.38 108 LEU B N 1
ATOM 5507 C CA . LEU B 1 108 ? 8.797 -5.383 4.922 1 97.38 108 LEU B CA 1
ATOM 5508 C C . LEU B 1 108 ? 10.062 -5.93 4.266 1 97.38 108 LEU B C 1
ATOM 5510 O O . LEU B 1 108 ? 11.125 -5.957 4.891 1 97.38 108 LEU B O 1
ATOM 5514 N N . THR B 1 109 ? 9.945 -6.398 3.02 1 97.44 109 THR B N 1
ATOM 5515 C CA . THR B 1 109 ? 11.125 -6.969 2.381 1 97.44 109 THR B CA 1
ATOM 5516 C C . THR B 1 109 ? 11.727 -5.984 1.379 1 97.44 109 THR B C 1
ATOM 5518 O O . THR B 1 109 ? 12.945 -5.852 1.289 1 97.44 109 THR B O 1
ATOM 5521 N N . GLN B 1 110 ? 10.82 -5.332 0.567 1 96.69 110 GLN B N 1
ATOM 5522 C CA . GLN B 1 110 ? 11.211 -4.398 -0.482 1 96.69 110 GLN B CA 1
ATOM 5523 C C . GLN B 1 110 ? 12.328 -4.973 -1.344 1 96.69 110 GLN B C 1
ATOM 5525 O O . GLN B 1 110 ? 13.359 -4.328 -1.546 1 96.69 110 GLN B O 1
ATOM 5530 N N . SER B 1 111 ? 12.023 -6.16 -1.81 1 96.31 111 SER B N 1
ATOM 5531 C CA . SER B 1 111 ? 12.984 -6.918 -2.609 1 96.31 111 SER B CA 1
ATOM 5532 C C . SER B 1 111 ? 13.125 -6.328 -4.008 1 96.31 111 SER B C 1
ATOM 5534 O O . SER B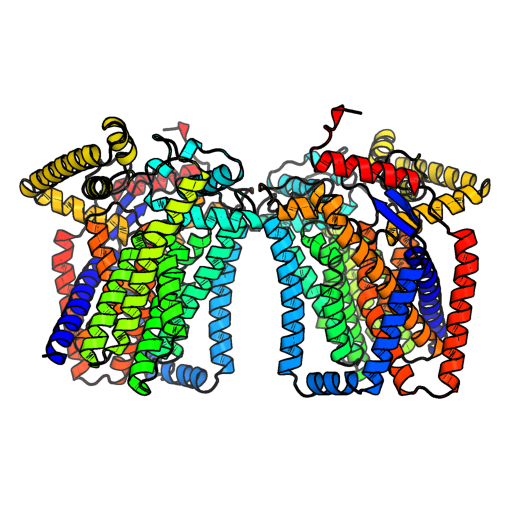 1 111 ? 12.133 -5.934 -4.625 1 96.31 111 SER B O 1
ATOM 5536 N N . HIS B 1 112 ? 14.375 -6.328 -4.52 1 96.75 112 HIS B N 1
ATOM 5537 C CA . HIS B 1 112 ? 14.641 -5.867 -5.875 1 96.75 112 HIS B CA 1
ATOM 5538 C C . HIS B 1 112 ? 14.398 -6.977 -6.895 1 96.75 112 HIS B C 1
ATOM 5540 O O . HIS B 1 112 ? 14.453 -8.156 -6.555 1 96.75 112 HIS B O 1
ATOM 5546 N N . ALA B 1 113 ? 14.094 -6.543 -8.062 1 96.44 113 ALA B N 1
ATOM 5547 C CA . ALA B 1 113 ? 14.031 -7.512 -9.156 1 96.44 113 ALA B CA 1
ATOM 5548 C C . ALA B 1 113 ? 15.422 -8.023 -9.516 1 96.44 113 ALA B C 1
ATOM 5550 O O . ALA B 1 113 ? 16.391 -7.266 -9.492 1 96.44 113 ALA B O 1
ATOM 5551 N N . GLY B 1 114 ? 15.477 -9.32 -9.797 1 95.19 114 GLY B N 1
ATOM 5552 C CA . GLY B 1 114 ? 16.734 -9.922 -10.219 1 95.19 114 GLY B CA 1
ATOM 5553 C C . GLY B 1 114 ? 16.594 -10.828 -11.422 1 95.19 114 GLY B C 1
ATOM 5554 O O . GLY B 1 114 ? 15.492 -11.266 -11.75 1 95.19 114 GLY B O 1
ATOM 5555 N N . ALA B 1 115 ? 17.688 -10.977 -12.094 1 93.25 115 ALA B N 1
ATOM 5556 C CA . ALA B 1 115 ? 17.75 -11.898 -13.227 1 93.25 115 ALA B CA 1
ATOM 5557 C C . ALA B 1 115 ? 16.75 -11.5 -14.312 1 93.25 115 ALA B C 1
ATOM 5559 O O . ALA B 1 115 ? 16.719 -10.336 -14.727 1 93.25 115 ALA B O 1
ATOM 5560 N N . ASP B 1 116 ? 15.883 -12.43 -14.727 1 94.12 116 ASP B N 1
ATOM 5561 C CA . ASP B 1 116 ? 14.992 -12.172 -15.859 1 94.12 116 ASP B CA 1
ATOM 5562 C C . ASP B 1 116 ? 14.023 -11.031 -15.547 1 94.12 116 ASP B C 1
ATOM 5564 O O . ASP B 1 116 ? 13.727 -10.211 -16.422 1 94.12 116 ASP B O 1
ATOM 5568 N N . GLN B 1 117 ? 13.539 -10.953 -14.367 1 95.75 117 GLN B N 1
ATOM 5569 C CA . GLN B 1 117 ? 12.641 -9.859 -14 1 95.75 117 GLN B CA 1
ATOM 5570 C C . GLN B 1 117 ? 13.312 -8.508 -14.219 1 95.75 117 GLN B C 1
ATOM 5572 O O . GLN B 1 117 ? 12.688 -7.586 -14.75 1 95.75 117 GLN B O 1
ATOM 5577 N N . TYR B 1 118 ? 14.586 -8.422 -13.789 1 96.94 118 TYR B N 1
ATOM 5578 C CA . TYR B 1 118 ? 15.328 -7.172 -13.914 1 96.94 118 TYR B CA 1
ATOM 5579 C C . TYR B 1 118 ? 15.594 -6.836 -15.375 1 96.94 118 TYR B C 1
ATOM 5581 O O . TYR B 1 118 ? 15.422 -5.691 -15.797 1 96.94 118 TYR B O 1
ATOM 5589 N N . TYR B 1 119 ? 15.953 -7.805 -16.141 1 97.5 119 TYR B N 1
ATOM 5590 C CA . TYR B 1 119 ? 16.344 -7.559 -17.531 1 97.5 119 TYR B CA 1
ATOM 5591 C C . TYR B 1 119 ? 15.164 -7.078 -18.359 1 97.5 119 TYR B C 1
ATOM 5593 O O . TYR B 1 119 ? 15.312 -6.223 -19.234 1 97.5 119 TYR B O 1
ATOM 5601 N N . VAL B 1 120 ? 14.039 -7.645 -18.031 1 98.06 120 VAL B N 1
ATOM 5602 C CA . VAL B 1 120 ? 12.844 -7.223 -18.766 1 98.06 120 VAL B CA 1
ATOM 5603 C C . VAL B 1 120 ? 12.5 -5.777 -18.406 1 98.06 120 VAL B C 1
ATOM 5605 O O . VAL B 1 120 ? 12.227 -4.961 -19.281 1 98.06 120 VAL B O 1
ATOM 5608 N N . LEU B 1 121 ? 12.57 -5.457 -17.156 1 97.75 121 LEU B N 1
ATOM 5609 C CA . LEU B 1 121 ? 12.312 -4.094 -16.703 1 97.75 121 LEU B CA 1
ATOM 5610 C C . LEU B 1 121 ? 13.344 -3.129 -17.281 1 97.75 121 LEU B C 1
ATOM 5612 O O . LEU B 1 121 ? 13.008 -2.008 -17.672 1 97.75 121 LEU B O 1
ATOM 5616 N N . ASP B 1 122 ? 14.547 -3.598 -17.297 1 97.94 122 ASP B N 1
ATOM 5617 C CA . ASP B 1 122 ? 15.641 -2.785 -17.812 1 97.94 122 ASP B CA 1
ATOM 5618 C C . ASP B 1 122 ? 15.477 -2.512 -19.297 1 97.94 122 ASP B C 1
ATOM 5620 O O . ASP B 1 122 ? 15.75 -1.404 -19.766 1 97.94 122 ASP B O 1
ATOM 5624 N N . ALA B 1 123 ? 15.055 -3.492 -19.984 1 98.25 123 ALA B N 1
ATOM 5625 C CA . ALA B 1 123 ? 14.789 -3.326 -21.406 1 98.25 123 ALA B CA 1
ATOM 5626 C C . ALA B 1 123 ? 13.656 -2.332 -21.641 1 98.25 123 ALA B C 1
ATOM 5628 O O . ALA B 1 123 ? 13.711 -1.524 -22.578 1 98.25 123 ALA B O 1
ATOM 5629 N N . ALA B 1 124 ? 12.617 -2.426 -20.859 1 98.06 124 ALA B N 1
ATOM 5630 C CA . ALA B 1 124 ? 11.5 -1.489 -20.953 1 98.06 124 ALA B CA 1
ATOM 5631 C C . ALA B 1 124 ? 11.961 -0.058 -20.688 1 98.06 124 ALA B C 1
ATOM 5633 O O . ALA B 1 124 ? 11.57 0.868 -21.406 1 98.06 124 ALA B O 1
ATOM 5634 N N . ALA B 1 125 ? 12.742 0.085 -19.656 1 97.56 125 ALA B N 1
ATOM 5635 C CA . ALA B 1 125 ? 13.312 1.395 -19.344 1 97.56 125 ALA B CA 1
ATOM 5636 C C . ALA B 1 125 ? 14.188 1.9 -20.484 1 97.56 125 ALA B C 1
ATOM 5638 O O . ALA B 1 125 ? 14.172 3.09 -20.812 1 97.56 125 ALA B O 1
ATOM 5639 N N . GLY B 1 126 ? 14.969 0.981 -21.078 1 97.69 126 GLY B N 1
ATOM 5640 C CA . GLY B 1 126 ? 15.82 1.321 -22.203 1 97.69 126 GLY B CA 1
ATOM 5641 C C . GLY B 1 126 ? 15.039 1.833 -23.406 1 97.69 126 GLY B C 1
ATOM 5642 O O . GLY B 1 126 ? 15.461 2.791 -24.062 1 97.69 126 GLY B O 1
ATOM 5643 N N . LEU B 1 127 ? 13.93 1.232 -23.703 1 97.12 127 LEU B N 1
ATOM 5644 C CA . LEU B 1 127 ? 13.086 1.688 -24.797 1 97.12 127 LEU B CA 1
ATOM 5645 C C . LEU B 1 127 ? 12.664 3.139 -24.594 1 97.12 127 LEU B C 1
ATOM 5647 O O . LEU B 1 127 ? 12.625 3.92 -25.547 1 97.12 127 LEU B O 1
ATOM 5651 N N . ARG B 1 128 ? 12.336 3.547 -23.406 1 94.31 128 ARG B N 1
ATOM 5652 C CA . ARG B 1 128 ? 11.852 4.891 -23.094 1 94.31 128 ARG B CA 1
ATOM 5653 C C . ARG B 1 128 ? 13.008 5.895 -23.094 1 94.31 128 ARG B C 1
ATOM 5655 O O . ARG B 1 128 ? 12.805 7.078 -23.375 1 94.31 128 ARG B O 1
ATOM 5662 N N . SER B 1 129 ? 14.242 5.371 -22.828 1 94.81 129 SER B N 1
ATOM 5663 C CA . SER B 1 129 ? 15.406 6.246 -22.766 1 94.81 129 SER B CA 1
ATOM 5664 C C . SER B 1 129 ? 16.25 6.129 -24.031 1 94.81 129 SER B C 1
ATOM 5666 O O . SER B 1 129 ? 17.391 6.574 -24.062 1 94.81 129 SER B O 1
ATOM 5668 N N . HIS B 1 130 ? 15.812 5.355 -25.016 1 95.12 130 HIS B N 1
ATOM 5669 C CA . HIS B 1 130 ? 16.453 5.199 -26.312 1 95.12 130 HIS B CA 1
ATOM 5670 C C . HIS B 1 130 ? 17.766 4.426 -26.203 1 95.12 130 HIS B C 1
ATOM 5672 O O . HIS B 1 130 ? 18.75 4.746 -26.875 1 95.12 130 HIS B O 1
ATOM 5678 N N . ASP B 1 131 ? 17.828 3.6 -25.219 1 96.88 131 ASP B N 1
ATOM 5679 C CA . ASP B 1 131 ? 18.891 2.602 -25.094 1 96.88 131 ASP B CA 1
ATOM 5680 C C . ASP B 1 131 ? 18.438 1.251 -25.641 1 96.88 131 ASP B C 1
ATOM 5682 O O . ASP B 1 131 ? 17.672 0.534 -24.984 1 96.88 131 ASP B O 1
ATOM 5686 N N . TYR B 1 132 ? 18.984 0.794 -26.734 1 96.75 132 TYR B N 1
ATOM 5687 C CA . TYR B 1 132 ? 18.469 -0.382 -27.422 1 96.75 132 TYR B CA 1
ATOM 5688 C C . TYR B 1 132 ? 19.453 -1.539 -27.359 1 96.75 132 TYR B C 1
ATOM 5690 O O . TYR B 1 132 ? 19.375 -2.482 -28.156 1 96.75 132 TYR B O 1
ATOM 5698 N N . THR B 1 133 ? 20.375 -1.497 -26.422 1 96.25 133 THR B N 1
ATOM 5699 C CA . THR B 1 133 ? 21.422 -2.496 -26.281 1 96.25 133 THR B CA 1
ATOM 5700 C C . THR B 1 133 ? 20.828 -3.891 -26.109 1 96.25 133 THR B C 1
ATOM 5702 O O . THR B 1 133 ? 21.375 -4.871 -26.641 1 96.25 133 THR B O 1
ATOM 5705 N N . MET B 1 134 ? 19.734 -4.027 -25.516 1 96.19 134 MET B N 1
ATOM 5706 C CA . MET B 1 134 ? 19.109 -5.312 -25.203 1 96.19 134 MET B CA 1
ATOM 5707 C C . MET B 1 134 ? 18.438 -5.898 -26.453 1 96.19 134 MET B C 1
ATOM 5709 O O . MET B 1 134 ? 18.109 -7.086 -26.469 1 96.19 134 MET B O 1
ATOM 5713 N N . PHE B 1 135 ? 18.312 -5.133 -27.5 1 96.12 135 PHE B N 1
ATOM 5714 C CA . PHE B 1 135 ? 17.594 -5.543 -28.688 1 96.12 135 PHE B CA 1
ATOM 5715 C C . PHE B 1 135 ? 18.547 -5.859 -29.828 1 96.12 135 PHE B C 1
ATOM 5717 O O . PHE B 1 135 ? 18.141 -6.367 -30.875 1 96.12 135 PHE B O 1
ATOM 5724 N N . MET B 1 136 ? 19.781 -5.594 -29.547 1 93.56 136 MET B N 1
ATOM 5725 C CA . MET B 1 136 ? 20.812 -5.934 -30.516 1 93.56 136 MET B CA 1
ATOM 5726 C C . MET B 1 136 ? 21 -7.445 -30.609 1 93.56 136 MET B C 1
ATOM 5728 O O . MET B 1 136 ? 20.453 -8.195 -29.797 1 93.56 136 MET B O 1
ATOM 5732 N N . ARG B 1 137 ? 21.719 -7.879 -31.516 1 88.12 137 ARG B N 1
ATOM 5733 C CA . ARG B 1 137 ? 21.875 -9.281 -31.875 1 88.12 137 ARG B CA 1
ATOM 5734 C C . ARG B 1 137 ? 22.312 -10.109 -30.672 1 88.12 137 ARG B C 1
ATOM 5736 O O . ARG B 1 137 ? 21.859 -11.234 -30.469 1 88.12 137 ARG B O 1
ATOM 5743 N N . ASP B 1 138 ? 23.125 -9.586 -29.875 1 88.81 138 ASP B N 1
ATOM 5744 C CA . ASP B 1 138 ? 23.641 -10.297 -28.719 1 88.81 138 ASP B CA 1
ATOM 5745 C C . ASP B 1 138 ? 22.953 -9.844 -27.438 1 88.81 138 ASP B C 1
ATOM 5747 O O . ASP B 1 138 ? 23.375 -10.188 -26.328 1 88.81 138 ASP B O 1
ATOM 5751 N N . GLY B 1 139 ? 21.891 -9.117 -27.609 1 93.62 139 GLY B N 1
ATOM 5752 C CA . GLY B 1 139 ? 21.172 -8.594 -26.453 1 93.62 139 GLY B CA 1
ATOM 5753 C C . GLY B 1 139 ? 20.219 -9.594 -25.828 1 93.62 139 GLY B C 1
ATOM 5754 O O . GLY B 1 139 ? 19.875 -10.602 -26.453 1 93.62 139 GLY B O 1
ATOM 5755 N N . TYR B 1 140 ? 19.781 -9.289 -24.641 1 95.44 140 TYR B N 1
ATOM 5756 C CA . TYR B 1 140 ? 18.953 -10.188 -23.859 1 95.44 140 TYR B CA 1
ATOM 5757 C C . TYR B 1 140 ? 17.609 -10.43 -24.547 1 95.44 140 TYR B C 1
ATOM 5759 O O . TYR B 1 140 ? 17.172 -11.57 -24.688 1 95.44 140 TYR B O 1
ATOM 5767 N N . ILE B 1 141 ? 17 -9.445 -25.031 1 96.62 141 ILE B N 1
ATOM 5768 C CA . ILE B 1 141 ? 15.664 -9.57 -25.594 1 96.62 141 ILE B CA 1
ATOM 5769 C C . ILE B 1 141 ? 15.734 -10.266 -26.953 1 96.62 141 ILE B C 1
ATOM 5771 O O . ILE B 1 141 ? 14.844 -11.031 -27.312 1 96.62 141 ILE B O 1
ATOM 5775 N N . ALA B 1 142 ? 16.812 -10.016 -27.641 1 94.06 142 ALA B N 1
ATOM 5776 C CA . ALA B 1 142 ? 17.016 -10.672 -28.938 1 94.06 142 ALA B CA 1
ATOM 5777 C C . ALA B 1 142 ? 17.125 -12.188 -28.766 1 94.06 142 ALA B C 1
ATOM 5779 O O . ALA B 1 142 ? 16.703 -12.945 -29.641 1 94.06 142 ALA B O 1
ATOM 5780 N N . LYS B 1 143 ? 17.656 -12.586 -27.672 1 93.81 143 LYS B N 1
ATOM 5781 C CA . LYS B 1 143 ? 17.828 -14 -27.375 1 93.81 143 LYS B CA 1
ATOM 5782 C C . LYS B 1 143 ? 16.547 -14.594 -26.797 1 93.81 143 LYS B C 1
ATOM 5784 O O . LYS B 1 143 ? 16.141 -15.695 -27.156 1 93.81 143 LYS B O 1
ATOM 5789 N N . TYR B 1 144 ? 15.93 -13.867 -25.891 1 94.31 144 TYR B N 1
ATOM 5790 C CA . TYR B 1 144 ? 14.742 -14.328 -25.172 1 94.31 144 TYR B CA 1
ATOM 5791 C C . TYR B 1 144 ? 13.5 -13.586 -25.641 1 94.31 144 TYR B C 1
ATOM 5793 O O . TYR B 1 144 ? 12.867 -12.859 -24.859 1 94.31 144 TYR B O 1
ATOM 5801 N N . THR B 1 145 ? 13.094 -13.922 -26.812 1 93.56 145 THR B N 1
ATOM 5802 C CA . THR B 1 145 ? 11.992 -13.211 -27.438 1 93.56 145 THR B CA 1
ATOM 5803 C C . THR B 1 145 ? 10.664 -13.555 -26.781 1 93.56 145 THR B C 1
ATOM 5805 O O . THR B 1 145 ? 9.664 -12.859 -26.969 1 93.56 145 THR B O 1
ATOM 5808 N N . ASN B 1 146 ? 10.641 -14.625 -25.969 1 92.88 146 ASN B N 1
ATOM 5809 C CA . ASN B 1 146 ? 9.438 -14.977 -25.234 1 92.88 146 ASN B CA 1
ATOM 5810 C C . ASN B 1 146 ? 9.086 -13.922 -24.188 1 92.88 146 ASN B C 1
ATOM 5812 O O . ASN B 1 146 ? 7.969 -13.906 -23.672 1 92.88 146 ASN B O 1
ATOM 5816 N N . GLN B 1 147 ? 10.047 -12.977 -23.938 1 96.38 147 GLN B N 1
ATOM 5817 C CA . GLN B 1 147 ? 9.836 -11.945 -22.922 1 96.38 147 GLN B CA 1
ATOM 5818 C C . GLN B 1 147 ? 9.172 -10.711 -23.531 1 96.38 147 GLN B C 1
ATOM 5820 O O . GLN B 1 147 ? 8.773 -9.805 -22.797 1 96.38 147 GLN B O 1
ATOM 5825 N N . ILE B 1 148 ? 8.945 -10.648 -24.797 1 97 148 ILE B N 1
ATOM 5826 C CA . ILE B 1 148 ? 8.547 -9.438 -25.5 1 97 148 ILE B CA 1
ATOM 5827 C C . ILE B 1 148 ? 7.168 -8.992 -25.031 1 97 148 ILE B C 1
ATOM 5829 O O . ILE B 1 148 ? 6.91 -7.797 -24.875 1 97 148 ILE B O 1
ATOM 5833 N N . GLY B 1 149 ? 6.273 -9.93 -24.812 1 97.38 149 GLY B N 1
ATOM 5834 C CA . GLY B 1 149 ? 4.949 -9.57 -24.328 1 97.38 149 GLY B CA 1
ATOM 5835 C C . GLY B 1 149 ? 4.977 -8.836 -23 1 97.38 149 GLY B C 1
ATOM 5836 O O . GLY B 1 149 ? 4.363 -7.777 -22.859 1 97.38 149 GLY B O 1
ATOM 5837 N N . LEU B 1 150 ? 5.664 -9.375 -22.047 1 98 150 LEU B N 1
ATOM 5838 C CA . LEU B 1 150 ? 5.793 -8.75 -20.734 1 98 150 LEU B CA 1
ATOM 5839 C C . LEU B 1 150 ? 6.512 -7.406 -20.844 1 98 150 LEU B C 1
ATOM 5841 O O . LEU B 1 150 ? 6.117 -6.434 -20.188 1 98 150 LEU B O 1
ATOM 5845 N N . LEU B 1 151 ? 7.551 -7.383 -21.641 1 98.25 151 LEU B N 1
ATOM 5846 C CA . LEU B 1 151 ? 8.305 -6.156 -21.891 1 98.25 151 LEU B CA 1
ATOM 5847 C C . LEU B 1 151 ? 7.391 -5.051 -22.406 1 98.25 151 LEU B C 1
ATOM 5849 O O . LEU B 1 151 ? 7.473 -3.908 -21.953 1 98.25 151 LEU B O 1
ATOM 5853 N N . PHE B 1 152 ? 6.547 -5.418 -23.312 1 98 152 PHE B N 1
ATOM 5854 C CA . PHE B 1 152 ? 5.633 -4.457 -23.922 1 98 152 PHE B CA 1
ATOM 5855 C C . PHE B 1 152 ? 4.707 -3.857 -22.875 1 98 152 PHE B C 1
ATOM 5857 O O . PHE B 1 152 ? 4.508 -2.641 -22.828 1 98 152 PHE B O 1
ATOM 5864 N N . ILE B 1 153 ? 4.18 -4.633 -22.031 1 97.88 153 ILE B N 1
ATOM 5865 C CA . ILE B 1 153 ? 3.271 -4.18 -20.984 1 97.88 153 ILE B CA 1
ATOM 5866 C C . ILE B 1 153 ? 4.016 -3.254 -20.016 1 97.88 153 ILE B C 1
ATOM 5868 O O . ILE B 1 153 ? 3.504 -2.197 -19.656 1 97.88 153 ILE B O 1
ATOM 5872 N N . GLU B 1 154 ? 5.207 -3.623 -19.641 1 97.94 154 GLU B N 1
ATOM 5873 C CA . GLU B 1 154 ? 5.996 -2.809 -18.719 1 97.94 154 GLU B CA 1
ATOM 5874 C C . GLU B 1 154 ? 6.41 -1.491 -19.375 1 97.94 154 GLU B C 1
ATOM 5876 O O . GLU B 1 154 ? 6.523 -0.467 -18.688 1 97.94 154 GLU B O 1
ATOM 5881 N N . TYR B 1 155 ? 6.637 -1.595 -20.703 1 97.75 155 TYR B N 1
ATOM 5882 C CA . TYR B 1 155 ? 6.957 -0.384 -21.453 1 97.75 155 TYR B CA 1
ATOM 5883 C C . TYR B 1 155 ? 5.812 0.619 -21.375 1 97.75 155 TYR B C 1
ATOM 5885 O O . TYR B 1 155 ? 6.023 1.791 -21.062 1 97.75 155 TYR B O 1
ATOM 5893 N N . ILE B 1 156 ? 4.613 0.15 -21.547 1 97.06 156 ILE B N 1
ATOM 5894 C CA . ILE B 1 156 ? 3.443 1.021 -21.594 1 97.06 156 ILE B CA 1
ATOM 5895 C C . ILE B 1 156 ? 3.145 1.556 -20.188 1 97.06 156 ILE B C 1
ATOM 5897 O O . ILE B 1 156 ? 2.967 2.762 -20.016 1 97.06 156 ILE B O 1
ATOM 5901 N N . ILE B 1 157 ? 3.162 0.726 -19.219 1 96.81 157 ILE B N 1
ATOM 5902 C CA . ILE B 1 157 ? 2.799 1.117 -17.859 1 96.81 157 ILE B CA 1
ATOM 5903 C C . ILE B 1 157 ? 3.879 2.027 -17.281 1 96.81 157 ILE B C 1
ATOM 5905 O O . ILE B 1 157 ? 3.586 2.916 -16.484 1 96.81 157 ILE B O 1
ATOM 5909 N N . GLY B 1 158 ? 5.094 1.875 -17.781 1 96.44 158 GLY B N 1
ATOM 5910 C CA . GLY B 1 158 ? 6.223 2.66 -17.297 1 96.44 158 GLY B CA 1
ATOM 5911 C C . GLY B 1 158 ? 6.059 4.148 -17.547 1 96.44 158 GLY B C 1
ATOM 5912 O O . GLY B 1 158 ? 6.656 4.969 -16.844 1 96.44 158 GLY B O 1
ATOM 5913 N N . PHE B 1 159 ? 5.172 4.512 -18.469 1 95.75 159 PHE B N 1
ATOM 5914 C CA . PHE B 1 159 ? 4.938 5.926 -18.734 1 95.75 159 PHE B CA 1
ATOM 5915 C C . PHE B 1 159 ? 4.223 6.59 -17.562 1 95.75 159 PHE B C 1
ATOM 5917 O O . PHE B 1 159 ? 4.336 7.801 -17.375 1 95.75 159 PHE B O 1
ATOM 5924 N N . VAL B 1 160 ? 3.637 5.746 -16.812 1 94.5 160 VAL B N 1
ATOM 5925 C CA . VAL B 1 160 ? 2.854 6.281 -15.703 1 94.5 160 VAL B CA 1
ATOM 5926 C C . VAL B 1 160 ? 3.586 6.035 -14.383 1 94.5 160 VAL B C 1
ATOM 5928 O O . VAL B 1 160 ? 3.684 6.934 -13.547 1 94.5 160 VAL B O 1
ATOM 5931 N N . VAL B 1 161 ? 4.188 4.887 -14.219 1 96.94 161 VAL B N 1
ATOM 5932 C CA . VAL B 1 161 ? 4.66 4.484 -12.898 1 96.94 161 VAL B CA 1
ATOM 5933 C C . VAL B 1 161 ? 6.164 4.727 -12.797 1 96.94 161 VAL B C 1
ATOM 5935 O O . VAL B 1 161 ? 6.73 4.695 -11.695 1 96.94 161 VAL B O 1
ATOM 5938 N N . GLY B 1 162 ? 6.832 4.992 -13.898 1 96.62 162 GLY B N 1
ATOM 5939 C CA . GLY B 1 162 ? 8.273 5.184 -13.891 1 96.62 162 GLY B CA 1
ATOM 5940 C C . GLY B 1 162 ? 9.047 3.889 -14.047 1 96.62 162 GLY B C 1
ATOM 5941 O O . GLY B 1 162 ? 8.461 2.832 -14.281 1 96.62 162 GLY B O 1
ATOM 5942 N N . ASP B 1 163 ? 10.352 3.988 -13.977 1 96.94 163 ASP B N 1
ATOM 5943 C CA . ASP B 1 163 ? 11.211 2.832 -14.211 1 96.94 163 ASP B CA 1
ATOM 5944 C C . ASP B 1 163 ? 11.758 2.281 -12.891 1 96.94 163 ASP B C 1
ATOM 5946 O O . ASP B 1 163 ? 12.008 3.039 -11.953 1 96.94 163 ASP B O 1
ATOM 5950 N N . TYR B 1 164 ? 11.883 0.978 -12.82 1 96.44 164 TYR B N 1
ATOM 5951 C CA . TYR B 1 164 ? 12.438 0.244 -11.688 1 96.44 164 TYR B CA 1
ATOM 5952 C C . TYR B 1 164 ? 11.586 0.446 -10.438 1 96.44 164 TYR B C 1
ATOM 5954 O O . TYR B 1 164 ? 12.117 0.533 -9.328 1 96.44 164 TYR B O 1
ATOM 5962 N N . ASN B 1 165 ? 10.273 0.724 -10.656 1 97.75 165 ASN B N 1
ATOM 5963 C CA . ASN B 1 165 ? 9.32 0.835 -9.555 1 97.75 165 ASN B CA 1
ATOM 5964 C C . ASN B 1 165 ? 8.883 -0.537 -9.055 1 97.75 165 ASN B C 1
ATOM 5966 O O . ASN B 1 165 ? 7.738 -0.941 -9.273 1 97.75 165 ASN B O 1
ATOM 5970 N N . TYR B 1 166 ? 9.742 -1.185 -8.328 1 98 166 TYR B N 1
ATOM 5971 C CA . TYR B 1 166 ? 9.5 -2.549 -7.871 1 98 166 TYR B CA 1
ATOM 5972 C C . TYR B 1 166 ? 8.258 -2.621 -6.996 1 98 166 TYR B C 1
ATOM 5974 O O . TYR B 1 166 ? 7.469 -3.561 -7.105 1 98 166 TYR B O 1
ATOM 5982 N N . ILE B 1 167 ? 8.039 -1.612 -6.176 1 98 167 ILE B N 1
ATOM 5983 C CA . ILE B 1 167 ? 6.949 -1.608 -5.211 1 98 167 ILE B CA 1
ATOM 5984 C C . ILE B 1 167 ? 5.609 -1.602 -5.945 1 98 167 ILE B C 1
ATOM 5986 O O . ILE B 1 167 ? 4.68 -2.311 -5.559 1 98 167 ILE B O 1
ATOM 5990 N N . PHE B 1 168 ? 5.473 -0.857 -6.973 1 97.94 168 PHE B N 1
ATOM 5991 C CA . PHE B 1 168 ? 4.234 -0.821 -7.742 1 97.94 168 PHE B CA 1
ATOM 5992 C C . PHE B 1 168 ? 3.898 -2.203 -8.289 1 97.94 168 PHE B C 1
ATOM 5994 O O . PHE B 1 168 ? 2.783 -2.693 -8.109 1 97.94 168 PHE B O 1
ATOM 6001 N N . TRP B 1 169 ? 4.852 -2.76 -8.945 1 98.5 169 TRP B N 1
ATOM 6002 C CA . TRP B 1 169 ? 4.617 -4.051 -9.586 1 98.5 169 TRP B CA 1
ATOM 6003 C C . TRP B 1 169 ? 4.285 -5.121 -8.547 1 98.5 169 TRP B C 1
ATOM 6005 O O . TRP B 1 169 ? 3.432 -5.977 -8.789 1 98.5 169 TRP B O 1
ATOM 6015 N N . GLN B 1 170 ? 4.992 -5.086 -7.449 1 98.62 170 GLN B N 1
ATOM 6016 C CA . GLN B 1 170 ? 4.777 -6.082 -6.406 1 98.62 170 GLN B CA 1
ATOM 6017 C C . GLN B 1 170 ? 3.41 -5.906 -5.75 1 98.62 170 GLN B C 1
ATOM 6019 O O . GLN B 1 170 ? 2.721 -6.887 -5.461 1 98.62 170 GLN B O 1
ATOM 6024 N N . LEU B 1 171 ? 3.002 -4.691 -5.543 1 98.44 171 LEU B N 1
ATOM 6025 C CA . LEU B 1 171 ? 1.671 -4.461 -4.992 1 98.44 171 LEU B CA 1
ATOM 6026 C C . LEU B 1 171 ? 0.593 -4.801 -6.016 1 98.44 171 LEU B C 1
ATOM 6028 O O . LEU B 1 171 ? -0.489 -5.266 -5.652 1 98.44 171 LEU B O 1
ATOM 6032 N N . LEU B 1 172 ? 0.854 -4.535 -7.277 1 98.31 172 LEU B N 1
ATOM 6033 C CA . LEU B 1 172 ? -0.062 -4.984 -8.32 1 98.31 172 LEU B CA 1
ATOM 6034 C C . LEU B 1 172 ? -0.223 -6.5 -8.281 1 98.31 172 LEU B C 1
ATOM 6036 O O . LEU B 1 172 ? -1.329 -7.016 -8.453 1 98.31 172 LEU B O 1
ATOM 6040 N N . ASN B 1 173 ? 0.886 -7.219 -8.047 1 98.75 173 ASN B N 1
ATOM 6041 C CA . ASN B 1 173 ? 0.823 -8.664 -7.867 1 98.75 173 ASN B CA 1
ATOM 6042 C C . ASN B 1 173 ? -0.112 -9.047 -6.723 1 98.75 173 ASN B C 1
ATOM 6044 O O . ASN B 1 173 ? -0.89 -9.992 -6.84 1 98.75 173 ASN B O 1
ATOM 6048 N N . VAL B 1 174 ? 0.01 -8.305 -5.652 1 98.81 174 VAL B N 1
ATOM 6049 C CA . VAL B 1 174 ? -0.83 -8.586 -4.492 1 98.81 174 VAL B CA 1
ATOM 6050 C C . VAL B 1 174 ? -2.303 -8.469 -4.879 1 98.81 174 VAL B C 1
ATOM 6052 O O . VAL B 1 174 ? -3.111 -9.336 -4.543 1 98.81 174 VAL B O 1
ATOM 6055 N N . ILE B 1 175 ? -2.631 -7.426 -5.578 1 98.5 175 ILE B N 1
ATOM 6056 C CA . ILE B 1 175 ? -4.004 -7.211 -6.016 1 98.5 175 ILE B CA 1
ATOM 6057 C C . ILE B 1 175 ? -4.449 -8.367 -6.906 1 98.5 175 ILE B C 1
ATOM 6059 O O . ILE B 1 175 ? -5.543 -8.914 -6.73 1 98.5 175 ILE B O 1
ATOM 6063 N N . MET B 1 176 ? -3.596 -8.766 -7.777 1 98.81 176 MET B N 1
ATOM 6064 C CA . MET B 1 176 ? -3.938 -9.844 -8.703 1 98.81 176 MET B CA 1
ATOM 6065 C C . MET B 1 176 ? -4.062 -11.172 -7.973 1 98.81 176 MET B C 1
ATOM 6067 O O . MET B 1 176 ? -4.898 -12.008 -8.328 1 98.81 176 MET B O 1
ATOM 6071 N N . ILE B 1 177 ? -3.27 -11.383 -6.98 1 98.88 177 ILE B N 1
ATOM 6072 C CA . ILE B 1 177 ? -3.363 -12.602 -6.18 1 98.88 177 ILE B CA 1
ATOM 6073 C C . ILE B 1 177 ? -4.715 -12.648 -5.473 1 98.88 177 ILE B C 1
ATOM 6075 O O . ILE B 1 177 ? -5.406 -13.664 -5.508 1 98.88 177 ILE B O 1
ATOM 6079 N N . VAL B 1 178 ? -5.105 -11.531 -4.891 1 98.88 178 VAL B N 1
ATOM 6080 C CA . VAL B 1 178 ? -6.375 -11.453 -4.172 1 98.88 178 VAL B CA 1
ATOM 6081 C C . VAL B 1 178 ? -7.527 -11.773 -5.121 1 98.88 178 VAL B C 1
ATOM 6083 O O . VAL B 1 178 ? -8.398 -12.578 -4.805 1 98.88 178 VAL B O 1
ATOM 6086 N N . PHE B 1 179 ? -7.438 -11.227 -6.277 1 98.69 179 PHE B N 1
ATOM 6087 C CA . PHE B 1 179 ? -8.539 -11.414 -7.211 1 98.69 179 PHE B CA 1
ATOM 6088 C C . PHE B 1 179 ? -8.484 -12.812 -7.828 1 98.69 179 PHE B C 1
ATOM 6090 O O . PHE B 1 179 ? -9.523 -13.367 -8.211 1 98.69 179 PHE B O 1
ATOM 6097 N N . THR B 1 180 ? -7.32 -13.367 -7.91 1 98.88 180 THR B N 1
ATOM 6098 C CA . THR B 1 180 ? -7.234 -14.758 -8.328 1 98.88 180 THR B CA 1
ATOM 6099 C C . THR B 1 180 ? -7.969 -15.664 -7.352 1 98.88 180 THR B C 1
ATOM 6101 O O . THR B 1 180 ? -8.797 -16.484 -7.754 1 98.88 180 THR B O 1
ATOM 6104 N N . TYR B 1 181 ? -7.723 -15.438 -6.102 1 98.88 181 TYR B N 1
ATOM 6105 C CA . TYR B 1 181 ? -8.398 -16.234 -5.086 1 98.88 181 TYR B CA 1
ATOM 6106 C C . TYR B 1 181 ? -9.898 -15.961 -5.086 1 98.88 181 TYR B C 1
ATOM 6108 O O . TYR B 1 181 ? -10.703 -16.875 -4.891 1 98.88 181 TYR B O 1
ATOM 6116 N N . LYS B 1 182 ? -10.25 -14.734 -5.312 1 98.75 182 LYS B N 1
ATOM 6117 C CA . LYS B 1 182 ? -11.672 -14.406 -5.375 1 98.75 182 LYS B CA 1
ATOM 6118 C C . LYS B 1 182 ? -12.359 -15.141 -6.523 1 98.75 182 LYS B C 1
ATOM 6120 O O . LYS B 1 182 ? -13.438 -15.711 -6.348 1 98.75 182 LYS B O 1
ATOM 6125 N N . MET B 1 183 ? -11.727 -15.141 -7.645 1 98.56 183 MET B N 1
ATOM 6126 C CA . MET B 1 183 ? -12.344 -15.758 -8.812 1 98.56 183 MET B CA 1
ATOM 6127 C C . MET B 1 183 ? -12.383 -17.281 -8.672 1 98.56 183 MET B C 1
ATOM 6129 O O . MET B 1 183 ? -13.344 -17.922 -9.102 1 98.56 183 MET B O 1
ATOM 6133 N N . LEU B 1 184 ? -11.406 -17.812 -8.078 1 98.38 184 LEU B N 1
ATOM 6134 C CA . LEU B 1 184 ? -11.445 -19.25 -7.812 1 98.38 184 LEU B CA 1
ATOM 6135 C C . LEU B 1 184 ? -12.555 -19.578 -6.816 1 98.38 184 LEU B C 1
ATOM 6137 O O . LEU B 1 184 ? -13.211 -20.609 -6.941 1 98.38 184 LEU B O 1
ATOM 6141 N N . ALA B 1 185 ? -12.719 -18.703 -5.848 1 98 185 ALA B N 1
ATOM 6142 C CA . ALA B 1 185 ? -13.812 -18.891 -4.898 1 98 185 ALA B CA 1
ATOM 6143 C C . ALA B 1 185 ? -15.164 -18.797 -5.594 1 98 185 ALA B C 1
ATOM 6145 O O . ALA B 1 185 ? -16.109 -19.5 -5.23 1 98 185 ALA B O 1
ATOM 6146 N N . ASP B 1 186 ? -15.258 -17.969 -6.562 1 96.94 186 ASP B N 1
ATOM 6147 C CA . ASP B 1 186 ? -16.5 -17.797 -7.316 1 96.94 186 ASP B CA 1
ATOM 6148 C C . ASP B 1 186 ? -16.844 -19.078 -8.078 1 96.94 186 ASP B C 1
ATOM 6150 O O . ASP B 1 186 ? -18.016 -19.344 -8.344 1 96.94 186 ASP B O 1
ATOM 6154 N N . LEU B 1 187 ? -15.914 -19.844 -8.43 1 96.31 187 LEU B N 1
ATOM 6155 C CA . LEU B 1 187 ? -16.172 -21.062 -9.172 1 96.31 187 LEU B CA 1
ATOM 6156 C C . LEU B 1 187 ? -17.016 -22.031 -8.359 1 96.31 187 LEU B C 1
ATOM 6158 O O . LEU B 1 187 ? -17.812 -22.797 -8.914 1 96.31 187 LEU B O 1
ATOM 6162 N N . PHE B 1 188 ? -16.891 -21.984 -7.059 1 95.25 188 PHE B N 1
ATOM 6163 C CA . PHE B 1 188 ? -17.688 -22.859 -6.211 1 95.25 188 PHE B CA 1
ATOM 6164 C C . PHE B 1 188 ? -19.172 -22.594 -6.402 1 95.25 188 PHE B C 1
ATOM 6166 O O . PHE B 1 188 ? -19.984 -23.531 -6.434 1 95.25 188 PHE B O 1
ATOM 6173 N N . SER B 1 189 ? -19.453 -21.344 -6.543 1 93.69 189 SER B N 1
ATOM 6174 C CA . SER B 1 189 ? -20.844 -20.969 -6.801 1 93.69 189 SER B CA 1
ATOM 6175 C C . SER B 1 189 ? -21.281 -21.422 -8.188 1 93.69 189 SER B C 1
ATOM 6177 O O . SER B 1 189 ? -22.422 -21.844 -8.375 1 93.69 189 SER B O 1
ATOM 6179 N N . ILE B 1 190 ? -20.406 -21.281 -9.102 1 93.44 190 ILE B N 1
ATOM 6180 C CA . ILE B 1 190 ? -20.703 -21.703 -10.469 1 93.44 190 ILE B CA 1
ATOM 6181 C C . ILE B 1 190 ? -20.953 -23.203 -10.508 1 93.44 190 ILE B C 1
ATOM 6183 O O . ILE B 1 190 ? -21.828 -23.672 -11.227 1 93.44 190 ILE B O 1
ATOM 6187 N N . TRP B 1 191 ? -20.25 -23.953 -9.695 1 92.75 191 TRP B N 1
ATOM 6188 C CA . TRP B 1 191 ? -20.375 -25.406 -9.625 1 92.75 191 TRP B CA 1
ATOM 6189 C C . TRP B 1 191 ? -21.484 -25.828 -8.672 1 92.75 191 TRP B C 1
ATOM 6191 O O . TRP B 1 191 ? -21.656 -27.016 -8.383 1 92.75 191 TRP B O 1
ATOM 6201 N N . LYS B 1 192 ? -22.172 -24.828 -8.086 1 90.5 192 LYS B N 1
ATOM 6202 C CA . LYS B 1 192 ? -23.312 -25.047 -7.199 1 90.5 192 LYS B CA 1
ATOM 6203 C C . LYS B 1 192 ? -22.906 -25.844 -5.957 1 90.5 192 LYS B C 1
ATOM 6205 O O . LYS B 1 192 ? -23.609 -26.75 -5.527 1 90.5 192 LYS B O 1
ATOM 6210 N N . LEU B 1 193 ? -21.75 -25.531 -5.5 1 92.25 193 LEU B N 1
ATOM 6211 C CA . LEU B 1 193 ? -21.266 -26.125 -4.258 1 92.25 193 LEU B CA 1
ATOM 6212 C C . LEU B 1 193 ? -21.625 -25.25 -3.062 1 92.25 193 LEU B C 1
ATOM 6214 O O . LEU B 1 193 ? -21.953 -24.078 -3.227 1 92.25 193 LEU B O 1
ATOM 6218 N N . PRO B 1 194 ? -21.594 -25.844 -1.902 1 92.06 194 PRO B N 1
ATOM 6219 C CA . PRO B 1 194 ? -21.984 -25.062 -0.725 1 92.06 194 PRO B CA 1
ATOM 6220 C C . PRO B 1 194 ? -21.047 -23.875 -0.469 1 92.06 194 PRO B C 1
ATOM 6222 O O . PRO B 1 194 ? -19.844 -23.969 -0.727 1 92.06 194 PRO B O 1
ATOM 6225 N N . ARG B 1 195 ? -21.547 -22.875 0.117 1 95.12 195 ARG B N 1
ATOM 6226 C CA . ARG B 1 195 ? -20.812 -21.656 0.436 1 95.12 195 ARG B CA 1
ATOM 6227 C C . ARG B 1 195 ? -19.672 -21.938 1.399 1 95.12 195 ARG B C 1
ATOM 6229 O O . ARG B 1 195 ? -18.625 -21.297 1.326 1 95.12 195 ARG B O 1
ATOM 6236 N N . LEU B 1 196 ? -19.891 -22.859 2.256 1 94.81 196 LEU B N 1
ATOM 6237 C CA . LEU B 1 196 ? -18.859 -23.234 3.215 1 94.81 196 LEU B CA 1
ATOM 6238 C C . LEU B 1 196 ? -17.609 -23.719 2.498 1 94.81 196 LEU B C 1
ATOM 6240 O O . LEU B 1 196 ? -16.484 -23.422 2.93 1 94.81 196 LEU B O 1
ATOM 6244 N N . ALA B 1 197 ? -17.781 -24.5 1.445 1 94.56 197 ALA B N 1
ATOM 6245 C CA . ALA B 1 197 ? -16.641 -25 0.676 1 94.56 197 ALA B CA 1
ATOM 6246 C C . ALA B 1 197 ? -15.82 -23.844 0.096 1 94.56 197 ALA B C 1
ATOM 6248 O O . ALA B 1 197 ? -14.594 -23.891 0.069 1 94.56 197 ALA B O 1
ATOM 6249 N N . SER B 1 198 ? -16.5 -22.828 -0.344 1 96.44 198 SER B N 1
ATOM 6250 C CA . SER B 1 198 ? -15.844 -21.641 -0.883 1 96.44 198 SER B CA 1
ATOM 6251 C C . SER B 1 198 ? -15.016 -20.938 0.186 1 96.44 198 SER B C 1
ATOM 6253 O O . SER B 1 198 ? -13.883 -20.516 -0.073 1 96.44 198 SER B O 1
ATOM 6255 N N . VAL B 1 199 ? -15.531 -20.797 1.368 1 97.19 199 VAL B N 1
ATOM 6256 C CA . VAL B 1 199 ? -14.844 -20.156 2.484 1 97.19 199 VAL B CA 1
ATOM 6257 C C . VAL B 1 199 ? -13.633 -20.984 2.898 1 97.19 199 VAL B C 1
ATOM 6259 O O . VAL B 1 199 ? -12.555 -20.453 3.152 1 97.19 199 VAL B O 1
ATOM 6262 N N . LEU B 1 200 ? -13.836 -22.281 2.934 1 96.94 200 LEU B N 1
ATOM 6263 C CA . LEU B 1 200 ? -12.742 -23.172 3.318 1 96.94 200 LEU B CA 1
ATOM 6264 C C . LEU B 1 200 ? -11.602 -23.109 2.303 1 96.94 200 LEU B C 1
ATOM 6266 O O . LEU B 1 200 ? -10.43 -23.219 2.666 1 96.94 200 LEU B O 1
ATOM 6270 N N . PHE B 1 201 ? -11.969 -22.922 1.08 1 98 201 PHE B N 1
ATOM 6271 C CA . PHE B 1 201 ? -10.953 -22.719 0.052 1 98 201 PHE B CA 1
ATOM 6272 C C . PHE B 1 201 ? -10.125 -21.484 0.345 1 98 201 PHE B C 1
ATOM 6274 O O . PHE B 1 201 ? -8.898 -21.516 0.262 1 98 201 PHE B O 1
ATOM 6281 N N . LEU B 1 202 ? -10.766 -20.391 0.66 1 98.75 202 LEU B N 1
ATOM 6282 C CA . LEU B 1 202 ? -10.047 -19.156 0.958 1 98.75 202 LEU B CA 1
ATOM 6283 C C . LEU B 1 202 ? -9.18 -19.312 2.199 1 98.75 202 LEU B C 1
ATOM 6285 O O . LEU B 1 202 ? -8.07 -18.781 2.262 1 98.75 202 LEU B O 1
ATOM 6289 N N . VAL B 1 203 ? -9.68 -20 3.182 1 98.38 203 VAL B N 1
ATOM 6290 C CA . VAL B 1 203 ? -8.883 -20.297 4.367 1 98.38 203 VAL B CA 1
ATOM 6291 C C . VAL B 1 203 ? -7.641 -21.078 3.973 1 98.38 203 VAL B C 1
ATOM 6293 O O . VAL B 1 203 ? -6.539 -20.812 4.461 1 98.38 203 VAL B O 1
ATOM 6296 N N . LEU B 1 204 ? -7.832 -22.109 3.102 1 98.56 204 LEU B N 1
ATOM 6297 C CA . LEU B 1 204 ? -6.688 -22.859 2.6 1 98.56 204 LEU B CA 1
ATOM 6298 C C . LEU B 1 204 ? -5.711 -21.938 1.871 1 98.56 204 LEU B C 1
ATOM 6300 O O . LEU B 1 204 ? -4.496 -22.125 1.947 1 98.56 204 LEU B O 1
ATOM 6304 N N . GLY B 1 205 ? -6.309 -20.953 1.147 1 98.56 205 GLY B N 1
ATOM 6305 C CA . GLY B 1 205 ? -5.473 -19.969 0.483 1 98.56 205 GLY B CA 1
ATOM 6306 C C . GLY B 1 205 ? -4.629 -19.156 1.447 1 98.56 205 GLY B C 1
ATOM 6307 O O . GLY B 1 205 ? -3.496 -18.797 1.132 1 98.56 205 GLY B O 1
ATOM 6308 N N . ILE B 1 206 ? -5.172 -18.828 2.621 1 98.56 206 ILE B N 1
ATOM 6309 C CA . ILE B 1 206 ? -4.434 -18.125 3.662 1 98.56 206 ILE B CA 1
ATOM 6310 C C . ILE B 1 206 ? -3.332 -19.031 4.215 1 98.56 206 ILE B C 1
ATOM 6312 O O . ILE B 1 206 ? -2.199 -18.578 4.414 1 98.56 206 ILE B O 1
ATOM 6316 N N . LEU B 1 207 ? -3.66 -20.312 4.387 1 98.5 207 LEU B N 1
ATOM 6317 C CA . LEU B 1 207 ? -2.717 -21.25 4.977 1 98.5 207 LEU B CA 1
ATOM 6318 C C . LEU B 1 207 ? -1.591 -21.578 4.004 1 98.5 207 LEU B C 1
ATOM 6320 O O . LEU B 1 207 ? -0.447 -21.781 4.414 1 98.5 207 LEU B O 1
ATOM 6324 N N . PHE B 1 208 ? -1.923 -21.672 2.74 1 98.62 208 PHE B N 1
ATOM 6325 C CA . PHE B 1 208 ? -0.924 -21.891 1.7 1 98.62 208 PHE B CA 1
ATOM 6326 C C . PHE B 1 208 ? -0.371 -20.547 1.204 1 98.62 208 PHE B C 1
ATOM 6328 O O . PHE B 1 208 ? -0.748 -20.078 0.13 1 98.62 208 PHE B O 1
ATOM 6335 N N . PHE B 1 209 ? 0.627 -20.031 1.893 1 98.25 209 PHE B N 1
ATOM 6336 C CA . PHE B 1 209 ? 1.031 -18.641 1.679 1 98.25 209 PHE B CA 1
ATOM 6337 C C . PHE B 1 209 ? 2.141 -18.562 0.637 1 98.25 209 PHE B C 1
ATOM 6339 O O . PHE B 1 209 ? 2.559 -17.469 0.257 1 98.25 209 PHE B O 1
ATOM 6346 N N . PRO B 1 210 ? 2.664 -19.672 0.054 1 98.31 210 PRO B N 1
ATOM 6347 C CA . PRO B 1 210 ? 3.711 -19.547 -0.962 1 98.31 210 PRO B CA 1
ATOM 6348 C C . PRO B 1 210 ? 3.287 -18.672 -2.139 1 98.31 210 PRO B C 1
ATOM 6350 O O . PRO B 1 210 ? 4.062 -17.828 -2.6 1 98.31 210 PRO B O 1
ATOM 6353 N N . TRP B 1 211 ? 2.094 -18.828 -2.584 1 98.38 211 TRP B N 1
ATOM 6354 C CA . TRP B 1 211 ? 1.617 -18.031 -3.713 1 98.38 211 TRP B CA 1
ATOM 6355 C C . TRP B 1 211 ? 1.57 -16.547 -3.354 1 98.38 211 TRP B C 1
ATOM 6357 O O . TRP B 1 211 ? 1.937 -15.703 -4.164 1 98.38 211 TRP B O 1
ATOM 6367 N N . THR B 1 212 ? 1.216 -16.234 -2.154 1 98.62 212 THR B N 1
ATOM 6368 C CA . THR B 1 212 ? 1.118 -14.859 -1.681 1 98.62 212 THR B CA 1
ATOM 6369 C C . THR B 1 212 ? 2.504 -14.242 -1.529 1 98.62 212 THR B C 1
ATOM 6371 O O . THR B 1 212 ? 2.711 -13.078 -1.879 1 98.62 212 THR B O 1
ATOM 6374 N N . LEU B 1 213 ? 3.457 -15.047 -1.091 1 98.12 213 LEU B N 1
ATOM 6375 C CA . LEU B 1 213 ? 4.805 -14.531 -0.873 1 98.12 213 LEU B CA 1
ATOM 6376 C C . LEU B 1 213 ? 5.5 -14.258 -2.201 1 98.12 213 LEU B C 1
ATOM 6378 O O . LEU B 1 213 ? 6.441 -13.461 -2.26 1 98.12 213 LEU B O 1
ATOM 6382 N N . TYR B 1 214 ? 4.969 -14.859 -3.26 1 98.19 214 TYR B N 1
ATOM 6383 C CA . TYR B 1 214 ? 5.527 -14.617 -4.582 1 98.19 214 TYR B CA 1
ATOM 6384 C C . TYR B 1 214 ? 5.121 -13.242 -5.105 1 98.19 214 TYR B C 1
ATOM 6386 O O . TYR B 1 214 ? 5.484 -12.867 -6.219 1 98.19 214 TYR B O 1
ATOM 6394 N N . SER B 1 215 ? 4.449 -12.461 -4.309 1 98.19 215 SER B N 1
ATOM 6395 C CA . SER B 1 215 ? 4.066 -11.109 -4.711 1 98.19 215 SER B CA 1
ATOM 6396 C C . SER B 1 215 ? 5.289 -10.258 -5.039 1 98.19 215 SER B C 1
ATOM 6398 O O . SER B 1 215 ? 5.199 -9.32 -5.828 1 98.19 215 SER B O 1
ATOM 6400 N N . VAL B 1 216 ? 6.449 -10.633 -4.535 1 97.94 216 VAL B N 1
ATOM 6401 C CA . VAL B 1 216 ? 7.66 -9.844 -4.73 1 97.94 216 VAL B CA 1
ATOM 6402 C C . VAL B 1 216 ? 8.305 -10.203 -6.066 1 97.94 216 VAL B C 1
ATOM 6404 O O . VAL B 1 216 ? 9.227 -9.523 -6.523 1 97.94 216 VAL B O 1
ATOM 6407 N N . PHE B 1 217 ? 7.809 -11.258 -6.695 1 97.38 217 PHE B N 1
ATOM 6408 C CA . PHE B 1 217 ? 8.375 -11.742 -7.945 1 97.38 217 PHE B CA 1
ATOM 6409 C C . PHE B 1 217 ? 7.738 -11.039 -9.141 1 97.38 217 PHE B C 1
ATOM 6411 O O . PHE B 1 217 ? 6.648 -11.406 -9.578 1 97.38 217 PHE B O 1
ATOM 6418 N N . ILE B 1 218 ? 8.469 -10.078 -9.633 1 97 218 ILE B N 1
ATOM 6419 C CA . ILE B 1 218 ? 7.965 -9.266 -10.734 1 97 218 ILE B CA 1
ATOM 6420 C C . ILE B 1 218 ? 8.211 -9.984 -12.062 1 97 218 ILE B C 1
ATOM 6422 O O . ILE B 1 218 ? 9.148 -9.648 -12.789 1 97 218 ILE B O 1
ATOM 6426 N N . TYR B 1 219 ? 7.387 -10.875 -12.281 1 95.44 219 TYR B N 1
ATOM 6427 C CA . TYR B 1 219 ? 7.43 -11.672 -13.5 1 95.44 219 TYR B CA 1
ATOM 6428 C C . TYR B 1 219 ? 6.023 -12.047 -13.961 1 95.44 219 TYR B C 1
ATOM 6430 O O . TYR B 1 219 ? 5.035 -11.531 -13.43 1 95.44 219 TYR B O 1
ATOM 6438 N N . GLY B 1 220 ? 5.836 -12.719 -14.992 1 96.12 220 GLY B N 1
ATOM 6439 C CA . GLY B 1 220 ? 4.535 -12.945 -15.594 1 96.12 220 GLY B CA 1
ATOM 6440 C C . GLY B 1 220 ? 3.752 -14.055 -14.93 1 96.12 220 GLY B C 1
ATOM 6441 O O . GLY B 1 220 ? 2.596 -14.305 -15.281 1 96.12 220 GLY B O 1
ATOM 6442 N N . ASN B 1 221 ? 4.301 -14.648 -13.828 1 96.94 221 ASN B N 1
ATOM 6443 C CA . ASN B 1 221 ? 3.664 -15.812 -13.219 1 96.94 221 ASN B CA 1
ATOM 6444 C C . ASN B 1 221 ? 2.342 -15.445 -12.555 1 96.94 221 ASN B C 1
ATOM 6446 O O . ASN B 1 221 ? 1.328 -16.109 -12.766 1 96.94 221 ASN B O 1
ATOM 6450 N N . ILE B 1 222 ? 2.373 -14.414 -11.805 1 98.31 222 ILE B N 1
ATOM 6451 C CA . ILE B 1 222 ? 1.186 -14.023 -11.055 1 98.31 222 ILE B CA 1
ATOM 6452 C C . ILE B 1 222 ? 0.137 -13.453 -12 1 98.31 222 ILE B C 1
ATOM 6454 O O . ILE B 1 222 ? -1.022 -13.867 -11.984 1 98.31 222 ILE B O 1
ATOM 6458 N N . ALA B 1 223 ? 0.559 -12.555 -12.852 1 98.5 223 ALA B N 1
ATOM 6459 C CA . ALA B 1 223 ? -0.372 -11.953 -13.805 1 98.5 223 ALA B CA 1
ATOM 6460 C C . ALA B 1 223 ? -0.948 -13.008 -14.742 1 98.5 223 ALA B C 1
ATOM 6462 O O . ALA B 1 223 ? -2.135 -12.969 -15.078 1 98.5 223 ALA B O 1
ATOM 6463 N N . GLY B 1 224 ? -0.11 -13.891 -15.148 1 98.62 224 GLY B N 1
ATOM 6464 C CA . GLY B 1 224 ? -0.571 -14.953 -16.031 1 98.62 224 GLY B CA 1
ATOM 6465 C C . GLY B 1 224 ? -1.692 -15.781 -15.43 1 98.62 224 GLY B C 1
ATOM 6466 O O . GLY B 1 224 ? -2.713 -16.016 -16.078 1 98.62 224 GLY B O 1
ATOM 6467 N N . LEU B 1 225 ? -1.518 -16.156 -14.211 1 98.81 225 LEU B N 1
ATOM 6468 C CA . LEU B 1 225 ? -2.549 -16.969 -13.578 1 98.81 225 LEU B CA 1
ATOM 6469 C C . LEU B 1 225 ? -3.814 -16.156 -13.336 1 98.81 225 LEU B C 1
ATOM 6471 O O . LEU B 1 225 ? -4.926 -16.672 -13.469 1 98.81 225 LEU B O 1
ATOM 6475 N N . PHE B 1 226 ? -3.639 -14.914 -12.945 1 98.75 226 PHE B N 1
ATOM 6476 C CA . PHE B 1 226 ? -4.77 -14.023 -12.719 1 98.75 226 PHE B CA 1
ATOM 6477 C C . PHE B 1 226 ? -5.66 -13.961 -13.953 1 98.75 226 PHE B C 1
ATOM 6479 O O . PHE B 1 226 ? -6.867 -14.203 -13.875 1 98.75 226 PHE B O 1
ATOM 6486 N N . PHE B 1 227 ? -5.086 -13.742 -15.07 1 98.88 227 PHE B N 1
ATOM 6487 C CA . PHE B 1 227 ? -5.855 -13.602 -16.297 1 98.88 227 PHE B CA 1
ATOM 6488 C C . PHE B 1 227 ? -6.379 -14.953 -16.766 1 98.88 227 PHE B C 1
ATOM 6490 O O . PHE B 1 227 ? -7.469 -15.039 -17.344 1 98.88 227 PHE B O 1
ATOM 6497 N N . ALA B 1 228 ? -5.605 -16 -16.547 1 98.81 228 ALA B N 1
ATOM 6498 C CA . ALA B 1 228 ? -6.059 -17.328 -16.938 1 98.81 228 ALA B CA 1
ATOM 6499 C C . ALA B 1 228 ? -7.305 -17.734 -16.156 1 98.81 228 ALA B C 1
ATOM 6501 O O . ALA B 1 228 ? -8.273 -18.234 -16.734 1 98.81 228 ALA B O 1
ATOM 6502 N N . VAL B 1 229 ? -7.273 -17.5 -14.867 1 98.62 229 VAL B N 1
ATOM 6503 C CA . VAL B 1 229 ? -8.414 -17.844 -14.031 1 98.62 229 VAL B CA 1
ATOM 6504 C C . VAL B 1 229 ? -9.617 -16.984 -14.398 1 98.62 229 VAL B C 1
ATOM 6506 O O . VAL B 1 229 ? -10.758 -17.438 -14.367 1 98.62 229 VAL B O 1
ATOM 6509 N N . MET B 1 230 ? -9.328 -15.766 -14.742 1 98.69 230 MET B N 1
ATOM 6510 C CA . MET B 1 230 ? -10.398 -14.906 -15.242 1 98.69 230 MET B CA 1
ATOM 6511 C C . MET B 1 230 ? -11.031 -15.508 -16.5 1 98.69 230 MET B C 1
ATOM 6513 O O . MET B 1 230 ? -12.258 -15.562 -16.609 1 98.69 230 MET B O 1
ATOM 6517 N N . ALA B 1 231 ? -10.234 -15.961 -17.359 1 98.62 231 ALA B N 1
ATOM 6518 C CA . ALA B 1 231 ? -10.734 -16.594 -18.578 1 98.62 231 ALA B CA 1
ATOM 6519 C C . ALA B 1 231 ? -11.531 -17.859 -18.25 1 98.62 231 ALA B C 1
ATOM 6521 O O . ALA B 1 231 ? -12.586 -18.094 -18.844 1 98.62 231 ALA B O 1
ATOM 6522 N N . PHE B 1 232 ? -11.078 -18.672 -17.359 1 98.06 232 PHE B N 1
ATOM 6523 C CA . PHE B 1 232 ? -11.797 -19.875 -16.953 1 98.06 232 PHE B CA 1
ATOM 6524 C C . PHE B 1 232 ? -13.18 -19.516 -16.422 1 98.06 232 PHE B C 1
ATOM 6526 O O . PHE B 1 232 ? -14.18 -20.109 -16.859 1 98.06 232 PHE B O 1
ATOM 6533 N N . LYS B 1 233 ? -13.18 -18.547 -15.523 1 97.69 233 LYS B N 1
ATOM 6534 C CA . LYS B 1 233 ? -14.438 -18.156 -14.883 1 97.69 233 LYS B CA 1
ATOM 6535 C C . LYS B 1 233 ? -15.461 -17.688 -15.914 1 97.69 233 LYS B C 1
ATOM 6537 O O . LYS B 1 233 ? -16.594 -18.188 -15.938 1 97.69 233 LYS B O 1
ATOM 6542 N N . TYR B 1 234 ? -15.039 -16.875 -16.812 1 97.75 234 TYR B N 1
ATOM 6543 C CA . TYR B 1 234 ? -16 -16.281 -17.734 1 97.75 234 TYR B CA 1
ATOM 6544 C C . TYR B 1 234 ? -16.359 -17.266 -18.844 1 97.75 234 TYR B C 1
ATOM 6546 O O . TYR B 1 234 ? -17.469 -17.188 -19.406 1 97.75 234 TYR B O 1
ATOM 6554 N N . THR B 1 235 ? -15.508 -18.188 -19.156 1 96.75 235 THR B N 1
ATOM 6555 C CA . THR B 1 235 ? -15.891 -19.266 -20.062 1 96.75 235 THR B CA 1
ATOM 6556 C C . THR B 1 235 ? -16.984 -20.125 -19.438 1 96.75 235 THR B C 1
ATOM 6558 O O . THR B 1 235 ? -17.984 -20.438 -20.094 1 96.75 235 THR B O 1
ATOM 6561 N N . MET B 1 236 ? -16.859 -20.453 -18.25 1 95.25 236 MET B N 1
ATOM 6562 C CA . MET B 1 236 ? -17.844 -21.297 -17.562 1 95.25 236 MET B CA 1
ATOM 6563 C C . MET B 1 236 ? -19.172 -20.562 -17.438 1 95.25 236 MET B C 1
ATOM 6565 O O . MET B 1 236 ? -20.234 -21.172 -17.562 1 95.25 236 MET B O 1
ATOM 6569 N N . LEU B 1 237 ? -19.047 -19.297 -17.141 1 95.12 237 LEU B N 1
ATOM 6570 C CA . LEU B 1 237 ? -20.281 -18.5 -17.078 1 95.12 237 LEU B CA 1
ATOM 6571 C C . LEU B 1 237 ? -20.984 -18.484 -18.438 1 95.12 237 LEU B C 1
ATOM 6573 O O . LEU B 1 237 ? -22.203 -18.609 -18.5 1 95.12 237 LEU B O 1
ATOM 6577 N N . PHE B 1 238 ? -20.219 -18.359 -19.453 1 95.56 238 PHE B N 1
ATOM 6578 C CA . PHE B 1 238 ? -20.797 -18.344 -20.781 1 95.56 238 PHE B CA 1
ATOM 6579 C C . PHE B 1 238 ? -21.453 -19.688 -21.109 1 95.56 238 PHE B C 1
ATOM 6581 O O . PHE B 1 238 ? -22.562 -19.734 -21.641 1 95.56 238 PHE B O 1
ATOM 6588 N N . VAL B 1 239 ? -20.766 -20.797 -20.859 1 92.69 239 VAL B N 1
ATOM 6589 C CA . VAL B 1 239 ? -21.281 -22.125 -21.125 1 92.69 239 VAL B CA 1
ATOM 6590 C C . VAL B 1 239 ? -22.594 -22.328 -20.359 1 92.69 239 VAL B C 1
ATOM 6592 O O . VAL B 1 239 ? -23.562 -22.859 -20.906 1 92.69 239 VAL B O 1
ATOM 6595 N N . GLY B 1 240 ? -22.609 -21.875 -19.141 1 90.19 240 GLY B N 1
ATOM 6596 C CA . GLY B 1 240 ? -23.828 -21.969 -18.359 1 90.19 240 GLY B CA 1
ATOM 6597 C C . GLY B 1 240 ? -24.969 -21.156 -18.922 1 90.19 240 GLY B C 1
ATOM 6598 O O . GLY B 1 240 ? -26.094 -21.656 -19.047 1 90.19 240 GLY B O 1
ATOM 6599 N N . ALA B 1 241 ? -24.656 -20 -19.266 1 90.38 241 ALA B N 1
ATOM 6600 C CA . ALA B 1 241 ? -25.688 -19.109 -19.781 1 90.38 241 ALA B CA 1
ATOM 6601 C C . ALA B 1 241 ? -26.188 -19.578 -21.141 1 90.38 241 ALA B C 1
ATOM 6603 O O . ALA B 1 241 ? -27.391 -19.531 -21.422 1 90.38 241 ALA B O 1
ATOM 6604 N N . SER B 1 242 ? -25.312 -19.969 -21.969 1 88.5 242 SER B N 1
ATOM 6605 C CA . SER B 1 242 ? -25.672 -20.422 -23.312 1 88.5 242 SER B CA 1
ATOM 6606 C C . SER B 1 242 ? -26.562 -21.656 -23.25 1 88.5 242 SER B C 1
ATOM 6608 O O . SER B 1 242 ? -27.484 -21.812 -24.062 1 88.5 242 SER B O 1
ATOM 6610 N N . ASN B 1 243 ? -26.344 -22.5 -22.359 1 86 243 ASN B N 1
ATOM 6611 C CA . ASN B 1 243 ? -27.094 -23.734 -22.234 1 86 243 ASN B CA 1
ATOM 6612 C C . ASN B 1 243 ? -28.453 -23.5 -21.594 1 86 243 ASN B C 1
ATOM 6614 O O . ASN B 1 243 ? -29.422 -24.219 -21.859 1 86 243 ASN B O 1
ATOM 6618 N N . THR B 1 244 ? -28.531 -22.547 -20.797 1 83.69 244 THR B N 1
ATOM 6619 C CA . THR B 1 244 ? -29.781 -22.297 -20.078 1 83.69 244 THR B CA 1
ATOM 6620 C C . THR B 1 244 ? -30.719 -21.422 -20.922 1 83.69 244 THR B C 1
ATOM 6622 O O . THR B 1 244 ? -31.906 -21.719 -21.016 1 83.69 244 THR B O 1
ATOM 6625 N N . ASP B 1 245 ? -30.25 -20.328 -21.438 1 83 245 ASP B N 1
ATOM 6626 C CA . ASP B 1 245 ? -31.156 -19.375 -22.078 1 83 245 ASP B CA 1
ATOM 6627 C C . ASP B 1 245 ? -30.844 -19.234 -23.562 1 83 245 ASP B C 1
ATOM 6629 O O . ASP B 1 245 ? -31.453 -18.438 -24.25 1 83 245 ASP B O 1
ATOM 6633 N N . ASN B 1 246 ? -30 -19.953 -24.062 1 82.31 246 ASN B N 1
ATOM 6634 C CA . ASN B 1 246 ? -29.562 -19.844 -25.453 1 82.31 246 ASN B CA 1
ATOM 6635 C C . ASN B 1 246 ? -29.172 -18.422 -25.812 1 82.31 246 ASN B C 1
ATOM 6637 O O . ASN B 1 246 ? -29.453 -17.953 -26.922 1 82.31 246 ASN B O 1
ATOM 6641 N N . SER B 1 247 ? -28.641 -17.766 -24.797 1 85.69 247 SER B N 1
ATOM 6642 C CA . SER B 1 247 ? -28.25 -16.359 -24.969 1 85.69 247 SER B CA 1
ATOM 6643 C C . SER B 1 247 ? -26.75 -16.25 -25.25 1 85.69 247 SER B C 1
ATOM 6645 O O . SER B 1 247 ? -25.953 -17.031 -24.719 1 85.69 247 SER B O 1
ATOM 6647 N N . ILE B 1 248 ? -26.391 -15.344 -26.141 1 88.44 248 ILE B N 1
ATOM 6648 C CA . ILE B 1 248 ? -25 -15.047 -26.453 1 88.44 248 ILE B CA 1
ATOM 6649 C C . ILE B 1 248 ? -24.562 -13.797 -25.703 1 88.44 248 ILE B C 1
ATOM 6651 O O . ILE B 1 248 ? -24.844 -12.672 -26.125 1 88.44 248 ILE B O 1
ATOM 6655 N N . HIS B 1 249 ? -23.969 -14.039 -24.578 1 91.69 249 HIS B N 1
ATOM 6656 C CA . HIS B 1 249 ? -23.422 -12.938 -23.812 1 91.69 249 HIS B CA 1
ATOM 6657 C C . HIS B 1 249 ? -22.062 -12.5 -24.344 1 91.69 249 HIS B C 1
ATOM 6659 O O . HIS B 1 249 ? -21.031 -12.992 -23.891 1 91.69 249 HIS B O 1
ATOM 6665 N N . ILE B 1 250 ? -21.969 -11.539 -25.125 1 93.44 250 ILE B N 1
ATOM 6666 C CA . ILE B 1 250 ? -20.781 -11.07 -25.828 1 93.44 250 ILE B CA 1
ATOM 6667 C C . ILE B 1 250 ? -19.734 -10.617 -24.828 1 93.44 250 ILE B C 1
ATOM 6669 O O . ILE B 1 250 ? -18.531 -10.781 -25.062 1 93.44 250 ILE B O 1
ATOM 6673 N N . SER B 1 251 ? -20.203 -10.117 -23.734 1 95.69 251 SER B N 1
ATOM 6674 C CA . SER B 1 251 ? -19.266 -9.648 -22.719 1 95.69 251 SER B CA 1
ATOM 6675 C C . SER B 1 251 ? -18.422 -10.789 -22.156 1 95.69 251 SER B C 1
ATOM 6677 O O . SER B 1 251 ? -17.219 -10.633 -21.938 1 95.69 251 SER B O 1
ATOM 6679 N N . TYR B 1 252 ? -19.016 -11.922 -21.953 1 96.88 252 TYR B N 1
ATOM 6680 C CA . TYR B 1 252 ? -18.266 -13.07 -21.438 1 96.88 252 TYR B CA 1
ATOM 6681 C C . TYR B 1 252 ? -17.234 -13.547 -22.453 1 96.88 252 TYR B C 1
ATOM 6683 O O . TYR B 1 252 ? -16.109 -13.914 -22.078 1 96.88 252 TYR B O 1
ATOM 6691 N N . ILE B 1 253 ? -17.609 -13.539 -23.688 1 96.81 253 ILE B N 1
ATOM 6692 C CA . ILE B 1 253 ? -16.734 -13.961 -24.766 1 96.81 253 ILE B CA 1
ATOM 6693 C C . ILE B 1 253 ? -15.562 -12.984 -24.891 1 96.81 253 ILE B C 1
ATOM 6695 O O . ILE B 1 253 ? -14.398 -13.406 -24.953 1 96.81 253 ILE B O 1
ATOM 6699 N N . ALA B 1 254 ? -15.883 -11.703 -24.844 1 96.88 254 ALA B N 1
ATOM 6700 C CA . ALA B 1 254 ? -14.867 -10.664 -24.984 1 96.88 254 ALA B CA 1
ATOM 6701 C C . ALA B 1 254 ? -13.875 -10.711 -23.828 1 96.88 254 ALA B C 1
ATOM 6703 O O . ALA B 1 254 ? -12.664 -10.594 -24.031 1 96.88 254 ALA B O 1
ATOM 6704 N N . VAL B 1 255 ? -14.367 -10.938 -22.641 1 97.88 255 VAL B N 1
ATOM 6705 C CA . VAL B 1 255 ? -13.508 -10.984 -21.453 1 97.88 255 VAL B CA 1
ATOM 6706 C C . VAL B 1 255 ? -12.617 -12.219 -21.516 1 97.88 255 VAL B C 1
ATOM 6708 O O . VAL B 1 255 ? -11.43 -12.148 -21.188 1 97.88 255 VAL B O 1
ATOM 6711 N N . THR B 1 256 ? -13.18 -13.297 -21.906 1 98.19 256 THR B N 1
ATOM 6712 C CA . THR B 1 256 ? -12.398 -14.523 -22.016 1 98.19 256 THR B CA 1
ATOM 6713 C C . THR B 1 256 ? -11.258 -14.344 -23.016 1 98.19 256 THR B C 1
ATOM 6715 O O . THR B 1 256 ? -10.109 -14.695 -22.734 1 98.19 256 THR B O 1
ATOM 6718 N N . GLY B 1 257 ? -11.602 -13.812 -24.172 1 97.94 257 GLY B N 1
ATOM 6719 C CA . GLY B 1 257 ? -10.586 -13.586 -25.188 1 97.94 257 GLY B CA 1
ATOM 6720 C C . GLY B 1 257 ? -9.492 -12.633 -24.75 1 97.94 257 GLY B C 1
ATOM 6721 O O . GLY B 1 257 ? -8.305 -12.914 -24.906 1 97.94 257 GLY B O 1
ATOM 6722 N N . ALA B 1 258 ? -9.883 -11.547 -24.125 1 98.38 258 ALA B N 1
ATOM 6723 C CA . ALA B 1 258 ? -8.93 -10.539 -23.672 1 98.38 258 ALA B CA 1
ATOM 6724 C C . ALA B 1 258 ? -8.062 -11.078 -22.547 1 98.38 258 ALA B C 1
ATOM 6726 O O . ALA B 1 258 ? -6.852 -10.836 -22.5 1 98.38 258 ALA B O 1
ATOM 6727 N N . ALA B 1 259 ? -8.695 -11.812 -21.672 1 98.69 259 ALA B N 1
ATOM 6728 C CA . ALA B 1 259 ? -7.973 -12.352 -20.516 1 98.69 259 ALA B CA 1
ATOM 6729 C C . ALA B 1 259 ? -6.953 -13.398 -20.953 1 98.69 259 ALA B C 1
ATOM 6731 O O . ALA B 1 259 ? -5.809 -13.391 -20.484 1 98.69 259 ALA B O 1
ATOM 6732 N N . MET B 1 260 ? -7.363 -14.227 -21.812 1 98.5 260 MET B N 1
ATOM 6733 C CA . MET B 1 260 ? -6.441 -15.258 -22.266 1 98.5 260 MET B CA 1
ATOM 6734 C C . MET B 1 260 ? -5.309 -14.648 -23.094 1 98.5 260 MET B C 1
ATOM 6736 O O . MET B 1 260 ? -4.168 -15.109 -23.016 1 98.5 260 MET B O 1
ATOM 6740 N N . MET B 1 261 ? -5.664 -13.641 -23.859 1 98.44 261 MET B N 1
ATOM 6741 C CA . MET B 1 261 ? -4.645 -12.898 -24.594 1 98.44 261 MET B CA 1
ATOM 6742 C C . MET B 1 261 ? -3.596 -12.328 -23.641 1 98.44 261 MET B C 1
ATOM 6744 O O . MET B 1 261 ? -2.396 -12.523 -23.859 1 98.44 261 MET B O 1
ATOM 6748 N N . MET B 1 262 ? -4.023 -11.734 -22.578 1 98.62 262 MET B N 1
ATOM 6749 C CA . MET B 1 262 ? -3.121 -11.117 -21.609 1 98.62 262 MET B CA 1
ATOM 6750 C C . MET B 1 262 ? -2.32 -12.172 -20.859 1 98.62 262 MET B C 1
ATOM 6752 O O . MET B 1 262 ? -1.143 -11.969 -20.547 1 98.62 262 MET B O 1
ATOM 6756 N N . SER B 1 263 ? -2.949 -13.258 -20.578 1 98.69 263 SER B N 1
ATOM 6757 C CA . SER B 1 263 ? -2.289 -14.336 -19.859 1 98.69 263 SER B CA 1
ATOM 6758 C C . SER B 1 263 ? -1.08 -14.859 -20.625 1 98.69 263 SER B C 1
ATOM 6760 O O . SER B 1 263 ? 0.015 -14.969 -20.078 1 98.69 263 SER B O 1
ATOM 6762 N N . VAL B 1 264 ? -1.275 -15.07 -21.875 1 98.19 264 VAL B N 1
ATOM 6763 C CA . VAL B 1 264 ? -0.208 -15.617 -22.703 1 98.19 264 VAL B CA 1
ATOM 6764 C C . VAL B 1 264 ? 0.813 -14.523 -23.016 1 98.19 264 VAL B C 1
ATOM 6766 O O . VAL B 1 264 ? 2.012 -14.797 -23.109 1 98.19 264 VAL B O 1
ATOM 6769 N N . MET B 1 265 ? 0.347 -13.328 -23.094 1 97.94 265 MET B N 1
ATOM 6770 C CA . MET B 1 265 ? 1.226 -12.211 -23.422 1 97.94 265 MET B CA 1
ATOM 6771 C C . MET B 1 265 ? 2.234 -11.969 -22.312 1 97.94 265 MET B C 1
ATOM 6773 O O . MET B 1 265 ? 3.418 -11.742 -22.578 1 97.94 265 MET B O 1
ATOM 6777 N N . VAL B 1 266 ? 1.806 -12.07 -21.094 1 97.81 266 VAL B N 1
ATOM 6778 C CA . VAL B 1 266 ? 2.688 -11.766 -19.969 1 97.81 266 VAL B CA 1
ATOM 6779 C C . VAL B 1 266 ? 3.68 -12.914 -19.766 1 97.81 266 VAL B C 1
ATOM 6781 O O . VAL B 1 266 ? 4.785 -12.703 -19.266 1 97.81 266 VAL B O 1
ATOM 6784 N N . LYS B 1 267 ? 3.172 -14.102 -20.062 1 97.06 267 LYS B N 1
ATOM 6785 C CA . LYS B 1 267 ? 4.039 -15.273 -19.969 1 97.06 267 LYS B CA 1
ATOM 6786 C C . LYS B 1 267 ? 3.598 -16.375 -20.922 1 97.06 267 LYS B C 1
ATOM 6788 O O . LYS B 1 267 ? 2.488 -16.891 -20.812 1 97.06 267 LYS B O 1
ATOM 6793 N N . SER B 1 268 ? 4.43 -16.797 -21.719 1 94.69 268 SER B N 1
ATOM 6794 C CA . SER B 1 268 ? 4.105 -17.703 -22.812 1 94.69 268 SER B CA 1
ATOM 6795 C C . SER B 1 268 ? 3.748 -19.094 -22.281 1 94.69 268 SER B C 1
ATOM 6797 O O . SER B 1 268 ? 2.98 -19.828 -22.906 1 94.69 268 SER B O 1
ATOM 6799 N N . ASN B 1 269 ? 4.164 -19.438 -21.125 1 95.5 269 ASN B N 1
ATOM 6800 C CA . ASN B 1 269 ? 3.857 -20.734 -20.547 1 95.5 269 ASN B CA 1
ATOM 6801 C C . ASN B 1 269 ? 2.363 -20.906 -20.297 1 95.5 269 ASN B C 1
ATOM 6803 O O . ASN B 1 269 ? 1.871 -22.031 -20.156 1 95.5 269 ASN B O 1
ATOM 6807 N N . TYR B 1 270 ? 1.682 -19.859 -20.328 1 98.19 270 TYR B N 1
ATOM 6808 C CA . TYR B 1 270 ? 0.247 -19.938 -20.078 1 98.19 270 TYR B CA 1
ATOM 6809 C C . TYR B 1 270 ? -0.502 -20.359 -21.344 1 98.19 270 TYR B C 1
ATOM 6811 O O . TYR B 1 270 ? -1.73 -20.469 -21.344 1 98.19 270 TYR B O 1
ATOM 6819 N N . LEU B 1 271 ? 0.279 -20.672 -22.375 1 97.5 271 LEU B N 1
ATOM 6820 C CA . LEU B 1 271 ? -0.295 -21.375 -23.516 1 97.5 271 LEU B CA 1
ATOM 6821 C C . LEU B 1 271 ? -0.9 -22.703 -23.094 1 97.5 271 LEU B C 1
ATOM 6823 O O . LEU B 1 271 ? -1.896 -23.156 -23.672 1 97.5 271 LEU B O 1
ATOM 6827 N N . ILE B 1 272 ? -0.332 -23.281 -22.094 1 97.94 272 ILE B N 1
ATOM 6828 C CA . ILE B 1 272 ? -0.846 -24.531 -21.562 1 97.94 272 ILE B CA 1
ATOM 6829 C C . ILE B 1 272 ? -2.262 -24.328 -21.031 1 97.94 272 ILE B C 1
ATOM 6831 O O . ILE B 1 272 ? -3.154 -25.141 -21.297 1 97.94 272 ILE B O 1
ATOM 6835 N N . PHE B 1 273 ? -2.482 -23.234 -20.328 1 98.5 273 PHE B N 1
ATOM 6836 C CA . PHE B 1 273 ? -3.803 -22.891 -19.812 1 98.5 273 PHE B CA 1
ATOM 6837 C C . PHE B 1 273 ? -4.777 -22.641 -20.953 1 98.5 273 PHE B C 1
ATOM 6839 O O . PHE B 1 273 ? -5.941 -23.031 -20.891 1 98.5 273 PHE B O 1
ATOM 6846 N N . MET B 1 274 ? -4.27 -22.031 -21.953 1 98.25 274 MET B N 1
ATOM 6847 C CA . MET B 1 274 ? -5.102 -21.719 -23.125 1 98.25 274 MET B CA 1
ATOM 6848 C C . MET B 1 274 ? -5.531 -23 -23.828 1 98.25 274 MET B C 1
ATOM 6850 O O . MET B 1 274 ? -6.707 -23.172 -24.156 1 98.25 274 MET B O 1
ATOM 6854 N N . ILE B 1 275 ? -4.629 -23.922 -24.047 1 97.56 275 ILE B N 1
ATOM 6855 C CA . ILE B 1 275 ? -4.93 -25.188 -24.719 1 97.56 275 ILE B CA 1
ATOM 6856 C C . ILE B 1 275 ? -5.934 -25.984 -23.891 1 97.56 275 ILE B C 1
ATOM 6858 O O . ILE B 1 275 ? -6.883 -26.562 -24.438 1 97.56 275 ILE B O 1
ATOM 6862 N N . ALA B 1 276 ? -5.715 -25.984 -22.625 1 97.44 276 ALA B N 1
ATOM 6863 C CA . ALA B 1 276 ? -6.668 -26.656 -21.75 1 97.44 276 ALA B CA 1
ATOM 6864 C C . ALA B 1 276 ? -8.062 -26.062 -21.891 1 97.44 276 ALA B C 1
ATOM 6866 O O . ALA B 1 276 ? -9.055 -26.797 -21.938 1 97.44 276 ALA B O 1
ATOM 6867 N N . LEU B 1 277 ? -8.109 -24.766 -21.938 1 97.06 277 LEU B N 1
ATOM 6868 C CA . LEU B 1 277 ? -9.398 -24.094 -22.047 1 97.06 277 LEU B CA 1
ATOM 6869 C C . LEU B 1 277 ? -10.07 -24.406 -23.375 1 97.06 277 LEU B C 1
ATOM 6871 O O . LEU B 1 277 ? -11.281 -24.609 -23.438 1 97.06 277 LEU B O 1
ATOM 6875 N N . ILE B 1 278 ? -9.305 -24.484 -24.438 1 96.44 278 ILE B N 1
ATOM 6876 C CA . ILE B 1 278 ? -9.828 -24.828 -25.75 1 96.44 278 ILE B CA 1
ATOM 6877 C C . ILE B 1 278 ? -10.375 -26.25 -25.75 1 96.44 278 ILE B C 1
ATOM 6879 O O . ILE B 1 278 ? -11.492 -26.5 -26.219 1 96.44 278 ILE B O 1
ATOM 6883 N N . LEU B 1 279 ? -9.633 -27.156 -25.188 1 95.19 279 LEU B N 1
ATOM 6884 C CA . LEU B 1 279 ? -10.086 -28.547 -25.109 1 95.19 279 LEU B CA 1
ATOM 6885 C C . LEU B 1 279 ? -11.352 -28.641 -24.266 1 95.19 279 LEU B C 1
ATOM 6887 O O . LEU B 1 279 ? -12.266 -29.406 -24.594 1 95.19 279 LEU B O 1
ATOM 6891 N N . TYR B 1 280 ? -11.406 -27.891 -23.25 1 94.44 280 TYR B N 1
ATOM 6892 C CA . TYR B 1 280 ? -12.594 -27.859 -22.391 1 94.44 280 TYR B CA 1
ATOM 6893 C C . TYR B 1 280 ? -13.805 -27.359 -23.172 1 94.44 280 TYR B C 1
ATOM 6895 O O . TYR B 1 280 ? -14.891 -27.938 -23.078 1 94.44 280 TYR B O 1
ATOM 6903 N N . THR B 1 281 ? -13.633 -26.297 -23.922 1 94.25 281 THR B N 1
ATOM 6904 C CA . THR B 1 281 ? -14.75 -25.75 -24.672 1 94.25 281 THR B CA 1
ATOM 6905 C C . THR B 1 281 ? -15.219 -26.719 -25.75 1 94.25 281 THR B C 1
ATOM 6907 O O . THR B 1 281 ? -16.422 -26.828 -26.016 1 94.25 281 THR B O 1
ATOM 6910 N N . ILE B 1 282 ? -14.312 -27.422 -26.375 1 92.75 282 ILE B N 1
ATOM 6911 C CA . ILE B 1 282 ? -14.68 -28.422 -27.359 1 92.75 282 ILE B CA 1
ATOM 6912 C C . ILE B 1 282 ? -15.461 -29.547 -26.688 1 92.75 282 ILE B C 1
ATOM 6914 O O . ILE B 1 282 ? -16.5 -29.984 -27.203 1 92.75 282 ILE B O 1
ATOM 6918 N N . ALA B 1 283 ? -15.016 -29.969 -25.562 1 92.44 283 ALA B N 1
ATOM 6919 C CA . ALA B 1 283 ? -15.703 -31.016 -24.828 1 92.44 283 ALA B CA 1
ATOM 6920 C C . ALA B 1 283 ? -17.109 -30.594 -24.422 1 92.44 283 ALA B C 1
ATOM 6922 O O . ALA B 1 283 ? -18.062 -31.375 -24.531 1 92.44 283 ALA B O 1
ATOM 6923 N N . GLU B 1 284 ? -17.234 -29.391 -23.984 1 91.94 284 GLU B N 1
ATOM 6924 C CA . GLU B 1 284 ? -18.547 -28.875 -23.562 1 91.94 284 GLU B CA 1
ATOM 6925 C C . GLU B 1 284 ? -19.484 -28.719 -24.766 1 91.94 284 GLU B C 1
ATOM 6927 O O . GLU B 1 284 ? -20.703 -28.906 -24.625 1 91.94 284 GLU B O 1
ATOM 6932 N N . THR B 1 285 ? -18.891 -28.344 -25.891 1 91.31 285 THR B N 1
ATOM 6933 C CA . THR B 1 285 ? -19.688 -28.266 -27.109 1 91.31 285 THR B CA 1
ATOM 6934 C C . THR B 1 285 ? -20.266 -29.641 -27.453 1 91.31 285 THR B C 1
ATOM 6936 O O . THR B 1 285 ? -21.438 -29.75 -27.812 1 91.31 285 THR B O 1
ATOM 6939 N N . LEU B 1 286 ? -19.469 -30.656 -27.312 1 89.56 286 LEU B N 1
ATOM 6940 C CA . LEU B 1 286 ? -19.906 -32.031 -27.578 1 89.56 286 LEU B CA 1
ATOM 6941 C C . LEU B 1 286 ? -20.922 -32.5 -26.547 1 89.56 286 LEU B C 1
ATOM 6943 O O . LEU B 1 286 ? -21.922 -33.125 -26.906 1 89.56 286 LEU B O 1
ATOM 6947 N N . ARG B 1 287 ? -20.688 -32.156 -25.359 1 89 287 ARG B N 1
ATOM 6948 C CA . ARG B 1 287 ? -21.547 -32.594 -24.266 1 89 287 ARG B CA 1
ATOM 6949 C C . ARG B 1 287 ? -22.953 -32.031 -24.406 1 89 287 ARG B C 1
ATOM 6951 O O . ARG B 1 287 ? -23.938 -32.75 -24.25 1 89 287 ARG B O 1
ATOM 6958 N N . HIS B 1 288 ? -23.016 -30.781 -24.781 1 89.38 288 HIS B N 1
ATOM 6959 C CA . HIS B 1 288 ? -24.312 -30.094 -24.781 1 89.38 288 HIS B CA 1
ATOM 6960 C C . HIS B 1 288 ? -24.859 -29.984 -26.203 1 89.38 288 HIS B C 1
ATOM 6962 O O . HIS B 1 288 ? -25.984 -29.516 -26.406 1 89.38 288 HIS B O 1
ATOM 6968 N N . LYS B 1 289 ? -24.016 -30.359 -27.219 1 90.31 289 LYS B N 1
ATOM 6969 C CA . LYS B 1 289 ? -24.391 -30.203 -28.625 1 90.31 289 LYS B CA 1
ATOM 6970 C C . LYS B 1 289 ? -24.75 -28.75 -28.953 1 90.31 289 LYS B C 1
ATOM 6972 O O . LYS B 1 289 ? -25.766 -28.484 -29.578 1 90.31 289 LYS B O 1
ATOM 6977 N N . ASN B 1 290 ? -24.016 -27.922 -28.328 1 91.38 290 ASN B N 1
ATOM 6978 C CA . ASN B 1 290 ? -24.234 -26.484 -28.5 1 91.38 290 ASN B CA 1
ATOM 6979 C C . ASN B 1 290 ? -23.078 -25.828 -29.203 1 91.38 290 ASN B C 1
ATOM 6981 O O . ASN B 1 290 ? -22.047 -25.531 -28.594 1 91.38 290 ASN B O 1
ATOM 6985 N N . ILE B 1 291 ? -23.203 -25.391 -30.406 1 90.06 291 ILE B N 1
ATOM 6986 C CA . ILE B 1 291 ? -22.141 -24.906 -31.281 1 90.06 291 ILE B CA 1
ATOM 6987 C C . ILE B 1 291 ? -21.781 -23.469 -30.906 1 90.06 291 ILE B C 1
ATOM 6989 O O . ILE B 1 291 ? -20.719 -22.984 -31.266 1 90.06 291 ILE B O 1
ATOM 6993 N N . GLN B 1 292 ? -22.609 -22.766 -30.109 1 91.5 292 GLN B N 1
ATOM 6994 C CA . GLN B 1 292 ? -22.328 -21.391 -29.688 1 91.5 292 GLN B CA 1
ATOM 6995 C C . GLN B 1 292 ? -21.078 -21.328 -28.812 1 91.5 292 GLN B C 1
ATOM 6997 O O . GLN B 1 292 ? -20.391 -20.297 -28.781 1 91.5 292 GLN B O 1
ATOM 7002 N N . ILE B 1 293 ? -20.797 -22.406 -28.172 1 92.94 293 ILE B N 1
ATOM 7003 C CA . ILE B 1 293 ? -19.688 -22.453 -27.25 1 92.94 293 ILE B CA 1
ATOM 7004 C C . ILE B 1 293 ? -18.375 -22.266 -28.016 1 92.94 293 ILE B C 1
ATOM 7006 O O . ILE B 1 293 ? -17.391 -21.766 -27.469 1 92.94 293 ILE B O 1
ATOM 7010 N N . ILE B 1 294 ? -18.375 -22.547 -29.25 1 90.81 294 ILE B N 1
ATOM 7011 C CA . ILE B 1 294 ? -17.188 -22.484 -30.094 1 90.81 294 ILE B CA 1
ATOM 7012 C C . ILE B 1 294 ? -16.766 -21.016 -30.281 1 90.81 294 ILE B C 1
ATOM 7014 O O . ILE B 1 294 ? -15.617 -20.734 -30.609 1 90.81 294 ILE B O 1
ATOM 7018 N N . LEU B 1 295 ? -17.656 -20.062 -30.047 1 93.62 295 LEU B N 1
ATOM 7019 C CA . LEU B 1 295 ? -17.359 -18.641 -30.156 1 93.62 295 LEU B CA 1
ATOM 7020 C C . LEU B 1 295 ? -16.266 -18.25 -29.156 1 93.62 295 LEU B C 1
ATOM 7022 O O . LEU B 1 295 ? -15.445 -17.375 -29.453 1 93.62 295 LEU B O 1
ATOM 7026 N N . VAL B 1 296 ? -16.281 -18.922 -28.047 1 94.94 296 VAL B N 1
ATOM 7027 C CA . VAL B 1 296 ? -15.258 -18.656 -27.047 1 94.94 296 VAL B CA 1
ATOM 7028 C C . VAL B 1 296 ? -13.898 -19.094 -27.578 1 94.94 296 VAL B C 1
ATOM 7030 O O . VAL B 1 296 ? -12.898 -18.375 -27.406 1 94.94 296 VAL B O 1
ATOM 7033 N N . THR B 1 297 ? -13.883 -20.188 -28.234 1 94.44 297 THR B N 1
ATOM 7034 C CA . THR B 1 297 ? -12.648 -20.688 -28.828 1 94.44 297 THR B CA 1
ATOM 7035 C C . THR B 1 297 ? -12.133 -19.734 -29.891 1 94.44 297 THR B C 1
ATOM 7037 O O . THR B 1 297 ? -10.922 -19.5 -30 1 94.44 297 THR B O 1
ATOM 7040 N N . CYS B 1 298 ? -12.992 -19.203 -30.625 1 95.06 298 CYS B N 1
ATOM 7041 C CA . CYS B 1 298 ? -12.617 -18.234 -31.656 1 95.06 298 CYS B CA 1
ATOM 7042 C C . CYS B 1 298 ? -12.031 -16.969 -31.031 1 95.06 298 CYS B C 1
ATOM 7044 O O . CYS B 1 298 ? -11.047 -16.422 -31.531 1 95.06 298 CYS B O 1
ATOM 7046 N N . ALA B 1 299 ? -12.641 -16.547 -29.969 1 96.75 299 ALA B N 1
ATOM 7047 C CA . ALA B 1 299 ? -12.148 -15.367 -29.266 1 96.75 299 ALA B CA 1
ATOM 7048 C C . ALA B 1 299 ? -10.75 -15.609 -28.703 1 96.75 299 ALA B C 1
ATOM 7050 O O . ALA B 1 299 ? -9.891 -14.719 -28.75 1 96.75 299 ALA B O 1
ATOM 7051 N N . ILE B 1 300 ? -10.562 -16.766 -28.141 1 97.5 300 ILE B N 1
ATOM 7052 C CA . ILE B 1 300 ? -9.258 -17.141 -27.609 1 97.5 300 ILE B CA 1
ATOM 7053 C C . ILE B 1 300 ? -8.219 -17.156 -28.719 1 97.5 300 ILE B C 1
ATOM 7055 O O . ILE B 1 300 ? -7.125 -16.625 -28.562 1 97.5 300 ILE B O 1
ATOM 7059 N N . ALA B 1 301 ? -8.547 -17.734 -29.844 1 95.62 301 ALA B N 1
ATOM 7060 C CA . ALA B 1 301 ? -7.648 -17.812 -31 1 95.62 301 ALA B CA 1
ATOM 7061 C C . ALA B 1 301 ? -7.312 -16.422 -31.531 1 95.62 301 ALA B C 1
ATOM 7063 O O . ALA B 1 301 ? -6.168 -16.156 -31.891 1 95.62 301 ALA B O 1
ATOM 7064 N N . ALA B 1 302 ? -8.305 -15.617 -31.594 1 96.06 302 ALA B N 1
ATOM 7065 C CA . ALA B 1 302 ? -8.086 -14.242 -32.031 1 96.06 302 ALA B CA 1
ATOM 7066 C C . ALA B 1 302 ? -7.148 -13.5 -31.094 1 96.06 302 ALA B C 1
ATOM 7068 O O . ALA B 1 302 ? -6.25 -12.781 -31.547 1 96.06 302 ALA B O 1
ATOM 7069 N N . GLY B 1 303 ? -7.418 -13.664 -29.781 1 95.94 303 GLY B N 1
ATOM 7070 C CA . GLY B 1 303 ? -6.531 -13.055 -28.812 1 95.94 303 GLY B CA 1
ATOM 7071 C C . GLY B 1 303 ? -5.098 -13.531 -28.922 1 95.94 303 GLY B C 1
ATOM 7072 O O . GLY B 1 303 ? -4.16 -12.742 -28.812 1 95.94 303 GLY B O 1
ATOM 7073 N N . PHE B 1 304 ? -4.973 -14.789 -29.141 1 95.75 304 PHE B N 1
ATOM 7074 C CA . PHE B 1 304 ? -3.648 -15.375 -29.297 1 95.75 304 PHE B CA 1
ATOM 7075 C C . PHE B 1 304 ? -2.934 -14.789 -30.5 1 95.75 304 PHE B C 1
ATOM 7077 O O . PHE B 1 304 ? -1.749 -14.453 -30.438 1 95.75 304 PHE B O 1
ATOM 7084 N N . ALA B 1 305 ? -3.602 -14.656 -31.625 1 95.06 305 ALA B N 1
ATOM 7085 C CA . ALA B 1 305 ? -3.023 -14.109 -32.844 1 95.06 305 ALA B CA 1
ATOM 7086 C C . ALA B 1 305 ? -2.578 -12.664 -32.656 1 95.06 305 ALA B C 1
ATOM 7088 O O . ALA B 1 305 ? -1.503 -12.273 -33.125 1 95.06 305 ALA B O 1
ATOM 7089 N N . ILE B 1 306 ? -3.344 -11.938 -31.969 1 95.25 306 ILE B N 1
ATOM 7090 C CA . ILE B 1 306 ? -3.049 -10.523 -31.75 1 95.25 306 ILE B CA 1
ATOM 7091 C C . ILE B 1 306 ? -1.783 -10.398 -30.906 1 95.25 306 ILE B C 1
ATOM 7093 O O . ILE B 1 306 ? -0.854 -9.672 -31.266 1 95.25 306 ILE B O 1
ATOM 7097 N N . GLN B 1 307 ? -1.682 -11.109 -29.781 1 94.88 307 GLN B N 1
ATOM 7098 C CA . GLN B 1 307 ? -0.554 -10.938 -28.875 1 94.88 307 GLN B CA 1
ATOM 7099 C C . GLN B 1 307 ? 0.722 -11.531 -29.453 1 94.88 307 GLN B C 1
ATOM 7101 O O . GLN B 1 307 ? 1.828 -11.133 -29.078 1 94.88 307 GLN B O 1
ATOM 7106 N N . ALA B 1 308 ? 0.572 -12.461 -30.406 1 92.19 308 ALA B N 1
ATOM 7107 C CA . ALA B 1 308 ? 1.731 -13.094 -31.031 1 92.19 308 ALA B CA 1
ATOM 7108 C C . ALA B 1 308 ? 2.447 -12.133 -31.969 1 92.19 308 ALA B C 1
ATOM 7110 O O . ALA B 1 308 ? 3.645 -12.281 -32.219 1 92.19 308 ALA B O 1
ATOM 7111 N N . VAL B 1 309 ? 1.746 -11.047 -32.438 1 93.44 309 VAL B N 1
ATOM 7112 C CA . VAL B 1 309 ? 2.311 -10.227 -33.5 1 93.44 309 VAL B CA 1
ATOM 7113 C C . VAL B 1 309 ? 2.471 -8.789 -33 1 93.44 309 VAL B C 1
ATOM 7115 O O . VAL B 1 309 ? 3.52 -8.172 -33.188 1 93.44 309 VAL B O 1
ATOM 7118 N N . PHE B 1 310 ? 1.57 -8.32 -32.281 1 95.25 310 PHE B N 1
ATOM 7119 C CA . PHE B 1 310 ? 1.414 -6.895 -32.031 1 95.25 310 PHE B CA 1
ATOM 7120 C C . PHE B 1 310 ? 2.551 -6.367 -31.172 1 95.25 310 PHE B C 1
ATOM 7122 O O . PHE B 1 310 ? 3.197 -5.379 -31.516 1 95.25 310 PHE B O 1
ATOM 7129 N N . PRO B 1 311 ? 2.854 -6.961 -29.984 1 96.5 311 PRO B N 1
ATOM 7130 C CA . PRO B 1 311 ? 3.951 -6.441 -29.172 1 96.5 311 PRO B CA 1
ATOM 7131 C C . PRO B 1 311 ? 5.285 -6.43 -29.906 1 96.5 311 PRO B C 1
ATOM 7133 O O . PRO B 1 311 ? 6.027 -5.445 -29.844 1 96.5 311 PRO B O 1
ATOM 7136 N N . LYS B 1 312 ? 5.559 -7.445 -30.641 1 95.62 312 LYS B N 1
ATOM 7137 C CA . LYS B 1 312 ? 6.809 -7.555 -31.391 1 95.62 312 LYS B CA 1
ATOM 7138 C C . LYS B 1 312 ? 6.914 -6.469 -32.438 1 95.62 312 LYS B C 1
ATOM 7140 O O . LYS B 1 312 ? 7.961 -5.836 -32.594 1 95.62 312 LYS B O 1
ATOM 7145 N N . LEU B 1 313 ? 5.852 -6.289 -33.156 1 95.69 313 LEU B N 1
ATOM 7146 C CA . LEU B 1 313 ? 5.82 -5.281 -34.188 1 95.69 313 LEU B CA 1
ATOM 7147 C C . LEU B 1 313 ? 6.125 -3.895 -33.625 1 95.69 313 LEU B C 1
ATOM 7149 O O . LEU B 1 313 ? 6.906 -3.143 -34.219 1 95.69 313 LEU B O 1
ATOM 7153 N N . ILE B 1 314 ? 5.512 -3.602 -32.562 1 96.38 314 ILE B N 1
ATOM 7154 C CA . ILE B 1 314 ? 5.664 -2.281 -31.969 1 96.38 314 ILE B CA 1
ATOM 7155 C C . ILE B 1 314 ? 7.09 -2.107 -31.453 1 96.38 314 ILE B C 1
ATOM 7157 O O . ILE B 1 314 ? 7.711 -1.064 -31.656 1 96.38 314 ILE B O 1
ATOM 7161 N N . ILE B 1 315 ? 7.609 -3.092 -30.797 1 96.81 315 ILE B N 1
ATOM 7162 C CA . ILE B 1 315 ? 8.945 -3.01 -30.219 1 96.81 315 ILE B CA 1
ATOM 7163 C C . ILE B 1 315 ? 9.984 -2.9 -31.344 1 96.81 315 ILE B C 1
ATOM 7165 O O . ILE B 1 315 ? 10.961 -2.152 -31.219 1 96.81 315 ILE B O 1
ATOM 7169 N N . GLU B 1 316 ? 9.773 -3.625 -32.406 1 96.38 316 GLU B N 1
ATOM 7170 C CA . GLU B 1 316 ? 10.68 -3.533 -33.531 1 96.38 316 GLU B CA 1
ATOM 7171 C C . GLU B 1 316 ? 10.648 -2.139 -34.156 1 96.38 316 GLU B C 1
ATOM 7173 O O . GLU B 1 316 ? 11.68 -1.612 -34.562 1 96.38 316 GLU B O 1
ATOM 7178 N N . LYS B 1 317 ? 9.516 -1.592 -34.219 1 96.19 317 LYS B N 1
ATOM 7179 C CA . LYS B 1 317 ? 9.367 -0.247 -34.75 1 96.19 317 LYS B CA 1
ATOM 7180 C C . LYS B 1 317 ? 10.062 0.786 -33.875 1 96.19 317 LYS B C 1
ATOM 7182 O O . LYS B 1 317 ? 10.719 1.698 -34.375 1 96.19 317 LYS B O 1
ATOM 7187 N N . ILE B 1 318 ? 9.953 0.633 -32.594 1 96.25 318 ILE B N 1
ATOM 7188 C CA . ILE B 1 318 ? 10.523 1.591 -31.656 1 96.25 318 ILE B CA 1
ATOM 7189 C C . ILE B 1 318 ? 12.039 1.423 -31.609 1 96.25 318 ILE B C 1
ATOM 7191 O O . ILE B 1 318 ? 12.781 2.406 -31.656 1 96.25 318 ILE B O 1
ATOM 7195 N N . SER B 1 319 ? 12.477 0.182 -31.5 1 95.62 319 SER B N 1
ATOM 7196 C CA . SER B 1 319 ? 13.891 -0.091 -31.312 1 95.62 319 SER B CA 1
ATOM 7197 C C . SER B 1 319 ? 14.656 -0.003 -32.625 1 95.62 319 SER B C 1
ATOM 7199 O O . SER B 1 319 ? 15.867 0.216 -32.656 1 95.62 319 SER B O 1
ATOM 7201 N N . GLY B 1 320 ? 13.961 -0.283 -33.75 1 94.56 320 GLY B N 1
ATOM 7202 C CA . GLY B 1 320 ? 14.602 -0.307 -35.031 1 94.56 320 GLY B CA 1
ATOM 7203 C C . GLY B 1 320 ? 15.289 -1.625 -35.344 1 94.56 320 GLY B C 1
ATOM 7204 O O . GLY B 1 320 ? 15.883 -1.791 -36.406 1 94.56 320 GLY B O 1
ATOM 7205 N N . TYR B 1 321 ? 15.203 -2.564 -34.438 1 94.19 321 TYR B N 1
ATOM 7206 C CA . TYR B 1 321 ? 15.859 -3.854 -34.625 1 94.19 321 TYR B CA 1
ATOM 7207 C C . TYR B 1 321 ? 14.844 -4.941 -34.938 1 94.19 321 TYR B C 1
ATOM 7209 O O . TYR B 1 321 ? 13.734 -4.941 -34.406 1 94.19 321 TYR B O 1
ATOM 7217 N N . ASN B 1 322 ? 15.258 -5.809 -35.781 1 90.62 322 ASN B N 1
ATOM 7218 C CA . ASN B 1 322 ? 14.453 -6.984 -36.062 1 90.62 322 ASN B CA 1
ATOM 7219 C C . ASN B 1 322 ? 14.695 -8.102 -35.062 1 90.62 322 ASN B C 1
ATOM 7221 O O . ASN B 1 322 ? 15.828 -8.586 -34.938 1 90.62 322 ASN B O 1
ATOM 7225 N N . LEU B 1 323 ? 13.625 -8.461 -34.406 1 88.88 323 LEU B N 1
ATOM 7226 C CA . LEU B 1 323 ? 13.727 -9.492 -33.375 1 88.88 323 LEU B CA 1
ATOM 7227 C C . LEU B 1 323 ? 13.352 -10.859 -33.938 1 88.88 323 LEU B C 1
ATOM 7229 O O . LEU B 1 323 ? 12.164 -11.18 -34.031 1 88.88 323 LEU B O 1
ATOM 7233 N N . ASP B 1 324 ? 14.109 -11.438 -34.781 1 83.19 324 ASP B N 1
ATOM 7234 C CA . ASP B 1 324 ? 13.844 -12.758 -35.312 1 83.19 324 ASP B CA 1
ATOM 7235 C C . ASP B 1 324 ? 13.219 -13.68 -34.281 1 83.19 324 ASP B C 1
ATOM 7237 O O . ASP B 1 324 ? 12.516 -13.211 -33.375 1 83.19 324 ASP B O 1
ATOM 7241 N N . ASN B 1 325 ? 13.414 -14.992 -34.312 1 84.31 325 ASN B N 1
ATOM 7242 C CA . ASN B 1 325 ? 12.75 -15.945 -33.438 1 84.31 325 ASN B CA 1
ATOM 7243 C C . ASN B 1 325 ? 13.531 -16.141 -32.125 1 84.31 325 ASN B C 1
ATOM 7245 O O . ASN B 1 325 ? 13.055 -16.797 -31.219 1 84.31 325 ASN B O 1
ATOM 7249 N N . GLY B 1 326 ? 14.672 -15.43 -32.031 1 89.75 326 GLY B N 1
ATOM 7250 C CA . GLY B 1 326 ? 15.477 -15.656 -30.844 1 89.75 326 GLY B CA 1
ATOM 7251 C C . GLY B 1 326 ? 15.938 -17.094 -30.688 1 89.75 326 GLY B C 1
ATOM 7252 O O . GLY B 1 326 ? 16.047 -17.828 -31.688 1 89.75 326 GLY B O 1
ATOM 7253 N N . ALA B 1 327 ? 16.234 -17.438 -29.469 1 91.69 327 ALA B N 1
ATOM 7254 C CA . ALA B 1 327 ? 16.656 -18.812 -29.203 1 91.69 327 ALA B CA 1
ATOM 7255 C C . ALA B 1 327 ? 15.516 -19.797 -29.422 1 91.69 327 ALA B C 1
ATOM 7257 O O . ALA B 1 327 ? 14.359 -19.5 -29.109 1 91.69 327 ALA B O 1
ATOM 7258 N N . SER B 1 328 ? 15.836 -20.953 -29.875 1 93.44 328 SER B N 1
ATOM 7259 C CA . SER B 1 328 ? 14.836 -21.953 -30.25 1 93.44 328 SER B CA 1
ATOM 7260 C C . SER B 1 328 ? 14.281 -22.656 -29.016 1 93.44 328 SER B C 1
ATOM 7262 O O . SER B 1 328 ? 15.008 -22.906 -28.047 1 93.44 328 SER B O 1
ATOM 7264 N N . SER B 1 329 ? 13.031 -23 -29.109 1 92.5 329 SER B N 1
ATOM 7265 C CA . SER B 1 329 ? 12.375 -23.75 -28.047 1 92.5 329 SER B CA 1
ATOM 7266 C C . SER B 1 329 ? 13.07 -25.094 -27.812 1 92.5 329 SER B C 1
ATOM 7268 O O . SER B 1 329 ? 13.031 -25.641 -26.703 1 92.5 329 SER B O 1
ATOM 7270 N N . TRP B 1 330 ? 13.742 -25.547 -28.766 1 94.69 330 TRP B N 1
ATOM 7271 C CA . TRP B 1 330 ? 14.461 -26.812 -28.656 1 94.69 330 TRP B CA 1
ATOM 7272 C C . TRP B 1 330 ? 15.555 -26.719 -27.594 1 94.69 330 TRP B C 1
ATOM 7274 O O . TRP B 1 330 ? 15.906 -27.719 -26.969 1 94.69 330 TRP B O 1
ATOM 7284 N N . THR B 1 331 ? 16.078 -25.531 -27.422 1 94.31 331 THR B N 1
ATOM 7285 C CA . THR B 1 331 ? 17.125 -25.359 -26.438 1 94.31 331 THR B CA 1
ATOM 7286 C C . THR B 1 331 ? 16.578 -25.516 -25.016 1 94.31 331 THR B C 1
ATOM 7288 O O . THR B 1 331 ? 17.266 -26.016 -24.125 1 94.31 331 THR B O 1
ATOM 7291 N N . TRP B 1 332 ? 15.344 -25.125 -24.812 1 94.44 332 TRP B N 1
ATOM 7292 C CA . TRP B 1 332 ? 14.711 -25.328 -23.516 1 94.44 332 TRP B CA 1
ATOM 7293 C C . TRP B 1 332 ? 14.461 -26.812 -23.266 1 94.44 332 TRP B C 1
ATOM 7295 O O . TRP B 1 332 ? 14.578 -27.281 -22.141 1 94.44 332 TRP B O 1
ATOM 7305 N N . ILE B 1 333 ? 14.094 -27.516 -24.266 1 94.94 333 ILE B N 1
ATOM 7306 C CA . ILE B 1 333 ? 13.898 -28.953 -24.141 1 94.94 333 ILE B CA 1
ATOM 7307 C C . ILE B 1 333 ? 15.234 -29.641 -23.891 1 94.94 333 ILE B C 1
ATOM 7309 O O . ILE B 1 333 ? 15.32 -30.578 -23.078 1 94.94 333 ILE B O 1
ATOM 7313 N N . ASP B 1 334 ? 16.219 -29.172 -24.594 1 94.5 334 ASP B N 1
ATOM 7314 C CA . ASP B 1 334 ? 17.562 -29.672 -24.375 1 94.5 334 ASP B CA 1
ATOM 7315 C C . ASP B 1 334 ? 17.984 -29.547 -22.922 1 94.5 334 ASP B C 1
ATOM 7317 O O . ASP B 1 334 ? 18.406 -30.516 -22.297 1 94.5 334 ASP B O 1
ATOM 7321 N N . MET B 1 335 ? 17.797 -28.391 -22.359 1 92.94 335 MET B N 1
ATOM 7322 C CA . MET B 1 335 ? 18.125 -28.156 -20.953 1 92.94 335 MET B CA 1
ATOM 7323 C C . MET B 1 335 ? 17.25 -29.016 -20.047 1 92.94 335 MET B C 1
ATOM 7325 O O . MET B 1 335 ? 17.719 -29.531 -19.047 1 92.94 335 MET B O 1
ATOM 7329 N N . GLY B 1 336 ? 15.969 -29.188 -20.453 1 94.5 336 GLY B N 1
ATOM 7330 C CA . GLY B 1 336 ? 15.008 -29.938 -19.656 1 94.5 336 GLY B CA 1
ATOM 7331 C C . GLY B 1 336 ? 15.336 -31.406 -19.562 1 94.5 336 GLY B C 1
ATOM 7332 O O . GLY B 1 336 ? 14.938 -32.094 -18.609 1 94.5 336 GLY B O 1
ATOM 7333 N N . LEU B 1 337 ? 16.172 -31.922 -20.469 1 93.69 337 LEU B N 1
ATOM 7334 C CA . LEU B 1 337 ? 16.469 -33.344 -20.5 1 93.69 337 LEU B CA 1
ATOM 7335 C C . LEU B 1 337 ? 17.922 -33.594 -20.094 1 93.69 337 LEU B C 1
ATOM 7337 O O . LEU B 1 337 ? 18.359 -34.75 -20.047 1 93.69 337 LEU B O 1
ATOM 7341 N N . HIS B 1 338 ? 18.562 -32.469 -19.766 1 90.75 338 HIS B N 1
ATOM 7342 C CA . HIS B 1 338 ? 19.969 -32.594 -19.406 1 90.75 338 HIS B CA 1
ATOM 7343 C C . HIS B 1 338 ? 20.125 -32.938 -17.922 1 90.75 338 HIS B C 1
ATOM 7345 O O . HIS B 1 338 ? 19.547 -32.281 -17.062 1 90.75 338 HIS B O 1
ATOM 7351 N N . SER B 1 339 ? 20.891 -33.938 -17.656 1 86.88 339 SER B N 1
ATOM 7352 C CA . SER B 1 339 ? 21.25 -34.312 -16.281 1 86.88 339 SER B CA 1
ATOM 7353 C C . SER B 1 339 ? 22.484 -33.562 -15.812 1 86.88 339 SER B C 1
ATOM 7355 O O . SER B 1 339 ? 23.484 -33.469 -16.531 1 86.88 339 SER B O 1
ATOM 7357 N N . THR B 1 340 ? 22.344 -32.781 -14.82 1 76.31 340 THR B N 1
ATOM 7358 C CA . THR B 1 340 ? 23.469 -32 -14.328 1 76.31 340 THR B CA 1
ATOM 7359 C C . THR B 1 340 ? 24.312 -32.844 -13.367 1 76.31 340 THR B C 1
ATOM 7361 O O . THR B 1 340 ? 23.812 -33.75 -12.727 1 76.31 340 THR B O 1
ATOM 7364 N N . THR B 1 341 ? 25.547 -32.625 -13.562 1 61.38 341 THR B N 1
ATOM 7365 C CA . THR B 1 341 ? 26.422 -33.188 -12.531 1 61.38 341 THR B CA 1
ATOM 7366 C C . THR B 1 341 ? 26.266 -32.406 -11.219 1 61.38 341 THR B C 1
ATOM 7368 O O . THR B 1 341 ? 25.875 -31.234 -11.227 1 61.38 341 THR B O 1
ATOM 7371 N N . ALA B 1 342 ? 26.078 -33.031 -10.031 1 55.44 342 ALA B N 1
ATOM 7372 C CA . ALA B 1 342 ? 25.641 -32.781 -8.664 1 55.44 342 ALA B CA 1
ATOM 7373 C C . ALA B 1 342 ? 25.938 -31.344 -8.242 1 55.44 342 ALA B C 1
ATOM 7375 O O . ALA B 1 342 ? 25.453 -30.891 -7.203 1 55.44 342 ALA B O 1
ATOM 7376 N N . THR B 1 343 ? 26.703 -30.484 -8.914 1 55.22 343 THR B N 1
ATOM 7377 C CA . THR B 1 343 ? 27.281 -29.453 -8.062 1 55.22 343 THR B CA 1
ATOM 7378 C C . THR B 1 343 ? 26.516 -28.141 -8.234 1 55.22 343 THR B C 1
ATOM 7380 O O . THR B 1 343 ? 26.719 -27.203 -7.461 1 55.22 343 THR B O 1
ATOM 7383 N N . VAL B 1 344 ? 25.484 -27.984 -9.102 1 70 344 VAL B N 1
ATOM 7384 C CA . VAL B 1 344 ? 25.047 -26.594 -9.016 1 70 344 VAL B CA 1
ATOM 7385 C C . VAL B 1 344 ? 23.516 -26.531 -9.086 1 70 344 VAL B C 1
ATOM 7387 O O . VAL B 1 344 ? 22.875 -26 -8.18 1 70 344 VAL B O 1
ATOM 7390 N N . TYR B 1 345 ? 22.875 -26.984 -10.219 1 86.25 345 TYR B N 1
ATOM 7391 C CA . TYR B 1 345 ? 21.422 -26.906 -10.391 1 86.25 345 TYR B CA 1
ATOM 7392 C C . TYR B 1 345 ? 20.812 -28.312 -10.461 1 86.25 345 TYR B C 1
ATOM 7394 O O . TYR B 1 345 ? 21.516 -29.281 -10.727 1 86.25 345 TYR B O 1
ATOM 7402 N N . ALA B 1 346 ? 19.562 -28.438 -10.102 1 90.5 346 ALA B N 1
ATOM 7403 C CA . ALA B 1 346 ? 18.875 -29.734 -10.172 1 90.5 346 ALA B CA 1
ATOM 7404 C C . ALA B 1 346 ? 18.703 -30.172 -11.625 1 90.5 346 ALA B C 1
ATOM 7406 O O . ALA B 1 346 ? 18.859 -29.375 -12.547 1 90.5 346 ALA B O 1
ATOM 7407 N N . ASP B 1 347 ? 18.453 -31.422 -11.789 1 91.25 347 ASP B N 1
ATOM 7408 C CA . ASP B 1 347 ? 18.25 -32.031 -13.102 1 91.25 347 ASP B CA 1
ATOM 7409 C C . ASP B 1 347 ? 17.109 -31.328 -13.859 1 91.25 347 ASP B C 1
ATOM 7411 O O . ASP B 1 347 ? 16.016 -31.172 -13.32 1 91.25 347 ASP B O 1
ATOM 7415 N N . GLY B 1 348 ? 17.453 -30.938 -15.141 1 93.06 348 GLY B N 1
ATOM 7416 C CA . GLY B 1 348 ? 16.438 -30.344 -16 1 93.06 348 GLY B CA 1
ATOM 7417 C C . GLY B 1 348 ? 16.203 -28.875 -15.734 1 93.06 348 GLY B C 1
ATOM 7418 O O . GLY B 1 348 ? 15.289 -28.266 -16.297 1 93.06 348 GLY B O 1
ATOM 7419 N N . TRP B 1 349 ? 17.016 -28.25 -14.797 1 93.19 349 TRP B N 1
ATOM 7420 C CA . TRP B 1 349 ? 16.938 -26.828 -14.516 1 93.19 349 TRP B CA 1
ATOM 7421 C C . TRP B 1 349 ? 17.812 -26.031 -15.469 1 93.19 349 TRP B C 1
ATOM 7423 O O . TRP B 1 349 ? 18.5 -26.609 -16.328 1 93.19 349 TRP B O 1
ATOM 7433 N N . TYR B 1 350 ? 17.734 -24.719 -15.32 1 88.56 350 TYR B N 1
ATOM 7434 C CA . TYR B 1 350 ? 18.594 -23.812 -16.078 1 88.56 350 TYR B CA 1
ATOM 7435 C C . TYR B 1 350 ? 20.062 -24.125 -15.859 1 88.56 350 TYR B C 1
ATOM 7437 O O . TYR B 1 350 ? 20.484 -24.422 -14.734 1 88.56 350 TYR B O 1
ATOM 7445 N N . ASN B 1 351 ? 20.875 -24.125 -16.922 1 84.75 351 ASN B N 1
ATOM 7446 C CA . ASN B 1 351 ? 22.312 -24.391 -16.781 1 84.75 351 ASN B CA 1
ATOM 7447 C C . ASN B 1 351 ? 23.125 -23.484 -17.703 1 84.75 351 ASN B C 1
ATOM 7449 O O . ASN B 1 351 ? 24.219 -23.875 -18.156 1 84.75 351 ASN B O 1
ATOM 7453 N N . SER B 1 352 ? 22.578 -22.344 -18.141 1 79.38 352 SER B N 1
ATOM 7454 C CA . SER B 1 352 ? 23.25 -21.297 -18.922 1 79.38 352 SER B CA 1
ATOM 7455 C C . SER B 1 352 ? 23.531 -21.766 -20.344 1 79.38 352 SER B C 1
ATOM 7457 O O . SER B 1 352 ? 24.156 -21.047 -21.125 1 79.38 352 SER B O 1
ATOM 7459 N N . ARG B 1 353 ? 23.094 -22.891 -20.688 1 79.94 353 ARG B N 1
ATOM 7460 C CA . ARG B 1 353 ? 23.391 -23.453 -22 1 79.94 353 ARG B CA 1
ATOM 7461 C C . ARG B 1 353 ? 22.719 -22.656 -23.109 1 79.94 353 ARG B C 1
ATOM 7463 O O . ARG B 1 353 ? 23.219 -22.609 -24.234 1 79.94 353 ARG B O 1
ATOM 7470 N N . ILE B 1 354 ? 21.656 -22.062 -22.812 1 79.94 354 ILE B N 1
ATOM 7471 C CA . ILE B 1 354 ? 20.938 -21.328 -23.844 1 79.94 354 ILE B CA 1
ATOM 7472 C C . ILE B 1 354 ? 21.844 -20.234 -24.406 1 79.94 354 ILE B C 1
ATOM 7474 O O . ILE B 1 354 ? 22.016 -20.141 -25.625 1 79.94 354 ILE B O 1
ATOM 7478 N N . ALA B 1 355 ? 22.375 -19.484 -23.5 1 80.12 355 ALA B N 1
ATOM 7479 C CA . ALA B 1 355 ? 23.219 -18.375 -23.938 1 80.12 355 ALA B CA 1
ATOM 7480 C C . ALA B 1 355 ? 24.453 -18.891 -24.688 1 80.12 355 ALA B C 1
ATOM 7482 O O . ALA B 1 355 ? 24.812 -18.344 -25.734 1 80.12 355 ALA B O 1
ATOM 7483 N N . SER B 1 356 ? 24.969 -19.906 -24.234 1 85.94 356 SER B N 1
ATOM 7484 C CA . SER B 1 356 ? 26.203 -20.422 -24.812 1 85.94 356 SER B CA 1
ATOM 7485 C C . SER B 1 356 ? 25.953 -21.062 -26.172 1 85.94 356 SER B C 1
ATOM 7487 O O . SER B 1 356 ? 26.703 -20.844 -27.125 1 85.94 356 SER B O 1
ATOM 7489 N N . LEU B 1 357 ? 24.875 -21.812 -26.266 1 89.94 357 LEU B N 1
ATOM 7490 C CA . LEU B 1 357 ? 24.547 -22.484 -27.516 1 89.94 357 LEU B CA 1
ATOM 7491 C C . LEU B 1 357 ? 24.141 -21.484 -28.594 1 89.94 357 LEU B C 1
ATOM 7493 O O . LEU B 1 357 ? 24.5 -21.656 -29.766 1 89.94 357 LEU B O 1
ATOM 7497 N N . TYR B 1 358 ? 23.453 -20.531 -28.203 1 90.06 358 TYR B N 1
ATOM 7498 C CA . TYR B 1 358 ? 23.016 -19.5 -29.141 1 90.06 358 TYR B CA 1
ATOM 7499 C C . TYR B 1 358 ? 24.203 -18.703 -29.672 1 90.06 358 TYR B C 1
ATOM 7501 O O . TYR B 1 358 ? 24.297 -18.438 -30.875 1 90.06 358 TYR B O 1
ATOM 7509 N N . GLU B 1 359 ? 25.094 -18.375 -28.812 1 89.5 359 GLU B N 1
ATOM 7510 C CA . GLU B 1 359 ? 26.281 -17.641 -29.188 1 89.5 359 GLU B CA 1
ATOM 7511 C C . GLU B 1 359 ? 27.188 -18.484 -30.078 1 89.5 359 GLU B C 1
ATOM 7513 O O . GLU B 1 359 ? 27.719 -17.984 -31.078 1 89.5 359 GLU B O 1
ATOM 7518 N N . ARG B 1 360 ? 27.359 -19.641 -29.781 1 91.69 360 ARG B N 1
ATOM 7519 C CA . ARG B 1 360 ? 28.234 -20.531 -30.516 1 91.69 360 ARG B CA 1
ATOM 7520 C C . ARG B 1 360 ? 27.719 -20.781 -31.938 1 91.69 360 ARG B C 1
ATOM 7522 O O . ARG B 1 360 ? 28.484 -21.172 -32.812 1 91.69 360 ARG B O 1
ATOM 7529 N N . ASN B 1 361 ? 26.516 -20.609 -32.062 1 94.25 361 ASN B N 1
ATOM 7530 C CA . ASN B 1 361 ? 25.922 -20.812 -33.375 1 94.25 361 ASN B CA 1
ATOM 7531 C C . ASN B 1 361 ? 25.609 -19.484 -34.062 1 94.25 361 ASN B C 1
ATOM 7533 O O . ASN B 1 361 ? 24.594 -19.375 -34.75 1 94.25 361 ASN B O 1
ATOM 7537 N N . ASP B 1 362 ? 26.328 -18.438 -33.75 1 91.06 362 ASP B N 1
ATOM 7538 C CA . ASP B 1 362 ? 26.344 -17.125 -34.406 1 91.06 362 ASP B CA 1
ATOM 7539 C C . ASP B 1 362 ? 24.984 -16.453 -34.312 1 91.06 362 ASP B C 1
ATOM 7541 O O . ASP B 1 362 ? 24.531 -15.812 -35.281 1 91.06 362 ASP B O 1
ATOM 7545 N N . TYR B 1 363 ? 24.266 -16.812 -33.25 1 90.88 363 TYR B N 1
ATOM 7546 C CA . TYR B 1 363 ? 22.984 -16.172 -33 1 90.88 363 TYR B CA 1
ATOM 7547 C C . TYR B 1 363 ? 21.984 -16.484 -34.094 1 90.88 363 TYR B C 1
ATOM 7549 O O . TYR B 1 363 ? 21.156 -15.625 -34.438 1 90.88 363 TYR B O 1
ATOM 7557 N N . ASP B 1 364 ? 22.156 -17.688 -34.656 1 91.31 364 ASP B N 1
ATOM 7558 C CA . ASP B 1 364 ? 21.219 -18.219 -35.656 1 91.31 364 ASP B CA 1
ATOM 7559 C C . ASP B 1 364 ? 20.297 -19.266 -35.062 1 91.31 364 ASP B C 1
ATOM 7561 O O . ASP B 1 364 ? 20.734 -20.359 -34.719 1 91.31 364 ASP B O 1
ATOM 7565 N N . SER B 1 365 ? 19.062 -18.984 -35.031 1 92.56 365 SER B N 1
ATOM 7566 C CA . SER B 1 365 ? 18.062 -19.812 -34.344 1 92.56 365 SER B CA 1
ATOM 7567 C C . SER B 1 365 ? 17.984 -21.188 -34.969 1 92.56 365 SER B C 1
ATOM 7569 O O . SER B 1 365 ? 17.797 -22.188 -34.281 1 92.56 365 SER B O 1
ATOM 7571 N N . LYS B 1 366 ? 18.078 -21.312 -36.25 1 94.12 366 LYS B N 1
ATOM 7572 C CA . LYS B 1 366 ? 17.953 -22.594 -36.969 1 94.12 366 LYS B CA 1
ATOM 7573 C C . LYS B 1 366 ? 19.156 -23.484 -36.656 1 94.12 366 LYS B C 1
ATOM 7575 O O . LYS B 1 366 ? 19 -24.688 -36.406 1 94.12 366 LYS B O 1
ATOM 7580 N N . LYS B 1 367 ? 20.297 -22.875 -36.75 1 94.88 367 LYS B N 1
ATOM 7581 C CA . LYS B 1 367 ? 21.516 -23.641 -36.438 1 94.88 367 LYS B CA 1
ATOM 7582 C C . LYS B 1 367 ? 21.531 -24.078 -34.969 1 94.88 367 LYS B C 1
ATOM 7584 O O . LYS B 1 367 ? 21.922 -25.203 -34.656 1 94.88 367 LYS B O 1
ATOM 7589 N N . GLU B 1 368 ? 21.172 -23.172 -34.219 1 94.44 368 GLU B N 1
ATOM 7590 C CA . GLU B 1 368 ? 21.094 -23.469 -32.781 1 94.44 368 GLU B CA 1
ATOM 7591 C C . GLU B 1 368 ? 20.094 -24.609 -32.531 1 94.44 368 GLU B C 1
ATOM 7593 O O . GLU B 1 368 ? 20.375 -25.5 -31.719 1 94.44 368 GLU B O 1
ATOM 7598 N N . ALA B 1 369 ? 18.984 -24.625 -33.188 1 95.5 369 ALA B N 1
ATOM 7599 C CA . ALA B 1 369 ? 17.969 -25.656 -33.031 1 95.5 369 ALA B CA 1
ATOM 7600 C C . ALA B 1 369 ? 18.516 -27.031 -33.438 1 95.5 369 ALA B C 1
ATOM 7602 O O . ALA B 1 369 ? 18.219 -28.031 -32.781 1 95.5 369 ALA B O 1
ATOM 7603 N N . GLN B 1 370 ? 19.234 -27.031 -34.469 1 96 370 GLN B N 1
ATOM 7604 C CA . GLN B 1 370 ? 19.812 -28.281 -34.938 1 96 370 GLN B CA 1
ATOM 7605 C C . GLN B 1 370 ? 20.797 -28.844 -33.906 1 96 370 GLN B C 1
ATOM 7607 O O . GLN B 1 370 ? 20.828 -30.047 -33.656 1 96 370 GLN B O 1
ATOM 7612 N N . ALA B 1 371 ? 21.547 -27.953 -33.406 1 95.38 371 ALA B N 1
ATOM 7613 C CA . ALA B 1 371 ? 22.5 -28.359 -32.344 1 95.38 371 ALA B CA 1
ATOM 7614 C C . ALA B 1 371 ? 21.766 -28.906 -31.141 1 95.38 371 ALA B C 1
ATOM 7616 O O . ALA B 1 371 ? 22.172 -29.922 -30.562 1 95.38 371 ALA B O 1
ATOM 7617 N N . ALA B 1 372 ? 20.75 -28.25 -30.703 1 95.75 372 ALA B N 1
ATOM 7618 C CA . ALA B 1 372 ? 19.953 -28.688 -29.562 1 95.75 372 ALA B CA 1
ATOM 7619 C C . ALA B 1 372 ? 19.312 -30.047 -29.812 1 95.75 372 ALA B C 1
ATOM 7621 O O . ALA B 1 372 ? 19.297 -30.906 -28.922 1 95.75 372 ALA B O 1
ATOM 7622 N N . LYS B 1 373 ? 18.797 -30.266 -31.016 1 96.75 373 LYS B N 1
ATOM 7623 C CA . LYS B 1 373 ? 18.188 -31.547 -31.375 1 96.75 373 LYS B CA 1
ATOM 7624 C C . LYS B 1 373 ? 19.219 -32.656 -31.344 1 96.75 373 LYS B C 1
ATOM 7626 O O . LYS B 1 373 ? 18.891 -33.781 -30.953 1 96.75 373 LYS B O 1
ATOM 7631 N N . ALA B 1 374 ? 20.359 -32.344 -31.766 1 95.88 374 ALA B N 1
ATOM 7632 C CA . ALA B 1 374 ? 21.422 -33.344 -31.703 1 95.88 374 ALA B CA 1
ATOM 7633 C C . ALA B 1 374 ? 21.734 -33.719 -30.266 1 95.88 374 ALA B C 1
ATOM 7635 O O . ALA B 1 374 ? 21.922 -34.906 -29.969 1 95.88 374 ALA B O 1
ATOM 7636 N N . ASP B 1 375 ? 21.828 -32.75 -29.422 1 94.44 375 ASP B N 1
ATOM 7637 C CA . ASP B 1 375 ? 22.031 -33.031 -28 1 94.44 375 ASP B CA 1
ATOM 7638 C C . ASP B 1 375 ? 20.906 -33.875 -27.438 1 94.44 375 ASP B C 1
ATOM 7640 O O . ASP B 1 375 ? 21.156 -34.844 -26.688 1 94.44 375 ASP B O 1
ATOM 7644 N N . ILE B 1 376 ? 19.703 -33.562 -27.734 1 95.56 376 ILE B N 1
ATOM 7645 C CA . ILE B 1 376 ? 18.531 -34.281 -27.266 1 95.56 376 ILE B CA 1
ATOM 7646 C C . ILE B 1 376 ? 18.609 -35.719 -27.703 1 95.56 376 ILE B C 1
ATOM 7648 O O . ILE B 1 376 ? 18.328 -36.625 -26.922 1 95.56 376 ILE B O 1
ATOM 7652 N N . LYS B 1 377 ? 18.953 -35.906 -28.953 1 96.12 377 LYS B N 1
ATOM 7653 C CA . LYS B 1 377 ? 19.109 -37.25 -29.453 1 96.12 377 LYS B CA 1
ATOM 7654 C C . LYS B 1 377 ? 20.172 -38 -28.656 1 96.12 377 LYS B C 1
ATOM 7656 O O . LYS B 1 377 ? 20.016 -39.219 -28.391 1 96.12 377 LYS B O 1
ATOM 7661 N N . GLY B 1 378 ? 21.188 -37.312 -28.359 1 94.5 378 GLY B N 1
ATOM 7662 C CA . GLY B 1 378 ? 22.219 -37.906 -27.531 1 94.5 378 GLY B CA 1
ATOM 7663 C C . GLY B 1 378 ? 21.703 -38.344 -26.172 1 94.5 378 GLY B C 1
ATOM 7664 O O . GLY B 1 378 ? 22.016 -39.438 -25.703 1 94.5 378 GLY B O 1
ATOM 7665 N N . TYR B 1 379 ? 20.953 -37.469 -25.516 1 93.69 379 TYR B N 1
ATOM 7666 C CA . TYR B 1 379 ? 20.375 -37.812 -24.219 1 93.69 379 TYR B CA 1
ATOM 7667 C C . TYR B 1 379 ? 19.453 -39.031 -24.328 1 93.69 379 TYR B C 1
ATOM 7669 O O . TYR B 1 379 ? 19.5 -39.938 -23.516 1 93.69 379 TYR B O 1
ATOM 7677 N N . ILE B 1 380 ? 18.625 -39 -25.359 1 93.81 380 ILE B N 1
ATOM 7678 C CA . ILE B 1 380 ? 17.656 -40.062 -25.562 1 93.81 380 ILE B CA 1
ATOM 7679 C C . ILE B 1 380 ? 18.391 -41.375 -25.766 1 93.81 380 ILE B C 1
ATOM 7681 O O . ILE B 1 380 ? 18 -42.406 -25.203 1 93.81 380 ILE B O 1
ATOM 7685 N N . ASN B 1 381 ? 19.391 -41.344 -26.5 1 94.81 381 ASN B N 1
ATOM 7686 C CA . ASN B 1 381 ? 20.172 -42.562 -26.734 1 94.81 381 ASN B CA 1
ATOM 7687 C C . ASN B 1 381 ? 20.828 -43.062 -25.453 1 94.81 381 ASN B C 1
ATOM 7689 O O . ASN B 1 381 ? 20.859 -44.25 -25.203 1 94.81 381 ASN B O 1
ATOM 7693 N N . ASN B 1 382 ? 21.328 -42.156 -24.75 1 93.19 382 ASN B N 1
ATOM 7694 C CA . ASN B 1 382 ? 21.906 -42.5 -23.469 1 93.19 382 ASN B CA 1
ATOM 7695 C C . ASN B 1 382 ? 20.859 -43.094 -22.531 1 93.19 382 ASN B C 1
ATOM 7697 O O . ASN B 1 382 ? 21.141 -44.094 -21.844 1 93.19 382 ASN B O 1
ATOM 7701 N N . TYR B 1 383 ? 19.719 -42.562 -22.484 1 92.81 383 TYR B N 1
ATOM 7702 C CA . TYR B 1 383 ? 18.656 -43.031 -21.609 1 92.81 383 TYR B CA 1
ATOM 7703 C C . TYR B 1 383 ? 18.109 -44.375 -22.078 1 92.81 383 TYR B C 1
ATOM 7705 O O . TYR B 1 383 ? 17.719 -45.188 -21.266 1 92.81 383 TYR B O 1
ATOM 7713 N N . LYS B 1 384 ? 18.125 -44.562 -23.359 1 93.94 384 LYS B N 1
ATOM 7714 C CA . LYS B 1 384 ? 17.719 -45.844 -23.906 1 93.94 384 LYS B CA 1
ATOM 7715 C C . LYS B 1 384 ? 18.703 -46.938 -23.516 1 93.94 384 LYS B C 1
ATOM 7717 O O . LYS B 1 384 ? 18.297 -48.062 -23.234 1 93.94 384 LYS B O 1
ATOM 7722 N N . SER B 1 385 ? 19.906 -46.562 -23.562 1 94.94 385 SER B N 1
ATOM 7723 C CA . SER B 1 385 ? 20.969 -47.531 -23.266 1 94.94 385 SER B CA 1
ATOM 7724 C C . SER B 1 385 ? 21.062 -47.781 -21.766 1 94.94 385 SER B C 1
ATOM 7726 O O . SER B 1 385 ? 21.531 -48.844 -21.344 1 94.94 385 SER B O 1
ATOM 7728 N N . ASP B 1 386 ? 20.656 -46.781 -21 1 93.38 386 ASP B N 1
ATOM 7729 C CA . ASP B 1 386 ? 20.688 -46.906 -19.547 1 93.38 386 ASP B CA 1
ATOM 7730 C C . ASP B 1 386 ? 19.359 -46.469 -18.922 1 93.38 386 ASP B C 1
ATOM 7732 O O . ASP B 1 386 ? 19.281 -45.344 -18.391 1 93.38 386 ASP B O 1
ATOM 7736 N N . PRO B 1 387 ? 18.453 -47.281 -18.859 1 89.88 387 PRO B N 1
ATOM 7737 C CA . PRO B 1 387 ? 17.141 -46.906 -18.344 1 89.88 387 PRO B CA 1
ATOM 7738 C C . PRO B 1 387 ? 17.172 -46.5 -16.875 1 89.88 387 PRO B C 1
ATOM 7740 O O . PRO B 1 387 ? 16.344 -45.688 -16.438 1 89.88 387 PRO B O 1
ATOM 7743 N N . ASN B 1 388 ? 18.062 -47 -16.125 1 86.88 388 ASN B N 1
ATOM 7744 C CA . ASN B 1 388 ? 18.188 -46.594 -14.727 1 86.88 388 ASN B CA 1
ATOM 7745 C C . ASN B 1 388 ? 18.594 -45.125 -14.609 1 86.88 388 ASN B C 1
ATOM 7747 O O . ASN B 1 388 ? 18.141 -44.406 -13.703 1 86.88 388 ASN B O 1
ATOM 7751 N N . ALA B 1 389 ? 19.438 -44.75 -15.516 1 87.25 389 ALA B N 1
ATOM 7752 C CA . ALA B 1 389 ? 19.828 -43.344 -15.531 1 87.25 389 ALA B CA 1
ATOM 7753 C C . ALA B 1 389 ? 18.641 -42.438 -15.852 1 87.25 389 ALA B C 1
ATOM 7755 O O . ALA B 1 389 ? 18.531 -41.344 -15.305 1 87.25 389 ALA B O 1
ATOM 7756 N N . PHE B 1 390 ? 17.844 -42.938 -16.703 1 89.44 390 PHE B N 1
ATOM 7757 C CA . PHE B 1 390 ? 16.656 -42.188 -17.062 1 89.44 390 PHE B CA 1
ATOM 7758 C C . PHE B 1 390 ? 15.695 -42.062 -15.875 1 89.44 390 PHE B C 1
ATOM 7760 O O . PHE B 1 390 ? 15.172 -41 -15.578 1 89.44 390 PHE B O 1
ATOM 7767 N N . THR B 1 391 ? 15.461 -43.156 -15.234 1 86.62 391 THR B N 1
ATOM 7768 C CA . THR B 1 391 ? 14.57 -43.188 -14.078 1 86.62 391 THR B CA 1
ATOM 7769 C C . THR B 1 391 ? 15.086 -42.281 -12.969 1 86.62 391 THR B C 1
ATOM 7771 O O . THR B 1 391 ? 14.312 -41.562 -12.32 1 86.62 391 THR B O 1
ATOM 7774 N N . SER B 1 392 ? 16.328 -42.312 -12.75 1 87.31 392 SER B N 1
ATOM 7775 C CA . SER B 1 392 ? 16.938 -41.438 -11.75 1 87.31 392 SER B CA 1
ATOM 7776 C C . SER B 1 392 ? 16.781 -39.969 -12.133 1 87.31 392 SER B C 1
ATOM 7778 O O . SER B 1 392 ? 16.422 -39.156 -11.289 1 87.31 392 SER B O 1
ATOM 7780 N N . PHE B 1 393 ? 17.016 -39.719 -13.383 1 89.94 393 PHE B N 1
ATOM 7781 C CA . PHE B 1 393 ? 16.875 -38.344 -13.898 1 89.94 393 PHE B CA 1
ATOM 7782 C C . PHE B 1 393 ? 15.438 -37.875 -13.727 1 89.94 393 PHE B C 1
ATOM 7784 O O . PHE B 1 393 ? 15.211 -36.781 -13.172 1 89.94 393 PHE B O 1
ATOM 7791 N N . LEU B 1 394 ? 14.547 -38.656 -14.172 1 91 394 LEU B N 1
ATOM 7792 C CA . LEU B 1 394 ? 13.141 -38.25 -14.156 1 91 394 LEU B CA 1
ATOM 7793 C C . LEU B 1 394 ? 12.648 -38.094 -12.719 1 91 394 LEU B C 1
ATOM 7795 O O . LEU B 1 394 ? 11.914 -37.156 -12.422 1 91 394 LEU B O 1
ATOM 7799 N N . SER B 1 395 ? 13.039 -38.938 -11.844 1 88.75 395 SER B N 1
ATOM 7800 C CA . SER B 1 395 ? 12.617 -38.875 -10.445 1 88.75 395 SER B CA 1
ATOM 7801 C C . SER B 1 395 ? 13.148 -37.594 -9.766 1 88.75 395 SER B C 1
ATOM 7803 O O . SER B 1 395 ? 12.414 -36.938 -9.039 1 88.75 395 SER B O 1
ATOM 7805 N N . LYS B 1 396 ? 14.359 -37.312 -9.992 1 90.69 396 LYS B N 1
ATOM 7806 C CA . LYS B 1 396 ? 14.977 -36.156 -9.391 1 90.69 396 LYS B CA 1
ATOM 7807 C C . LYS B 1 396 ? 14.375 -34.844 -9.945 1 90.69 396 LYS B C 1
ATOM 7809 O O . LYS B 1 396 ? 14.125 -33.906 -9.195 1 90.69 396 LYS B O 1
ATOM 7814 N N . LYS B 1 397 ? 14.164 -34.844 -11.227 1 93.31 397 LYS B N 1
ATOM 7815 C CA . LYS B 1 397 ? 13.594 -33.656 -11.852 1 93.31 397 LYS B CA 1
ATOM 7816 C C . LYS B 1 397 ? 12.188 -33.375 -11.328 1 93.31 397 LYS B C 1
ATOM 7818 O O . LYS B 1 397 ? 11.859 -32.25 -10.945 1 93.31 397 LYS B O 1
ATOM 7823 N N . ILE B 1 398 ? 11.375 -34.438 -11.281 1 93.62 398 ILE B N 1
ATOM 7824 C CA . ILE B 1 398 ? 10 -34.281 -10.812 1 93.62 398 ILE B CA 1
ATOM 7825 C C . ILE B 1 398 ? 10 -33.844 -9.344 1 93.62 398 ILE B C 1
ATOM 7827 O O . ILE B 1 398 ? 9.258 -32.969 -8.945 1 93.62 398 ILE B O 1
ATOM 7831 N N . ALA B 1 399 ? 10.852 -34.469 -8.586 1 93.69 399 ALA B N 1
ATOM 7832 C CA . ALA B 1 399 ? 10.938 -34.125 -7.16 1 93.69 399 ALA B CA 1
ATOM 7833 C C . ALA B 1 399 ? 11.352 -32.688 -6.957 1 93.69 399 ALA B C 1
ATOM 7835 O O . ALA B 1 399 ? 10.781 -31.969 -6.125 1 93.69 399 ALA B O 1
ATOM 7836 N N . SER B 1 400 ? 12.312 -32.25 -7.715 1 94.38 400 SER B N 1
ATOM 7837 C CA . SER B 1 400 ? 12.812 -30.891 -7.559 1 94.38 400 SER B CA 1
ATOM 7838 C C . SER B 1 400 ? 11.773 -29.859 -7.984 1 94.38 400 SER B C 1
ATOM 7840 O O . SER B 1 400 ? 11.734 -28.75 -7.449 1 94.38 400 SER B O 1
ATOM 7842 N N . GLN B 1 401 ? 10.867 -30.234 -8.859 1 96.69 401 GLN B N 1
ATOM 7843 C CA . GLN B 1 401 ? 9.891 -29.297 -9.406 1 96.69 401 GLN B CA 1
ATOM 7844 C C . GLN B 1 401 ? 8.617 -29.281 -8.57 1 96.69 401 GLN B C 1
ATOM 7846 O O . GLN B 1 401 ? 7.996 -28.219 -8.391 1 96.69 401 GLN B O 1
ATOM 7851 N N . TRP B 1 402 ? 8.227 -30.438 -8.031 1 97.19 402 TRP B N 1
ATOM 7852 C CA . TRP B 1 402 ? 6.879 -30.547 -7.492 1 97.19 402 TRP B CA 1
ATOM 7853 C C . TRP B 1 402 ? 6.914 -30.891 -6.008 1 97.19 402 TRP B C 1
ATOM 7855 O O . TRP B 1 402 ? 5.883 -30.859 -5.332 1 97.19 402 TRP B O 1
ATOM 7865 N N . ASN B 1 403 ? 8.164 -31.172 -5.508 1 96.12 403 ASN B N 1
ATOM 7866 C CA . ASN B 1 403 ? 8.211 -31.672 -4.141 1 96.12 403 ASN B CA 1
ATOM 7867 C C . ASN B 1 403 ? 9.07 -30.781 -3.248 1 96.12 403 ASN B C 1
ATOM 7869 O O . ASN B 1 403 ? 9.75 -31.266 -2.34 1 96.12 403 ASN B O 1
ATOM 7873 N N . ASN B 1 404 ? 9.266 -29.578 -3.594 1 96.56 404 ASN B N 1
ATOM 7874 C CA . ASN B 1 404 ? 9.68 -28.516 -2.695 1 96.56 404 ASN B CA 1
ATOM 7875 C C . ASN B 1 404 ? 8.484 -27.828 -2.051 1 96.56 404 ASN B C 1
ATOM 7877 O O . ASN B 1 404 ? 7.734 -27.109 -2.721 1 96.56 404 ASN B O 1
ATOM 7881 N N . PRO B 1 405 ? 8.32 -27.953 -0.804 1 96.62 405 PRO B N 1
ATOM 7882 C CA . PRO B 1 405 ? 7.07 -27.516 -0.174 1 96.62 405 PRO B CA 1
ATOM 7883 C C . PRO B 1 405 ? 6.84 -26.016 -0.289 1 96.62 405 PRO B C 1
ATOM 7885 O O . PRO B 1 405 ? 5.695 -25.562 -0.387 1 96.62 405 PRO B O 1
ATOM 7888 N N . GLY B 1 406 ? 7.824 -25.266 -0.302 1 96.75 406 GLY B N 1
ATOM 7889 C CA . GLY B 1 406 ? 7.68 -23.812 -0.368 1 96.75 406 GLY B CA 1
ATOM 7890 C C . GLY B 1 406 ? 7.703 -23.281 -1.786 1 96.75 406 GLY B C 1
ATOM 7891 O O . GLY B 1 406 ? 7.406 -22.109 -2.016 1 96.75 406 GLY B O 1
ATOM 7892 N N . PHE B 1 407 ? 8.055 -24.109 -2.707 1 97.81 407 PHE B N 1
ATOM 7893 C CA . PHE B 1 407 ? 8.164 -23.703 -4.105 1 97.81 407 PHE B CA 1
ATOM 7894 C C . PHE B 1 407 ? 9.07 -22.484 -4.25 1 97.81 407 PHE B C 1
ATOM 7896 O O . PHE B 1 407 ? 8.781 -21.594 -5.043 1 97.81 407 PHE B O 1
ATOM 7903 N N . GLN B 1 408 ? 10.078 -22.344 -3.416 1 96.12 408 GLN B N 1
ATOM 7904 C CA . GLN B 1 408 ? 11.102 -21.312 -3.459 1 96.12 408 GLN B CA 1
ATOM 7905 C C . GLN B 1 408 ? 10.531 -19.953 -3.061 1 96.12 408 GLN B C 1
ATOM 7907 O O . GLN B 1 408 ? 11.031 -18.906 -3.494 1 96.12 408 GLN B O 1
ATOM 7912 N N . CYS B 1 409 ? 9.461 -19.938 -2.287 1 96.19 409 CYS B N 1
ATOM 7913 C CA . CYS B 1 409 ? 8.812 -18.672 -1.975 1 96.19 409 CYS B CA 1
ATOM 7914 C C . CYS B 1 409 ? 9.695 -17.812 -1.076 1 96.19 409 CYS B C 1
ATOM 7916 O O . CYS B 1 409 ? 9.719 -16.578 -1.205 1 96.19 409 CYS B O 1
ATOM 7918 N N . PHE B 1 410 ? 10.516 -18.406 -0.219 1 96.25 410 PHE B N 1
ATOM 7919 C CA . PHE B 1 410 ? 11.43 -17.656 0.628 1 96.25 410 PHE B CA 1
ATOM 7920 C C . PHE B 1 410 ? 12.711 -17.312 -0.127 1 96.25 410 PHE B C 1
ATOM 7922 O O . PHE B 1 410 ? 13.25 -16.219 0.012 1 96.25 410 PHE B O 1
ATOM 7929 N N . TRP B 1 411 ? 13.117 -18.25 -0.942 1 95.31 411 TRP B N 1
ATOM 7930 C CA . TRP B 1 411 ? 14.367 -18.125 -1.675 1 95.31 411 TRP B CA 1
ATOM 7931 C C . TRP B 1 411 ? 14.328 -16.922 -2.613 1 95.31 411 TRP B C 1
ATOM 7933 O O . TRP B 1 411 ? 15.297 -16.172 -2.717 1 95.31 411 TRP B O 1
ATOM 7943 N N . ILE B 1 412 ? 13.211 -16.719 -3.281 1 95.25 412 ILE B N 1
ATOM 7944 C CA . ILE B 1 412 ? 13.086 -15.664 -4.285 1 95.25 412 ILE B CA 1
ATOM 7945 C C . ILE B 1 412 ? 13.289 -14.297 -3.633 1 95.25 412 ILE B C 1
ATOM 7947 O O . ILE B 1 412 ? 13.773 -13.359 -4.273 1 95.25 412 ILE B O 1
ATOM 7951 N N . THR B 1 413 ? 12.977 -14.172 -2.381 1 95.12 413 THR B N 1
ATOM 7952 C CA . THR B 1 413 ? 13.18 -12.938 -1.624 1 95.12 413 THR B CA 1
ATOM 7953 C C . THR B 1 413 ? 14.594 -12.875 -1.066 1 95.12 413 THR B C 1
ATOM 7955 O O . THR B 1 413 ? 15.25 -11.828 -1.134 1 95.12 413 THR B O 1
ATOM 7958 N N . ASN B 1 414 ? 15.094 -13.961 -0.634 1 93.56 414 ASN B N 1
ATOM 7959 C CA . ASN B 1 414 ? 16.344 -14.023 0.123 1 93.56 414 ASN B CA 1
ATOM 7960 C C . ASN B 1 414 ? 17.547 -13.719 -0.761 1 93.56 414 ASN B C 1
ATOM 7962 O O . ASN B 1 414 ? 18.547 -13.18 -0.287 1 93.56 414 ASN B O 1
ATOM 7966 N N . VAL B 1 415 ? 17.469 -14 -1.978 1 93.75 415 VAL B N 1
ATOM 7967 C CA . VAL B 1 415 ? 18.641 -13.898 -2.832 1 93.75 415 VAL B CA 1
ATOM 7968 C C . VAL B 1 415 ? 18.672 -12.547 -3.533 1 93.75 415 VAL B C 1
ATOM 7970 O O . VAL B 1 415 ? 19.5 -12.305 -4.41 1 93.75 415 VAL B O 1
ATOM 7973 N N . ARG B 1 416 ? 17.812 -11.672 -3.184 1 94.25 416 ARG B N 1
ATOM 7974 C CA . ARG B 1 416 ? 17.719 -10.359 -3.816 1 94.25 416 ARG B CA 1
ATOM 7975 C C . ARG B 1 416 ? 18.156 -9.258 -2.857 1 94.25 416 ARG B C 1
ATOM 7977 O O . ARG B 1 416 ? 18 -9.391 -1.64 1 94.25 416 ARG B O 1
ATOM 7984 N N . ASN B 1 417 ? 18.609 -8.242 -3.496 1 94 417 ASN B N 1
ATOM 7985 C CA . ASN B 1 417 ? 18.859 -7.047 -2.699 1 94 417 ASN B CA 1
ATOM 7986 C C . ASN B 1 417 ? 17.562 -6.383 -2.246 1 94 417 ASN B C 1
ATOM 7988 O O . ASN B 1 417 ? 16.5 -6.676 -2.775 1 94 417 ASN B O 1
ATOM 7992 N N . SER B 1 418 ? 17.703 -5.582 -1.223 1 94.88 418 SER B N 1
ATOM 7993 C CA . SER B 1 418 ? 16.562 -4.867 -0.66 1 94.88 418 SER B CA 1
ATOM 7994 C C . SER B 1 418 ? 16.812 -3.363 -0.613 1 94.88 418 SER B C 1
ATOM 7996 O O . SER B 1 418 ? 17.969 -2.928 -0.514 1 94.88 418 SER B O 1
ATOM 7998 N N . SER B 1 419 ? 15.75 -2.598 -0.701 1 93.62 419 SER B N 1
ATOM 7999 C CA . SER B 1 419 ? 15.852 -1.146 -0.623 1 93.62 419 SER B CA 1
ATOM 8000 C C . SER B 1 419 ? 15.992 -0.677 0.822 1 93.62 419 SER B C 1
ATOM 8002 O O . SER B 1 419 ? 16.281 0.492 1.075 1 93.62 419 SER B O 1
ATOM 8004 N N . ILE B 1 420 ? 15.859 -1.578 1.762 1 95 420 ILE B N 1
ATOM 8005 C CA . ILE B 1 420 ? 15.875 -1.208 3.172 1 95 420 ILE B CA 1
ATOM 8006 C C . ILE B 1 420 ? 16.766 -2.168 3.947 1 95 420 ILE B C 1
ATOM 8008 O O . ILE B 1 420 ? 17.188 -3.201 3.42 1 95 420 ILE B O 1
ATOM 8012 N N . THR B 1 421 ? 17.156 -1.781 5.141 1 95 421 THR B N 1
ATOM 8013 C CA . THR B 1 421 ? 17.703 -2.744 6.086 1 95 421 THR B CA 1
ATOM 8014 C C . THR B 1 421 ? 16.594 -3.537 6.766 1 95 421 THR B C 1
ATOM 8016 O O . THR B 1 421 ? 15.891 -3.014 7.633 1 95 421 THR B O 1
ATOM 8019 N N . GLN B 1 422 ? 16.469 -4.73 6.391 1 94.81 422 GLN B N 1
ATOM 8020 C CA . GLN B 1 422 ? 15.359 -5.543 6.867 1 94.81 422 GLN B CA 1
ATOM 8021 C C . GLN B 1 422 ? 15.461 -5.793 8.367 1 94.81 422 GLN B C 1
ATOM 8023 O O . GLN B 1 422 ? 16.562 -5.82 8.93 1 94.81 422 GLN B O 1
ATOM 8028 N N . SER B 1 423 ? 14.383 -6.004 9 1 94.88 423 SER B N 1
ATOM 8029 C CA . SER B 1 423 ? 14.328 -6.254 10.438 1 94.88 423 SER B CA 1
ATOM 8030 C C . SER B 1 423 ? 14.883 -7.633 10.781 1 94.88 423 SER B C 1
ATOM 8032 O O . SER B 1 423 ? 14.969 -8.508 9.914 1 94.88 423 SER B O 1
ATOM 8034 N N . GLY B 1 424 ? 15.242 -7.785 12.039 1 92.62 424 GLY B N 1
ATOM 8035 C CA . GLY B 1 424 ? 15.68 -9.094 12.508 1 92.62 424 GLY B CA 1
ATOM 8036 C C . GLY B 1 424 ? 14.625 -10.172 12.328 1 92.62 424 GLY B C 1
ATOM 8037 O O . GLY B 1 424 ? 14.953 -11.32 12.031 1 92.62 424 GLY B O 1
ATOM 8038 N N . PHE B 1 425 ? 13.492 -9.734 12.422 1 92 425 PHE B N 1
ATOM 8039 C CA . PHE B 1 425 ? 12.367 -10.648 12.266 1 92 425 PHE B CA 1
ATOM 8040 C C . PHE B 1 425 ? 12.328 -11.219 10.852 1 92 425 PHE B C 1
ATOM 8042 O O . PHE B 1 425 ? 12.211 -12.43 10.664 1 92 425 PHE B O 1
ATOM 8049 N N . ILE B 1 426 ? 12.461 -10.398 9.859 1 94.69 426 ILE B N 1
ATOM 8050 C CA . ILE B 1 426 ? 12.414 -10.812 8.461 1 94.69 426 ILE B CA 1
ATOM 8051 C C . ILE B 1 426 ? 13.656 -11.625 8.125 1 94.69 426 ILE B C 1
ATOM 8053 O O . ILE B 1 426 ? 13.57 -12.664 7.457 1 94.69 426 ILE B O 1
ATOM 8057 N N . THR B 1 427 ? 14.773 -11.211 8.617 1 94.19 427 THR B N 1
ATOM 8058 C CA . THR B 1 427 ? 16.016 -11.93 8.344 1 94.19 427 THR B CA 1
ATOM 8059 C C . THR B 1 427 ? 15.992 -13.312 8.977 1 94.19 427 THR B C 1
ATOM 8061 O O . THR B 1 427 ? 16.547 -14.266 8.43 1 94.19 427 THR B O 1
ATOM 8064 N N . ASP B 1 428 ? 15.305 -13.391 10.078 1 93.88 428 ASP B N 1
ATOM 8065 C CA . ASP B 1 428 ? 15.172 -14.688 10.742 1 93.88 428 ASP B CA 1
ATOM 8066 C C . ASP B 1 428 ? 14.297 -15.633 9.914 1 93.88 428 ASP B C 1
ATOM 8068 O O . ASP B 1 428 ? 14.656 -16.797 9.711 1 93.88 428 ASP B O 1
ATOM 8072 N N . ILE B 1 429 ? 13.281 -15.172 9.438 1 93.88 429 ILE B N 1
ATOM 8073 C CA . ILE B 1 429 ? 12.359 -15.984 8.641 1 93.88 429 ILE B CA 1
ATOM 8074 C C . ILE B 1 429 ? 13.062 -16.453 7.371 1 93.88 429 ILE B C 1
ATOM 8076 O O . ILE B 1 429 ? 12.836 -17.578 6.91 1 93.88 429 ILE B O 1
ATOM 8080 N N . LEU B 1 430 ? 13.922 -15.594 6.84 1 94.56 430 LEU B N 1
ATOM 8081 C CA . LEU B 1 430 ? 14.586 -15.891 5.578 1 94.56 430 LEU B CA 1
ATOM 8082 C C . LEU B 1 430 ? 15.828 -16.75 5.801 1 94.56 430 LEU B C 1
ATOM 8084 O O . LEU B 1 430 ? 16.359 -17.328 4.859 1 94.56 430 LEU B O 1
ATOM 8088 N N . SER B 1 431 ? 16.25 -16.875 7.07 1 94.38 431 SER B N 1
ATOM 8089 C CA . SER B 1 431 ? 17.375 -17.75 7.398 1 94.38 431 SER B CA 1
ATOM 8090 C C . SER B 1 431 ? 16.984 -19.219 7.352 1 94.38 431 SER B C 1
ATOM 8092 O O . SER B 1 431 ? 15.789 -19.547 7.301 1 94.38 431 SER B O 1
ATOM 8094 N N . LEU B 1 432 ? 17.969 -20.062 7.277 1 95.38 432 LEU B N 1
ATOM 8095 C CA . LEU B 1 432 ? 17.688 -21.484 7.266 1 95.38 432 LEU B CA 1
ATOM 8096 C C . LEU B 1 432 ? 17 -21.922 8.555 1 95.38 432 LEU B C 1
ATOM 8098 O O . LEU B 1 432 ? 15.953 -22.578 8.516 1 95.38 432 LEU B O 1
ATOM 8102 N N . LYS B 1 433 ? 17.578 -21.516 9.672 1 94.5 433 LYS B N 1
ATOM 8103 C CA . LYS B 1 433 ? 17.047 -21.906 10.977 1 94.5 433 LYS B CA 1
ATOM 8104 C C . LYS B 1 433 ? 15.609 -21.406 11.156 1 94.5 433 LYS B C 1
ATOM 8106 O O . LYS B 1 433 ? 14.727 -22.188 11.531 1 94.5 433 LYS B O 1
ATOM 8111 N N . GLY B 1 434 ? 15.391 -20.188 10.867 1 94.38 434 GLY B N 1
ATOM 8112 C CA . GLY B 1 434 ? 14.078 -19.594 11.055 1 94.38 434 GLY B CA 1
ATOM 8113 C C . GLY B 1 434 ? 13.055 -20.094 10.039 1 94.38 434 GLY B C 1
ATOM 8114 O O . GLY B 1 434 ? 11.859 -20.094 10.312 1 94.38 434 GLY B O 1
ATOM 8115 N N . GLY B 1 435 ? 13.5 -20.516 8.883 1 95.12 435 GLY B N 1
ATOM 8116 C CA . GLY B 1 435 ? 12.625 -20.969 7.82 1 95.12 435 GLY B CA 1
ATOM 8117 C C . GLY B 1 435 ? 12.172 -22.406 7.992 1 95.12 435 GLY B C 1
ATOM 8118 O O . GLY B 1 435 ? 11.133 -22.797 7.449 1 95.12 435 GLY B O 1
ATOM 8119 N N . ILE B 1 436 ? 12.82 -23.172 8.758 1 95.62 436 ILE B N 1
ATOM 8120 C CA . ILE B 1 436 ? 12.617 -24.625 8.875 1 95.62 436 ILE B CA 1
ATOM 8121 C C . ILE B 1 436 ? 11.203 -24.891 9.391 1 95.62 436 ILE B C 1
ATOM 8123 O O . ILE B 1 436 ? 10.477 -25.719 8.828 1 95.62 436 ILE B O 1
ATOM 8127 N N . PRO B 1 437 ? 10.75 -24.172 10.422 1 96.88 437 PRO B N 1
ATOM 8128 C CA . PRO B 1 437 ? 9.391 -24.453 10.875 1 96.88 437 PRO B CA 1
ATOM 8129 C C . PRO B 1 437 ? 8.336 -24.172 9.797 1 96.88 437 PRO B C 1
ATOM 8131 O O . PRO B 1 437 ? 7.359 -24.922 9.688 1 96.88 437 PRO B O 1
ATOM 8134 N N . PHE B 1 438 ? 8.531 -23.188 9.039 1 97.31 438 PHE B N 1
ATOM 8135 C CA . PHE B 1 438 ? 7.59 -22.875 7.977 1 97.31 438 PHE B CA 1
ATOM 8136 C C . PHE B 1 438 ? 7.629 -23.938 6.883 1 97.31 438 PHE B C 1
ATOM 8138 O O . PHE B 1 438 ? 6.586 -24.328 6.359 1 97.31 438 PHE B O 1
ATOM 8145 N N . MET B 1 439 ? 8.789 -24.406 6.586 1 97.19 439 MET B N 1
ATOM 8146 C CA . MET B 1 439 ? 8.938 -25.438 5.559 1 97.19 439 MET B CA 1
ATOM 8147 C C . MET B 1 439 ? 8.305 -26.75 6.008 1 97.19 439 MET B C 1
ATOM 8149 O O . MET B 1 439 ? 7.703 -27.453 5.203 1 97.19 439 MET B O 1
ATOM 8153 N N . ASN B 1 440 ? 8.492 -27.031 7.262 1 97.12 440 ASN B N 1
ATOM 8154 C CA . ASN B 1 440 ? 7.871 -28.234 7.797 1 97.12 440 ASN B CA 1
ATOM 8155 C C . ASN B 1 440 ? 6.348 -28.156 7.746 1 97.12 440 ASN B C 1
ATOM 8157 O O . ASN B 1 440 ? 5.676 -29.125 7.402 1 97.12 440 ASN B O 1
ATOM 8161 N N . TYR B 1 441 ? 5.891 -27.047 8.117 1 98 441 TYR B N 1
ATOM 8162 C CA . TYR B 1 441 ? 4.453 -26.797 8.039 1 98 441 TYR B CA 1
ATOM 8163 C C . TYR B 1 441 ? 3.945 -26.969 6.617 1 98 441 TYR B C 1
ATOM 8165 O O . TYR B 1 441 ? 2.951 -27.656 6.379 1 98 441 TYR B O 1
ATOM 8173 N N . LEU B 1 442 ? 4.633 -26.406 5.645 1 98.44 442 LEU B N 1
ATOM 8174 C CA . LEU B 1 442 ? 4.219 -26.453 4.246 1 98.44 442 LEU B CA 1
ATOM 8175 C C . LEU B 1 442 ? 4.348 -27.875 3.693 1 98.44 442 LEU B C 1
ATOM 8177 O O . LEU B 1 442 ? 3.572 -28.281 2.826 1 98.44 442 LEU B O 1
ATOM 8181 N N . ASN B 1 443 ? 5.309 -28.562 4.203 1 98.06 443 ASN B N 1
ATOM 8182 C CA . ASN B 1 443 ? 5.48 -29.969 3.811 1 98.06 443 ASN B CA 1
ATOM 8183 C C . ASN B 1 443 ? 4.242 -30.797 4.141 1 98.06 443 ASN B C 1
ATOM 8185 O O . ASN B 1 443 ? 3.756 -31.547 3.299 1 98.06 443 ASN B O 1
ATOM 8189 N N . ILE B 1 444 ? 3.766 -30.609 5.297 1 97.81 444 ILE B N 1
ATOM 8190 C CA . ILE B 1 444 ? 2.559 -31.312 5.719 1 97.81 444 ILE B CA 1
ATOM 8191 C C . ILE B 1 444 ? 1.361 -30.812 4.914 1 97.81 444 ILE B C 1
ATOM 8193 O O . ILE B 1 444 ? 0.553 -31.609 4.43 1 97.81 444 ILE B O 1
ATOM 8197 N N . LEU B 1 445 ? 1.285 -29.562 4.73 1 98.56 445 LEU B N 1
ATOM 8198 C CA . LEU B 1 445 ? 0.163 -28.969 4.012 1 98.56 445 LEU B CA 1
ATOM 8199 C C . LEU B 1 445 ? 0.135 -29.438 2.561 1 98.56 445 LEU B C 1
ATOM 8201 O O . LEU B 1 445 ? -0.938 -29.641 1.992 1 98.56 445 LEU B O 1
ATOM 8205 N N . GLN B 1 446 ? 1.289 -29.547 1.989 1 98.31 446 GLN B N 1
ATOM 8206 C CA . GLN B 1 446 ? 1.376 -30.031 0.613 1 98.31 446 GLN B CA 1
ATOM 8207 C C . GLN B 1 446 ? 0.76 -31.422 0.471 1 98.31 446 GLN B C 1
ATOM 8209 O O . GLN B 1 446 ? 0.015 -31.672 -0.476 1 98.31 446 GLN B O 1
ATOM 8214 N N . SER B 1 447 ? 1.041 -32.312 1.408 1 96.75 447 SER B N 1
ATOM 8215 C CA . SER B 1 447 ? 0.48 -33.656 1.367 1 96.75 447 SER B CA 1
ATOM 8216 C C . SER B 1 447 ? -1.032 -33.625 1.562 1 96.75 447 SER B C 1
ATOM 8218 O O . SER B 1 447 ? -1.756 -34.406 0.946 1 96.75 447 SER B O 1
ATOM 8220 N N . ILE B 1 448 ? -1.476 -32.719 2.381 1 97.44 448 ILE B N 1
ATOM 8221 C CA . ILE B 1 448 ? -2.91 -32.562 2.617 1 97.44 448 ILE B CA 1
ATOM 8222 C C . ILE B 1 448 ? -3.605 -32.125 1.334 1 97.44 448 ILE B C 1
ATOM 8224 O O . ILE B 1 448 ? -4.645 -32.688 0.963 1 97.44 448 ILE B O 1
ATOM 8228 N N . ILE B 1 449 ? -3.023 -31.156 0.644 1 98.56 449 ILE B N 1
ATOM 8229 C CA . ILE B 1 449 ? -3.607 -30.625 -0.583 1 98.56 449 ILE B CA 1
ATOM 8230 C C . ILE B 1 449 ? -3.623 -31.703 -1.658 1 98.56 449 ILE B C 1
ATOM 8232 O O . ILE B 1 449 ? -4.637 -31.906 -2.334 1 98.56 449 ILE B O 1
ATOM 8236 N N . LEU B 1 450 ? -2.564 -32.438 -1.75 1 97.62 450 LEU B N 1
ATOM 8237 C CA . LEU B 1 450 ? -2.475 -33.5 -2.744 1 97.62 450 LEU B CA 1
ATOM 8238 C C . LEU B 1 450 ? -3.451 -34.625 -2.424 1 97.62 450 LEU B C 1
ATOM 8240 O O . LEU B 1 450 ? -4.086 -35.188 -3.324 1 97.62 450 LEU B O 1
ATOM 8244 N N . PHE B 1 451 ? -3.58 -34.938 -1.189 1 95.12 451 PHE B N 1
ATOM 8245 C CA . PHE B 1 451 ? -4.531 -35.969 -0.785 1 95.12 451 PHE B CA 1
ATOM 8246 C C . PHE B 1 451 ? -5.957 -35.531 -1.125 1 95.12 451 PHE B C 1
ATOM 8248 O O . PHE B 1 451 ? -6.727 -36.344 -1.679 1 95.12 451 PHE B O 1
ATOM 8255 N N . GLY B 1 452 ? -6.273 -34.312 -0.779 1 95.62 452 GLY B N 1
ATOM 8256 C CA . GLY B 1 452 ? -7.598 -33.812 -1.114 1 95.62 452 GLY B CA 1
ATOM 8257 C C . GLY B 1 452 ? -7.879 -33.844 -2.604 1 95.62 452 GLY B C 1
ATOM 8258 O O . GLY B 1 452 ? -8.984 -34.156 -3.029 1 95.62 452 GLY B O 1
ATOM 8259 N N . SER B 1 453 ? -6.926 -33.438 -3.373 1 96.25 453 SER B N 1
ATOM 8260 C CA . SER B 1 453 ? -7.082 -33.438 -4.824 1 96.25 453 SER B CA 1
ATOM 8261 C C . SER B 1 453 ? -7.246 -34.844 -5.359 1 96.25 453 SER B C 1
ATOM 8263 O O . SER B 1 453 ? -7.977 -35.094 -6.328 1 96.25 453 SER B O 1
ATOM 8265 N N . MET B 1 454 ? -6.582 -35.781 -4.734 1 92.94 454 MET B N 1
ATOM 8266 C CA . MET B 1 454 ? -6.75 -37.188 -5.086 1 92.94 454 MET B CA 1
ATOM 8267 C C . MET B 1 454 ? -8.172 -37.656 -4.789 1 92.94 454 MET B C 1
ATOM 8269 O O . MET B 1 454 ? -8.789 -38.344 -5.609 1 92.94 454 MET B O 1
ATOM 8273 N N . LEU B 1 455 ? -8.664 -37.281 -3.652 1 91.31 455 LEU B N 1
ATOM 8274 C CA . LEU B 1 455 ? -10.039 -37.625 -3.293 1 91.31 455 LEU B CA 1
ATOM 8275 C C . LEU B 1 455 ? -11.023 -37.094 -4.324 1 91.31 455 LEU B C 1
ATOM 8277 O O . LEU B 1 455 ? -11.977 -37.75 -4.695 1 91.31 455 LEU B O 1
ATOM 8281 N N . TYR B 1 456 ? -10.742 -35.906 -4.727 1 93.38 456 TYR B N 1
ATOM 8282 C CA . TYR B 1 456 ? -11.586 -35.312 -5.754 1 93.38 456 TYR B CA 1
ATOM 8283 C C . TYR B 1 456 ? -11.648 -36.188 -6.992 1 93.38 456 TYR B C 1
ATOM 8285 O O . TYR B 1 456 ? -12.734 -36.469 -7.512 1 93.38 456 TYR B O 1
ATOM 8293 N N . ALA B 1 457 ? -10.508 -36.625 -7.438 1 92 457 ALA B N 1
ATOM 8294 C CA . ALA B 1 457 ? -10.445 -37.469 -8.641 1 92 457 ALA B CA 1
ATOM 8295 C C . ALA B 1 457 ? -11.156 -38.781 -8.43 1 92 457 ALA B C 1
ATOM 8297 O O . ALA B 1 457 ? -11.867 -39.281 -9.312 1 92 457 ALA B O 1
ATOM 8298 N N . VAL B 1 458 ? -11.031 -39.344 -7.289 1 87.69 458 VAL B N 1
ATOM 8299 C CA . VAL B 1 458 ? -11.656 -40.625 -6.977 1 87.69 458 VAL B CA 1
ATOM 8300 C C . VAL B 1 458 ? -13.18 -40.469 -6.992 1 87.69 458 VAL B C 1
ATOM 8302 O O . VAL B 1 458 ? -13.875 -41.281 -7.617 1 87.69 458 VAL B O 1
ATOM 8305 N N . TYR B 1 459 ? -13.617 -39.469 -6.363 1 87.62 459 TYR B N 1
ATOM 8306 C CA . TYR B 1 459 ? -15.062 -39.281 -6.273 1 87.62 459 TYR B CA 1
ATOM 8307 C C . TYR B 1 459 ? -15.641 -38.875 -7.625 1 87.62 459 TYR B C 1
ATOM 8309 O O . TYR B 1 459 ? -16.766 -39.25 -7.957 1 87.62 459 TYR B O 1
ATOM 8317 N N . ALA B 1 460 ? -14.875 -38.156 -8.352 1 87.75 460 ALA B N 1
ATOM 8318 C CA . ALA B 1 460 ? -15.352 -37.75 -9.664 1 87.75 460 ALA B CA 1
ATOM 8319 C C . ALA B 1 460 ? -15.406 -38.938 -10.625 1 87.75 460 ALA B C 1
ATOM 8321 O O . ALA B 1 460 ? -16.297 -39 -11.469 1 87.75 460 ALA B O 1
ATOM 8322 N N . LEU B 1 461 ? -14.508 -39.812 -10.547 1 85.44 461 LEU B N 1
ATOM 8323 C CA . LEU B 1 461 ? -14.391 -40.938 -11.461 1 85.44 461 LEU B CA 1
ATOM 8324 C C . LEU B 1 461 ? -15.375 -42.031 -11.086 1 85.44 461 LEU B C 1
ATOM 8326 O O . LEU B 1 461 ? -16.016 -42.625 -11.961 1 85.44 461 LEU B O 1
ATOM 8330 N N . PHE B 1 462 ? -15.578 -42.25 -9.883 1 79.38 462 PHE B N 1
ATOM 8331 C CA . PHE B 1 462 ? -16.234 -43.5 -9.492 1 79.38 462 PHE B CA 1
ATOM 8332 C C . PHE B 1 462 ? -17.609 -43.219 -8.891 1 79.38 462 PHE B C 1
ATOM 8334 O O . PHE B 1 462 ? -18.438 -44.125 -8.805 1 79.38 462 PHE B O 1
ATOM 8341 N N . PHE B 1 463 ? -17.859 -42.031 -8.508 1 73.75 463 PHE B N 1
ATOM 8342 C CA . PHE B 1 463 ? -19.141 -41.812 -7.859 1 73.75 463 PHE B CA 1
ATOM 8343 C C . PHE B 1 463 ? -19.953 -40.781 -8.633 1 73.75 463 PHE B C 1
ATOM 8345 O O . PHE B 1 463 ? -21.109 -40.469 -8.266 1 73.75 463 PHE B O 1
ATOM 8352 N N . ASN B 1 464 ? -19.531 -40.406 -9.758 1 65.56 464 ASN B N 1
ATOM 8353 C CA . ASN B 1 464 ? -20.203 -39.469 -10.664 1 65.56 464 ASN B CA 1
ATOM 8354 C C . ASN B 1 464 ? -20.828 -38.312 -9.906 1 65.56 464 ASN B C 1
ATOM 8356 O O . ASN B 1 464 ? -21.891 -37.812 -10.297 1 65.56 464 ASN B O 1
ATOM 8360 N N . SER B 1 465 ? -20.406 -38 -8.828 1 56.72 465 SER B N 1
ATOM 8361 C CA . SER B 1 465 ? -21.062 -37.031 -7.973 1 56.72 465 SER B CA 1
ATOM 8362 C C . SER B 1 465 ? -20.422 -35.656 -8.078 1 56.72 465 SER B C 1
ATOM 8364 O O . SER B 1 465 ? -21.031 -34.656 -7.742 1 56.72 465 SER B O 1
ATOM 8366 N N . ALA B 1 466 ? -19.234 -35.594 -8.539 1 57.22 466 ALA B N 1
ATOM 8367 C CA . ALA B 1 466 ? -18.609 -34.281 -8.445 1 57.22 466 ALA B CA 1
ATOM 8368 C C . ALA B 1 466 ? -18.766 -33.5 -9.742 1 57.22 466 ALA B C 1
ATOM 8370 O O . ALA B 1 466 ? -18.547 -34.031 -10.828 1 57.22 466 ALA B O 1
ATOM 8371 N N . PRO B 1 467 ? -19.641 -32.25 -9.695 1 59.28 467 PRO B N 1
ATOM 8372 C CA . PRO B 1 467 ? -19.812 -31.406 -10.883 1 59.28 467 PRO B CA 1
ATOM 8373 C C . PRO B 1 467 ? -18.5 -30.828 -11.383 1 59.28 467 PRO B C 1
ATOM 8375 O O . PRO B 1 467 ? -18.484 -30.125 -12.406 1 59.28 467 PRO B O 1
ATOM 8378 N N . VAL B 1 468 ? -17.469 -31.547 -11.789 1 60.56 468 VAL B N 1
ATOM 8379 C CA . VAL B 1 468 ? -16.234 -30.766 -11.727 1 60.56 468 VAL B CA 1
ATOM 8380 C C . VAL B 1 468 ? -15.789 -30.391 -13.141 1 60.56 468 VAL B C 1
ATOM 8382 O O . VAL B 1 468 ? -15.766 -31.234 -14.039 1 60.56 468 VAL B O 1
ATOM 8385 N N . SER B 1 469 ? -16.031 -29.109 -13.461 1 74.19 469 SER B N 1
ATOM 8386 C CA . SER B 1 469 ? -15.312 -28.625 -14.633 1 74.19 469 SER B CA 1
ATOM 8387 C C . SER B 1 469 ? -13.914 -29.219 -14.711 1 74.19 469 SER B C 1
ATOM 8389 O O . SER B 1 469 ? -13.172 -29.203 -13.727 1 74.19 469 SER B O 1
ATOM 8391 N N . THR B 1 470 ? -13.68 -29.891 -15.859 1 90.44 470 THR B N 1
ATOM 8392 C CA . THR B 1 470 ? -12.414 -30.594 -16.031 1 90.44 470 THR B CA 1
ATOM 8393 C C . THR B 1 470 ? -11.297 -29.625 -16.406 1 90.44 470 THR B C 1
ATOM 8395 O O . THR B 1 470 ? -10.148 -30.031 -16.578 1 90.44 470 THR B O 1
ATOM 8398 N N . VAL B 1 471 ? -11.594 -28.375 -16.422 1 94.12 471 VAL B N 1
ATOM 8399 C CA . VAL B 1 471 ? -10.602 -27.422 -16.922 1 94.12 471 VAL B CA 1
ATOM 8400 C C . VAL B 1 471 ? -9.406 -27.375 -15.977 1 94.12 471 VAL B C 1
ATOM 8402 O O . VAL B 1 471 ? -8.258 -27.328 -16.406 1 94.12 471 VAL B O 1
ATOM 8405 N N . LEU B 1 472 ? -9.625 -27.422 -14.633 1 96.88 472 LEU B N 1
ATOM 8406 C CA . LEU B 1 472 ? -8.539 -27.312 -13.664 1 96.88 472 LEU B CA 1
ATOM 8407 C C . LEU B 1 472 ? -7.664 -28.562 -13.688 1 96.88 472 LEU B C 1
ATOM 8409 O O . LEU B 1 472 ? -6.449 -28.469 -13.883 1 96.88 472 LEU B O 1
ATOM 8413 N N . PRO B 1 473 ? -8.242 -29.766 -13.648 1 96.81 473 PRO B N 1
ATOM 8414 C CA . PRO B 1 473 ? -7.406 -30.969 -13.758 1 96.81 473 PRO B CA 1
ATOM 8415 C C . PRO B 1 473 ? -6.68 -31.062 -15.094 1 96.81 473 PRO B C 1
ATOM 8417 O O . PRO B 1 473 ? -5.523 -31.484 -15.148 1 96.81 473 PRO B O 1
ATOM 8420 N N . LEU B 1 474 ? -7.355 -30.672 -16.109 1 97.25 474 LEU B N 1
ATOM 8421 C CA . LEU B 1 474 ? -6.758 -30.719 -17.438 1 97.25 474 LEU B CA 1
ATOM 8422 C C . LEU B 1 474 ? -5.539 -29.797 -17.516 1 97.25 474 LEU B C 1
ATOM 8424 O O . LEU B 1 474 ? -4.516 -30.172 -18.094 1 97.25 474 LEU B O 1
ATOM 8428 N N . THR B 1 475 ? -5.684 -28.609 -17 1 98.31 475 THR B N 1
ATOM 8429 C CA . THR B 1 475 ? -4.578 -27.656 -16.984 1 98.31 475 THR B CA 1
ATOM 8430 C C . THR B 1 475 ? -3.408 -28.203 -16.172 1 98.31 475 THR B C 1
ATOM 8432 O O . THR B 1 475 ? -2.25 -28.062 -16.578 1 98.31 475 THR B O 1
ATOM 8435 N N . PHE B 1 476 ? -3.715 -28.781 -15.07 1 98.31 476 PHE B N 1
ATOM 8436 C CA . PHE B 1 476 ? -2.691 -29.375 -14.219 1 98.31 476 PHE B CA 1
ATOM 8437 C C . PHE B 1 476 ? -1.948 -30.484 -14.953 1 98.31 476 PHE B C 1
ATOM 8439 O O . PHE B 1 476 ? -0.719 -30.547 -14.898 1 98.31 476 PHE B O 1
ATOM 8446 N N . ILE B 1 477 ? -2.662 -31.344 -15.664 1 98.06 477 ILE B N 1
ATOM 8447 C CA . ILE B 1 477 ? -2.068 -32.438 -16.453 1 98.06 477 ILE B CA 1
ATOM 8448 C C . ILE B 1 477 ? -1.134 -31.844 -17.516 1 98.06 477 ILE B C 1
ATOM 8450 O O . ILE B 1 477 ? -0.003 -32.312 -17.672 1 98.06 477 ILE B O 1
ATOM 8454 N N . GLY B 1 478 ? -1.644 -30.812 -18.203 1 98.19 478 GLY B N 1
ATOM 8455 C CA . GLY B 1 478 ? -0.82 -30.156 -19.203 1 98.19 478 GLY B CA 1
ATOM 8456 C C . GLY B 1 478 ? 0.478 -29.609 -18.641 1 98.19 478 GLY B C 1
ATOM 8457 O O . GLY B 1 478 ? 1.539 -29.781 -19.25 1 98.19 478 GLY B O 1
ATOM 8458 N N . GLY B 1 479 ? 0.384 -28.969 -17.5 1 98.06 479 GLY B N 1
ATOM 8459 C CA . GLY B 1 479 ? 1.577 -28.438 -16.844 1 98.06 479 GLY B CA 1
ATOM 8460 C C . GLY B 1 479 ? 2.557 -29.516 -16.438 1 98.06 479 GLY B C 1
ATOM 8461 O O . GLY B 1 479 ? 3.764 -29.375 -16.641 1 98.06 479 GLY B O 1
ATOM 8462 N N . PHE B 1 480 ? 2.025 -30.594 -15.867 1 97.88 480 PHE B N 1
ATOM 8463 C CA . PHE B 1 480 ? 2.867 -31.703 -15.422 1 97.88 480 PHE B CA 1
ATOM 8464 C C . PHE B 1 480 ? 3.615 -32.312 -16.594 1 97.88 480 PHE B C 1
ATOM 8466 O O . PHE B 1 480 ? 4.836 -32.5 -16.531 1 97.88 480 PHE B O 1
ATOM 8473 N N . ILE B 1 481 ? 2.949 -32.594 -17.688 1 96.88 481 ILE B N 1
ATOM 8474 C CA . ILE B 1 481 ? 3.549 -33.25 -18.844 1 96.88 481 ILE B CA 1
ATOM 8475 C C . ILE B 1 481 ? 4.547 -32.312 -19.5 1 96.88 481 ILE B C 1
ATOM 8477 O O . ILE B 1 481 ? 5.645 -32.719 -19.891 1 96.88 481 ILE B O 1
ATOM 8481 N N . PHE B 1 482 ? 4.188 -31.062 -19.594 1 97.06 482 PHE B N 1
ATOM 8482 C CA . PHE B 1 482 ? 5.051 -30.062 -20.203 1 97.06 482 PHE B CA 1
ATOM 8483 C C . PHE B 1 482 ? 6.383 -29.984 -19.469 1 97.06 482 PHE B C 1
ATOM 8485 O O . PHE B 1 482 ? 7.441 -29.953 -20.094 1 97.06 482 PHE B O 1
ATOM 8492 N N . HIS B 1 483 ? 6.406 -30.016 -18.156 1 96.5 483 HIS B N 1
ATOM 8493 C CA . HIS B 1 483 ? 7.613 -29.766 -17.375 1 96.5 483 HIS B CA 1
ATOM 8494 C C . HIS B 1 483 ? 8.469 -31.016 -17.266 1 96.5 483 HIS B C 1
ATOM 8496 O O . HIS B 1 483 ? 9.602 -30.969 -16.781 1 96.5 483 HIS B O 1
ATOM 8502 N N . ILE B 1 484 ? 7.922 -32.125 -17.75 1 93.75 484 ILE B N 1
ATOM 8503 C CA . ILE B 1 484 ? 8.773 -33.312 -17.875 1 93.75 484 ILE B CA 1
ATOM 8504 C C . ILE B 1 484 ? 9.859 -33.062 -18.906 1 93.75 484 ILE B C 1
ATOM 8506 O O . ILE B 1 484 ? 11.016 -33.438 -18.719 1 93.75 484 ILE B O 1
ATOM 8510 N N . PHE B 1 485 ? 9.492 -32.281 -19.922 1 94.19 485 PHE B N 1
ATOM 8511 C CA . PHE B 1 485 ? 10.422 -32.125 -21.047 1 94.19 485 PHE B CA 1
ATOM 8512 C C . PHE B 1 485 ? 11.039 -30.734 -21.047 1 94.19 485 PHE B C 1
ATOM 8514 O O . PHE B 1 485 ? 12.164 -30.547 -21.516 1 94.19 485 PHE B O 1
ATOM 8521 N N . TRP B 1 486 ? 10.367 -29.797 -20.531 1 95.06 486 TRP B N 1
ATOM 8522 C CA . TRP B 1 486 ? 10.773 -28.406 -20.578 1 95.06 486 TRP B CA 1
ATOM 8523 C C . TRP B 1 486 ? 11.648 -28.047 -19.375 1 95.06 486 TRP B C 1
ATOM 8525 O O . TRP B 1 486 ? 11.422 -28.547 -18.266 1 95.06 486 TRP B O 1
ATOM 8535 N N . GLU B 1 487 ? 12.555 -27.172 -19.516 1 94 487 GLU B N 1
ATOM 8536 C CA . GLU B 1 487 ? 13.336 -26.641 -18.406 1 94 487 GLU B CA 1
ATOM 8537 C C . GLU B 1 487 ? 12.438 -25.953 -17.391 1 94 487 GLU B C 1
ATOM 8539 O O . GLU B 1 487 ? 11.523 -25.203 -17.75 1 94 487 GLU B O 1
ATOM 8544 N N . GLY B 1 488 ? 12.688 -26.281 -16.109 1 92.31 488 GLY B N 1
ATOM 8545 C CA . GLY B 1 488 ? 11.867 -25.594 -15.125 1 92.31 488 GLY B CA 1
ATOM 8546 C C . GLY B 1 488 ? 12.273 -25.891 -13.688 1 92.31 488 GLY B C 1
ATOM 8547 O O . GLY B 1 488 ? 12.672 -27.016 -13.367 1 92.31 488 GLY B O 1
ATOM 8548 N N . LYS B 1 489 ? 12.094 -24.891 -12.859 1 92.62 489 LYS B N 1
ATOM 8549 C CA . LYS B 1 489 ? 12.273 -25.062 -11.422 1 92.62 489 LYS B CA 1
ATOM 8550 C C . LYS B 1 489 ? 10.93 -25.031 -10.703 1 92.62 489 LYS B C 1
ATOM 8552 O O . LYS B 1 489 ? 9.875 -25.016 -11.336 1 92.62 489 LYS B O 1
ATOM 8557 N N . CYS B 1 490 ? 10.93 -25.156 -9.477 1 93.25 490 CYS B N 1
ATOM 8558 C CA . CYS B 1 490 ? 9.703 -25.328 -8.703 1 93.25 490 CYS B CA 1
ATOM 8559 C C . CYS B 1 490 ? 8.812 -24.094 -8.797 1 93.25 490 CYS B C 1
ATOM 8561 O O . CYS B 1 490 ? 7.586 -24.203 -8.734 1 93.25 490 CYS B O 1
ATOM 8563 N N . GLN B 1 491 ? 9.383 -22.938 -9.039 1 94.12 491 GLN B N 1
ATOM 8564 C CA . GLN B 1 491 ? 8.609 -21.703 -9.156 1 94.12 491 GLN B CA 1
ATOM 8565 C C . GLN B 1 491 ? 7.645 -21.781 -10.336 1 94.12 491 GLN B C 1
ATOM 8567 O O . GLN B 1 491 ? 6.566 -21.188 -10.305 1 94.12 491 GLN B O 1
ATOM 8572 N N . TYR B 1 492 ? 7.887 -22.531 -11.328 1 94.31 492 TYR B N 1
ATOM 8573 C CA . TYR B 1 492 ? 7.098 -22.578 -12.547 1 94.31 492 TYR B CA 1
ATOM 8574 C C . TYR B 1 492 ? 5.965 -23.594 -12.43 1 94.31 492 TYR B C 1
ATOM 8576 O O . TYR B 1 492 ? 5.027 -23.578 -13.234 1 94.31 492 TYR B O 1
ATOM 8584 N N . THR B 1 493 ? 6.023 -24.438 -11.469 1 97.31 493 THR B N 1
ATOM 8585 C CA . THR B 1 493 ? 4.957 -25.406 -11.273 1 97.31 493 THR B CA 1
ATOM 8586 C C . THR B 1 493 ? 3.939 -24.906 -10.258 1 97.31 493 THR B C 1
ATOM 8588 O O . THR B 1 493 ? 2.832 -25.438 -10.156 1 97.31 493 THR B O 1
ATOM 8591 N N . LEU B 1 494 ? 4.281 -23.828 -9.625 1 98 494 LEU B N 1
ATOM 8592 C CA . LEU B 1 494 ? 3.453 -23.297 -8.539 1 98 494 LEU B CA 1
ATOM 8593 C C . LEU B 1 494 ? 2.084 -22.875 -9.062 1 98 494 LEU B C 1
ATOM 8595 O O . LEU B 1 494 ? 1.062 -23.156 -8.422 1 98 494 LEU B O 1
ATOM 8599 N N . PRO B 1 495 ? 1.973 -22.203 -10.211 1 98.19 495 PRO B N 1
ATOM 8600 C CA . PRO B 1 495 ? 0.643 -21.812 -10.695 1 98.19 495 PRO B CA 1
ATOM 8601 C C . PRO B 1 495 ? -0.287 -23.016 -10.883 1 98.19 495 PRO B C 1
ATOM 8603 O O . PRO B 1 495 ? -1.488 -22.922 -10.617 1 98.19 495 PRO B O 1
ATOM 8606 N N . TYR B 1 496 ? 0.232 -24.109 -11.305 1 98.44 496 TYR B N 1
ATOM 8607 C CA . TYR B 1 496 ? -0.562 -25.312 -11.484 1 98.44 496 TYR B CA 1
ATOM 8608 C C . TYR B 1 496 ? -0.959 -25.906 -10.141 1 98.44 496 TYR B C 1
ATOM 8610 O O . TYR B 1 496 ? -2.068 -26.438 -9.992 1 98.44 496 TYR B O 1
ATOM 8618 N N . PHE B 1 497 ? -0.029 -25.797 -9.219 1 98.56 497 PHE B N 1
ATOM 8619 C CA . PHE B 1 497 ? -0.329 -26.328 -7.891 1 98.56 497 PHE B CA 1
ATOM 8620 C C . PHE B 1 497 ? -1.454 -25.531 -7.234 1 98.56 497 PHE B C 1
ATOM 8622 O O . PHE B 1 497 ? -2.273 -26.094 -6.508 1 98.56 497 PHE B O 1
ATOM 8629 N N . VAL B 1 498 ? -1.49 -24.25 -7.48 1 98.56 498 VAL B N 1
ATOM 8630 C CA . VAL B 1 498 ? -2.543 -23.391 -6.938 1 98.56 498 VAL B CA 1
ATOM 8631 C C . VAL B 1 498 ? -3.904 -23.891 -7.422 1 98.56 498 VAL B C 1
ATOM 8633 O O . VAL B 1 498 ? -4.895 -23.812 -6.691 1 98.56 498 VAL B O 1
ATOM 8636 N N . LEU B 1 499 ? -3.99 -24.453 -8.562 1 98.12 499 LEU B N 1
ATOM 8637 C CA . LEU B 1 499 ? -5.246 -24.953 -9.117 1 98.12 499 LEU B CA 1
ATOM 8638 C C . LEU B 1 499 ? -5.715 -26.188 -8.375 1 98.12 499 LEU B C 1
ATOM 8640 O O . LEU B 1 499 ? -6.871 -26.594 -8.508 1 98.12 499 LEU B O 1
ATOM 8644 N N . LEU B 1 500 ? -4.824 -26.797 -7.598 1 98.31 500 LEU B N 1
ATOM 8645 C CA . LEU B 1 500 ? -5.207 -27.984 -6.836 1 98.31 500 LEU B CA 1
ATOM 8646 C C . LEU B 1 500 ? -5.965 -27.594 -5.57 1 98.31 500 LEU B C 1
ATOM 8648 O O . LEU B 1 500 ? -6.66 -28.422 -4.977 1 98.31 500 LEU B O 1
ATOM 8652 N N . LEU B 1 501 ? -5.836 -26.344 -5.172 1 98.5 501 LEU B N 1
ATOM 8653 C CA . LEU B 1 501 ? -6.402 -25.938 -3.893 1 98.5 501 LEU B CA 1
ATOM 8654 C C . LEU B 1 501 ? -7.918 -26.078 -3.896 1 98.5 501 LEU B C 1
ATOM 8656 O O . LEU B 1 501 ? -8.484 -26.734 -3.014 1 98.5 501 LEU B O 1
ATOM 8660 N N . PRO B 1 502 ? -8.609 -25.562 -4.871 1 97.44 502 PRO B N 1
ATOM 8661 C CA . PRO B 1 502 ? -10.055 -25.766 -4.875 1 97.44 502 PRO B CA 1
ATOM 8662 C C . PRO B 1 502 ? -10.438 -27.234 -5.012 1 97.44 502 PRO B C 1
ATOM 8664 O O . PRO B 1 502 ? -11.391 -27.688 -4.371 1 97.44 502 PRO B O 1
ATOM 8667 N N . LEU B 1 503 ? -9.703 -28 -5.805 1 97 503 LEU B N 1
ATOM 8668 C CA . LEU B 1 503 ? -9.992 -29.406 -6 1 97 503 LEU B CA 1
ATOM 8669 C C . LEU B 1 503 ? -9.805 -30.188 -4.703 1 97 503 LEU B C 1
ATOM 8671 O O . LEU B 1 503 ? -10.555 -31.125 -4.422 1 97 503 LEU B O 1
ATOM 8675 N N . SER B 1 504 ? -8.812 -29.734 -3.992 1 97.38 504 SER B N 1
ATOM 8676 C CA . SER B 1 504 ? -8.562 -30.359 -2.695 1 97.38 504 SER B CA 1
ATOM 8677 C C . SER B 1 504 ? -9.75 -30.172 -1.759 1 97.38 504 SER B C 1
ATOM 8679 O O . SER B 1 504 ? -10.195 -31.125 -1.121 1 97.38 504 SER B O 1
ATOM 8681 N N . ILE B 1 505 ? -10.289 -29 -1.673 1 96.62 505 ILE B N 1
ATOM 8682 C CA . ILE B 1 505 ? -11.422 -28.703 -0.802 1 96.62 505 ILE B CA 1
ATOM 8683 C C . ILE B 1 505 ? -12.641 -29.5 -1.258 1 96.62 505 ILE B C 1
ATOM 8685 O O . ILE B 1 505 ? -13.391 -30.031 -0.431 1 96.62 505 ILE B O 1
ATOM 8689 N N . ILE B 1 506 ? -12.859 -29.641 -2.549 1 94.81 506 ILE B N 1
ATOM 8690 C CA . ILE B 1 506 ? -13.977 -30.422 -3.074 1 94.81 506 ILE B CA 1
ATOM 8691 C C . ILE B 1 506 ? -13.82 -31.891 -2.684 1 94.81 506 ILE B C 1
ATOM 8693 O O . ILE B 1 506 ? -14.789 -32.531 -2.309 1 94.81 506 ILE B O 1
ATOM 8697 N N . GLY B 1 507 ? -12.578 -32.375 -2.785 1 93.56 507 GLY B N 1
ATOM 8698 C CA . GLY B 1 507 ? -12.312 -33.719 -2.361 1 93.56 507 GLY B CA 1
ATOM 8699 C C . GLY B 1 507 ? -12.695 -34 -0.915 1 93.56 507 GLY B C 1
ATOM 8700 O O . GLY B 1 507 ? -13.391 -34.969 -0.614 1 93.56 507 GLY B O 1
ATOM 8701 N N . PHE B 1 508 ? -12.336 -33.125 -0.066 1 92.44 508 PHE B N 1
ATOM 8702 C CA . PHE B 1 508 ? -12.648 -33.281 1.351 1 92.44 508 PHE B CA 1
ATOM 8703 C C . PHE B 1 508 ? -14.141 -33.094 1.606 1 92.44 508 PHE B C 1
ATOM 8705 O O . PHE B 1 508 ? -14.703 -33.719 2.492 1 92.44 508 PHE B O 1
ATOM 8712 N N . PHE B 1 509 ? -14.727 -32.25 0.885 1 89.38 509 PHE B N 1
ATOM 8713 C CA . PHE B 1 509 ? -16.156 -32.031 1.009 1 89.38 509 PHE B CA 1
ATOM 8714 C C . PHE B 1 509 ? -16.922 -33.312 0.707 1 89.38 509 PHE B C 1
ATOM 8716 O O . PHE B 1 509 ? -17.844 -33.688 1.433 1 89.38 509 PHE B O 1
ATOM 8723 N N . TYR B 1 510 ? -16.578 -34 -0.278 1 87.75 510 TYR B N 1
ATOM 8724 C CA . TYR B 1 510 ? -17.281 -35.25 -0.651 1 87.75 510 TYR B CA 1
ATOM 8725 C C . TYR B 1 510 ? -16.938 -36.375 0.308 1 87.75 510 TYR B C 1
ATOM 8727 O O . TYR B 1 510 ? -17.75 -37.25 0.539 1 87.75 510 TYR B O 1
ATOM 8735 N N . MET B 1 511 ? -15.727 -36.312 0.818 1 86.56 511 MET B N 1
ATOM 8736 C CA . MET B 1 511 ? -15.43 -37.25 1.895 1 86.56 511 MET B CA 1
ATOM 8737 C C . MET B 1 511 ? -16.391 -37.062 3.066 1 86.56 511 MET B C 1
ATOM 8739 O O . MET B 1 511 ? -16.891 -38.062 3.623 1 86.56 511 MET B O 1
ATOM 8743 N N . ALA B 1 512 ? -16.625 -35.875 3.389 1 87.5 512 ALA B N 1
ATOM 8744 C CA . ALA B 1 512 ? -17.562 -35.562 4.461 1 87.5 512 ALA B CA 1
ATOM 8745 C C . ALA B 1 512 ? -18.953 -36.062 4.125 1 87.5 512 ALA B C 1
ATOM 8747 O O . ALA B 1 512 ? -19.672 -36.562 4.996 1 87.5 512 ALA B O 1
ATOM 8748 N N . LYS B 1 513 ? -19.312 -35.906 2.906 1 83.94 513 LYS B N 1
ATOM 8749 C CA . LYS B 1 513 ? -20.625 -36.375 2.465 1 83.94 513 LYS B CA 1
ATOM 8750 C C . LYS B 1 513 ? -20.75 -37.875 2.602 1 83.94 513 LYS B C 1
ATOM 8752 O O . LYS B 1 513 ? -21.812 -38.406 2.951 1 83.94 513 LYS B O 1
ATOM 8757 N N . VAL B 1 514 ? -19.734 -38.5 2.309 1 81.31 514 VAL B N 1
ATOM 8758 C CA . VAL B 1 514 ? -19.719 -39.969 2.42 1 81.31 514 VAL B CA 1
ATOM 8759 C C . VAL B 1 514 ? -19.875 -40.375 3.885 1 81.31 514 VAL B C 1
ATOM 8761 O O . VAL B 1 514 ? -20.531 -41.375 4.191 1 81.31 514 VAL B O 1
ATOM 8764 N N . PHE B 1 515 ? -19.25 -39.625 4.754 1 80.69 515 PHE B N 1
ATOM 8765 C CA . PHE B 1 515 ? -19.359 -39.875 6.184 1 80.69 515 PHE B CA 1
ATOM 8766 C C . PHE B 1 515 ? -20.781 -39.688 6.664 1 80.69 515 PHE B C 1
ATOM 8768 O O . PHE B 1 515 ? -21.219 -40.344 7.609 1 80.69 515 PHE B O 1
ATOM 8775 N N . ILE B 1 516 ? -21.484 -38.875 6.086 1 75.69 516 ILE B N 1
ATOM 8776 C CA . ILE B 1 516 ? -22.875 -38.625 6.445 1 75.69 516 ILE B CA 1
ATOM 8777 C C . ILE B 1 516 ? -23.719 -39.812 6.027 1 75.69 516 ILE B C 1
ATOM 8779 O O . ILE B 1 516 ? -24.578 -40.281 6.793 1 75.69 516 ILE B O 1
ATOM 8783 N N . ASP B 1 517 ? -23.422 -40.25 4.809 1 72.06 517 ASP B N 1
ATOM 8784 C CA . ASP B 1 517 ? -24.219 -41.344 4.27 1 72.06 517 ASP B CA 1
ATOM 8785 C C . ASP B 1 517 ? -23.641 -42.688 4.66 1 72.06 517 ASP B C 1
ATOM 8787 O O . ASP B 1 517 ? -23.922 -43.719 4.012 1 72.06 517 ASP B O 1
ATOM 8791 N N . PHE B 1 518 ? -22.828 -42.625 5.605 1 63.12 518 PHE B N 1
ATOM 8792 C CA . PHE B 1 518 ? -22.016 -43.781 5.953 1 63.12 518 PHE B CA 1
ATOM 8793 C C . PHE B 1 518 ? -22.906 -44.969 6.238 1 63.12 518 PHE B C 1
ATOM 8795 O O . PHE B 1 518 ? -23.734 -44.969 7.16 1 63.12 518 PHE B O 1
ATOM 8802 N N . SER B 1 519 ? -23.312 -45.781 5.199 1 61.25 519 SER B N 1
ATOM 8803 C CA . SER B 1 519 ? -23.812 -47.156 5.309 1 61.25 519 SER B CA 1
ATOM 8804 C C . SER B 1 519 ? -22.688 -48.156 5.316 1 61.25 519 SER B C 1
ATOM 8806 O O . SER B 1 519 ? -21.562 -47.844 4.91 1 61.25 519 SER B O 1
ATOM 8808 N N . LYS B 1 520 ? -22.875 -49.312 5.879 1 54.78 520 LYS B N 1
ATOM 8809 C CA . LYS B 1 520 ? -21.938 -50.406 5.926 1 54.78 520 LYS B CA 1
ATOM 8810 C C . LYS B 1 520 ? -21.219 -50.594 4.594 1 54.78 520 LYS B C 1
ATOM 8812 O O . LYS B 1 520 ? -20.031 -50.938 4.559 1 54.78 520 LYS B O 1
ATOM 8817 N N . LYS B 1 521 ? -21.703 -50.344 3.51 1 55.56 521 LYS B N 1
ATOM 8818 C CA . LYS B 1 521 ? -21.188 -50.5 2.154 1 55.56 521 LYS B CA 1
ATOM 8819 C C . LYS B 1 521 ? -20.094 -49.469 1.87 1 55.56 521 LYS B C 1
ATOM 8821 O O . LYS B 1 521 ? -19.109 -49.781 1.183 1 55.56 521 LYS B O 1
ATOM 8826 N N . ASN B 1 522 ? -20.203 -48.312 2.486 1 59.41 522 ASN B N 1
ATOM 8827 C CA . ASN B 1 522 ? -19.25 -47.25 2.236 1 59.41 522 ASN B CA 1
ATOM 8828 C C . ASN B 1 522 ? -17.922 -47.469 2.965 1 59.41 522 ASN B C 1
ATOM 8830 O O . ASN B 1 522 ? -16.859 -47.094 2.477 1 59.41 522 ASN B O 1
ATOM 8834 N N . ILE B 1 523 ? -18.062 -48.219 4.027 1 57.47 523 ILE B N 1
ATOM 8835 C CA . ILE B 1 523 ? -16.859 -48.562 4.781 1 57.47 523 ILE B CA 1
ATOM 8836 C C . ILE B 1 523 ? -15.969 -49.469 3.934 1 57.47 523 ILE B C 1
ATOM 8838 O O . ILE B 1 523 ? -14.742 -49.312 3.928 1 57.47 523 ILE B O 1
ATOM 8842 N N . TYR B 1 524 ? -16.578 -50.344 3.256 1 55 524 TYR B N 1
ATOM 8843 C CA . TYR B 1 524 ? -15.828 -51.281 2.426 1 55 524 TYR B CA 1
ATOM 8844 C C . TYR B 1 524 ? -15.109 -50.531 1.301 1 55 524 TYR B C 1
ATOM 8846 O O . TYR B 1 524 ? -13.953 -50.844 0.993 1 55 524 TYR B O 1
ATOM 8854 N N . HIS B 1 525 ? -15.758 -49.562 0.811 1 58.16 525 HIS B N 1
ATOM 8855 C CA . HIS B 1 525 ? -15.133 -48.781 -0.265 1 58.16 525 HIS B CA 1
ATOM 8856 C C . HIS B 1 525 ? -13.961 -47.969 0.255 1 58.16 525 HIS B C 1
ATOM 8858 O O . HIS B 1 525 ? -12.93 -47.844 -0.413 1 58.16 525 HIS B O 1
ATOM 8864 N N . CYS B 1 526 ? -14.102 -47.469 1.371 1 60.38 526 CYS B N 1
ATOM 8865 C CA . CYS B 1 526 ? -13.023 -46.688 1.991 1 60.38 526 CYS B CA 1
ATOM 8866 C C . CYS B 1 526 ? -11.836 -47.594 2.318 1 60.38 526 CYS B C 1
ATOM 8868 O O . CYS B 1 526 ? -10.68 -47.219 2.105 1 60.38 526 CYS B O 1
ATOM 8870 N N . ALA B 1 527 ? -12.18 -48.75 2.809 1 56.09 527 ALA B N 1
ATOM 8871 C CA . ALA B 1 527 ? -11.133 -49.719 3.141 1 56.09 527 ALA B CA 1
ATOM 8872 C C . ALA B 1 527 ? -10.398 -50.188 1.888 1 56.09 527 ALA B C 1
ATOM 8874 O O . ALA B 1 527 ? -9.172 -50.281 1.89 1 56.09 527 ALA B O 1
ATOM 8875 N N . ALA B 1 528 ? -11.117 -50.344 0.886 1 55.44 528 ALA B N 1
ATOM 8876 C CA . ALA B 1 528 ? -10.508 -50.75 -0.375 1 55.44 528 ALA B CA 1
ATOM 8877 C C . ALA B 1 528 ? -9.594 -49.656 -0.921 1 55.44 528 ALA B C 1
ATOM 8879 O O . ALA B 1 528 ? -8.5 -49.938 -1.409 1 55.44 528 ALA B O 1
ATOM 8880 N N . GLY B 1 529 ? -10.016 -48.469 -0.82 1 62.19 529 GLY B N 1
ATOM 8881 C CA . GLY B 1 529 ? -9.195 -47.344 -1.241 1 62.19 529 GLY B CA 1
ATOM 8882 C C . GLY B 1 529 ? -7.906 -47.219 -0.443 1 62.19 529 GLY B C 1
ATOM 8883 O O . GLY B 1 529 ? -6.848 -46.938 -1.006 1 62.19 529 GLY B O 1
ATOM 8884 N N . LEU B 1 530 ? -8.055 -47.469 0.767 1 61.75 530 LEU B N 1
ATOM 8885 C CA . LEU B 1 530 ? -6.883 -47.438 1.635 1 61.75 530 LEU B CA 1
ATOM 8886 C C . LEU B 1 530 ? -5.91 -48.531 1.265 1 61.75 530 LEU B C 1
ATOM 8888 O O . LEU B 1 530 ? -4.695 -48.344 1.262 1 61.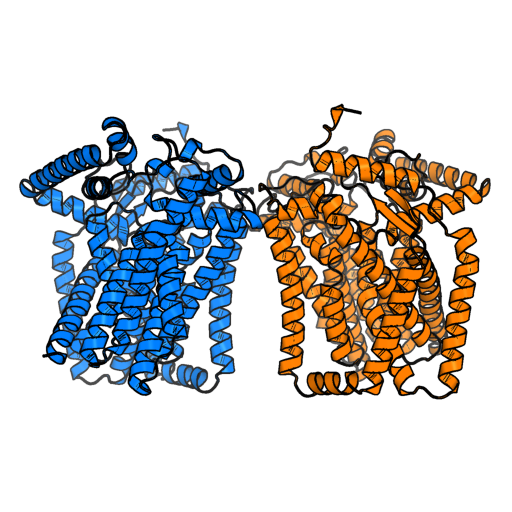75 530 LEU B O 1
ATOM 8892 N N . ILE B 1 531 ? -6.43 -49.656 0.981 1 55.56 531 ILE B N 1
ATOM 8893 C CA . ILE B 1 531 ? -5.598 -50.781 0.599 1 55.56 531 ILE B CA 1
ATOM 8894 C C . ILE B 1 531 ? -4.887 -50.5 -0.718 1 55.56 531 ILE B C 1
ATOM 8896 O O . ILE B 1 531 ? -3.689 -50.75 -0.859 1 55.56 531 ILE B O 1
ATOM 8900 N N . VAL B 1 532 ? -5.605 -49.906 -1.628 1 58.5 532 VAL B N 1
ATOM 8901 C CA . VAL B 1 532 ? -4.992 -49.562 -2.904 1 58.5 532 VAL B CA 1
ATOM 8902 C C . VAL B 1 532 ? -3.889 -48.531 -2.682 1 58.5 532 VAL B C 1
ATOM 8904 O O . VAL B 1 532 ? -2.809 -48.625 -3.268 1 58.5 532 VAL B O 1
ATOM 8907 N N . LEU B 1 533 ? -4.152 -47.688 -1.776 1 63.53 533 LEU B N 1
ATOM 8908 C CA . LEU B 1 533 ? -3.148 -46.656 -1.482 1 63.53 533 LEU B CA 1
ATOM 8909 C C . LEU B 1 533 ? -1.916 -47.281 -0.838 1 63.53 533 LEU B C 1
ATOM 8911 O O . LEU B 1 533 ? -0.785 -46.938 -1.165 1 63.53 533 LEU B O 1
ATOM 8915 N N . ILE B 1 534 ? -2.131 -48.156 0.062 1 58.06 534 ILE B N 1
ATOM 8916 C CA . ILE B 1 534 ? -1.026 -48.875 0.701 1 58.06 534 ILE B CA 1
ATOM 8917 C C . ILE B 1 534 ? -0.255 -49.656 -0.344 1 58.06 534 ILE B C 1
ATOM 8919 O O . ILE B 1 534 ? 0.978 -49.656 -0.356 1 58.06 534 ILE B O 1
ATOM 8923 N N . LEU B 1 535 ? -0.956 -50.312 -1.22 1 54.19 535 LEU B N 1
ATOM 8924 C CA . LEU B 1 535 ? -0.3 -51.125 -2.24 1 54.19 535 LEU B CA 1
ATOM 8925 C C . LEU B 1 535 ? 0.504 -50.25 -3.195 1 54.19 535 LEU B C 1
ATOM 8927 O O . LEU B 1 535 ? 1.638 -50.594 -3.547 1 54.19 535 LEU B O 1
ATOM 8931 N N . VAL B 1 536 ? -0.041 -49.188 -3.533 1 60.91 536 VAL B N 1
ATOM 8932 C CA . VAL B 1 536 ? 0.665 -48.25 -4.418 1 60.91 536 VAL B CA 1
ATOM 8933 C C . VAL B 1 536 ? 1.905 -47.719 -3.713 1 60.91 536 VAL B C 1
ATOM 8935 O O . VAL B 1 536 ? 2.967 -47.562 -4.328 1 60.91 536 VAL B O 1
ATOM 8938 N N . THR B 1 537 ? 1.736 -47.531 -2.443 1 59.25 537 THR B N 1
ATOM 8939 C CA . THR B 1 537 ? 2.855 -47.031 -1.656 1 59.25 537 THR B CA 1
ATOM 8940 C C . THR B 1 537 ? 3.992 -48.031 -1.618 1 59.25 537 THR B C 1
ATOM 8942 O O . THR B 1 537 ? 5.164 -47.688 -1.729 1 59.25 537 THR B O 1
ATOM 8945 N N . ILE B 1 538 ? 3.652 -49.25 -1.415 1 53.72 538 ILE B N 1
ATOM 8946 C CA . ILE B 1 538 ? 4.641 -50.344 -1.383 1 53.72 538 ILE B CA 1
ATOM 8947 C C . ILE B 1 538 ? 5.344 -50.438 -2.734 1 53.72 538 ILE B C 1
ATOM 8949 O O . ILE B 1 538 ? 6.57 -50.562 -2.795 1 53.72 538 ILE B O 1
ATOM 8953 N N . ILE B 1 539 ? 4.621 -50.344 -3.748 1 52.53 539 ILE B N 1
ATOM 8954 C CA . ILE B 1 539 ? 5.195 -50.438 -5.086 1 52.53 539 ILE B CA 1
ATOM 8955 C C . ILE B 1 539 ? 6.07 -49.219 -5.359 1 52.53 539 ILE B C 1
ATOM 8957 O O . ILE B 1 539 ? 7.168 -49.344 -5.91 1 52.53 539 ILE B O 1
ATOM 8961 N N . PHE B 1 540 ? 5.621 -48.094 -4.922 1 58.84 540 PHE B N 1
ATOM 8962 C CA . PHE B 1 540 ? 6.301 -46.844 -5.223 1 58.84 540 PHE B CA 1
ATOM 8963 C C . PHE B 1 540 ? 7.523 -46.656 -4.332 1 58.84 540 PHE B C 1
ATOM 8965 O O . PHE B 1 540 ? 8.5 -46.031 -4.734 1 58.84 540 PHE B O 1
ATOM 8972 N N . ASN B 1 541 ? 7.461 -47.156 -3.117 1 54.09 541 ASN B N 1
ATOM 8973 C CA . ASN B 1 541 ? 8.625 -47.031 -2.256 1 54.09 541 ASN B CA 1
ATOM 8974 C C . ASN B 1 541 ? 9.898 -47.531 -2.936 1 54.09 541 ASN B C 1
ATOM 8976 O O . ASN B 1 541 ? 10.969 -46.938 -2.793 1 54.09 541 ASN B O 1
ATOM 8980 N N . HIS B 1 542 ? 9.852 -48.594 -3.643 1 50.91 542 HIS B N 1
ATOM 8981 C CA . HIS B 1 542 ? 11.031 -49.156 -4.309 1 50.91 542 HIS B CA 1
ATOM 8982 C C . HIS B 1 542 ? 11.492 -48.219 -5.434 1 50.91 542 HIS B C 1
ATOM 8984 O O . HIS B 1 542 ? 12.688 -48.156 -5.73 1 50.91 542 HIS B O 1
ATOM 8990 N N . PHE B 1 543 ? 10.617 -47.531 -6.016 1 52.09 543 PHE B N 1
ATOM 8991 C CA . PHE B 1 543 ? 10.945 -46.75 -7.203 1 52.09 543 PHE B CA 1
ATOM 8992 C C . PHE B 1 543 ? 11.086 -45.281 -6.852 1 52.09 543 PHE B C 1
ATOM 8994 O O . PHE B 1 543 ? 11.719 -44.5 -7.586 1 52.09 543 PHE B O 1
ATOM 9001 N N . ILE B 1 544 ? 10.625 -44.938 -5.641 1 58.66 544 ILE B N 1
ATOM 9002 C CA . ILE B 1 544 ? 10.453 -43.5 -5.492 1 58.66 544 ILE B CA 1
ATOM 9003 C C . ILE B 1 544 ? 11.328 -42.969 -4.352 1 58.66 544 ILE B C 1
ATOM 9005 O O . ILE B 1 544 ? 11.656 -41.812 -4.297 1 58.66 544 ILE B O 1
ATOM 9009 N N . ILE B 1 545 ? 11.891 -43.812 -3.65 1 62.97 545 ILE B N 1
ATOM 9010 C CA . ILE B 1 545 ? 12.531 -43.281 -2.459 1 62.97 545 ILE B CA 1
ATOM 9011 C C . ILE B 1 545 ? 13.805 -42.531 -2.852 1 62.97 545 ILE B C 1
ATOM 9013 O O . ILE B 1 545 ? 14.734 -43.156 -3.393 1 62.97 545 ILE B O 1
ATOM 9017 N N . ILE B 1 546 ? 13.594 -41.25 -2.854 1 80.88 546 ILE B N 1
ATOM 9018 C CA . ILE B 1 546 ? 14.695 -40.312 -3.113 1 80.88 546 ILE B CA 1
ATOM 9019 C C . ILE B 1 546 ? 15.188 -39.719 -1.799 1 80.88 546 ILE B C 1
ATOM 9021 O O . ILE B 1 546 ? 14.633 -38.719 -1.316 1 80.88 546 ILE B O 1
ATOM 9025 N N . ASN B 1 547 ? 16.125 -40.375 -1.053 1 82.5 547 ASN B N 1
ATOM 9026 C CA . ASN B 1 547 ? 16.641 -39.875 0.221 1 82.5 547 ASN B CA 1
ATOM 9027 C C . ASN B 1 547 ? 18.172 -39.938 0.259 1 82.5 547 ASN B C 1
ATOM 9029 O O . ASN B 1 547 ? 18.766 -40.062 1.332 1 82.5 547 ASN B O 1
ATOM 9033 N N . HIS B 1 548 ? 18.781 -39.844 -0.797 1 85.88 548 HIS B N 1
ATOM 9034 C CA . HIS B 1 548 ? 20.203 -40.094 -0.89 1 85.88 548 HIS B CA 1
ATOM 9035 C C . HIS B 1 548 ? 21.016 -38.938 -0.302 1 85.88 548 HIS B C 1
ATOM 9037 O O . HIS B 1 548 ? 22.203 -39.094 -0.028 1 85.88 548 HIS B O 1
ATOM 9043 N N . ASP B 1 549 ? 20.328 -37.812 -0.041 1 91.62 549 ASP B N 1
ATOM 9044 C CA . ASP B 1 549 ? 21.094 -36.656 0.427 1 91.62 549 ASP B CA 1
ATOM 9045 C C . ASP B 1 549 ? 20.844 -36.406 1.914 1 91.62 549 ASP B C 1
ATOM 9047 O O . ASP B 1 549 ? 21.094 -35.312 2.414 1 91.62 549 ASP B O 1
ATOM 9051 N N . ASN B 1 550 ? 20.344 -37.375 2.668 1 93.31 550 ASN B N 1
ATOM 9052 C CA . ASN B 1 550 ? 20.047 -37.188 4.086 1 93.31 550 ASN B CA 1
ATOM 9053 C C . ASN B 1 550 ? 21.281 -36.688 4.848 1 93.31 550 ASN B C 1
ATOM 9055 O O . ASN B 1 550 ? 21.219 -35.719 5.59 1 93.31 550 ASN B O 1
ATOM 9059 N N . LYS B 1 551 ? 22.406 -37.344 4.664 1 94.25 551 LYS B N 1
ATOM 9060 C CA . LYS B 1 551 ? 23.625 -37.031 5.395 1 94.25 551 LYS B CA 1
ATOM 9061 C C . LYS B 1 551 ? 24.188 -35.688 4.941 1 94.25 551 LYS B C 1
ATOM 9063 O O . LYS B 1 551 ? 24.531 -34.844 5.77 1 94.25 551 LYS B O 1
ATOM 9068 N N . SER B 1 552 ? 24.219 -35.5 3.643 1 93.25 552 SER B N 1
ATOM 9069 C CA . SER B 1 552 ? 24.781 -34.281 3.107 1 93.25 552 SER B CA 1
ATOM 9070 C C . SER B 1 552 ? 23.953 -33.062 3.514 1 93.25 552 SER B C 1
ATOM 9072 O O . SER B 1 552 ? 24.5 -31.984 3.789 1 93.25 552 SER B O 1
ATOM 9074 N N . TYR B 1 553 ? 22.734 -33.219 3.549 1 94.88 553 TYR B N 1
ATOM 9075 C CA . TYR B 1 553 ? 21.875 -32.125 3.959 1 94.88 553 TYR B CA 1
ATOM 9076 C C . TYR B 1 553 ? 22.078 -31.781 5.434 1 94.88 553 TYR B C 1
ATOM 9078 O O . TYR B 1 553 ? 22.062 -30.609 5.82 1 94.88 553 TYR B O 1
ATOM 9086 N N . LYS B 1 554 ? 22.156 -32.781 6.273 1 95.5 554 LYS B N 1
ATOM 9087 C CA . LYS B 1 554 ? 22.422 -32.531 7.688 1 95.5 554 LYS B CA 1
ATOM 9088 C C . LYS B 1 554 ? 23.703 -31.734 7.887 1 95.5 554 LYS B C 1
ATOM 9090 O O . LYS B 1 554 ? 23.75 -30.828 8.727 1 95.5 554 LYS B O 1
ATOM 9095 N N . GLU B 1 555 ? 24.672 -32.094 7.098 1 94.38 555 GLU B N 1
ATOM 9096 C CA . GLU B 1 555 ? 25.938 -31.375 7.168 1 94.38 555 GLU B CA 1
ATOM 9097 C C . GLU B 1 555 ? 25.766 -29.922 6.738 1 94.38 555 GLU B C 1
ATOM 9099 O O . GLU B 1 555 ? 26.281 -29 7.391 1 94.38 555 GLU B O 1
ATOM 9104 N N . TYR B 1 556 ? 25.078 -29.75 5.664 1 93.69 556 TYR B N 1
ATOM 9105 C CA . TYR B 1 556 ? 24.781 -28.406 5.184 1 93.69 556 TYR B CA 1
ATOM 9106 C C . TYR B 1 556 ? 24 -27.609 6.234 1 93.69 556 TYR B C 1
ATOM 9108 O O . TYR B 1 556 ? 24.328 -26.453 6.512 1 93.69 556 TYR B O 1
ATOM 9116 N N . LYS B 1 557 ? 23.016 -28.141 6.82 1 95.19 557 LYS B N 1
ATOM 9117 C CA . LYS B 1 557 ? 22.156 -27.516 7.812 1 95.19 557 LYS B CA 1
ATOM 9118 C C . LYS B 1 557 ? 22.953 -27.078 9.039 1 95.19 557 LYS B C 1
ATOM 9120 O O . LYS B 1 557 ? 22.844 -25.922 9.477 1 95.19 557 LYS B O 1
ATOM 9125 N N . ASP B 1 558 ? 23.703 -28 9.531 1 94.19 558 ASP B N 1
ATOM 9126 C CA . ASP B 1 558 ? 24.484 -27.703 10.734 1 94.19 558 ASP B CA 1
ATOM 9127 C C . ASP B 1 558 ? 25.5 -26.594 10.461 1 94.19 558 ASP B C 1
ATOM 9129 O O . ASP B 1 558 ? 25.656 -25.688 11.281 1 94.19 558 ASP B O 1
ATOM 9133 N N . TYR B 1 559 ? 26.078 -26.672 9.328 1 92.62 559 TYR B N 1
ATOM 9134 C CA . TYR B 1 559 ? 27.062 -25.672 8.953 1 92.62 559 TYR B CA 1
ATOM 9135 C C . TYR B 1 559 ? 26.422 -24.312 8.773 1 92.62 559 TYR B C 1
ATOM 9137 O O . TYR B 1 559 ? 26.891 -23.312 9.328 1 92.62 559 TYR B O 1
ATOM 9145 N N . THR B 1 560 ? 25.391 -24.219 8.039 1 93.31 560 THR B N 1
ATOM 9146 C CA . THR B 1 560 ? 24.75 -22.969 7.695 1 93.31 560 THR B CA 1
ATOM 9147 C C . THR B 1 560 ? 24.156 -22.297 8.945 1 93.31 560 THR B C 1
ATOM 9149 O O . THR B 1 560 ? 24.234 -21.078 9.102 1 93.31 560 THR B O 1
ATOM 9152 N N . ILE B 1 561 ? 23.594 -23.047 9.844 1 93.56 561 ILE B N 1
ATOM 9153 C CA . ILE B 1 561 ? 23.016 -22.5 11.062 1 93.56 561 ILE B CA 1
ATOM 9154 C C . ILE B 1 561 ? 24.109 -21.922 11.945 1 93.56 561 ILE B C 1
ATOM 9156 O O . ILE B 1 561 ? 23.938 -20.859 12.547 1 93.56 561 ILE B O 1
ATOM 9160 N N . LYS B 1 562 ? 25.266 -22.531 11.945 1 89.38 562 LYS B N 1
ATOM 9161 C CA . LYS B 1 562 ? 26.391 -22.031 12.727 1 89.38 562 LYS B CA 1
ATOM 9162 C C . LYS B 1 562 ? 26.906 -20.719 12.141 1 89.38 562 LYS B C 1
ATOM 9164 O O . LYS B 1 562 ? 27.281 -19.812 12.875 1 89.38 562 LYS B O 1
ATOM 9169 N N . VAL B 1 563 ? 26.875 -20.656 10.867 1 90.06 563 VAL B N 1
ATOM 9170 C CA . VAL B 1 563 ? 27.344 -19.438 10.188 1 90.06 563 VAL B CA 1
ATOM 9171 C C . VAL B 1 563 ? 26.359 -18.297 10.438 1 90.06 563 VAL B C 1
ATOM 9173 O O . VAL B 1 563 ? 26.766 -17.188 10.766 1 90.06 563 VAL B O 1
ATOM 9176 N N . GLU B 1 564 ? 25.109 -18.594 10.352 1 89.44 564 GLU B N 1
ATOM 9177 C CA . GLU B 1 564 ? 24.078 -17.562 10.523 1 89.44 564 GLU B CA 1
ATOM 9178 C C . GLU B 1 564 ? 24.016 -17.078 11.969 1 89.44 564 GLU B C 1
ATOM 9180 O O . GLU B 1 564 ? 23.672 -15.922 12.227 1 89.44 564 GLU B O 1
ATOM 9185 N N . SER B 1 565 ? 24.375 -17.953 12.891 1 88.19 565 SER B N 1
ATOM 9186 C CA . SER B 1 565 ? 24.375 -17.578 14.305 1 88.19 565 SER B CA 1
ATOM 9187 C C . SER B 1 565 ? 25.656 -16.844 14.688 1 88.19 565 SER B C 1
ATOM 9189 O O . SER B 1 565 ? 25.766 -16.328 15.805 1 88.19 565 SER B O 1
ATOM 9191 N N . GLY B 1 566 ? 26.594 -16.781 13.812 1 84.75 566 GLY B N 1
ATOM 9192 C CA . GLY B 1 566 ? 27.844 -16.109 14.07 1 84.75 566 GLY B CA 1
ATOM 9193 C C . GLY B 1 566 ? 28.859 -16.969 14.82 1 84.75 566 GLY B C 1
ATOM 9194 O O . GLY B 1 566 ? 29.891 -16.469 15.266 1 84.75 566 GLY B O 1
ATOM 9195 N N . GLU B 1 567 ? 28.641 -18.219 14.961 1 84.56 567 GLU B N 1
ATOM 9196 C CA . GLU B 1 567 ? 29.547 -19.109 15.68 1 84.56 567 GLU B CA 1
ATOM 9197 C C . GLU B 1 567 ? 30.797 -19.391 14.867 1 84.56 567 GLU B C 1
ATOM 9199 O O . GLU B 1 567 ? 31.891 -19.562 15.422 1 84.56 567 GLU B O 1
ATOM 9204 N N . ILE B 1 568 ? 30.641 -19.469 13.414 1 82.62 568 ILE B N 1
ATOM 9205 C CA . ILE B 1 568 ? 31.781 -19.656 12.516 1 82.62 568 ILE B CA 1
ATOM 9206 C C . ILE B 1 568 ? 31.703 -18.656 11.375 1 82.62 568 ILE B C 1
ATOM 9208 O O . ILE B 1 568 ? 30.641 -18.094 11.094 1 82.62 568 ILE B O 1
ATOM 9212 N N . THR B 1 569 ? 32.906 -18.141 10.875 1 76 569 THR B N 1
ATOM 9213 C CA . THR B 1 569 ? 32.969 -17.25 9.719 1 76 569 THR B CA 1
ATOM 9214 C C . THR B 1 569 ? 33.062 -18.047 8.422 1 76 569 THR B C 1
ATOM 9216 O O . THR B 1 569 ? 33.5 -19.203 8.43 1 76 569 THR B O 1
ATOM 9219 N N . GLU B 1 570 ? 32.406 -17.641 7.309 1 69.38 570 GLU B N 1
ATOM 9220 C CA . GLU B 1 570 ? 32.406 -18.328 6.02 1 69.38 570 GLU B CA 1
ATOM 9221 C C . GLU B 1 570 ? 33.812 -18.75 5.617 1 69.38 570 GLU B C 1
ATOM 9223 O O . GLU B 1 570 ? 34 -19.734 4.906 1 69.38 570 GLU B O 1
ATOM 9228 N N . THR B 1 571 ? 35.031 -18.141 5.938 1 56.88 571 THR B N 1
ATOM 9229 C CA . THR B 1 571 ? 36.406 -18.484 5.555 1 56.88 571 THR B CA 1
ATOM 9230 C C . THR B 1 571 ? 36.906 -19.672 6.352 1 56.88 571 THR B C 1
ATOM 9232 O O . THR B 1 571 ? 38 -20.188 6.082 1 56.88 571 THR B O 1
ATOM 9235 N N . ASP B 1 572 ? 36.312 -19.938 7.328 1 44.81 572 ASP B N 1
ATOM 9236 C CA . ASP B 1 572 ? 36.906 -21.016 8.117 1 44.81 572 ASP B CA 1
ATOM 9237 C C . ASP B 1 572 ? 36.781 -22.359 7.391 1 44.81 572 ASP B C 1
ATOM 9239 O O . ASP B 1 572 ? 37.188 -23.391 7.914 1 44.81 572 ASP B O 1
ATOM 9243 N N . ASN B 1 573 ? 36.062 -22.609 6.375 1 40.03 573 ASN B N 1
ATOM 9244 C CA . ASN B 1 573 ? 36.281 -23.875 5.688 1 40.03 573 ASN B CA 1
ATOM 9245 C C . ASN B 1 573 ? 37.219 -23.719 4.5 1 40.03 573 ASN B C 1
ATOM 9247 O O . ASN B 1 573 ? 37.062 -22.812 3.682 1 40.03 573 ASN B O 1
#

Solvent-accessible surface area (backbone atoms only — not comparable to full-atom values): 56559 Å² total; per-residue (Å²): 107,46,62,55,53,34,49,52,50,53,51,50,46,41,47,53,38,32,53,53,32,50,51,52,30,53,46,41,34,47,19,40,34,45,63,49,62,55,85,65,49,37,65,34,37,19,59,47,64,44,65,58,49,52,50,52,53,48,49,50,51,50,50,45,46,52,39,50,75,69,41,45,60,58,52,53,32,50,51,38,65,73,30,58,68,57,37,50,50,52,49,47,50,46,41,48,50,43,32,47,52,18,46,50,51,42,61,42,49,39,43,44,66,57,68,70,38,32,52,39,52,49,45,24,43,19,61,77,70,74,43,52,66,38,48,35,82,88,15,62,47,24,42,43,45,72,46,40,36,33,26,43,53,49,37,60,49,26,54,65,45,16,36,78,41,50,66,51,52,20,50,49,34,23,53,38,50,36,51,36,52,50,50,58,37,48,45,32,58,74,56,68,46,61,64,48,57,29,48,51,32,44,50,48,50,56,72,51,42,42,70,42,54,41,19,54,56,59,54,30,65,58,57,17,49,29,23,40,50,51,17,51,50,28,46,52,51,41,53,51,42,32,70,70,66,69,46,84,60,60,66,34,37,52,48,21,9,52,22,40,20,50,8,30,26,35,23,56,76,39,46,46,50,49,51,27,48,44,53,41,40,53,42,50,22,40,61,66,72,37,74,72,46,52,53,44,48,49,31,36,51,52,24,46,55,47,49,72,43,50,42,55,52,52,49,26,65,73,63,69,38,81,66,70,77,20,54,38,71,43,39,40,35,31,35,11,63,36,75,54,70,92,80,40,44,50,40,12,23,79,76,67,51,59,63,52,48,32,54,74,36,74,65,32,38,68,58,28,30,52,52,22,50,50,51,40,50,50,46,50,52,51,28,69,75,32,54,65,59,38,53,52,45,53,51,50,28,50,35,52,28,72,28,28,56,47,35,55,30,58,40,69,49,54,63,36,56,50,78,38,48,59,11,67,59,56,53,35,47,54,31,68,70,51,28,44,65,57,43,53,51,31,38,51,48,48,34,51,39,33,47,17,32,33,42,28,30,50,38,37,71,75,60,70,68,49,73,74,75,53,45,54,53,41,27,34,46,46,51,55,59,48,52,61,42,29,47,48,50,20,62,72,43,44,70,47,53,59,54,35,46,58,39,10,46,52,11,48,51,52,52,43,51,48,56,70,62,60,44,80,69,52,54,54,52,50,51,49,51,49,49,51,48,50,52,50,45,57,56,38,52,75,73,56,72,50,40,84,27,46,66,60,43,52,53,50,50,56,50,50,45,34,39,74,71,62,78,43,64,87,77,73,112,108,47,63,55,53,35,50,52,49,52,50,50,47,40,48,51,37,33,55,53,32,50,52,53,29,52,47,39,34,46,19,40,34,46,61,49,63,55,85,64,50,37,66,34,36,19,58,47,63,44,65,59,49,52,50,51,53,50,48,51,50,52,49,44,46,51,37,50,73,66,41,45,60,59,51,54,32,48,51,37,65,74,30,58,69,57,38,50,48,52,49,48,51,45,42,46,50,43,32,48,52,18,45,49,51,40,61,39,48,38,44,46,65,54,68,69,37,32,52,41,52,49,44,24,43,19,62,78,69,74,44,54,66,38,49,35,83,88,14,62,47,24,41,44,46,73,47,41,36,34,25,44,55,50,38,61,50,26,53,66,46,14,38,78,42,50,65,51,52,20,49,50,34,22,54,38,50,35,49,34,52,49,50,58,35,49,45,31,58,75,59,68,45,60,65,50,56,30,46,50,34,44,52,49,51,54,71,52,42,40,72,42,53,41,18,54,56,59,54,31,65,56,58,18,47,28,23,40,50,49,16,53,50,29,46,51,51,41,54,51,42,33,71,71,68,70,46,84,59,60,65,34,38,52,49,20,10,52,22,38,21,50,8,28,26,35,24,55,76,40,47,45,51,50,52,26,47,44,53,42,40,53,42,49,22,41,63,66,70,36,74,72,45,51,54,43,47,50,31,36,52,50,23,45,56,47,49,70,43,50,42,55,54,51,50,26,65,73,63,69,40,79,66,69,76,22,54,38,71,45,40,40,35,32,36,12,63,37,74,52,69,90,80,39,44,51,40,11,24,81,75,67,51,60,63,51,48,32,56,74,37,73,66,34,36,68,57,27,30,53,52,22,48,51,50,40,51,48,47,51,51,50,28,67,76,32,53,65,60,38,52,52,44,52,51,48,26,51,36,53,28,72,27,28,57,46,36,55,30,57,40,69,48,54,64,36,57,49,78,39,48,60,11,67,60,56,53,36,48,55,31,69,72,52,27,45,64,57,43,54,52,32,38,51,48,48,35,51,40,33,48,18,31,32,40,29,31,50,40,37,69,73,59,72,65,54,76,66,72,58,44,54,53,40,28,34,47,45,50,54,59,49,53,62,43,29,48,48,51,20,64,72,43,42,69,47,53,59,54,34,46,57,38,10,45,52,12,48,50,52,50,43,50,48,58,69,64,57,43,81,70,49,53,53,52,52,51,49,50,49,48,51,50,50,50,50,46,60,60,38,50,78,77,54,69,45,41,85,28,46,66,59,43,52,52,49,49,56,50,51,45,34,40,75,70,62,78,44,63,87,78,75,113

Secondary structure (DSSP, 8-state):
-HHHHHHHHHHHHHHHHHHHHHHHHHHHHHEEEEE-SSTT--EEEEE--HHHHHHHHHHHHHHHHHHHHTTHHHHHHHHHHH-HHHHHHHHHHHHHHHHHHHHHHHHHH-BPP-THHHHHHHHHHHHHTT--GGGSTTSHHHH-GGGHHHHHHHHHHHHHH-BS-HHHHHHHHHHHHHHHHHHHHHHHHHTT--HHHHHHHHHHHHH-THHHHGGG--SHHHHHHHHHHHHHHHHHHHHHHHHHH----HHHHHHHHHHHHHHHHH-GGGHHHHHHHHHHHHHHHHHHT-GGGHHHHHHHHHHHHHHHHHHHHHHHHHH-------S-HHHHHHHHHPPPPTTSS-TTS--SHHHHHHHHTTT-HHHHHHHHHHHHHHHHHHHHH-HHHHHHHHHHHHHHHH--TTTTTTHHHHTS-BSSB--HHHHHHHSHHHHHHHHHHHHHHHHHHHHHHHHHHHHHHHS--S----HHHHHHHHHHHHHHHS---HHHHHHHHHTHHHHHHHHHHHHHHHHHT--HHHHHHHHHHHHHHHHHHHHHHHHH---TTHHHHHHHHHHHHHHHTTSS-GGG-/-HHHHHHHHHHHHHHHHHHHHHHHHHHHHHEEEEE-SSTT--EEEEE--HHHHHHHHHHHHHHHHHHHHTTHHHHHHHHHHH-HHHHHHHHHHHHHHHHHHHHHHHHHH-BPP-THHHHHHHHHHHHHTT--GGGSTTSHHHH-GGGHHHHHHHHHHHHHH-BS-HHHHHHHHHHHHHHHHHHHHHHHHHTT--HHHHHHHHHHHHH-THHHHGGG--SHHHHHHHHHHHHHHHHHHHHHHHHHH----HHHHHHHHHHHHHHHHH-GGGHHHHHHHHHHHHHHHHHHT-GGGHHHHHHHHHHHHHHHHHHHHHHHHHH-------S-HHHHHHHHHPPPPTTSS-TTS--SHHHHHHHHTTT-HHHHHHHHHHHHHHHHHHHHH-HHHHHHHHHHHHHHHH--TTTTTTHHHHTS-BSSB--HHHHHHHSHHHHHHHHHHHHHHHHHHHHHHHHHHHHHHHS------THHHHHHHHHHHHHHHS---HHHHHHHHHTHHHHHHHHHHHHHHHHHT--HHHHHHHHHHHHHHHHHHHHHHHHH---TTHHHHHHHHHHHHHHHTTSS-GGG-